Protein AF-0000000074538400 (afdb_homodimer)

Organism: Campylobacter curvus (strain 525.92) (NCBI:txid360105)

InterPro domains:
  IPR018461 Na+/H+ antiporter, NhaC-like, C-terminal [PF03553] (194-534)

Structure (mmCIF, N/CA/C/O backbone):
data_AF-0000000074538400-model_v1
#
loop_
_entity.id
_entity.type
_entity.pdbx_description
1 polymer 'Na+/H+ antiporter'
#
loop_
_atom_site.group_PDB
_atom_site.id
_atom_site.type_symbol
_atom_site.label_atom_id
_atom_site.label_alt_id
_atom_site.label_comp_id
_atom_site.label_asym_id
_atom_site.label_entity_id
_atom_site.label_seq_id
_atom_site.pdbx_PDB_ins_code
_atom_site.Cartn_x
_atom_site.Cartn_y
_atom_site.Cartn_z
_atom_site.occupancy
_atom_site.B_iso_or_equiv
_atom_site.auth_seq_id
_atom_site.auth_comp_id
_atom_site.auth_asym_id
_atom_site.auth_atom_id
_atom_site.pdbx_PDB_model_num
ATOM 1 N N . MET A 1 1 ? -56.281 19.891 4.824 1 23.44 1 MET A N 1
ATOM 2 C CA . MET A 1 1 ? -55.688 18.906 5.73 1 23.44 1 MET A CA 1
ATOM 3 C C . MET A 1 1 ? -54.688 18.031 5 1 23.44 1 MET A C 1
ATOM 5 O O . MET A 1 1 ? -54.188 17.078 5.57 1 23.44 1 MET A O 1
ATOM 9 N N . ARG A 1 2 ? -54.656 17.953 3.664 1 22.23 2 ARG A N 1
ATOM 10 C CA . ARG A 1 2 ? -54.281 17 2.625 1 22.23 2 ARG A CA 1
ATOM 11 C C . ARG A 1 2 ? -52.75 16.953 2.486 1 22.23 2 ARG A C 1
ATOM 13 O O . ARG A 1 2 ? -52.219 15.953 2.016 1 22.23 2 ARG A O 1
ATOM 20 N N . LYS A 1 3 ? -52 18.047 2.369 1 24.48 3 LYS A N 1
ATOM 21 C CA . LYS A 1 3 ? -50.812 18.219 1.543 1 24.48 3 LYS A CA 1
ATOM 22 C C . LYS A 1 3 ? -49.594 17.625 2.229 1 24.48 3 LYS A C 1
ATOM 24 O O . LYS A 1 3 ? -48.469 17.844 1.784 1 24.48 3 LYS A O 1
ATOM 29 N N . SER A 1 4 ? -49.625 17.25 3.48 1 24.92 4 SER A N 1
ATOM 30 C CA . SER A 1 4 ? -48.469 17.266 4.363 1 24.92 4 SER A CA 1
ATOM 31 C C . SER A 1 4 ? -47.5 16.125 4.035 1 24.92 4 SER A C 1
ATOM 33 O O . SER A 1 4 ? -46.438 16 4.648 1 24.92 4 SER A O 1
ATOM 35 N N . LEU A 1 5 ? -47.969 14.969 3.414 1 25.97 5 LEU A N 1
ATOM 36 C CA . LEU A 1 5 ? -47.312 13.688 3.691 1 25.97 5 LEU A CA 1
ATOM 37 C C . LEU A 1 5 ? -46.062 13.516 2.832 1 25.97 5 LEU A C 1
ATOM 39 O O . LEU A 1 5 ? -45.438 12.445 2.828 1 25.97 5 LEU A O 1
ATOM 43 N N . PHE A 1 6 ? -45.719 14.43 1.866 1 27.19 6 PHE A N 1
ATOM 44 C CA . PHE A 1 6 ? -44.875 14.031 0.748 1 27.19 6 PHE A CA 1
ATOM 45 C C . PHE A 1 6 ? -43.406 13.953 1.172 1 27.19 6 PHE A C 1
ATOM 47 O O . PHE A 1 6 ? -42.531 13.75 0.337 1 27.19 6 PHE A O 1
ATOM 54 N N . PHE A 1 7 ? -42.969 14.375 2.383 1 25.47 7 PHE A N 1
ATOM 55 C CA . PHE A 1 7 ? -41.625 14.836 2.609 1 25.47 7 PHE A CA 1
ATOM 56 C C . PHE A 1 7 ? -40.656 13.656 2.656 1 25.47 7 PHE A C 1
ATOM 58 O O . PHE A 1 7 ? -39.438 13.852 2.678 1 25.47 7 PHE A O 1
ATOM 65 N N . ILE A 1 8 ? -41.031 12.477 3.225 1 25.38 8 ILE A N 1
ATOM 66 C CA . ILE A 1 8 ? -40.031 11.734 4.008 1 25.38 8 ILE A CA 1
ATOM 67 C C . ILE A 1 8 ? -39.094 10.969 3.072 1 25.38 8 ILE A C 1
ATOM 69 O O . ILE A 1 8 ? -38.125 10.359 3.521 1 25.38 8 ILE A O 1
ATOM 73 N N . SER A 1 9 ? -39.469 10.633 1.828 1 24.28 9 SER A N 1
ATOM 74 C CA . SER A 1 9 ? -38.906 9.391 1.279 1 24.28 9 SER A CA 1
ATOM 75 C C . SER A 1 9 ? -37.5 9.586 0.782 1 24.28 9 SER A C 1
ATOM 77 O O . SER A 1 9 ? -36.906 8.672 0.204 1 24.28 9 SER A O 1
ATOM 79 N N . MET A 1 10 ? -36.969 10.82 0.609 1 23.84 10 MET A N 1
ATOM 80 C CA . MET A 1 10 ? -35.875 10.961 -0.319 1 23.84 10 MET A CA 1
ATOM 81 C C . MET A 1 10 ? -34.562 10.484 0.318 1 23.84 10 MET A C 1
ATOM 83 O O . MET A 1 10 ? -33.5 10.648 -0.257 1 23.84 10 MET A O 1
ATOM 87 N N . LEU A 1 11 ? -34.562 10.234 1.598 1 25.19 11 LEU A N 1
ATOM 88 C CA . LEU A 1 11 ? -33.281 10.328 2.314 1 25.19 11 LEU A CA 1
ATOM 89 C C . LEU A 1 11 ? -32.312 9.25 1.852 1 25.19 11 LEU A C 1
ATOM 91 O O . LEU A 1 11 ? -31.094 9.469 1.812 1 25.19 11 LEU A O 1
ATOM 95 N N . PHE A 1 12 ? -32.594 7.969 2.051 1 27.25 12 PHE A N 1
ATOM 96 C CA . PHE A 1 12 ? -31.547 6.957 2.211 1 27.25 12 PHE A CA 1
ATOM 97 C C . PHE A 1 12 ? -31.031 6.492 0.854 1 27.25 12 PHE A C 1
ATOM 99 O O . PHE A 1 12 ? -31.656 5.645 0.207 1 27.25 12 PHE A O 1
ATOM 106 N N . LEU A 1 13 ? -30.547 7.371 0.036 1 26.47 13 LEU A N 1
ATOM 107 C CA . LEU A 1 13 ? -30.016 6.633 -1.101 1 26.47 13 LEU A CA 1
ATOM 108 C C . LEU A 1 13 ? -28.906 5.676 -0.654 1 26.47 13 LEU A C 1
ATOM 110 O O . LEU A 1 13 ? -27.859 6.109 -0.167 1 26.47 13 LEU A O 1
ATOM 114 N N . PRO A 1 14 ? -29.172 4.477 -0.223 1 28.48 14 PRO A N 1
ATOM 115 C CA . PRO A 1 14 ? -28.156 3.48 0.097 1 28.48 14 PRO A CA 1
ATOM 116 C C . PRO A 1 14 ? -26.984 3.492 -0.892 1 28.48 14 PRO A C 1
ATOM 118 O O . PRO A 1 14 ? -27.172 3.838 -2.062 1 28.48 14 PRO A O 1
ATOM 121 N N . MET A 1 15 ? -25.844 3.902 -0.483 1 29.72 15 MET A N 1
ATOM 122 C CA . MET A 1 15 ? -24.672 3.516 -1.246 1 29.72 15 MET A CA 1
ATOM 123 C C . MET A 1 15 ? -24.859 2.156 -1.908 1 29.72 15 MET A C 1
ATOM 125 O O . MET A 1 15 ? -24.984 1.138 -1.224 1 29.72 15 MET A O 1
ATOM 129 N N . LEU A 1 16 ? -25.562 2.084 -2.947 1 30.22 16 LEU A N 1
ATOM 130 C CA . LEU A 1 16 ? -25.828 0.903 -3.76 1 30.22 16 LEU A CA 1
ATOM 131 C C . LEU A 1 16 ? -24.578 0.055 -3.92 1 30.22 16 LEU A C 1
ATOM 133 O O . LEU A 1 16 ? -23.594 0.493 -4.535 1 30.22 16 LEU A O 1
ATOM 137 N N . ALA A 1 17 ? -24.203 -0.674 -2.979 1 34.75 17 ALA A N 1
ATOM 138 C CA . ALA A 1 17 ? -23.406 -1.842 -3.328 1 34.75 17 ALA A CA 1
ATOM 139 C C . ALA A 1 17 ? -23.641 -2.266 -4.773 1 34.75 17 ALA A C 1
ATOM 141 O O . ALA A 1 17 ? -24.797 -2.484 -5.176 1 34.75 17 ALA A O 1
ATOM 142 N N . PHE A 1 18 ? -22.812 -1.904 -5.664 1 39.88 18 PHE A N 1
ATOM 143 C CA . PHE A 1 18 ? -22.875 -2.266 -7.074 1 39.88 18 PHE A CA 1
ATOM 144 C C . PHE A 1 18 ? -23.266 -3.729 -7.242 1 39.88 18 PHE A C 1
ATOM 146 O O . PHE A 1 18 ? -22.516 -4.52 -7.812 1 39.88 18 PHE A O 1
ATOM 153 N N . ALA A 1 19 ? -23.969 -4.258 -6.258 1 45.34 19 ALA A N 1
ATOM 154 C CA . ALA A 1 19 ? -24.609 -5.484 -6.719 1 45.34 19 ALA A CA 1
ATOM 155 C C . ALA A 1 19 ? -25.422 -5.234 -7.988 1 45.34 19 ALA A C 1
ATOM 157 O O . ALA A 1 19 ? -26.5 -4.633 -7.941 1 45.34 19 ALA A O 1
ATOM 158 N N . VAL A 1 20 ? -24.719 -5.23 -9 1 57.16 20 VAL A N 1
ATOM 159 C CA . VAL A 1 20 ? -25.422 -5.102 -10.266 1 57.16 20 VAL A CA 1
ATOM 160 C C . VAL A 1 20 ? -26.578 -6.109 -10.32 1 57.16 20 VAL A C 1
ATOM 162 O O . VAL A 1 20 ? -26.359 -7.312 -10.148 1 57.16 20 VAL A O 1
ATOM 165 N N . ASP A 1 21 ? -27.781 -5.559 -10.18 1 67.75 21 ASP A N 1
ATOM 166 C CA . ASP A 1 21 ? -29.031 -6.312 -10.312 1 67.75 21 ASP A CA 1
ATOM 167 C C . ASP A 1 21 ? -29 -7.203 -11.555 1 67.75 21 ASP A C 1
ATOM 169 O O . ASP A 1 21 ? -28.562 -6.777 -12.617 1 67.75 21 ASP A O 1
ATOM 173 N N . ALA A 1 22 ? -29.047 -8.461 -11.375 1 74.38 22 ALA A N 1
ATOM 174 C CA . ALA A 1 22 ? -29.094 -9.445 -12.445 1 74.38 22 ALA A CA 1
ATOM 175 C C . ALA A 1 22 ? -29.969 -8.961 -13.609 1 74.38 22 ALA A C 1
ATOM 177 O O . ALA A 1 22 ? -29.656 -9.234 -14.773 1 74.38 22 ALA A O 1
ATOM 178 N N . GLU A 1 23 ? -30.875 -8.094 -13.219 1 81.19 23 GLU A N 1
ATOM 179 C CA . GLU A 1 23 ? -31.766 -7.57 -14.25 1 81.19 23 GLU A CA 1
ATOM 180 C C . GLU A 1 23 ? -31.062 -6.527 -15.109 1 81.19 23 GLU A C 1
ATOM 182 O O . GLU A 1 23 ? -31.281 -6.465 -16.328 1 81.19 23 GLU A O 1
ATOM 187 N N . VAL A 1 24 ? -30.25 -5.812 -14.508 1 85.94 24 VAL A N 1
ATOM 188 C CA . VAL A 1 24 ? -29.5 -4.801 -15.242 1 85.94 24 VAL A CA 1
ATOM 189 C C . VAL A 1 24 ? -28.516 -5.477 -16.188 1 85.94 24 VAL A C 1
ATOM 191 O O . VAL A 1 24 ? -28.359 -5.055 -17.344 1 85.94 24 VAL A O 1
ATOM 194 N N . ALA A 1 25 ? -27.906 -6.484 -15.719 1 86.81 25 ALA A N 1
ATOM 195 C CA . ALA A 1 25 ? -26.953 -7.227 -16.531 1 86.81 25 ALA A CA 1
ATOM 196 C C . ALA A 1 25 ? -27.625 -7.844 -17.75 1 86.81 25 ALA A C 1
ATOM 198 O O . ALA A 1 25 ? -27.078 -7.832 -18.859 1 86.81 25 ALA A O 1
ATOM 199 N N . LYS A 1 26 ? -28.797 -8.414 -17.531 1 85.56 26 LYS A N 1
ATOM 200 C CA . LYS A 1 26 ? -29.547 -9.023 -18.625 1 85.56 26 LYS A CA 1
ATOM 201 C C . LYS A 1 26 ? -29.938 -7.984 -19.672 1 85.56 26 LYS A C 1
ATOM 203 O O . LYS A 1 26 ? -29.781 -8.211 -20.875 1 85.56 26 LYS A O 1
ATOM 208 N N . LYS A 1 27 ? -30.375 -6.879 -19.172 1 87.88 27 LYS A N 1
ATOM 209 C CA . LYS A 1 27 ? -30.781 -5.805 -20.062 1 87.88 27 LYS A CA 1
ATOM 210 C C . LYS A 1 27 ? -29.594 -5.27 -20.859 1 87.88 27 LYS A C 1
ATOM 212 O O . LYS A 1 27 ? -29.703 -5.02 -22.062 1 87.88 27 LYS A O 1
ATOM 217 N N . ASN A 1 28 ? -28.562 -5.137 -20.234 1 89.75 28 ASN A N 1
ATOM 218 C CA . ASN A 1 28 ? -27.359 -4.617 -20.891 1 89.75 28 ASN A CA 1
ATOM 219 C C . ASN A 1 28 ? -26.812 -5.598 -21.922 1 89.75 28 ASN A C 1
ATOM 221 O O . ASN A 1 28 ? -26.312 -5.184 -22.969 1 89.75 28 ASN A O 1
ATOM 225 N N . ALA A 1 29 ? -26.906 -6.828 -21.609 1 88.88 29 ALA A N 1
ATOM 226 C CA . ALA A 1 29 ? -26.453 -7.836 -22.562 1 88.88 29 ALA A CA 1
ATOM 227 C C . ALA A 1 29 ? -27.25 -7.746 -23.875 1 88.88 29 ALA A C 1
ATOM 229 O O . ALA A 1 29 ? -26.688 -7.953 -24.953 1 88.88 29 ALA A O 1
ATOM 230 N N . GLU A 1 30 ? -28.484 -7.461 -23.719 1 88.19 30 GLU A N 1
ATOM 231 C CA . GLU A 1 30 ? -29.344 -7.336 -24.891 1 88.19 30 GLU A CA 1
ATOM 232 C C . GLU A 1 30 ? -29.078 -6.035 -25.641 1 88.19 30 GLU A C 1
ATOM 234 O O . GLU A 1 30 ? -29.047 -6.016 -26.859 1 88.19 30 GLU A O 1
ATOM 239 N N . ILE A 1 31 ? -28.828 -5.012 -24.953 1 88.81 31 ILE A N 1
ATOM 240 C CA . ILE A 1 31 ? -28.641 -3.689 -25.531 1 88.81 31 ILE A CA 1
ATOM 241 C C . ILE A 1 31 ? -27.281 -3.627 -26.25 1 88.81 31 ILE A C 1
ATOM 243 O O . ILE A 1 31 ? -27.188 -3.158 -27.375 1 88.81 31 ILE A O 1
ATOM 247 N N . PHE A 1 32 ? -26.266 -4.16 -25.609 1 91.19 32 PHE A N 1
ATOM 248 C CA . PHE A 1 32 ? -24.922 -3.961 -26.125 1 91.19 32 PHE A CA 1
ATOM 249 C C . PHE A 1 32 ? -24.484 -5.141 -26.984 1 91.19 32 PHE A C 1
ATOM 251 O O . PHE A 1 32 ? -23.656 -4.984 -27.875 1 91.19 32 PHE A O 1
ATOM 258 N N . GLY A 1 33 ? -25 -6.328 -26.719 1 90.31 33 GLY A N 1
ATOM 259 C CA . GLY A 1 33 ? -24.641 -7.496 -27.516 1 90.31 33 GLY A CA 1
ATOM 260 C C . GLY A 1 33 ? -23.141 -7.738 -27.562 1 90.31 33 GLY A C 1
ATOM 261 O O . GLY A 1 33 ? -22.484 -7.82 -26.516 1 90.31 33 GLY A O 1
ATOM 262 N N . ILE A 1 34 ? -22.547 -7.648 -28.719 1 91 34 ILE A N 1
ATOM 263 C CA . ILE A 1 34 ? -21.141 -7.965 -28.938 1 91 34 ILE A CA 1
ATOM 264 C C . ILE A 1 34 ? -20.266 -6.906 -28.266 1 91 34 ILE A C 1
ATOM 266 O O . ILE A 1 34 ? -19.125 -7.188 -27.891 1 91 34 ILE A O 1
ATOM 270 N N . TRP A 1 35 ? -20.766 -5.77 -28.047 1 92.62 35 TRP A N 1
ATOM 271 C CA . TRP A 1 35 ? -20 -4.668 -27.484 1 92.62 35 TRP A CA 1
ATOM 272 C C . TRP A 1 35 ? -19.688 -4.934 -26.016 1 92.62 35 TRP A C 1
ATOM 274 O O . TRP A 1 35 ? -18.797 -4.305 -25.438 1 92.62 35 TRP A O 1
ATOM 284 N N . THR A 1 36 ? -20.469 -5.855 -25.406 1 92.44 36 THR A N 1
ATOM 285 C CA . THR A 1 36 ? -20.172 -6.203 -24.016 1 92.44 36 THR A CA 1
ATOM 286 C C . THR A 1 36 ? -18.781 -6.816 -23.891 1 92.44 36 THR A C 1
ATOM 288 O O . THR A 1 36 ? -18.203 -6.836 -22.797 1 92.44 36 THR A O 1
ATOM 291 N N . LEU A 1 37 ? -18.234 -7.277 -25 1 92.31 37 LEU A N 1
ATOM 292 C CA . LEU A 1 37 ? -16.938 -7.949 -24.984 1 92.31 37 LEU A CA 1
ATOM 293 C C . LEU A 1 37 ? -15.805 -6.941 -25.109 1 92.31 37 LEU A C 1
ATOM 295 O O . LEU A 1 37 ? -14.641 -7.289 -24.906 1 92.31 37 LEU A O 1
ATOM 299 N N . VAL A 1 38 ? -16.062 -5.738 -25.297 1 93.69 38 VAL A N 1
ATOM 300 C CA . VAL A 1 38 ? -15.055 -4.727 -25.562 1 93.69 38 VAL A CA 1
ATOM 301 C C . VAL A 1 38 ? -14.094 -4.633 -24.375 1 93.69 38 VAL A C 1
ATOM 303 O O . VAL A 1 38 ? -12.875 -4.672 -24.562 1 93.69 38 VAL A O 1
ATOM 306 N N . PRO A 1 39 ? -14.594 -4.594 -23.141 1 93.62 39 PRO A N 1
ATOM 307 C CA . PRO A 1 39 ? -13.664 -4.41 -22.031 1 93.62 39 PRO A CA 1
ATOM 308 C C . PRO A 1 39 ? -12.641 -5.543 -21.922 1 93.62 39 PRO A C 1
ATOM 310 O O . PRO A 1 39 ? -11.438 -5.293 -21.891 1 93.62 39 PRO A O 1
ATOM 313 N N . PRO A 1 40 ? -13.078 -6.781 -21.875 1 91.19 40 PRO A N 1
ATOM 314 C CA . PRO A 1 40 ? -12.07 -7.844 -21.797 1 91.19 40 PRO A CA 1
ATOM 315 C C . PRO A 1 40 ? -11.188 -7.926 -23.031 1 91.19 40 PRO A C 1
ATOM 317 O O . PRO A 1 40 ? -9.992 -8.227 -22.922 1 91.19 40 PRO A O 1
ATOM 320 N N . VAL A 1 41 ? -11.672 -7.68 -24.219 1 91.81 41 VAL A N 1
ATOM 321 C CA . VAL A 1 41 ? -10.891 -7.734 -25.453 1 91.81 41 VAL A CA 1
ATOM 322 C C . VAL A 1 41 ? -9.844 -6.621 -25.453 1 91.81 41 VAL A C 1
ATOM 324 O O . VAL A 1 41 ? -8.695 -6.844 -25.828 1 91.81 41 VAL A O 1
ATOM 327 N N . VAL A 1 42 ? -10.258 -5.469 -25.062 1 94.06 42 VAL A N 1
ATOM 328 C CA . VAL A 1 42 ? -9.328 -4.348 -24.969 1 94.06 42 VAL A CA 1
ATOM 329 C C . VAL A 1 42 ? -8.211 -4.684 -23.984 1 94.06 42 VAL A C 1
ATOM 331 O O . VAL A 1 42 ? -7.035 -4.434 -24.266 1 94.06 42 VAL A O 1
ATOM 334 N N . ALA A 1 43 ? -8.594 -5.234 -22.844 1 91.75 43 ALA A N 1
ATOM 335 C CA . ALA A 1 43 ? -7.594 -5.605 -21.844 1 91.75 43 ALA A CA 1
ATOM 336 C C . ALA A 1 43 ? -6.602 -6.613 -22.406 1 91.75 43 ALA A C 1
ATOM 338 O O . ALA A 1 43 ? -5.391 -6.469 -22.234 1 91.75 43 ALA A O 1
ATOM 339 N N . ILE A 1 44 ? -7.047 -7.59 -23.141 1 88.38 44 ILE A N 1
ATOM 340 C CA . ILE A 1 44 ? -6.211 -8.656 -23.672 1 88.38 44 ILE A CA 1
ATOM 341 C C . ILE A 1 44 ? -5.336 -8.117 -24.797 1 88.38 44 ILE A C 1
ATOM 343 O O . ILE A 1 44 ? -4.117 -8.297 -24.781 1 88.38 44 ILE A O 1
ATOM 347 N N . VAL A 1 45 ? -5.883 -7.375 -25.719 1 91.31 45 VAL A N 1
ATOM 348 C CA . VAL A 1 45 ? -5.168 -6.871 -26.875 1 91.31 45 VAL A CA 1
ATOM 349 C C . VAL A 1 45 ? -4.09 -5.883 -26.438 1 91.31 45 VAL A C 1
ATOM 351 O O . VAL A 1 45 ? -2.953 -5.945 -26.922 1 91.31 45 VAL A O 1
ATOM 354 N N . LEU A 1 46 ? -4.453 -5.008 -25.562 1 90.25 46 LEU A N 1
ATOM 355 C CA . LEU A 1 46 ? -3.486 -4.012 -25.125 1 90.25 46 LEU A CA 1
ATOM 356 C C . LEU A 1 46 ? -2.371 -4.66 -24.312 1 90.25 46 LEU A C 1
ATOM 358 O O . LEU A 1 46 ? -1.242 -4.168 -24.281 1 90.25 46 LEU A O 1
ATOM 362 N N . ALA A 1 47 ? -2.717 -5.719 -23.625 1 85.81 47 ALA A N 1
ATOM 363 C CA . ALA A 1 47 ? -1.673 -6.461 -22.922 1 85.81 47 ALA A CA 1
ATOM 364 C C . ALA A 1 47 ? -0.59 -6.93 -23.891 1 85.81 47 ALA A C 1
ATOM 366 O O . ALA A 1 47 ? 0.599 -6.902 -23.562 1 85.81 47 ALA A O 1
ATOM 367 N N . PHE A 1 48 ? -0.985 -7.285 -25.078 1 84.19 48 PHE A N 1
ATOM 368 C CA . PHE A 1 48 ? -0.052 -7.75 -26.094 1 84.19 48 PHE A CA 1
ATOM 369 C C . PHE A 1 48 ? 0.723 -6.582 -26.703 1 84.19 48 PHE A C 1
ATOM 371 O O . PHE A 1 48 ? 1.928 -6.688 -26.938 1 84.19 48 PHE A O 1
ATOM 378 N N . ILE A 1 49 ? 0.055 -5.504 -26.844 1 87.5 49 ILE A N 1
ATOM 379 C CA . ILE A 1 49 ? 0.631 -4.383 -27.578 1 87.5 49 ILE A CA 1
ATOM 380 C C . ILE A 1 49 ? 1.553 -3.584 -26.656 1 87.5 49 ILE A C 1
ATOM 382 O O . ILE A 1 49 ? 2.691 -3.283 -27.016 1 87.5 49 ILE A O 1
ATOM 386 N N . THR A 1 50 ? 1.099 -3.324 -25.5 1 87.06 50 THR A N 1
ATOM 387 C CA . THR A 1 50 ? 1.835 -2.426 -24.609 1 87.06 50 THR A CA 1
ATOM 388 C C . THR A 1 50 ? 2.764 -3.213 -23.703 1 87.06 50 THR A C 1
ATOM 390 O O . THR A 1 50 ? 3.654 -2.641 -23.062 1 87.06 50 THR A O 1
ATOM 393 N N . LYS A 1 51 ? 2.49 -4.496 -23.484 1 87.38 51 LYS A N 1
ATOM 394 C CA . LYS A 1 51 ? 3.227 -5.379 -22.594 1 87.38 51 LYS A CA 1
ATOM 395 C C . LYS A 1 51 ? 3.131 -4.898 -21.141 1 87.38 51 LYS A C 1
ATOM 397 O O . LYS A 1 51 ? 4.066 -5.078 -20.359 1 87.38 51 LYS A O 1
ATOM 402 N N . ASP A 1 52 ? 2.051 -4.133 -20.922 1 89.56 52 ASP A N 1
ATOM 403 C CA . ASP A 1 52 ? 1.792 -3.65 -19.562 1 89.56 52 ASP A CA 1
ATOM 404 C C . ASP A 1 52 ? 0.371 -3.992 -19.125 1 89.56 52 ASP A C 1
ATOM 406 O O . ASP A 1 52 ? -0.601 -3.518 -19.719 1 89.56 52 ASP A O 1
ATOM 410 N N . VAL A 1 53 ? 0.325 -4.695 -18.031 1 89.12 53 VAL A N 1
ATOM 411 C CA . VAL A 1 53 ? -0.966 -5.227 -17.609 1 89.12 53 VAL A CA 1
ATOM 412 C C . VAL A 1 53 ? -1.771 -4.137 -16.906 1 89.12 53 VAL A C 1
ATOM 414 O O . VAL A 1 53 ? -3 -4.105 -16.984 1 89.12 53 VAL A O 1
ATOM 417 N N . VAL A 1 54 ? -1.094 -3.268 -16.156 1 93.31 54 VAL A N 1
ATOM 418 C CA . VAL A 1 54 ? -1.788 -2.227 -15.398 1 93.31 54 VAL A CA 1
ATOM 419 C C . VAL A 1 54 ? -2.533 -1.305 -16.359 1 93.31 54 VAL A C 1
ATOM 421 O O . VAL A 1 54 ? -3.717 -1.018 -16.156 1 93.31 54 VAL A O 1
ATOM 424 N N . LEU A 1 55 ? -1.882 -0.885 -17.391 1 93.88 55 LEU A N 1
ATOM 425 C CA . LEU A 1 55 ? -2.516 -0.048 -18.406 1 93.88 55 LEU A CA 1
ATOM 426 C C . LEU A 1 55 ? -3.639 -0.803 -19.109 1 93.88 55 LEU A C 1
ATOM 428 O O . LEU A 1 55 ? -4.703 -0.238 -19.375 1 93.88 55 LEU A O 1
ATOM 432 N N . SER A 1 56 ? -3.391 -2.025 -19.438 1 92.94 56 SER A N 1
ATOM 433 C CA . SER A 1 56 ? -4.367 -2.852 -20.141 1 92.94 56 SER A CA 1
ATOM 434 C C . SER A 1 56 ? -5.645 -3.018 -19.312 1 92.94 56 SER A C 1
ATOM 436 O O . SER A 1 56 ? -6.746 -2.875 -19.844 1 92.94 56 SER A O 1
ATOM 438 N N . LEU A 1 57 ? -5.477 -3.334 -18.047 1 92.56 57 LEU A N 1
ATOM 439 C CA . LEU A 1 57 ? -6.629 -3.492 -17.172 1 92.56 57 LEU A CA 1
ATOM 440 C C . LEU A 1 57 ? -7.359 -2.166 -16.984 1 92.56 57 LEU A C 1
ATOM 442 O O . LEU A 1 57 ? -8.594 -2.125 -16.984 1 92.56 57 LEU A O 1
ATOM 446 N N . PHE A 1 58 ? -6.625 -1.066 -16.828 1 95.94 58 PHE A N 1
ATOM 447 C CA . PHE A 1 58 ? -7.219 0.251 -16.641 1 95.94 58 PHE A CA 1
ATOM 448 C C . PHE A 1 58 ? -8.07 0.638 -17.844 1 95.94 58 PHE A C 1
ATOM 450 O O . PHE A 1 58 ? -9.211 1.082 -17.688 1 95.94 58 PHE A O 1
ATOM 457 N N . LEU A 1 59 ? -7.547 0.475 -19.016 1 95.38 59 LEU A N 1
ATOM 458 C CA . LEU A 1 59 ? -8.258 0.837 -20.234 1 95.38 59 LEU A CA 1
ATOM 459 C C . LEU A 1 59 ? -9.398 -0.138 -20.5 1 95.38 59 LEU A C 1
ATOM 461 O O . LEU A 1 59 ? -10.414 0.234 -21.094 1 95.38 59 LEU A O 1
ATOM 465 N N . GLY A 1 60 ? -9.203 -1.399 -20.109 1 95.19 60 GLY A N 1
ATOM 466 C CA . GLY A 1 60 ? -10.336 -2.318 -20.141 1 95.19 60 GLY A CA 1
ATOM 467 C C . GLY A 1 60 ? -11.508 -1.843 -19.297 1 95.19 60 GLY A C 1
ATOM 468 O O . GLY A 1 60 ? -12.641 -1.811 -19.781 1 95.19 60 GLY A O 1
ATOM 469 N N . VAL A 1 61 ? -11.266 -1.434 -18.094 1 96.06 61 VAL A N 1
ATOM 470 C CA . VAL A 1 61 ? -12.305 -0.917 -17.219 1 96.06 61 VAL A CA 1
ATOM 471 C C . VAL A 1 61 ? -12.914 0.351 -17.812 1 96.06 61 VAL A C 1
ATOM 473 O O . VAL A 1 61 ? -14.133 0.509 -17.844 1 96.06 61 VAL A O 1
ATOM 476 N N . PHE A 1 62 ? -12.047 1.206 -18.328 1 96.06 62 PHE A N 1
ATOM 477 C CA . PHE A 1 62 ? -12.516 2.471 -18.875 1 96.06 62 PHE A CA 1
ATOM 478 C C . PHE A 1 62 ? -13.422 2.232 -20.078 1 96.06 62 PHE A C 1
ATOM 480 O O . PHE A 1 62 ? -14.438 2.91 -20.25 1 96.06 62 PHE A O 1
ATOM 487 N N . SER A 1 63 ? -13.023 1.35 -20.938 1 95.81 63 SER A N 1
ATOM 488 C CA . SER A 1 63 ? -13.836 1.06 -22.109 1 95.81 63 SER A CA 1
ATOM 489 C C . SER A 1 63 ? -15.227 0.568 -21.719 1 95.81 63 SER A C 1
ATOM 491 O O . SER A 1 63 ? -16.219 0.897 -22.375 1 95.81 63 SER A O 1
ATOM 493 N N . GLY A 1 64 ? -15.305 -0.236 -20.688 1 94.75 64 GLY A N 1
ATOM 494 C CA . GLY A 1 64 ? -16.594 -0.696 -20.188 1 94.75 64 GLY A CA 1
ATOM 495 C C . GLY A 1 64 ? -17.438 0.413 -19.578 1 94.75 64 GLY A C 1
ATOM 496 O O . GLY A 1 64 ? -18.625 0.525 -19.859 1 94.75 64 GLY A O 1
ATOM 497 N N . THR A 1 65 ? -16.797 1.229 -18.734 1 94.38 65 THR A N 1
ATOM 498 C CA . THR A 1 65 ? -17.531 2.33 -18.109 1 94.38 65 THR A CA 1
ATOM 499 C C . THR A 1 65 ? -17.953 3.354 -19.156 1 94.38 65 THR A C 1
ATOM 501 O O . THR A 1 65 ? -19.016 3.975 -19.031 1 94.38 65 THR A O 1
ATOM 504 N N . PHE A 1 66 ? -17.125 3.496 -20.156 1 94 66 PHE A N 1
ATOM 505 C CA . PHE A 1 66 ? -17.484 4.355 -21.281 1 94 66 PHE A CA 1
ATOM 506 C C . PHE A 1 66 ? -18.75 3.84 -21.969 1 94 66 PHE A C 1
ATOM 508 O O . PHE A 1 66 ? -19.672 4.605 -22.219 1 94 66 PHE A O 1
ATOM 515 N N . LEU A 1 67 ? -18.812 2.584 -22.219 1 92.19 67 LEU A N 1
ATOM 516 C CA . LEU A 1 67 ? -19.953 1.964 -22.906 1 92.19 67 LEU A CA 1
ATOM 517 C C . LEU A 1 67 ? -21.219 2.092 -22.078 1 92.19 67 LEU A C 1
ATOM 519 O O . LEU A 1 67 ? -22.297 2.361 -22.625 1 92.19 67 LEU A O 1
ATOM 523 N N . ILE A 1 68 ? -21.109 1.879 -20.828 1 91.19 68 ILE A N 1
ATOM 524 C CA . ILE A 1 68 ? -22.266 1.937 -19.922 1 91.19 68 ILE A CA 1
ATOM 525 C C . ILE A 1 68 ? -22.859 3.342 -19.922 1 91.19 68 ILE A C 1
ATOM 527 O O . ILE A 1 68 ? -24.078 3.506 -19.859 1 91.19 68 ILE A O 1
ATOM 531 N N . ASN A 1 69 ? -22.016 4.34 -20.094 1 90.25 69 ASN A N 1
ATOM 532 C CA . ASN A 1 69 ? -22.484 5.711 -19.938 1 90.25 69 ASN A CA 1
ATOM 533 C C . ASN A 1 69 ? -22.781 6.352 -21.297 1 90.25 69 ASN A C 1
ATOM 535 O O . ASN A 1 69 ? -23.406 7.41 -21.359 1 90.25 69 ASN A O 1
ATOM 539 N N . VAL A 1 70 ? -22.406 5.723 -22.406 1 87.19 70 VAL A N 1
ATOM 540 C CA . VAL A 1 70 ? -22.562 6.312 -23.734 1 87.19 70 VAL A CA 1
ATOM 541 C C . VAL A 1 70 ? -24.047 6.336 -24.109 1 87.19 70 VAL A C 1
ATOM 543 O O . VAL A 1 70 ? -24.469 7.191 -24.891 1 87.19 70 VAL A O 1
ATOM 546 N N . VAL A 1 71 ? -24.797 5.543 -23.562 1 82.69 71 VAL A N 1
ATOM 547 C CA . VAL A 1 71 ? -26.203 5.43 -23.906 1 82.69 71 VAL A CA 1
ATOM 548 C C . VAL A 1 71 ? -26.969 6.645 -23.375 1 82.69 71 VAL A C 1
ATOM 550 O O . VAL A 1 71 ? -27.875 7.148 -24.031 1 82.69 71 VAL A O 1
ATOM 553 N N . SER A 1 72 ? -26.594 7.176 -22.266 1 80.81 72 SER A N 1
ATOM 554 C CA . SER A 1 72 ? -27.406 8.172 -21.578 1 80.81 72 SER A CA 1
ATOM 555 C C . SER A 1 72 ? -26.766 9.555 -21.641 1 80.81 72 SER A C 1
ATOM 557 O O . SER A 1 72 ? -27.312 10.523 -21.125 1 80.81 72 SER A O 1
ATOM 559 N N . SER A 1 73 ? -25.594 9.648 -22.281 1 84.31 73 SER A N 1
ATOM 560 C CA . SER A 1 73 ? -24.891 10.93 -22.203 1 84.31 73 SER A CA 1
ATOM 561 C C . SER A 1 73 ? -24.234 11.273 -23.531 1 84.31 73 SER A C 1
ATOM 563 O O . SER A 1 73 ? -24.078 10.414 -24.406 1 84.31 73 SER A O 1
ATOM 565 N N . ASN A 1 74 ? -24 12.531 -23.766 1 86.5 74 ASN A N 1
ATOM 566 C CA . ASN A 1 74 ? -23.203 12.938 -24.906 1 86.5 74 ASN A CA 1
ATOM 567 C C . ASN A 1 74 ? -21.766 12.445 -24.781 1 86.5 74 ASN A C 1
ATOM 569 O O . ASN A 1 74 ? -21.344 12 -23.719 1 86.5 74 ASN A O 1
ATOM 573 N N . ILE A 1 75 ? -21.078 12.5 -25.859 1 86.69 75 ILE A N 1
ATOM 574 C CA . ILE A 1 75 ? -19.766 11.883 -25.953 1 86.69 75 ILE A CA 1
ATOM 575 C C . ILE A 1 75 ? -18.812 12.516 -24.938 1 86.69 75 ILE A C 1
ATOM 577 O O . ILE A 1 75 ? -18.016 11.812 -24.297 1 86.69 75 ILE A O 1
ATOM 581 N N . PHE A 1 76 ? -18.891 13.766 -24.797 1 85.56 76 PHE A N 1
ATOM 582 C CA . PHE A 1 76 ? -18 14.453 -23.875 1 85.56 76 PHE A CA 1
ATOM 583 C C . PHE A 1 76 ? -18.312 14.055 -22.438 1 85.56 76 PHE A C 1
ATOM 585 O O . PHE A 1 76 ? -17.406 13.742 -21.656 1 85.56 76 PHE A O 1
ATOM 592 N N . MET A 1 77 ? -19.578 14.039 -22.125 1 86.44 77 MET A N 1
ATOM 593 C CA . MET A 1 77 ? -19.984 13.648 -20.781 1 86.44 77 MET A CA 1
ATOM 594 C C . MET A 1 77 ? -19.719 12.164 -20.531 1 86.44 77 MET A C 1
ATOM 596 O O . MET A 1 77 ? -19.5 11.75 -19.391 1 86.44 77 MET A O 1
ATOM 600 N N . THR A 1 78 ? -19.766 11.422 -21.609 1 87.75 78 THR A N 1
ATOM 601 C CA . THR A 1 78 ? -19.484 9.992 -21.5 1 87.75 78 THR A CA 1
ATOM 602 C C . THR A 1 78 ? -18.047 9.766 -21.047 1 87.75 78 THR A C 1
ATOM 604 O O . THR A 1 78 ? -17.781 8.859 -20.25 1 87.75 78 THR A O 1
ATOM 607 N N . PHE A 1 79 ? -17.203 10.641 -21.547 1 90.88 79 PHE A N 1
ATOM 608 C CA . PHE A 1 79 ? -15.812 10.523 -21.141 1 90.88 79 PHE A CA 1
ATOM 609 C C . PHE A 1 79 ? -15.648 10.867 -19.672 1 90.88 79 PHE A C 1
ATOM 611 O O . PHE A 1 79 ? -14.93 10.18 -18.938 1 90.88 79 PHE A O 1
ATOM 618 N N . ILE A 1 80 ? -16.328 11.867 -19.25 1 89 80 ILE A N 1
ATOM 619 C CA . ILE A 1 80 ? -16.219 12.32 -17.859 1 89 80 ILE A CA 1
ATOM 620 C C . ILE A 1 80 ? -16.844 11.281 -16.938 1 89 80 ILE A C 1
ATOM 622 O O . ILE A 1 80 ? -16.234 10.891 -15.938 1 89 80 ILE A O 1
ATOM 626 N N . LYS A 1 81 ? -18 10.844 -17.312 1 89.31 81 LYS A N 1
ATOM 627 C CA . LYS A 1 81 ? -18.688 9.867 -16.484 1 89.31 81 LYS A CA 1
ATOM 628 C C . LYS A 1 81 ? -17.969 8.516 -16.5 1 89.31 81 LYS A C 1
ATOM 630 O O . LYS A 1 81 ? -17.984 7.793 -15.5 1 89.31 81 LYS A O 1
ATOM 635 N N . GLY A 1 82 ? -17.453 8.227 -17.703 1 92.44 82 GLY A N 1
ATOM 636 C CA . GLY A 1 82 ? -16.641 7.02 -17.766 1 92.44 82 GLY A CA 1
ATOM 637 C C . GLY A 1 82 ? -15.469 7.031 -16.812 1 92.44 82 GLY A C 1
ATOM 638 O O . GLY A 1 82 ? -15.203 6.035 -16.125 1 92.44 82 GLY A O 1
ATOM 639 N N . PHE A 1 83 ? -14.852 8.172 -16.719 1 93.25 83 PHE A N 1
ATOM 640 C CA . PHE A 1 83 ? -13.695 8.32 -15.844 1 93.25 83 PHE A CA 1
ATOM 641 C C . PHE A 1 83 ? -14.117 8.281 -14.383 1 93.25 83 PHE A C 1
ATOM 643 O O . PHE A 1 83 ? -13.492 7.59 -13.57 1 93.25 83 PHE A O 1
ATOM 650 N N . THR A 1 84 ? -15.172 8.969 -14.016 1 91.62 84 THR A N 1
ATOM 651 C CA . THR A 1 84 ? -15.609 9.008 -12.625 1 91.62 84 THR A CA 1
ATOM 652 C C . THR A 1 84 ? -16.141 7.641 -12.188 1 91.62 84 THR A C 1
ATOM 654 O O . THR A 1 84 ? -16 7.27 -11.016 1 91.62 84 THR A O 1
ATOM 657 N N . SER A 1 85 ? -16.594 6.898 -13.172 1 92.94 85 SER A N 1
ATOM 658 C CA . SER A 1 85 ? -17.094 5.566 -12.867 1 92.94 85 SER A CA 1
ATOM 659 C C . SER A 1 85 ? -15.961 4.613 -12.516 1 92.94 85 SER A C 1
ATOM 661 O O . SER A 1 85 ? -16.141 3.705 -11.695 1 92.94 85 SER A O 1
ATOM 663 N N . ILE A 1 86 ? -14.875 4.785 -13.148 1 94.5 86 ILE A N 1
ATOM 664 C CA . ILE A 1 86 ? -13.719 3.967 -12.789 1 94.5 86 ILE A CA 1
ATOM 665 C C . ILE A 1 86 ? -13.352 4.211 -11.328 1 94.5 86 ILE A C 1
ATOM 667 O O . ILE A 1 86 ? -13.078 3.266 -10.586 1 94.5 86 ILE A O 1
ATOM 671 N N . VAL A 1 87 ? -13.352 5.426 -10.938 1 94.31 87 VAL A N 1
ATOM 672 C CA . VAL A 1 87 ? -12.992 5.816 -9.578 1 94.31 87 VAL A CA 1
ATOM 673 C C . VAL A 1 87 ? -13.953 5.176 -8.586 1 94.31 87 VAL A C 1
ATOM 675 O O . VAL A 1 87 ? -13.523 4.617 -7.57 1 94.31 87 VAL A O 1
ATOM 678 N N . GLN A 1 88 ? -15.172 5.254 -8.914 1 93.19 88 GLN A N 1
ATOM 679 C CA . GLN A 1 88 ? -16.188 4.688 -8.031 1 93.19 88 GLN A CA 1
ATOM 680 C C . GLN A 1 88 ? -16.031 3.176 -7.91 1 93.19 88 GLN A C 1
ATOM 682 O O . GLN A 1 88 ? -16.203 2.613 -6.828 1 93.19 88 GLN A O 1
ATOM 687 N N . ARG A 1 89 ? -15.719 2.59 -8.984 1 93.56 89 ARG A N 1
ATOM 688 C CA . ARG A 1 89 ? -15.57 1.138 -8.977 1 93.56 89 ARG A CA 1
ATOM 689 C C . ARG A 1 89 ? -14.344 0.713 -8.188 1 93.56 89 ARG A C 1
ATOM 691 O O . ARG A 1 89 ? -14.367 -0.299 -7.48 1 93.56 89 ARG A O 1
ATOM 698 N N . VAL A 1 90 ? -13.266 1.433 -8.352 1 96 90 VAL A N 1
ATOM 699 C CA . VAL A 1 90 ? -12.039 1.112 -7.625 1 96 90 VAL A CA 1
ATOM 700 C C . VAL A 1 90 ? -12.266 1.31 -6.129 1 96 90 VAL A C 1
ATOM 702 O O . VAL A 1 90 ? -11.883 0.459 -5.32 1 96 90 VAL A O 1
ATOM 705 N N . VAL A 1 91 ? -12.859 2.385 -5.754 1 95.25 91 VAL A N 1
ATOM 706 C CA . VAL A 1 91 ? -13.156 2.648 -4.348 1 95.25 91 VAL A CA 1
ATOM 707 C C . VAL A 1 91 ? -14.109 1.58 -3.814 1 95.25 91 VAL A C 1
ATOM 709 O O . VAL A 1 91 ? -13.914 1.064 -2.711 1 95.25 91 VAL A O 1
ATOM 712 N N . GLY A 1 92 ? -15.125 1.272 -4.59 1 94.25 92 GLY A N 1
ATOM 713 C CA . GLY A 1 92 ? -16.078 0.249 -4.199 1 94.25 92 GLY A CA 1
ATOM 714 C C . GLY A 1 92 ? -15.453 -1.118 -4.016 1 94.25 92 GLY A C 1
ATOM 715 O O . GLY A 1 92 ? -15.836 -1.87 -3.117 1 94.25 92 GLY A O 1
ATOM 716 N N . SER A 1 93 ? -14.539 -1.408 -4.879 1 93 93 SER A N 1
ATOM 717 C CA . SER A 1 93 ? -13.844 -2.686 -4.773 1 93 93 SER A CA 1
ATOM 718 C C . SER A 1 93 ? -13.023 -2.77 -3.488 1 93 93 SER A C 1
ATOM 720 O O . SER A 1 93 ? -13.023 -3.803 -2.816 1 93 93 SER A O 1
ATOM 722 N N . LEU A 1 94 ? -12.391 -1.724 -3.158 1 94.81 94 LEU A N 1
ATOM 723 C CA . LEU A 1 94 ? -11.586 -1.721 -1.944 1 94.81 94 LEU A CA 1
ATOM 724 C C . LEU A 1 94 ? -12.469 -1.704 -0.701 1 94.81 94 LEU A C 1
ATOM 726 O O . LEU A 1 94 ? -12.117 -2.291 0.324 1 94.81 94 LEU A O 1
ATOM 730 N N . ALA A 1 95 ? -13.594 -1.074 -0.811 1 95.12 95 ALA A N 1
ATOM 731 C CA . ALA A 1 95 ? -14.492 -0.891 0.327 1 95.12 95 ALA A CA 1
ATOM 732 C C . ALA A 1 95 ? -15.266 -2.172 0.629 1 95.12 95 ALA A C 1
ATOM 734 O O . ALA A 1 95 ? -15.953 -2.264 1.647 1 95.12 95 ALA A O 1
ATOM 735 N N . ASP A 1 96 ? -15.156 -3.174 -0.311 1 93.56 96 ASP A N 1
ATOM 736 C CA . ASP A 1 96 ? -15.711 -4.492 -0.023 1 93.56 96 ASP A CA 1
ATOM 737 C C . ASP A 1 96 ? -14.938 -5.184 1.099 1 93.56 96 ASP A C 1
ATOM 739 O O . ASP A 1 96 ? -13.711 -5.273 1.047 1 93.56 96 ASP A O 1
ATOM 743 N N . SER A 1 97 ? -15.656 -5.637 2.119 1 93.38 97 SER A N 1
ATOM 744 C CA . SER A 1 97 ? -15.016 -6.184 3.311 1 93.38 97 SER A CA 1
ATOM 745 C C . SER A 1 97 ? -14.133 -7.375 2.965 1 93.38 97 SER A C 1
ATOM 747 O O . SER A 1 97 ? -13.039 -7.527 3.518 1 93.38 97 SER A O 1
ATOM 749 N N . TRP A 1 98 ? -14.625 -8.258 2.137 1 92.12 98 TRP A N 1
ATOM 750 C CA . TRP A 1 98 ? -13.836 -9.422 1.729 1 92.12 98 TRP A CA 1
ATOM 751 C C . TRP A 1 98 ? -12.57 -8.992 0.999 1 92.12 98 TRP A C 1
ATOM 753 O O . TRP A 1 98 ? -11.477 -9.5 1.278 1 92.12 98 TRP A O 1
ATOM 763 N N . ASN A 1 99 ? -12.727 -8.039 0.029 1 93.75 99 ASN A N 1
ATOM 764 C CA . ASN A 1 99 ? -11.578 -7.516 -0.709 1 93.75 99 ASN A CA 1
ATOM 765 C C . ASN A 1 99 ? -10.594 -6.805 0.215 1 93.75 99 ASN A C 1
ATOM 767 O O . ASN A 1 99 ? -9.383 -6.941 0.055 1 93.75 99 ASN A O 1
ATOM 771 N N . ALA A 1 100 ? -11.125 -6.035 1.172 1 95.44 100 ALA A N 1
ATOM 772 C CA . ALA A 1 100 ? -10.273 -5.348 2.139 1 95.44 100 ALA A CA 1
ATOM 773 C C . ALA A 1 100 ? -9.438 -6.348 2.934 1 95.44 100 ALA A C 1
ATOM 775 O O . ALA A 1 100 ? -8.242 -6.117 3.172 1 95.44 100 ALA A O 1
ATOM 776 N N . GLY A 1 101 ? -10.062 -7.445 3.357 1 94.69 101 GLY A N 1
ATOM 777 C CA . GLY A 1 101 ? -9.336 -8.492 4.051 1 94.69 101 GLY A CA 1
ATOM 778 C C . GLY A 1 101 ? -8.219 -9.102 3.217 1 94.69 101 GLY A C 1
ATOM 779 O O . GLY A 1 101 ? -7.133 -9.367 3.727 1 94.69 101 GLY A O 1
ATOM 780 N N . ILE A 1 102 ? -8.484 -9.266 1.955 1 92.38 102 ILE A N 1
ATOM 781 C CA . ILE A 1 102 ? -7.5 -9.836 1.042 1 92.38 102 ILE A CA 1
ATOM 782 C C . ILE A 1 102 ? -6.32 -8.875 0.895 1 92.38 102 ILE A C 1
ATOM 784 O O . ILE A 1 102 ? -5.16 -9.297 0.932 1 92.38 102 ILE A O 1
ATOM 788 N N . VAL A 1 103 ? -6.648 -7.613 0.724 1 94.88 103 VAL A N 1
ATOM 789 C CA . VAL A 1 103 ? -5.605 -6.602 0.575 1 94.88 103 VAL A CA 1
ATOM 790 C C . VAL A 1 103 ? -4.695 -6.613 1.8 1 94.88 103 VAL A C 1
ATOM 792 O O . VAL A 1 103 ? -3.469 -6.625 1.669 1 94.88 103 VAL A O 1
ATOM 795 N N . LEU A 1 104 ? -5.254 -6.637 2.955 1 95.94 104 LEU A N 1
ATOM 796 C CA . LEU A 1 104 ? -4.48 -6.59 4.191 1 95.94 104 LEU A CA 1
ATOM 797 C C . LEU A 1 104 ? -3.662 -7.863 4.367 1 95.94 104 LEU A C 1
ATOM 799 O O . LEU A 1 104 ? -2.527 -7.816 4.852 1 95.94 104 LEU A O 1
ATOM 803 N N . GLN A 1 105 ? -4.246 -8.969 4.043 1 94 105 GLN A N 1
ATOM 804 C CA . GLN A 1 105 ? -3.506 -10.227 4.16 1 94 105 GLN A CA 1
ATOM 805 C C . GLN A 1 105 ? -2.287 -10.234 3.242 1 94 105 GLN A C 1
ATOM 807 O O . GLN A 1 105 ? -1.197 -10.641 3.652 1 94 105 GLN A O 1
ATOM 812 N N . VAL A 1 106 ? -2.457 -9.82 1.975 1 91.12 106 VAL A N 1
ATOM 813 C CA . VAL A 1 106 ? -1.377 -9.797 0.994 1 91.12 106 VAL A CA 1
ATOM 814 C C . VAL A 1 106 ? -0.253 -8.883 1.482 1 91.12 106 VAL A C 1
ATOM 816 O O . VAL A 1 106 ? 0.919 -9.266 1.459 1 91.12 106 VAL A O 1
ATOM 819 N N . LEU A 1 107 ? -0.651 -7.723 1.951 1 93.88 107 LEU A N 1
ATOM 820 C CA . LEU A 1 107 ? 0.331 -6.77 2.457 1 93.88 107 LEU A CA 1
ATOM 821 C C . LEU A 1 107 ? 1.051 -7.328 3.68 1 93.88 107 LEU A C 1
ATOM 823 O O . LEU A 1 107 ? 2.277 -7.246 3.773 1 93.88 107 LEU A O 1
ATOM 827 N N . CYS A 1 108 ? 0.339 -7.906 4.57 1 95.19 108 CYS A N 1
ATOM 828 C CA . CYS A 1 108 ? 0.897 -8.398 5.828 1 95.19 108 CYS A CA 1
ATOM 829 C C . CYS A 1 108 ? 1.85 -9.562 5.582 1 95.19 108 CYS A C 1
ATOM 831 O O . CYS A 1 108 ? 2.877 -9.672 6.254 1 95.19 108 CYS A O 1
ATOM 833 N N . ILE A 1 109 ? 1.499 -10.461 4.676 1 92.25 109 ILE A N 1
ATOM 834 C CA . ILE A 1 109 ? 2.381 -11.578 4.371 1 92.25 109 ILE A CA 1
ATOM 835 C C . ILE A 1 109 ? 3.689 -11.062 3.779 1 92.25 109 ILE A C 1
ATOM 837 O O . ILE A 1 109 ? 4.766 -11.578 4.094 1 92.25 109 ILE A O 1
ATOM 841 N N . GLY A 1 110 ? 3.562 -10.07 2.91 1 91.75 110 GLY A N 1
ATOM 842 C CA . GLY A 1 110 ? 4.781 -9.422 2.457 1 91.75 110 GLY A CA 1
ATOM 843 C C . GLY A 1 110 ? 5.656 -8.93 3.596 1 91.75 110 GLY A C 1
ATOM 844 O O . GLY A 1 110 ? 6.883 -9.039 3.533 1 91.75 110 GLY A O 1
ATOM 845 N N . GLY A 1 111 ? 5.059 -8.375 4.625 1 94.44 111 GLY A N 1
ATOM 846 C CA . GLY A 1 111 ? 5.789 -7.945 5.809 1 94.44 111 GLY A CA 1
ATOM 847 C C . GLY A 1 111 ? 6.473 -9.086 6.535 1 94.44 111 GLY A C 1
ATOM 848 O O . GLY A 1 111 ? 7.621 -8.953 6.969 1 94.44 111 GLY A O 1
ATOM 849 N N . VAL A 1 112 ? 5.805 -10.203 6.695 1 94.25 112 VAL A N 1
ATOM 850 C CA . VAL A 1 112 ? 6.367 -11.375 7.363 1 94.25 112 VAL A CA 1
ATOM 851 C C . VAL A 1 112 ? 7.602 -11.859 6.605 1 94.25 112 VAL A C 1
ATOM 853 O O . VAL A 1 112 ? 8.633 -12.156 7.219 1 94.25 112 VAL A O 1
ATOM 856 N N . VAL A 1 113 ? 7.484 -11.898 5.34 1 90.19 113 VAL A N 1
ATOM 857 C CA . VAL A 1 113 ? 8.578 -12.367 4.492 1 90.19 113 VAL A CA 1
ATOM 858 C C . VAL A 1 113 ? 9.789 -11.445 4.656 1 90.19 113 VAL A C 1
ATOM 860 O O . VAL A 1 113 ? 10.922 -11.914 4.75 1 90.19 113 VAL A O 1
ATOM 863 N N . ALA A 1 114 ? 9.531 -10.141 4.684 1 91.56 114 ALA A N 1
ATOM 864 C CA . ALA A 1 114 ? 10.617 -9.18 4.855 1 91.56 114 ALA A CA 1
ATOM 865 C C . ALA A 1 114 ? 11.32 -9.383 6.191 1 91.56 114 ALA A C 1
ATOM 867 O O . ALA A 1 114 ? 12.547 -9.305 6.27 1 91.56 114 ALA A O 1
ATOM 868 N N . LEU A 1 115 ? 10.586 -9.625 7.246 1 94.44 115 LEU A N 1
ATOM 869 C CA . LEU A 1 115 ? 11.156 -9.836 8.57 1 94.44 115 LEU A CA 1
ATOM 870 C C . LEU A 1 115 ? 12 -11.109 8.609 1 94.44 115 LEU A C 1
ATOM 872 O O . LEU A 1 115 ? 13.117 -11.102 9.117 1 94.44 115 LEU A O 1
ATOM 876 N N . ILE A 1 116 ? 11.445 -12.188 8.086 1 92.19 116 ILE A N 1
ATOM 877 C CA . ILE A 1 116 ? 12.141 -13.469 8.055 1 92.19 116 ILE A CA 1
ATOM 878 C C . ILE A 1 116 ? 13.469 -13.32 7.316 1 92.19 116 ILE A C 1
ATOM 880 O O . ILE A 1 116 ? 14.5 -13.82 7.773 1 92.19 116 ILE A O 1
ATOM 884 N N . THR A 1 117 ? 13.43 -12.617 6.254 1 87.94 117 THR A N 1
ATOM 885 C CA . THR A 1 117 ? 14.617 -12.438 5.422 1 87.94 117 THR A CA 1
ATOM 886 C C . THR A 1 117 ? 15.641 -11.555 6.129 1 87.94 117 THR A C 1
ATOM 888 O O . THR A 1 117 ? 16.828 -11.852 6.121 1 87.94 117 THR A O 1
ATOM 891 N N . LYS A 1 118 ? 15.164 -10.508 6.75 1 91.06 118 LYS A N 1
ATOM 892 C CA . LYS A 1 118 ? 16.062 -9.578 7.426 1 91.06 118 LYS A CA 1
ATOM 893 C C . LYS A 1 118 ? 16.719 -10.219 8.648 1 91.06 118 LYS A C 1
ATOM 895 O O . LYS A 1 118 ? 17.844 -9.906 8.992 1 91.06 118 LYS A O 1
ATOM 900 N N . MET A 1 119 ? 16.016 -11.141 9.258 1 93.5 119 MET A N 1
ATOM 901 C CA . MET A 1 119 ? 16.547 -11.859 10.414 1 93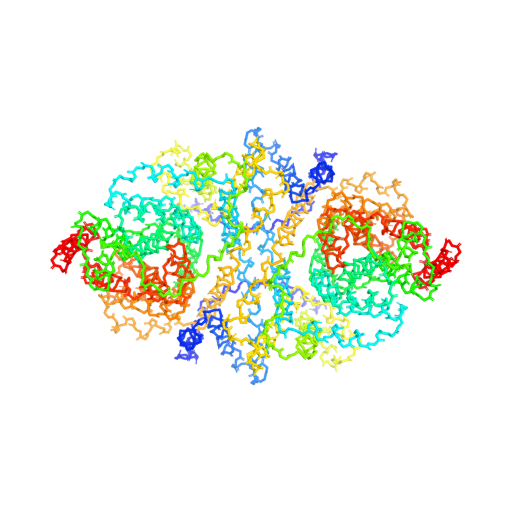.5 119 MET A CA 1
ATOM 902 C C . MET A 1 119 ? 17.516 -12.953 9.992 1 93.5 119 MET A C 1
ATOM 904 O O . MET A 1 119 ? 18.141 -13.594 10.836 1 93.5 119 MET A O 1
ATOM 908 N N . GLY A 1 120 ? 17.656 -13.172 8.688 1 89.31 120 GLY A N 1
ATOM 909 C CA . GLY A 1 120 ? 18.594 -14.148 8.172 1 89.31 120 GLY A CA 1
ATOM 910 C C . GLY A 1 120 ? 18.062 -15.57 8.203 1 89.31 120 GLY A C 1
ATOM 911 O O . GLY A 1 120 ? 18.812 -16.531 8.016 1 89.31 120 GLY A O 1
ATOM 912 N N . GLY A 1 121 ? 16.812 -15.688 8.508 1 88.62 121 GLY A N 1
ATOM 913 C CA . GLY A 1 121 ? 16.219 -17.016 8.617 1 88.62 121 GLY A CA 1
ATOM 914 C C . GLY A 1 121 ? 16.266 -17.797 7.312 1 88.62 121 GLY A C 1
ATOM 915 O O . GLY A 1 121 ? 16.641 -18.969 7.297 1 88.62 121 GLY A O 1
ATOM 916 N N . THR A 1 122 ? 15.867 -17.234 6.25 1 83.75 122 THR A N 1
ATOM 917 C CA . THR A 1 122 ? 15.859 -17.891 4.953 1 83.75 122 THR A CA 1
ATOM 918 C C . THR A 1 122 ? 17.266 -18.281 4.531 1 83.75 122 THR A C 1
ATOM 920 O O . THR A 1 122 ? 17.484 -19.375 3.996 1 83.75 122 THR A O 1
ATOM 923 N N . LYS A 1 123 ? 18.203 -17.391 4.754 1 84.5 123 LYS A N 1
ATOM 924 C CA . LYS A 1 123 ? 19.594 -17.672 4.445 1 84.5 123 LYS A CA 1
ATOM 925 C C . LYS A 1 123 ? 20.125 -18.844 5.273 1 84.5 123 LYS A C 1
ATOM 927 O O . LYS A 1 123 ? 20.875 -19.672 4.77 1 84.5 123 LYS A O 1
ATOM 932 N N . ALA A 1 124 ? 19.766 -18.875 6.5 1 87.81 124 ALA A N 1
ATOM 933 C CA . ALA A 1 124 ? 20.203 -19.953 7.387 1 87.81 124 ALA A CA 1
ATOM 934 C C . ALA A 1 124 ? 19.719 -21.312 6.887 1 87.81 124 ALA A C 1
ATOM 936 O O . ALA A 1 124 ? 20.469 -22.297 6.887 1 87.81 124 ALA A O 1
ATOM 937 N N . VAL A 1 125 ? 18.531 -21.375 6.512 1 83.94 125 VAL A N 1
ATOM 938 C CA . VAL A 1 125 ? 17.953 -22.625 6.004 1 83.94 125 VAL A CA 1
ATOM 939 C C . VAL A 1 125 ? 18.656 -23.016 4.699 1 83.94 125 VAL A C 1
ATOM 941 O O . VAL A 1 125 ? 18.953 -24.188 4.473 1 83.94 125 VAL A O 1
ATOM 944 N N . ALA A 1 126 ? 18.828 -22.047 3.875 1 79.12 126 ALA A N 1
ATOM 945 C CA . ALA A 1 126 ? 19.5 -22.281 2.6 1 79.12 126 ALA A CA 1
ATOM 946 C C . ALA A 1 126 ? 20.906 -22.828 2.812 1 79.12 126 ALA A C 1
ATOM 948 O O . ALA A 1 126 ? 21.328 -23.75 2.111 1 79.12 126 ALA A O 1
ATOM 949 N N . LEU A 1 127 ? 21.625 -22.297 3.746 1 82.81 127 LEU A N 1
ATOM 950 C CA . LEU A 1 127 ? 22.984 -22.75 4.043 1 82.81 127 LEU A CA 1
ATOM 951 C C . LEU A 1 127 ? 22.953 -24.172 4.605 1 82.81 127 LEU A C 1
ATOM 953 O O . LEU A 1 127 ? 23.844 -24.969 4.305 1 82.81 127 LEU A O 1
ATOM 957 N N . TRP A 1 128 ? 22.016 -24.391 5.395 1 85.94 128 TRP A N 1
ATOM 958 C CA . TRP A 1 128 ? 21.875 -25.734 5.941 1 85.94 128 TRP A CA 1
ATOM 959 C C . TRP A 1 128 ? 21.672 -26.75 4.828 1 85.94 128 TRP A C 1
ATOM 961 O O . TRP A 1 128 ? 22.25 -27.828 4.852 1 85.94 128 TRP A O 1
ATOM 971 N N . LEU A 1 129 ? 20.875 -26.484 3.873 1 83.44 129 LEU A N 1
ATOM 972 C CA . LEU A 1 129 ? 20.594 -27.375 2.758 1 83.44 129 LEU A CA 1
ATOM 973 C C . LEU A 1 129 ? 21.797 -27.484 1.828 1 83.44 129 LEU A C 1
ATOM 975 O O . LEU A 1 129 ? 22.031 -28.531 1.226 1 83.44 129 LEU A O 1
ATOM 979 N N . SER A 1 130 ? 22.531 -26.391 1.73 1 84.31 130 SER A N 1
ATOM 980 C CA . SER A 1 130 ? 23.688 -26.359 0.836 1 84.31 130 SER A CA 1
ATOM 981 C C . SER A 1 130 ? 24.781 -27.312 1.317 1 84.31 130 SER A C 1
ATOM 983 O O . SER A 1 130 ? 25.547 -27.844 0.512 1 84.31 130 SER A O 1
ATOM 985 N N . LYS A 1 131 ? 24.828 -27.5 2.576 1 86.88 131 LYS A N 1
ATOM 986 C CA . LYS A 1 131 ? 25.828 -28.391 3.156 1 86.88 131 LYS A CA 1
ATOM 987 C C . LYS A 1 131 ? 25.594 -29.844 2.74 1 86.88 131 LYS A C 1
ATOM 989 O O . LYS A 1 131 ? 26.484 -30.672 2.832 1 86.88 131 LYS A O 1
ATOM 994 N N . ARG A 1 132 ? 24.5 -30.031 2.217 1 86.94 132 ARG A N 1
ATOM 995 C CA . ARG A 1 132 ? 24.172 -31.391 1.817 1 86.94 132 ARG A CA 1
ATOM 996 C C . ARG A 1 132 ? 24.578 -31.656 0.373 1 86.94 132 ARG A C 1
ATOM 998 O O . ARG A 1 132 ? 24.547 -32.812 -0.086 1 86.94 132 ARG A O 1
ATOM 1005 N N . ALA A 1 133 ? 24.922 -30.641 -0.31 1 89.75 133 ALA A N 1
ATOM 1006 C CA . ALA A 1 133 ? 25.344 -30.766 -1.704 1 89.75 133 ALA A CA 1
ATOM 1007 C C . ALA A 1 133 ? 26.766 -31.297 -1.803 1 89.75 133 ALA A C 1
ATOM 1009 O O . ALA A 1 133 ? 27.719 -30.578 -1.507 1 89.75 133 ALA A O 1
ATOM 1010 N N . LYS A 1 134 ? 26.891 -32.562 -2.264 1 91.75 134 LYS A N 1
ATOM 1011 C CA . LYS A 1 134 ? 28.203 -33.188 -2.322 1 91.75 134 LYS A CA 1
ATOM 1012 C C . LYS A 1 134 ? 28.578 -33.531 -3.762 1 91.75 134 LYS A C 1
ATOM 1014 O O . LYS A 1 134 ? 29.734 -33.875 -4.039 1 91.75 134 LYS A O 1
ATOM 1019 N N . THR A 1 135 ? 27.656 -33.594 -4.594 1 93.44 135 THR A N 1
ATOM 1020 C CA . THR A 1 135 ? 27.859 -33.844 -6.012 1 93.44 135 THR A CA 1
ATOM 1021 C C . THR A 1 135 ? 27.094 -32.844 -6.867 1 93.44 135 THR A C 1
ATOM 1023 O O . THR A 1 135 ? 26.359 -32 -6.344 1 93.44 135 THR A O 1
ATOM 1026 N N . GLY A 1 136 ? 27.328 -32.938 -8.156 1 93.31 136 GLY A N 1
ATOM 1027 C CA . GLY A 1 136 ? 26.562 -32.094 -9.062 1 93.31 136 GLY A CA 1
ATOM 1028 C C . GLY A 1 136 ? 25.062 -32.344 -8.977 1 93.31 136 GLY A C 1
ATOM 1029 O O . GLY A 1 136 ? 24.281 -31.391 -9.023 1 93.31 136 GLY A O 1
ATOM 1030 N N . VAL A 1 137 ? 24.766 -33.562 -8.898 1 95.69 137 VAL A N 1
ATOM 1031 C CA . VAL A 1 137 ? 23.359 -33.938 -8.781 1 95.69 137 VAL A CA 1
ATOM 1032 C C . VAL A 1 137 ? 22.781 -33.406 -7.465 1 95.69 137 VAL A C 1
ATOM 1034 O O . VAL A 1 137 ? 21.734 -32.781 -7.445 1 95.69 137 VAL A O 1
ATOM 1037 N N . SER A 1 138 ? 23.484 -33.656 -6.387 1 95.25 138 SER A N 1
ATOM 1038 C CA . SER A 1 138 ? 22.984 -33.219 -5.078 1 95.25 138 SER A CA 1
ATOM 1039 C C . SER A 1 138 ? 22.922 -31.703 -4.988 1 95.25 138 SER A C 1
ATOM 1041 O O . SER A 1 138 ? 22.078 -31.156 -4.281 1 95.25 138 SER A O 1
ATOM 1043 N N . ALA A 1 139 ? 23.828 -31.031 -5.707 1 94.62 139 ALA A N 1
ATOM 1044 C CA . ALA A 1 139 ? 23.766 -29.562 -5.742 1 94.62 139 ALA A CA 1
ATOM 1045 C C . ALA A 1 139 ? 22.484 -29.078 -6.395 1 94.62 139 ALA A C 1
ATOM 1047 O O . ALA A 1 139 ? 21.844 -28.141 -5.91 1 94.62 139 ALA A O 1
ATOM 1048 N N . GLN A 1 140 ? 22.109 -29.719 -7.465 1 96.38 140 GLN A N 1
ATOM 1049 C CA . GLN A 1 140 ? 20.891 -29.359 -8.164 1 96.38 140 GLN A CA 1
ATOM 1050 C C . GLN A 1 140 ? 19.656 -29.672 -7.316 1 96.38 140 GLN A C 1
ATOM 1052 O O . GLN A 1 140 ? 18.734 -28.859 -7.234 1 96.38 140 GLN A O 1
ATOM 1057 N N . ILE A 1 141 ? 19.672 -30.781 -6.684 1 96.25 141 ILE A N 1
ATOM 1058 C CA . ILE A 1 141 ? 18.547 -31.203 -5.859 1 96.25 141 ILE A CA 1
ATOM 1059 C C . ILE A 1 141 ? 18.438 -30.312 -4.621 1 96.25 141 ILE A C 1
ATOM 1061 O O . ILE A 1 141 ? 17.344 -30 -4.168 1 96.25 141 ILE A O 1
ATOM 1065 N N . SER A 1 142 ? 19.578 -29.953 -4.059 1 94.44 142 SER A N 1
ATOM 1066 C CA . SER A 1 142 ? 19.562 -29.047 -2.924 1 94.44 142 SER A CA 1
ATOM 1067 C C . SER A 1 142 ? 18.953 -27.688 -3.309 1 94.44 142 SER A C 1
ATOM 1069 O O . SER A 1 142 ? 18.203 -27.094 -2.531 1 94.44 142 SER A O 1
ATOM 1071 N N . THR A 1 143 ? 19.312 -27.234 -4.492 1 94.62 143 THR A N 1
ATOM 1072 C CA . THR A 1 143 ? 18.719 -26 -4.988 1 94.62 143 THR A CA 1
ATOM 1073 C C . THR A 1 143 ? 17.219 -26.141 -5.145 1 94.62 143 THR A C 1
ATOM 1075 O O . THR A 1 143 ? 16.453 -25.234 -4.77 1 94.62 143 THR A O 1
ATOM 1078 N N . TRP A 1 144 ? 16.812 -27.25 -5.684 1 96.19 144 TRP A N 1
ATOM 1079 C CA . TRP A 1 144 ? 15.406 -27.578 -5.867 1 96.19 144 TRP A CA 1
ATOM 1080 C C . TRP A 1 144 ? 14.68 -27.609 -4.527 1 96.19 144 TRP A C 1
ATOM 1082 O O . TRP A 1 144 ? 13.594 -27.031 -4.387 1 96.19 144 TRP A O 1
ATOM 1092 N N . LEU A 1 145 ? 15.211 -28.219 -3.531 1 94.81 145 LEU A N 1
ATOM 1093 C CA . LEU A 1 145 ? 14.617 -28.328 -2.203 1 94.81 145 LEU A CA 1
ATOM 1094 C C . LEU A 1 145 ? 14.516 -26.953 -1.532 1 94.81 145 LEU A C 1
ATOM 1096 O O . LEU A 1 145 ? 13.547 -26.672 -0.831 1 94.81 145 LEU A O 1
ATOM 1100 N N . MET A 1 146 ? 15.516 -26.219 -1.751 1 91.25 146 MET A N 1
ATOM 1101 C CA . MET A 1 146 ? 15.484 -24.859 -1.214 1 91.25 146 MET A CA 1
ATOM 1102 C C . MET A 1 146 ? 14.344 -24.047 -1.834 1 91.25 146 MET A C 1
ATOM 1104 O O . MET A 1 146 ? 13.656 -23.312 -1.138 1 91.25 146 MET A O 1
ATOM 1108 N N . GLY A 1 147 ? 14.242 -24.188 -3.121 1 91.88 147 GLY A N 1
ATOM 1109 C CA . GLY A 1 147 ? 13.133 -23.547 -3.803 1 91.88 147 GLY A CA 1
ATOM 1110 C C . GLY A 1 147 ? 11.773 -23.969 -3.275 1 91.88 147 GLY A C 1
ATOM 1111 O O . GLY A 1 147 ? 10.867 -23.141 -3.146 1 91.88 147 GLY A O 1
ATOM 1112 N N . LEU A 1 148 ? 11.641 -25.188 -2.951 1 93.44 148 LEU A N 1
ATOM 1113 C CA . LEU A 1 148 ? 10.398 -25.703 -2.383 1 93.44 148 LEU A CA 1
ATOM 1114 C C . LEU A 1 148 ? 10.172 -25.156 -0.981 1 93.44 148 LEU A C 1
ATOM 1116 O O . LEU A 1 148 ? 9.031 -24.891 -0.591 1 93.44 148 LEU A O 1
ATOM 1120 N N . PHE A 1 149 ? 11.25 -24.953 -0.314 1 88.31 149 PHE A N 1
ATOM 1121 C CA . PHE A 1 149 ? 11.148 -24.484 1.06 1 88.31 149 PHE A CA 1
ATOM 1122 C C . PHE A 1 149 ? 10.766 -23 1.093 1 88.31 149 PHE A C 1
ATOM 1124 O O . PHE A 1 149 ? 10.039 -22.562 1.987 1 88.31 149 PHE A O 1
ATOM 1131 N N . VAL A 1 150 ? 11.336 -22.328 0.147 1 87.25 150 VAL A N 1
ATOM 1132 C CA . VAL A 1 150 ? 11 -20.906 0.085 1 87.25 150 VAL A CA 1
ATOM 1133 C C . VAL A 1 150 ? 9.742 -20.703 -0.759 1 87.25 150 VAL A C 1
ATOM 1135 O O . VAL A 1 150 ? 9.742 -19.906 -1.706 1 87.25 150 VAL A O 1
ATOM 1138 N N . PHE A 1 151 ? 8.68 -21.312 -0.343 1 87.62 151 PHE A N 1
ATOM 1139 C CA . PHE A 1 151 ? 7.445 -21.391 -1.111 1 87.62 151 PHE A CA 1
ATOM 1140 C C . PHE A 1 151 ? 6.613 -20.125 -0.917 1 87.62 151 PHE A C 1
ATOM 1142 O O . PHE A 1 151 ? 5.684 -19.875 -1.685 1 87.62 151 PHE A O 1
ATOM 1149 N N . PHE A 1 152 ? 6.918 -19.328 0.051 1 86.06 152 PHE A N 1
ATOM 1150 C CA . PHE A 1 152 ? 5.992 -18.297 0.516 1 86.06 152 PHE A CA 1
ATOM 1151 C C . PHE A 1 152 ? 6.098 -17.047 -0.343 1 86.06 152 PHE A C 1
ATOM 1153 O O . PHE A 1 152 ? 5.215 -16.188 -0.308 1 86.06 152 PHE A O 1
ATOM 1160 N N . ASP A 1 153 ? 7.203 -16.984 -1.084 1 86.5 153 ASP A N 1
ATOM 1161 C CA . ASP A 1 153 ? 7.379 -15.797 -1.925 1 86.5 153 ASP A CA 1
ATOM 1162 C C . ASP A 1 153 ? 8.336 -16.078 -3.08 1 86.5 153 ASP A C 1
ATOM 1164 O O . ASP A 1 153 ? 9.477 -16.5 -2.859 1 86.5 153 ASP A O 1
ATOM 1168 N N . ASP A 1 154 ? 7.941 -15.75 -4.258 1 90.19 154 ASP A N 1
ATOM 1169 C CA . ASP A 1 154 ? 8.75 -16.125 -5.418 1 90.19 154 ASP A CA 1
ATOM 1170 C C . ASP A 1 154 ? 9.922 -15.148 -5.598 1 90.19 154 ASP A C 1
ATOM 1172 O O . ASP A 1 154 ? 10.992 -15.539 -6.066 1 90.19 154 ASP A O 1
ATOM 1176 N N . TYR A 1 155 ? 9.836 -13.914 -5.23 1 81.88 155 TYR A N 1
ATOM 1177 C CA . TYR A 1 155 ? 10.953 -12.977 -5.312 1 81.88 155 TYR A CA 1
ATOM 1178 C C . TYR A 1 155 ? 12.016 -13.305 -4.273 1 81.88 155 TYR A C 1
ATOM 1180 O O . TYR A 1 155 ? 13.211 -13.312 -4.582 1 81.88 155 TYR A O 1
ATOM 1188 N N . ALA A 1 156 ? 11.547 -13.562 -3.109 1 81.69 156 ALA A N 1
ATOM 1189 C CA . ALA A 1 156 ? 12.484 -13.969 -2.064 1 81.69 156 ALA A CA 1
ATOM 1190 C C . ALA A 1 156 ? 13.242 -15.227 -2.467 1 81.69 156 ALA A C 1
ATOM 1192 O O . ALA A 1 156 ? 14.445 -15.344 -2.213 1 81.69 156 ALA A O 1
ATOM 1193 N N . ASN A 1 157 ? 12.523 -16.109 -3.08 1 87.5 157 ASN A N 1
ATOM 1194 C CA . ASN A 1 157 ? 13.141 -17.344 -3.555 1 87.5 157 ASN A CA 1
ATOM 1195 C C . ASN A 1 157 ? 14.305 -17.062 -4.504 1 87.5 157 ASN A C 1
ATOM 1197 O O . ASN A 1 157 ? 15.414 -17.531 -4.293 1 87.5 157 ASN A O 1
ATOM 1201 N N . ALA A 1 158 ? 14.125 -16.25 -5.473 1 84.69 158 ALA A N 1
ATOM 1202 C CA . ALA A 1 158 ? 15.117 -15.953 -6.5 1 84.69 158 ALA A CA 1
ATOM 1203 C C . ALA A 1 158 ? 16.297 -15.188 -5.914 1 84.69 158 ALA A C 1
ATOM 1205 O O . ALA A 1 158 ? 17.453 -15.445 -6.277 1 84.69 158 ALA A O 1
ATOM 1206 N N . LEU A 1 159 ? 16.094 -14.336 -4.988 1 78.25 159 LEU A N 1
ATOM 1207 C CA . LEU A 1 159 ? 17.125 -13.438 -4.465 1 78.25 159 LEU A CA 1
ATOM 1208 C C . LEU A 1 159 ? 17.969 -14.133 -3.398 1 78.25 159 LEU A C 1
ATOM 1210 O O . LEU A 1 159 ? 19.109 -13.734 -3.145 1 78.25 159 LEU A O 1
ATOM 1214 N N . ILE A 1 160 ? 17.453 -15.18 -2.844 1 82.12 160 ILE A N 1
ATOM 1215 C CA . ILE A 1 160 ? 18.156 -15.805 -1.731 1 82.12 160 ILE A CA 1
ATOM 1216 C C . ILE A 1 160 ? 18.812 -17.094 -2.201 1 82.12 160 ILE A C 1
ATOM 1218 O O . ILE A 1 160 ? 19.984 -17.344 -1.925 1 82.12 160 ILE A O 1
ATOM 1222 N N . VAL A 1 161 ? 18.078 -17.891 -2.922 1 87 161 VAL A N 1
ATOM 1223 C CA . VAL A 1 161 ? 18.562 -19.203 -3.316 1 87 161 VAL A CA 1
ATOM 1224 C C . VAL A 1 161 ? 19.734 -19.047 -4.293 1 87 161 VAL A C 1
ATOM 1226 O O . VAL A 1 161 ? 20.734 -19.766 -4.188 1 87 161 VAL A O 1
ATOM 1229 N N . GLY A 1 162 ? 19.656 -18.125 -5.172 1 86.5 162 GLY A N 1
ATOM 1230 C CA . GLY A 1 162 ? 20.656 -17.938 -6.215 1 86.5 162 GLY A CA 1
ATOM 1231 C C . GLY A 1 162 ? 22.047 -17.672 -5.672 1 86.5 162 GLY A C 1
ATOM 1232 O O . GLY A 1 162 ? 22.953 -18.484 -5.848 1 86.5 162 GLY A O 1
ATOM 1233 N N . PRO A 1 163 ? 22.219 -16.609 -4.945 1 82.12 163 PRO A N 1
ATOM 1234 C CA . PRO A 1 163 ? 23.547 -16.266 -4.438 1 82.12 163 PRO A CA 1
ATOM 1235 C C . PRO A 1 163 ? 24.109 -17.312 -3.49 1 82.12 163 PRO A C 1
ATOM 1237 O O . PRO A 1 163 ? 25.328 -17.516 -3.434 1 82.12 163 PRO A O 1
ATOM 1240 N N . ILE A 1 164 ? 23.312 -18.016 -2.832 1 85.06 164 ILE A N 1
ATOM 1241 C CA . ILE A 1 164 ? 23.781 -19.016 -1.876 1 85.06 164 ILE A CA 1
ATOM 1242 C C . ILE A 1 164 ? 24.266 -20.266 -2.623 1 85.06 164 ILE A C 1
ATOM 1244 O O . ILE A 1 164 ? 25.266 -20.859 -2.242 1 85.06 164 ILE A O 1
ATOM 1248 N N . MET A 1 165 ? 23.609 -20.625 -3.639 1 90.25 165 MET A N 1
ATOM 1249 C CA . MET A 1 165 ? 23.906 -21.891 -4.312 1 90.25 165 MET A CA 1
ATOM 1250 C C . MET A 1 165 ? 24.922 -21.688 -5.434 1 90.25 165 MET A C 1
ATOM 1252 O O . MET A 1 165 ? 25.516 -22.641 -5.918 1 90.25 165 MET A O 1
ATOM 1256 N N . ARG A 1 166 ? 25.141 -20.484 -5.812 1 88.88 166 ARG A N 1
ATOM 1257 C CA . ARG A 1 166 ? 26.031 -20.172 -6.93 1 88.88 166 ARG A CA 1
ATOM 1258 C C . ARG A 1 166 ? 27.422 -20.75 -6.707 1 88.88 166 ARG A C 1
ATOM 1260 O O . ARG A 1 166 ? 27.938 -21.5 -7.547 1 88.88 166 ARG A O 1
ATOM 1267 N N . PRO A 1 167 ? 28.047 -20.422 -5.57 1 87 167 PRO A N 1
ATOM 1268 C CA . PRO A 1 167 ? 29.391 -20.984 -5.359 1 87 167 PRO A CA 1
ATOM 1269 C C . PRO A 1 167 ? 29.375 -22.516 -5.293 1 87 167 PRO A C 1
ATOM 1271 O O . PRO A 1 167 ? 30.359 -23.156 -5.691 1 87 167 PRO A O 1
ATOM 1274 N N . ILE A 1 168 ? 28.344 -23.125 -4.871 1 89.19 168 ILE A N 1
ATOM 1275 C CA . ILE A 1 168 ? 28.234 -24.578 -4.734 1 89.19 168 ILE A CA 1
ATOM 1276 C C . ILE A 1 168 ? 28.078 -25.203 -6.113 1 89.19 168 ILE A C 1
ATOM 1278 O O . ILE A 1 168 ? 28.75 -26.188 -6.438 1 89.19 168 ILE A O 1
ATOM 1282 N N . THR A 1 169 ? 27.188 -24.703 -6.84 1 92.69 169 THR A N 1
ATOM 1283 C CA . THR A 1 169 ? 26.969 -25.219 -8.188 1 92.69 169 THR A CA 1
ATOM 1284 C C . THR A 1 169 ? 28.219 -25 -9.047 1 92.69 169 THR A C 1
ATOM 1286 O O . THR A 1 169 ? 28.516 -25.812 -9.922 1 92.69 169 THR A O 1
ATOM 1289 N N . ASP A 1 170 ? 28.875 -23.906 -8.805 1 90.81 170 ASP A N 1
ATOM 1290 C CA . ASP A 1 170 ? 30.141 -23.656 -9.508 1 90.81 170 ASP A CA 1
ATOM 1291 C C . ASP A 1 170 ? 31.156 -24.75 -9.195 1 90.81 170 ASP A C 1
ATOM 1293 O O . ASP A 1 170 ? 31.859 -25.234 -10.094 1 90.81 170 ASP A O 1
ATOM 1297 N N . LYS A 1 171 ? 31.234 -25.031 -7.996 1 91.25 171 LYS A N 1
ATOM 1298 C CA . LYS A 1 171 ? 32.188 -26.047 -7.543 1 91.25 171 LYS A CA 1
ATOM 1299 C C . LYS A 1 171 ? 31.953 -27.375 -8.273 1 91.25 171 LYS A C 1
ATOM 1301 O O . LYS A 1 171 ? 32.906 -28.078 -8.586 1 91.25 171 LYS A O 1
ATOM 1306 N N . PHE A 1 172 ? 30.75 -27.672 -8.539 1 92.94 172 PHE A N 1
ATOM 1307 C CA . PHE A 1 172 ? 30.422 -28.969 -9.133 1 92.94 172 PHE A CA 1
ATOM 1308 C C . PHE A 1 172 ? 30.156 -28.828 -10.625 1 92.94 172 PHE A C 1
ATOM 1310 O O . PHE A 1 172 ? 29.578 -29.719 -11.242 1 92.94 172 PHE A O 1
ATOM 1317 N N . LYS A 1 173 ? 30.391 -27.703 -11.156 1 93.94 173 LYS A N 1
ATOM 1318 C CA . LYS A 1 173 ? 30.391 -27.422 -12.586 1 93.94 173 LYS A CA 1
ATOM 1319 C C . LYS A 1 173 ? 29 -27.531 -13.18 1 93.94 173 LYS A C 1
ATOM 1321 O O . LYS A 1 173 ? 28.812 -28.172 -14.219 1 93.94 173 LYS A O 1
ATOM 1326 N N . VAL A 1 174 ? 28.094 -27.094 -12.523 1 95.44 174 VAL A N 1
ATOM 1327 C CA . VAL A 1 174 ? 26.75 -26.875 -13.047 1 95.44 174 VAL A CA 1
ATOM 1328 C C . VAL A 1 174 ? 26.672 -25.484 -13.688 1 95.44 174 VAL A C 1
ATOM 1330 O O . VAL A 1 174 ? 27.156 -24.5 -13.117 1 95.44 174 VAL A O 1
ATOM 1333 N N . SER A 1 175 ? 26.188 -25.453 -14.82 1 95.88 175 SER A N 1
ATOM 1334 C CA . SER A 1 175 ? 26.156 -24.172 -15.523 1 95.88 175 SER A CA 1
ATOM 1335 C C . SER A 1 175 ? 25.297 -23.156 -14.781 1 95.88 175 SER A C 1
ATOM 1337 O O . SER A 1 175 ? 24.344 -23.531 -14.094 1 95.88 175 SER A O 1
ATOM 1339 N N . ARG A 1 176 ? 25.562 -21.891 -14.945 1 95.12 176 ARG A N 1
ATOM 1340 C CA . ARG A 1 176 ? 24.781 -20.812 -14.359 1 95.12 176 ARG A CA 1
ATOM 1341 C C . ARG A 1 176 ? 23.375 -20.781 -14.945 1 95.12 176 ARG A C 1
ATOM 1343 O O . ARG A 1 176 ? 22.406 -20.438 -14.258 1 95.12 176 ARG A O 1
ATOM 1350 N N . GLU A 1 177 ? 23.281 -21.141 -16.172 1 95.69 177 GLU A N 1
ATOM 1351 C CA . GLU A 1 177 ? 21.969 -21.219 -16.828 1 95.69 177 GLU A CA 1
ATOM 1352 C C . GLU A 1 177 ? 21.094 -22.281 -16.156 1 95.69 177 GLU A C 1
ATOM 1354 O O . GLU A 1 177 ? 19.891 -22.047 -15.961 1 95.69 177 GLU A O 1
ATOM 1359 N N . LYS A 1 178 ? 21.672 -23.375 -15.828 1 97.12 178 LYS A N 1
ATOM 1360 C CA . LYS A 1 178 ? 20.938 -24.438 -15.164 1 97.12 178 LYS A CA 1
ATOM 1361 C C . LYS A 1 178 ? 20.5 -24.031 -13.766 1 97.12 178 LYS A C 1
ATOM 1363 O O . LYS A 1 178 ? 19.375 -24.297 -13.344 1 97.12 178 LYS A O 1
ATOM 1368 N N . LEU A 1 179 ? 21.391 -23.406 -13.102 1 95.56 179 LEU A N 1
ATOM 1369 C CA . LEU A 1 179 ? 21.031 -22.891 -11.789 1 95.56 179 LEU A CA 1
ATOM 1370 C C . LEU A 1 179 ? 19.875 -21.891 -11.891 1 95.56 179 LEU A C 1
ATOM 1372 O O . LEU A 1 179 ? 18.922 -21.969 -11.125 1 95.56 179 LEU A O 1
ATOM 1376 N N . ALA A 1 180 ? 19.953 -21 -12.82 1 95.62 180 ALA A N 1
ATOM 1377 C CA . ALA A 1 180 ? 18.906 -20.016 -13.031 1 95.62 180 ALA A CA 1
ATOM 1378 C C . ALA A 1 180 ? 17.562 -20.688 -13.328 1 95.62 180 ALA A C 1
ATOM 1380 O O . ALA A 1 180 ? 16.516 -20.25 -12.852 1 95.62 180 ALA A O 1
ATOM 1381 N N . PHE A 1 181 ? 17.688 -21.734 -14.094 1 97.12 181 PHE A N 1
ATOM 1382 C CA . PHE A 1 181 ? 16.484 -22.484 -14.453 1 97.12 181 PHE A CA 1
ATOM 1383 C C . PHE A 1 181 ? 15.852 -23.109 -13.211 1 97.12 181 PHE A C 1
ATOM 1385 O O . PHE A 1 181 ? 14.641 -23 -13.016 1 97.12 181 PHE A O 1
ATOM 1392 N N . ILE A 1 182 ? 16.594 -23.719 -12.391 1 97.44 182 ILE A N 1
ATOM 1393 C CA . ILE A 1 182 ? 16.062 -24.391 -11.203 1 97.44 182 ILE A CA 1
ATOM 1394 C C . ILE A 1 182 ? 15.438 -23.359 -10.266 1 97.44 182 ILE A C 1
ATOM 1396 O O . ILE A 1 182 ? 14.352 -23.578 -9.727 1 97.44 182 ILE A O 1
ATOM 1400 N N . ILE A 1 183 ? 16.094 -22.266 -10.125 1 94.75 183 ILE A N 1
ATOM 1401 C CA . ILE A 1 183 ? 15.594 -21.188 -9.281 1 94.75 183 ILE A CA 1
ATOM 1402 C C . ILE A 1 183 ? 14.258 -20.688 -9.828 1 94.75 183 ILE A C 1
ATOM 1404 O O . ILE A 1 183 ? 13.273 -20.594 -9.086 1 94.75 183 ILE A O 1
ATOM 1408 N N . ASP A 1 184 ? 14.211 -20.375 -11.07 1 96.12 184 ASP A N 1
ATOM 1409 C CA . ASP A 1 184 ? 13.031 -19.812 -11.727 1 96.12 184 ASP A CA 1
ATOM 1410 C C . ASP A 1 184 ? 11.859 -20.797 -11.68 1 96.12 184 ASP A C 1
ATOM 1412 O O . ASP A 1 184 ? 10.719 -20.391 -11.43 1 96.12 184 ASP A O 1
ATOM 1416 N N . ALA A 1 185 ? 12.133 -22.031 -11.914 1 97.25 185 ALA A N 1
ATOM 1417 C CA . ALA A 1 185 ? 11.109 -23.078 -11.992 1 97.25 185 ALA A CA 1
ATOM 1418 C C . ALA A 1 185 ? 10.586 -23.438 -10.609 1 97.25 185 ALA A C 1
ATOM 1420 O O . ALA A 1 185 ? 9.539 -24.094 -10.484 1 97.25 185 ALA A O 1
ATOM 1421 N N . THR A 1 186 ? 11.234 -23.031 -9.586 1 96.06 186 THR A N 1
ATOM 1422 C CA . THR A 1 186 ? 10.766 -23.297 -8.234 1 96.06 186 THR A CA 1
ATOM 1423 C C . THR A 1 186 ? 10.281 -22.016 -7.559 1 96.06 186 THR A C 1
ATOM 1425 O O . THR A 1 186 ? 9.984 -22.016 -6.363 1 96.06 186 THR A O 1
ATOM 1428 N N . ALA A 1 187 ? 10.227 -20.938 -8.266 1 93.75 187 ALA A N 1
ATOM 1429 C CA . ALA A 1 187 ? 9.742 -19.688 -7.707 1 93.75 187 ALA A CA 1
ATOM 1430 C C . ALA A 1 187 ? 8.227 -19.562 -7.836 1 93.75 187 ALA A C 1
ATOM 1432 O O . ALA A 1 187 ? 7.488 -20.078 -6.992 1 93.75 187 ALA A O 1
ATOM 1433 N N . ALA A 1 188 ? 7.742 -19.125 -8.961 1 93.44 188 ALA A N 1
ATOM 1434 C CA . ALA A 1 188 ? 6.312 -18.906 -9.172 1 93.44 188 ALA A CA 1
ATOM 1435 C C . ALA A 1 188 ? 5.555 -20.234 -9.18 1 93.44 188 ALA A C 1
ATOM 1437 O O . ALA A 1 188 ? 4.461 -20.328 -8.617 1 93.44 188 ALA A O 1
ATOM 1438 N N . PRO A 1 189 ? 6.078 -21.266 -9.805 1 95.5 189 PRO A N 1
ATOM 1439 C CA . PRO A 1 189 ? 5.348 -22.531 -9.828 1 95.5 189 PRO A CA 1
ATOM 1440 C C . PRO A 1 189 ? 5.094 -23.094 -8.43 1 95.5 189 PRO A C 1
ATOM 1442 O O . PRO A 1 189 ? 4.07 -23.734 -8.195 1 95.5 189 PRO A O 1
ATOM 1445 N N . VAL A 1 190 ? 5.98 -22.812 -7.543 1 95.38 190 VAL A N 1
ATOM 1446 C CA . VAL A 1 190 ? 5.805 -23.297 -6.18 1 95.38 190 VAL A CA 1
ATOM 1447 C C . VAL A 1 190 ? 4.918 -22.344 -5.391 1 95.38 190 VAL A C 1
ATOM 1449 O O . VAL A 1 190 ? 4.004 -22.766 -4.684 1 95.38 190 VAL A O 1
ATOM 1452 N N . ALA A 1 191 ? 5.184 -21.078 -5.516 1 92.94 191 ALA A N 1
ATOM 1453 C CA . ALA A 1 191 ? 4.414 -20.078 -4.789 1 92.94 191 ALA A CA 1
ATOM 1454 C C . ALA A 1 191 ? 2.934 -20.141 -5.16 1 92.94 191 ALA A C 1
ATOM 1456 O O . ALA A 1 191 ? 2.064 -19.922 -4.312 1 92.94 191 ALA A O 1
ATOM 1457 N N . GLY A 1 192 ? 2.635 -20.453 -6.367 1 94 192 GLY A N 1
ATOM 1458 C CA . GLY A 1 192 ? 1.262 -20.562 -6.836 1 94 192 GLY A CA 1
ATOM 1459 C C . GLY A 1 192 ? 0.534 -21.766 -6.293 1 94 192 GLY A C 1
ATOM 1460 O O . GLY A 1 192 ? -0.697 -21.781 -6.219 1 94 192 GLY A O 1
ATOM 1461 N N . LEU A 1 193 ? 1.284 -22.734 -5.883 1 95.06 193 LEU A N 1
ATOM 1462 C CA . LEU A 1 193 ? 0.707 -23.969 -5.352 1 95.06 193 LEU A CA 1
ATOM 1463 C C . LEU A 1 193 ? 0.53 -23.875 -3.84 1 95.06 193 LEU A C 1
ATOM 1465 O O . LEU A 1 193 ? -0.297 -24.578 -3.264 1 95.06 193 LEU A O 1
ATOM 1469 N N . ALA A 1 194 ? 1.332 -23 -3.229 1 92.81 194 ALA A N 1
ATOM 1470 C CA . ALA A 1 194 ? 1.377 -22.953 -1.77 1 92.81 194 ALA A CA 1
ATOM 1471 C C . ALA A 1 194 ? 0.064 -22.438 -1.195 1 92.81 194 ALA A C 1
ATOM 1473 O O . ALA A 1 194 ? -0.489 -21.453 -1.691 1 92.81 194 ALA A O 1
ATOM 1474 N N . VAL A 1 195 ? -0.37 -23.094 -0.144 1 89.81 195 VAL A N 1
ATOM 1475 C CA . VAL A 1 195 ? -1.656 -22.766 0.463 1 89.81 195 VAL A CA 1
ATOM 1476 C C . VAL A 1 195 ? -1.537 -21.453 1.255 1 89.81 195 VAL A C 1
ATOM 1478 O O . VAL A 1 195 ? -2.537 -20.781 1.497 1 89.81 195 VAL A O 1
ATOM 1481 N N . ILE A 1 196 ? -0.352 -21.172 1.656 1 88.5 196 ILE A N 1
ATOM 1482 C CA . ILE A 1 196 ? -0.089 -19.891 2.309 1 88.5 196 ILE A CA 1
ATOM 1483 C C . ILE A 1 196 ? 1.122 -19.219 1.662 1 88.5 196 ILE A C 1
ATOM 1485 O O . ILE A 1 196 ? 2.252 -19.688 1.805 1 88.5 196 ILE A O 1
ATOM 1489 N N . SER A 1 197 ? 0.917 -18.234 0.919 1 91.06 197 SER A N 1
ATOM 1490 C CA . SER A 1 197 ? 1.946 -17.484 0.208 1 91.06 197 SER A CA 1
ATOM 1491 C C . SER A 1 197 ? 1.442 -16.109 -0.193 1 91.06 197 SER A C 1
ATOM 1493 O O . SER A 1 197 ? 0.297 -15.75 0.092 1 91.06 197 SER A O 1
ATOM 1495 N N . THR A 1 198 ? 2.256 -15.359 -0.768 1 88.25 198 THR A N 1
ATOM 1496 C CA . THR A 1 198 ? 1.881 -14.039 -1.264 1 88.25 198 THR A CA 1
ATOM 1497 C C . THR A 1 198 ? 0.934 -14.164 -2.455 1 88.25 198 THR A C 1
ATOM 1499 O O . THR A 1 198 ? 0.349 -13.164 -2.891 1 88.25 198 THR A O 1
ATOM 1502 N N . TRP A 1 199 ? 0.66 -15.391 -2.979 1 92.12 199 TRP A N 1
ATOM 1503 C CA . TRP A 1 199 ? -0.132 -15.617 -4.184 1 92.12 199 TRP A CA 1
ATOM 1504 C C . TRP A 1 199 ? -1.576 -15.961 -3.83 1 92.12 199 TRP A C 1
ATOM 1506 O O . TRP A 1 199 ? -2.49 -15.719 -4.625 1 92.12 199 TRP A O 1
ATOM 1516 N N . VAL A 1 200 ? -1.789 -16.531 -2.701 1 92.31 200 VAL A N 1
ATOM 1517 C CA . VAL A 1 200 ? -3.047 -17.203 -2.389 1 92.31 200 VAL A CA 1
ATOM 1518 C C . VAL A 1 200 ? -4.18 -16.188 -2.336 1 92.31 200 VAL A C 1
ATOM 1520 O O . VAL A 1 200 ? -5.285 -16.438 -2.816 1 92.31 200 VAL A O 1
ATOM 1523 N N . GLY A 1 201 ? -3.955 -15.062 -1.753 1 90.69 201 GLY A N 1
ATOM 1524 C CA . GLY A 1 201 ? -4.996 -14.055 -1.656 1 90.69 201 GLY A CA 1
ATOM 1525 C C . GLY A 1 201 ? -5.547 -13.633 -3.006 1 90.69 201 GLY A C 1
ATOM 1526 O O . GLY A 1 201 ? -6.762 -13.539 -3.184 1 90.69 201 GLY A O 1
ATOM 1527 N N . LEU A 1 202 ? -4.684 -13.359 -3.877 1 92.31 202 LEU A N 1
ATOM 1528 C CA . LEU A 1 202 ? -5.098 -12.961 -5.219 1 92.31 202 LEU A CA 1
ATOM 1529 C C . LEU A 1 202 ? -5.867 -14.086 -5.906 1 92.31 202 LEU A C 1
ATOM 1531 O O . LEU A 1 202 ? -6.918 -13.844 -6.508 1 92.31 202 LEU A O 1
ATOM 1535 N N . GLU A 1 203 ? -5.395 -15.297 -5.82 1 95.81 203 GLU A N 1
ATOM 1536 C CA . GLU A 1 203 ? -6.012 -16.422 -6.523 1 95.81 203 GLU A CA 1
ATOM 1537 C C . GLU A 1 203 ? -7.422 -16.688 -6.004 1 95.81 203 GLU A C 1
ATOM 1539 O O . GLU A 1 203 ? -8.367 -16.797 -6.785 1 95.81 203 GLU A O 1
ATOM 1544 N N . ILE A 1 204 ? -7.574 -16.719 -4.684 1 94.38 204 ILE A N 1
ATOM 1545 C CA . ILE A 1 204 ? -8.883 -17.062 -4.121 1 94.38 204 ILE A CA 1
ATOM 1546 C C . ILE A 1 204 ? -9.859 -15.914 -4.383 1 94.38 204 ILE A C 1
ATOM 1548 O O . ILE A 1 204 ? -11.055 -16.141 -4.594 1 94.38 204 ILE A O 1
ATOM 1552 N N . SER A 1 205 ? -9.336 -14.719 -4.379 1 94.12 205 SER A N 1
ATOM 1553 C CA . SER A 1 205 ? -10.195 -13.562 -4.637 1 94.12 205 SER A CA 1
ATOM 1554 C C . SER A 1 205 ? -10.734 -13.586 -6.059 1 94.12 205 SER A C 1
ATOM 1556 O O . SER A 1 205 ? -11.914 -13.289 -6.285 1 94.12 205 SER A O 1
ATOM 1558 N N . LEU A 1 206 ? -9.977 -13.891 -6.996 1 95.06 206 LEU A N 1
ATOM 1559 C CA . LEU A 1 206 ? -10.391 -13.914 -8.398 1 95.06 206 LEU A CA 1
ATOM 1560 C C . LEU A 1 206 ? -11.344 -15.07 -8.664 1 95.06 206 LEU A C 1
ATOM 1562 O O . LEU A 1 206 ? -12.242 -14.953 -9.492 1 95.06 206 LEU A O 1
ATOM 1566 N N . ILE A 1 207 ? -11.141 -16.156 -7.949 1 96 207 ILE A N 1
ATOM 1567 C CA . ILE A 1 207 ? -12.062 -17.281 -8.039 1 96 207 ILE A CA 1
ATOM 1568 C C . ILE A 1 207 ? -13.438 -16.859 -7.531 1 96 207 ILE A C 1
ATOM 1570 O O . ILE A 1 207 ? -14.453 -17.078 -8.203 1 96 207 ILE A O 1
ATOM 1574 N N . LYS A 1 208 ? -13.438 -16.234 -6.387 1 94.38 208 LYS A N 1
ATOM 1575 C CA . LYS A 1 208 ? -14.703 -15.797 -5.793 1 94.38 208 LYS A CA 1
ATOM 1576 C C . LYS A 1 208 ? -15.422 -14.82 -6.715 1 94.38 208 LYS A C 1
ATOM 1578 O O . LYS A 1 208 ? -16.625 -14.953 -6.941 1 94.38 208 LYS A O 1
ATOM 1583 N N . GLN A 1 209 ? -14.727 -13.969 -7.273 1 92.56 209 GLN A N 1
ATOM 1584 C CA . GLN A 1 209 ? -15.32 -12.977 -8.164 1 92.56 209 GLN A CA 1
ATOM 1585 C C . GLN A 1 209 ? -15.859 -13.633 -9.43 1 92.56 209 GLN A C 1
ATOM 1587 O O . GLN A 1 209 ? -16.906 -13.227 -9.945 1 92.56 209 GLN A O 1
ATOM 1592 N N . GLY A 1 210 ? -15.125 -14.57 -9.953 1 94 210 GLY A N 1
ATOM 1593 C CA . GLY A 1 210 ? -15.602 -15.289 -11.125 1 94 210 GLY A CA 1
ATOM 1594 C C . GLY A 1 210 ? -16.938 -15.977 -10.906 1 94 210 GLY A C 1
ATOM 1595 O O . GLY A 1 210 ? -17.812 -15.93 -11.773 1 94 210 GLY A O 1
ATOM 1596 N N . TYR A 1 211 ? -17.078 -16.562 -9.766 1 94.25 211 TYR A N 1
ATOM 1597 C CA . TYR A 1 211 ? -18.328 -17.25 -9.445 1 94.25 211 TYR A CA 1
ATOM 1598 C C . TYR A 1 211 ? -19.469 -16.266 -9.234 1 94.25 211 TYR A C 1
ATOM 1600 O O . TYR A 1 211 ? -20.625 -16.547 -9.555 1 94.25 211 TYR A O 1
ATOM 1608 N N . GLU A 1 212 ? -19.141 -15.125 -8.711 1 91.31 212 GLU A N 1
ATOM 1609 C CA . GLU A 1 212 ? -20.156 -14.094 -8.539 1 91.31 212 GLU A CA 1
ATOM 1610 C C . GLU A 1 212 ? -20.75 -13.672 -9.875 1 91.31 212 GLU A C 1
ATOM 1612 O O . GLU A 1 212 ? -21.938 -13.32 -9.953 1 91.31 212 GLU A O 1
ATOM 1617 N N . LEU A 1 213 ? -19.984 -13.766 -10.883 1 90.88 213 LEU A N 1
ATOM 1618 C CA . LEU A 1 213 ? -20.422 -13.359 -12.211 1 90.88 213 LEU A CA 1
ATOM 1619 C C . LEU A 1 213 ? -21.469 -14.32 -12.758 1 90.88 213 LEU A C 1
ATOM 1621 O O . LEU A 1 213 ? -22.219 -13.977 -13.68 1 90.88 213 LEU A O 1
ATOM 1625 N N . ILE A 1 214 ? -21.531 -15.523 -12.188 1 90.5 214 ILE A N 1
ATOM 1626 C CA . ILE A 1 214 ? -22.531 -16.484 -12.641 1 90.5 214 ILE A CA 1
ATOM 1627 C C . ILE A 1 214 ? -23.609 -16.656 -11.578 1 90.5 214 ILE A C 1
ATOM 1629 O O . ILE A 1 214 ? -24.359 -17.641 -11.586 1 90.5 214 ILE A O 1
ATOM 1633 N N . GLY A 1 215 ? -23.578 -15.727 -10.555 1 88 215 GLY A N 1
ATOM 1634 C CA . GLY A 1 215 ? -24.656 -15.648 -9.578 1 88 215 GLY A CA 1
ATOM 1635 C C . GLY A 1 215 ? -24.438 -16.547 -8.375 1 88 215 GLY A C 1
ATOM 1636 O O . GLY A 1 215 ? -25.359 -16.766 -7.586 1 88 215 GLY A O 1
ATOM 1637 N N . VAL A 1 216 ? -23.328 -17.141 -8.258 1 90.19 216 VAL A N 1
ATOM 1638 C CA . VAL A 1 216 ? -23 -17.984 -7.109 1 90.19 216 VAL A CA 1
ATOM 1639 C C . VAL A 1 216 ? -22.141 -17.203 -6.117 1 90.19 216 VAL A C 1
ATOM 1641 O O . VAL A 1 216 ? -21 -16.875 -6.414 1 90.19 216 VAL A O 1
ATOM 1644 N N . THR A 1 217 ? -22.672 -16.891 -4.965 1 86.25 217 THR A N 1
ATOM 1645 C CA . THR A 1 217 ? -21.984 -16 -4.047 1 86.25 217 THR A CA 1
ATOM 1646 C C . THR A 1 217 ? -21.5 -16.766 -2.814 1 86.25 217 THR A C 1
ATOM 1648 O O . THR A 1 217 ? -20.609 -16.281 -2.096 1 86.25 217 THR A O 1
ATOM 1651 N N . ASP A 1 218 ? -22.047 -17.859 -2.459 1 84.38 218 ASP A N 1
ATOM 1652 C CA . ASP A 1 218 ? -21.703 -18.578 -1.236 1 84.38 218 ASP A CA 1
ATOM 1653 C C . ASP A 1 218 ? -20.797 -19.766 -1.533 1 84.38 218 ASP A C 1
ATOM 1655 O O . ASP A 1 218 ? -21.172 -20.906 -1.304 1 84.38 218 ASP A O 1
ATOM 1659 N N . ILE A 1 219 ? -19.656 -19.453 -2.068 1 88.75 219 ILE A N 1
ATOM 1660 C CA . ILE A 1 219 ? -18.719 -20.531 -2.367 1 88.75 219 ILE A CA 1
ATOM 1661 C C . ILE A 1 219 ? -17.547 -20.469 -1.395 1 88.75 219 ILE A C 1
ATOM 1663 O O . ILE A 1 219 ? -17.25 -19.422 -0.818 1 88.75 219 ILE A O 1
ATOM 1667 N N . ASN A 1 220 ? -16.922 -21.625 -1.189 1 91.5 220 ASN A N 1
ATOM 1668 C CA . ASN A 1 220 ? -15.641 -21.719 -0.503 1 91.5 220 ASN A CA 1
ATOM 1669 C C . ASN A 1 220 ? -14.477 -21.562 -1.474 1 91.5 220 ASN A C 1
ATOM 1671 O O . ASN A 1 220 ? -13.898 -22.562 -1.922 1 91.5 220 ASN A O 1
ATOM 1675 N N . ALA A 1 221 ? -14.094 -20.344 -1.685 1 93.31 221 ALA A N 1
ATOM 1676 C CA . ALA A 1 221 ? -13.07 -20.047 -2.678 1 93.31 221 ALA A CA 1
ATOM 1677 C C . ALA A 1 221 ? -11.75 -20.719 -2.322 1 93.31 221 ALA A C 1
ATOM 1679 O O . ALA A 1 221 ? -11.008 -21.156 -3.209 1 93.31 221 ALA A O 1
ATOM 1680 N N . PHE A 1 222 ? -11.398 -20.75 -1.049 1 91.75 222 PHE A N 1
ATOM 1681 C CA . PHE A 1 222 ? -10.172 -21.406 -0.606 1 91.75 222 PHE A CA 1
ATOM 1682 C C . PHE A 1 222 ? -10.227 -22.906 -0.899 1 91.75 222 PHE A C 1
ATOM 1684 O O . PHE A 1 222 ? -9.242 -23.5 -1.337 1 91.75 222 PHE A O 1
ATOM 1691 N N . GLY A 1 223 ? -11.375 -23.5 -0.576 1 92.12 223 GLY A N 1
ATOM 1692 C CA . GLY A 1 223 ? -11.555 -24.906 -0.896 1 92.12 223 GLY A CA 1
ATOM 1693 C C . GLY A 1 223 ? -11.383 -25.219 -2.375 1 92.12 223 GLY A C 1
ATOM 1694 O O . GLY A 1 223 ? -10.75 -26.203 -2.744 1 92.12 223 GLY A O 1
ATOM 1695 N N . ILE A 1 224 ? -11.977 -24.359 -3.186 1 94.75 224 ILE A N 1
ATOM 1696 C CA . ILE A 1 224 ? -11.859 -24.516 -4.633 1 94.75 224 ILE A CA 1
ATOM 1697 C C . ILE A 1 224 ? -10.398 -24.391 -5.051 1 94.75 224 ILE A C 1
ATOM 1699 O O . ILE A 1 224 ? -9.914 -25.156 -5.879 1 94.75 224 ILE A O 1
ATOM 1703 N N . PHE A 1 225 ? -9.711 -23.453 -4.473 1 95.88 225 PHE A N 1
ATOM 1704 C CA . PHE A 1 225 ? -8.289 -23.281 -4.73 1 95.88 225 PHE A CA 1
ATOM 1705 C C . PHE A 1 225 ? -7.523 -24.578 -4.445 1 95.88 225 PHE A C 1
ATOM 1707 O O . PHE A 1 225 ? -6.715 -25.016 -5.266 1 95.88 225 PHE A O 1
ATOM 1714 N N . VAL A 1 226 ? -7.77 -25.141 -3.311 1 93.94 226 VAL A N 1
ATOM 1715 C CA . VAL A 1 226 ? -7.062 -26.359 -2.906 1 93.94 226 VAL A CA 1
ATOM 1716 C C . VAL A 1 226 ? -7.375 -27.484 -3.883 1 93.94 226 VAL A C 1
ATOM 1718 O O . VAL A 1 226 ? -6.492 -28.266 -4.234 1 93.94 226 VAL A O 1
ATOM 1721 N N . GLU A 1 227 ? -8.57 -27.516 -4.34 1 95.12 227 GLU A N 1
ATOM 1722 C CA . GLU A 1 227 ? -9 -28.562 -5.262 1 95.12 227 GLU A CA 1
ATOM 1723 C C . GLU A 1 227 ? -8.32 -28.406 -6.621 1 95.12 227 GLU A C 1
ATOM 1725 O O . GLU A 1 227 ? -8.25 -29.375 -7.395 1 95.12 227 GLU A O 1
ATOM 1730 N N . THR A 1 228 ? -7.852 -27.234 -6.926 1 97.06 228 THR A N 1
ATOM 1731 C CA . THR A 1 228 ? -7.215 -27.016 -8.219 1 97.06 228 THR A CA 1
ATOM 1732 C C . THR A 1 228 ? -5.793 -27.562 -8.219 1 97.06 228 THR A C 1
ATOM 1734 O O . THR A 1 228 ? -5.199 -27.766 -9.281 1 97.06 228 THR A O 1
ATOM 1737 N N . ILE A 1 229 ? -5.199 -27.797 -7.109 1 96.81 229 ILE A N 1
ATOM 1738 C CA . ILE A 1 229 ? -3.773 -28.047 -6.949 1 96.81 229 ILE A CA 1
ATOM 1739 C C . ILE A 1 229 ? -3.379 -29.297 -7.746 1 96.81 229 ILE A C 1
ATOM 1741 O O . ILE A 1 229 ? -2.412 -29.266 -8.508 1 96.81 229 ILE A O 1
ATOM 1745 N N . PRO A 1 230 ? -4.184 -30.422 -7.691 1 96.56 230 PRO A N 1
ATOM 1746 C CA . PRO A 1 230 ? -3.785 -31.594 -8.469 1 96.56 230 PRO A CA 1
ATOM 1747 C C . PRO A 1 230 ? -3.859 -31.359 -9.977 1 96.56 230 PRO A C 1
ATOM 1749 O O . PRO A 1 230 ? -3.203 -32.062 -10.75 1 96.56 230 PRO A O 1
ATOM 1752 N N . TYR A 1 231 ? -4.613 -30.359 -10.375 1 97.19 231 TYR A N 1
ATOM 1753 C CA . TYR A 1 231 ? -4.812 -30.094 -11.797 1 97.19 231 TYR A CA 1
ATOM 1754 C C . TYR A 1 231 ? -3.834 -29.031 -12.305 1 97.19 231 TYR A C 1
ATOM 1756 O O . TYR A 1 231 ? -3.885 -28.641 -13.469 1 97.19 231 TYR A O 1
ATOM 1764 N N . ARG A 1 232 ? -2.941 -28.578 -11.352 1 98.12 232 ARG A N 1
ATOM 1765 C CA . ARG A 1 232 ? -1.904 -27.641 -11.766 1 98.12 232 ARG A CA 1
ATOM 1766 C C . ARG A 1 232 ? -0.772 -28.359 -12.492 1 98.12 232 ARG A C 1
ATOM 1768 O O . ARG A 1 232 ? 0.371 -28.344 -12.031 1 98.12 232 ARG A O 1
ATOM 1775 N N . PHE A 1 233 ? -1.016 -28.844 -13.625 1 97.94 233 PHE A N 1
ATOM 1776 C CA . PHE A 1 233 ? -0.176 -29.812 -14.328 1 97.94 233 PHE A CA 1
ATOM 1777 C C . PHE A 1 233 ? 1.198 -29.219 -14.617 1 97.94 233 PHE A C 1
ATOM 1779 O O . PHE A 1 233 ? 2.223 -29.844 -14.344 1 97.94 233 PHE A O 1
ATOM 1786 N N . TYR A 1 234 ? 1.239 -28.062 -15.211 1 98.25 234 TYR A N 1
ATOM 1787 C CA . TYR A 1 234 ? 2.541 -27.5 -15.555 1 98.25 234 TYR A CA 1
ATOM 1788 C C . TYR A 1 234 ? 3.412 -27.344 -14.312 1 98.25 234 TYR A C 1
ATOM 1790 O O . TYR A 1 234 ? 4.602 -27.656 -14.336 1 98.25 234 TYR A O 1
ATOM 1798 N N . ASN A 1 235 ? 2.826 -26.781 -13.25 1 98.06 235 ASN A N 1
ATOM 1799 C CA . ASN A 1 235 ? 3.584 -26.594 -12.023 1 98.06 235 ASN A CA 1
ATOM 1800 C C . ASN A 1 235 ? 4.156 -27.906 -11.5 1 98.06 235 ASN A C 1
ATOM 1802 O O . ASN A 1 235 ? 5.352 -28 -11.211 1 98.06 235 ASN A O 1
ATOM 1806 N N . LEU A 1 236 ? 3.326 -28.859 -11.422 1 98.12 236 LEU A N 1
ATOM 1807 C CA . LEU A 1 236 ? 3.709 -30.141 -10.836 1 98.12 236 LEU A CA 1
ATOM 1808 C C . LEU A 1 236 ? 4.684 -30.891 -11.742 1 98.12 236 LEU A C 1
ATOM 1810 O O . LEU A 1 236 ? 5.688 -31.422 -11.273 1 98.12 236 LEU A O 1
ATOM 1814 N N . PHE A 1 237 ? 4.41 -30.922 -13.016 1 98.5 237 PHE A N 1
ATOM 1815 C CA . PHE A 1 237 ? 5.277 -31.625 -13.953 1 98.5 237 PHE A CA 1
ATOM 1816 C C . PHE A 1 237 ? 6.633 -30.938 -14.055 1 98.5 237 PHE A C 1
ATOM 1818 O O . PHE A 1 237 ? 7.664 -31.594 -14.211 1 98.5 237 PHE A O 1
ATOM 1825 N N . MET A 1 238 ? 6.668 -29.625 -13.984 1 98.12 238 MET A N 1
ATOM 1826 C CA . MET A 1 238 ? 7.93 -28.891 -14.055 1 98.12 238 MET A CA 1
ATOM 1827 C C . MET A 1 238 ? 8.797 -29.188 -12.828 1 98.12 238 MET A C 1
ATOM 1829 O O . MET A 1 238 ? 10.008 -29.344 -12.953 1 98.12 238 MET A O 1
ATOM 1833 N N . LEU A 1 239 ? 8.164 -29.188 -11.664 1 98.06 239 LEU A N 1
ATOM 1834 C CA . LEU A 1 239 ? 8.906 -29.5 -10.445 1 98.06 239 LEU A CA 1
ATOM 1835 C C . LEU A 1 239 ? 9.484 -30.906 -10.516 1 98.06 239 LEU A C 1
ATOM 1837 O O . LEU A 1 239 ? 10.633 -31.125 -10.102 1 98.06 239 LEU A O 1
ATOM 1841 N N . PHE A 1 240 ? 8.734 -31.828 -11.055 1 98.38 240 PHE A N 1
ATOM 1842 C CA . PHE A 1 240 ? 9.211 -33.219 -11.211 1 98.38 240 PHE A CA 1
ATOM 1843 C C . PHE A 1 240 ? 10.273 -33.281 -12.305 1 98.38 240 PHE A C 1
ATOM 1845 O O . PHE A 1 240 ? 11.227 -34.062 -12.195 1 98.38 240 PHE A O 1
ATOM 1852 N N . PHE A 1 241 ? 10.102 -32.531 -13.344 1 98.44 241 PHE A N 1
ATOM 1853 C CA . PHE A 1 241 ? 11.039 -32.438 -14.453 1 98.44 241 PHE A CA 1
ATOM 1854 C C . PHE A 1 241 ? 12.438 -32.094 -13.953 1 98.44 241 PHE A C 1
ATOM 1856 O O . PHE A 1 241 ? 13.422 -32.688 -14.398 1 98.44 241 PHE A O 1
ATOM 1863 N N . ILE A 1 242 ? 12.562 -31.156 -13.039 1 98.06 242 ILE A N 1
ATOM 1864 C CA . ILE A 1 242 ? 13.844 -30.734 -12.477 1 98.06 242 ILE A CA 1
ATOM 1865 C C . ILE A 1 242 ? 14.531 -31.922 -11.812 1 98.06 242 ILE A C 1
ATOM 1867 O O . ILE A 1 242 ? 15.734 -32.125 -11.984 1 98.06 242 ILE A O 1
ATOM 1871 N N . VAL A 1 243 ? 13.758 -32.656 -11.062 1 97.75 243 VAL A N 1
ATOM 1872 C CA . VAL A 1 243 ? 14.297 -33.844 -10.375 1 97.75 243 VAL A CA 1
ATOM 1873 C C . VAL A 1 243 ? 14.805 -34.844 -11.398 1 97.75 243 VAL A C 1
ATOM 1875 O O . VAL A 1 243 ? 15.891 -35.406 -11.242 1 97.75 243 VAL A O 1
ATOM 1878 N N . CYS A 1 244 ? 14.094 -35.062 -12.477 1 97.5 244 CYS A N 1
ATOM 1879 C CA . CYS A 1 244 ? 14.469 -36 -13.516 1 97.5 244 CYS A CA 1
ATOM 1880 C C . CYS A 1 244 ? 15.766 -35.594 -14.203 1 97.5 244 CYS A C 1
ATOM 1882 O O . CYS A 1 244 ? 16.672 -36.406 -14.391 1 97.5 244 CYS A O 1
ATOM 1884 N N . ILE A 1 245 ? 15.852 -34.344 -14.578 1 96.5 245 ILE A N 1
ATOM 1885 C CA . ILE A 1 245 ? 17.031 -33.875 -15.297 1 96.5 245 ILE A CA 1
ATOM 1886 C C . ILE A 1 245 ? 18.25 -33.938 -14.383 1 96.5 245 ILE A C 1
ATOM 1888 O O . ILE A 1 245 ? 19.359 -34.25 -14.844 1 96.5 245 ILE A O 1
ATOM 1892 N N . ALA A 1 246 ? 18.078 -33.656 -13.148 1 95.5 246 ALA A N 1
ATOM 1893 C CA . ALA A 1 246 ? 19.172 -33.688 -12.195 1 95.5 246 ALA A CA 1
ATOM 1894 C C . ALA A 1 246 ? 19.656 -35.125 -11.992 1 95.5 246 ALA A C 1
ATOM 1896 O O . ALA A 1 246 ? 20.859 -35.406 -12.086 1 95.5 246 ALA A O 1
ATOM 1897 N N . PHE A 1 247 ? 18.781 -36.094 -11.789 1 95.81 247 PHE A N 1
ATOM 1898 C CA . PHE A 1 247 ? 19.141 -37.469 -11.469 1 95.81 247 PHE A CA 1
ATOM 1899 C C . PHE A 1 247 ? 19.641 -38.188 -12.711 1 95.81 247 PHE A C 1
ATOM 1901 O O . PHE A 1 247 ? 20.562 -39 -12.633 1 95.81 247 PHE A O 1
ATOM 1908 N N . MET A 1 248 ? 19.047 -37.906 -13.844 1 95.38 248 MET A N 1
ATOM 1909 C CA . MET A 1 248 ? 19.406 -38.625 -15.062 1 95.38 248 MET A CA 1
ATOM 1910 C C . MET A 1 248 ? 20.609 -38 -15.742 1 95.38 248 MET A C 1
ATOM 1912 O O . MET A 1 248 ? 21.266 -38.656 -16.578 1 95.38 248 MET A O 1
ATOM 1916 N N . GLY A 1 249 ? 20.906 -36.812 -15.398 1 94.56 249 GLY A N 1
ATOM 1917 C CA . GLY A 1 249 ? 22.031 -36.125 -16 1 94.56 249 GLY A CA 1
ATOM 1918 C C . GLY A 1 249 ? 21.891 -35.938 -17.5 1 94.56 249 GLY A C 1
ATOM 1919 O O . GLY A 1 249 ? 22.844 -36.094 -18.25 1 94.56 249 GLY A O 1
ATOM 1920 N N . ARG A 1 250 ? 20.641 -35.781 -17.906 1 96 250 ARG A N 1
ATOM 1921 C CA . ARG A 1 250 ? 20.328 -35.594 -19.312 1 96 250 ARG A CA 1
ATOM 1922 C C . ARG A 1 250 ? 19.703 -34.219 -19.562 1 96 250 ARG A C 1
ATOM 1924 O O . ARG A 1 250 ? 18.844 -33.781 -18.797 1 96 250 ARG A O 1
ATOM 1931 N N . ASP A 1 251 ? 20.219 -33.562 -20.516 1 96.88 251 ASP A N 1
ATOM 1932 C CA . ASP A 1 251 ? 19.703 -32.25 -20.922 1 96.88 251 ASP A CA 1
ATOM 1933 C C . ASP A 1 251 ? 19.484 -32.188 -22.422 1 96.88 251 ASP A C 1
ATOM 1935 O O . ASP A 1 251 ? 19.781 -33.156 -23.141 1 96.88 251 ASP A O 1
ATOM 1939 N N . PHE A 1 252 ? 18.812 -31.203 -22.922 1 96.56 252 PHE A N 1
ATOM 1940 C CA . PHE A 1 252 ? 18.594 -31.016 -24.359 1 96.56 252 PHE A CA 1
ATOM 1941 C C . PHE A 1 252 ? 18.469 -29.531 -24.703 1 96.56 252 PHE A C 1
ATOM 1943 O O . PHE A 1 252 ? 18.406 -28.688 -23.812 1 96.56 252 PHE A O 1
ATOM 1950 N N . GLY A 1 253 ? 18.625 -29.25 -26.016 1 94.19 253 GLY A N 1
ATOM 1951 C CA . GLY A 1 253 ? 18.531 -27.875 -26.469 1 94.19 253 GLY A CA 1
ATOM 1952 C C . GLY A 1 253 ? 19.703 -27 -26.016 1 94.19 253 GLY A C 1
ATOM 1953 O O . GLY A 1 253 ? 20.828 -27.484 -25.938 1 94.19 253 GLY A O 1
ATOM 1954 N N . GLY A 1 254 ? 19.438 -25.797 -25.75 1 94.12 254 GLY A N 1
ATOM 1955 C CA . GLY A 1 254 ? 20.453 -24.859 -25.328 1 94.12 254 GLY A CA 1
ATOM 1956 C C . GLY A 1 254 ? 21.062 -25.203 -23.984 1 94.12 254 GLY A C 1
ATOM 1957 O O . GLY A 1 254 ? 22.234 -24.922 -23.734 1 94.12 254 GLY A O 1
ATOM 1958 N N . MET A 1 255 ? 20.281 -25.828 -23.125 1 97.06 255 MET A N 1
ATOM 1959 C CA . MET A 1 255 ? 20.766 -26.172 -21.781 1 97.06 255 MET A CA 1
ATOM 1960 C C . MET A 1 255 ? 21.828 -27.266 -21.875 1 97.06 255 MET A C 1
ATOM 1962 O O . MET A 1 255 ? 22.781 -27.281 -21.078 1 97.06 255 MET A O 1
ATOM 1966 N N . LEU A 1 256 ? 21.656 -28.172 -22.844 1 96.44 256 LEU A N 1
ATOM 1967 C CA . LEU A 1 256 ? 22.672 -29.203 -23.047 1 96.44 256 LEU A CA 1
ATOM 1968 C C . LEU A 1 256 ? 24.016 -28.562 -23.391 1 96.44 256 LEU A C 1
ATOM 1970 O O . LEU A 1 256 ? 25.047 -28.969 -22.859 1 96.44 256 LEU A O 1
ATOM 1974 N N . LYS A 1 257 ? 23.953 -27.625 -24.25 1 95.38 257 LYS A N 1
ATOM 1975 C CA . LYS A 1 257 ? 25.172 -26.906 -24.641 1 95.38 257 LYS A CA 1
ATOM 1976 C C . LYS A 1 257 ? 25.781 -26.188 -23.453 1 95.38 257 LYS A C 1
ATOM 1978 O O . LYS A 1 257 ? 27 -26.172 -23.281 1 95.38 257 LYS A O 1
ATOM 1983 N N . ALA A 1 258 ? 24.984 -25.594 -22.672 1 95.88 258 ALA A N 1
ATOM 1984 C CA . ALA A 1 258 ? 25.453 -24.859 -21.5 1 95.88 258 ALA A CA 1
ATOM 1985 C C . ALA A 1 258 ? 26.078 -25.797 -20.469 1 95.88 258 ALA A C 1
ATOM 1987 O O . ALA A 1 258 ? 27.109 -25.484 -19.891 1 95.88 258 ALA A O 1
ATOM 1988 N N . GLU A 1 259 ? 25.438 -26.922 -20.234 1 96.06 259 GLU A N 1
ATOM 1989 C CA . GLU A 1 259 ? 25.938 -27.906 -19.266 1 96.06 259 GLU A CA 1
ATOM 1990 C C . GLU A 1 259 ? 27.25 -28.516 -19.734 1 96.06 259 GLU A C 1
ATOM 1992 O O . GLU A 1 259 ? 28.141 -28.766 -18.922 1 96.06 259 GLU A O 1
ATOM 1997 N N . ARG A 1 260 ? 27.406 -28.766 -20.969 1 95.38 260 ARG A N 1
ATOM 1998 C CA . ARG A 1 260 ? 28.656 -29.281 -21.516 1 95.38 260 ARG A CA 1
ATOM 1999 C C . ARG A 1 260 ? 29.766 -28.25 -21.422 1 95.38 260 ARG A C 1
ATOM 2001 O O . ARG A 1 260 ? 30.922 -28.609 -21.125 1 95.38 260 ARG A O 1
ATOM 2008 N N . ARG A 1 261 ? 29.391 -27.078 -21.656 1 94.81 261 ARG A N 1
ATOM 2009 C CA . ARG A 1 261 ? 30.344 -25.984 -21.484 1 94.81 261 ARG A CA 1
ATOM 2010 C C . ARG A 1 261 ? 30.797 -25.875 -20.047 1 94.81 261 ARG A C 1
ATOM 2012 O O . ARG A 1 261 ? 31.984 -25.688 -19.766 1 94.81 261 ARG A O 1
ATOM 2019 N N . ALA A 1 262 ? 29.953 -26.062 -19.141 1 94.44 262 ALA A N 1
ATOM 2020 C CA . ALA A 1 262 ? 30.266 -25.969 -17.719 1 94.44 262 ALA A CA 1
ATOM 2021 C C . ALA A 1 262 ? 31.172 -27.109 -17.281 1 94.44 262 ALA A C 1
ATOM 2023 O O . ALA A 1 262 ? 32.031 -26.922 -16.406 1 94.44 262 ALA A O 1
ATOM 2024 N N . LYS A 1 263 ? 31.047 -28.234 -17.875 1 92.62 263 LYS A N 1
ATOM 2025 C CA . LYS A 1 263 ? 31.844 -29.391 -17.516 1 92.62 263 LYS A CA 1
ATOM 2026 C C . LYS A 1 263 ? 33.312 -29.203 -17.875 1 92.62 263 LYS A C 1
ATOM 2028 O O . LYS A 1 263 ? 34.188 -29.766 -17.234 1 92.62 263 LYS A O 1
ATOM 2033 N N . VAL A 1 264 ? 33.5 -28.391 -18.859 1 91.62 264 VAL A N 1
ATOM 2034 C CA . VAL A 1 264 ? 34.875 -28.156 -19.266 1 91.62 264 VAL A CA 1
ATOM 2035 C C . VAL A 1 264 ? 35.438 -26.938 -18.531 1 91.62 264 VAL A C 1
ATOM 2037 O O . VAL A 1 264 ? 36.562 -26.516 -18.766 1 91.62 264 VAL A O 1
ATOM 2040 N N . GLY A 1 265 ? 34.594 -26.266 -17.719 1 88.75 265 GLY A N 1
ATOM 2041 C CA . GLY A 1 265 ? 35.094 -25.234 -16.828 1 88.75 265 GLY A CA 1
ATOM 2042 C C . GLY A 1 265 ? 34.562 -23.859 -17.125 1 88.75 265 GLY A C 1
ATOM 2043 O O . GLY A 1 265 ? 34.812 -22.906 -16.406 1 88.75 265 GLY A O 1
ATOM 2044 N N . GLU A 1 266 ? 33.75 -23.766 -18.141 1 91.31 266 GLU A N 1
ATOM 2045 C CA . GLU A 1 266 ? 33.156 -22.5 -18.5 1 91.31 266 GLU A CA 1
ATOM 2046 C C . GLU A 1 266 ? 31.719 -22.391 -17.953 1 91.31 266 GLU A C 1
ATOM 2048 O O . GLU A 1 266 ? 30.766 -22.719 -18.641 1 91.31 266 GLU A O 1
ATOM 2053 N N . LEU A 1 267 ? 31.594 -21.797 -16.922 1 89.31 267 LEU A N 1
ATOM 2054 C CA . LEU A 1 267 ? 30.359 -21.844 -16.156 1 89.31 267 LEU A CA 1
ATOM 2055 C C . LEU A 1 267 ? 29.312 -20.875 -16.734 1 89.31 267 LEU A C 1
ATOM 2057 O O . LEU A 1 267 ? 28.125 -21 -16.422 1 89.31 267 LEU A O 1
ATOM 2061 N N . HIS A 1 268 ? 29.703 -19.844 -17.484 1 86.69 268 HIS A N 1
ATOM 2062 C CA . HIS A 1 268 ? 28.781 -18.906 -18.125 1 86.69 268 HIS A CA 1
ATOM 2063 C C . HIS A 1 268 ? 29.266 -18.547 -19.531 1 86.69 268 HIS A C 1
ATOM 2065 O O . HIS A 1 268 ? 30.391 -18.859 -19.906 1 86.69 268 HIS A O 1
ATOM 2071 N N . SER A 1 269 ? 28.484 -17.953 -20.359 1 81.88 269 SER A N 1
ATOM 2072 C CA . SER A 1 269 ? 28.766 -17.703 -21.766 1 81.88 269 SER A CA 1
ATOM 2073 C C . SER A 1 269 ? 29.719 -16.531 -21.938 1 81.88 269 SER A C 1
ATOM 2075 O O . SER A 1 269 ? 30.219 -16.281 -23.031 1 81.88 269 SER A O 1
ATOM 2077 N N . GLY A 1 270 ? 30.062 -15.852 -20.953 1 74.56 270 GLY A N 1
ATOM 2078 C CA . GLY A 1 270 ? 30.953 -14.703 -21.047 1 74.56 270 GLY A CA 1
ATOM 2079 C C . GLY A 1 270 ? 30.234 -13.414 -21.375 1 74.56 270 GLY A C 1
ATOM 2080 O O . GLY A 1 270 ? 30.828 -12.328 -21.359 1 74.56 270 GLY A O 1
ATOM 2081 N N . ARG A 1 271 ? 29.094 -13.445 -21.719 1 70.88 271 ARG A N 1
ATOM 2082 C CA . ARG A 1 271 ? 28.312 -12.234 -21.969 1 70.88 271 ARG A CA 1
ATOM 2083 C C . ARG A 1 271 ? 28.078 -11.469 -20.656 1 70.88 271 ARG A C 1
ATOM 2085 O O . ARG A 1 271 ? 28.172 -12.047 -19.578 1 70.88 271 ARG A O 1
ATOM 2092 N N . SER A 1 272 ? 27.891 -10.164 -20.859 1 58.56 272 SER A N 1
ATOM 2093 C CA . SER A 1 272 ? 27.703 -9.289 -19.703 1 58.56 272 SER A CA 1
ATOM 2094 C C . SER A 1 272 ? 26.641 -9.82 -18.766 1 58.56 272 SER A C 1
ATOM 2096 O O . SER A 1 272 ? 25.531 -10.172 -19.203 1 58.56 272 SER A O 1
ATOM 2098 N N . MET A 1 273 ? 27.047 -10.016 -17.578 1 64.81 273 MET A N 1
ATOM 2099 C CA . MET A 1 273 ? 26.125 -10.445 -16.531 1 64.81 273 MET A CA 1
ATOM 2100 C C . MET A 1 273 ? 25.406 -9.25 -15.922 1 64.81 273 MET A C 1
ATOM 2102 O O . MET A 1 273 ? 25.938 -8.133 -15.914 1 64.81 273 MET A O 1
ATOM 2106 N N . MET A 1 274 ? 24.188 -9.414 -15.703 1 58.44 274 MET A N 1
ATOM 2107 C CA . MET A 1 274 ? 23.5 -8.344 -14.977 1 58.44 274 MET A CA 1
ATOM 2108 C C . MET A 1 274 ? 24.172 -8.078 -13.641 1 58.44 274 MET A C 1
ATOM 2110 O O . MET A 1 274 ? 24.641 -9 -12.977 1 58.44 274 MET A O 1
ATOM 2114 N N . SER A 1 275 ? 24.547 -6.723 -13.492 1 52.53 275 SER A N 1
ATOM 2115 C CA . SER A 1 275 ? 25.156 -6.336 -12.227 1 52.53 275 SER A CA 1
ATOM 2116 C C . SER A 1 275 ? 24.328 -6.809 -11.039 1 52.53 275 SER A C 1
ATOM 2118 O O . SER A 1 275 ? 23.094 -6.832 -11.109 1 52.53 275 SER A O 1
ATOM 2120 N N . ASP A 1 276 ? 24.875 -7.473 -10.172 1 49.44 276 ASP A N 1
ATOM 2121 C CA . ASP A 1 276 ? 24.25 -7.867 -8.914 1 49.44 276 ASP A CA 1
ATOM 2122 C C . ASP A 1 276 ? 23.484 -6.703 -8.297 1 49.44 276 ASP A C 1
ATOM 2124 O O . ASP A 1 276 ? 24.047 -5.621 -8.094 1 49.44 276 ASP A O 1
ATOM 2128 N N . VAL A 1 277 ? 22.422 -6.363 -8.734 1 44.75 277 VAL A N 1
ATOM 2129 C CA . VAL A 1 277 ? 21.672 -5.352 -7.984 1 44.75 277 VAL A CA 1
ATOM 2130 C C . VAL A 1 277 ? 21.562 -5.773 -6.52 1 44.75 277 VAL A C 1
ATOM 2132 O O . VAL A 1 277 ? 20.906 -6.773 -6.207 1 44.75 277 VAL A O 1
ATOM 2135 N N . GLU A 1 278 ? 22.469 -5.691 -5.789 1 43.16 278 GLU A N 1
ATOM 2136 C CA . GLU A 1 278 ? 22.328 -5.863 -4.348 1 43.16 278 GLU A CA 1
ATOM 2137 C C . GLU A 1 278 ? 21.078 -5.145 -3.826 1 43.16 278 GLU A C 1
ATOM 2139 O O . GLU A 1 278 ? 21.125 -3.941 -3.555 1 43.16 278 GLU A O 1
ATOM 2144 N N . ASP A 1 279 ? 20.016 -5.324 -4.379 1 47.53 279 ASP A N 1
ATOM 2145 C CA . ASP A 1 279 ? 18.922 -4.773 -3.582 1 47.53 279 ASP A CA 1
ATOM 2146 C C . ASP A 1 279 ? 19.062 -5.168 -2.113 1 47.53 279 ASP A C 1
ATOM 2148 O O . ASP A 1 279 ? 18.75 -6.301 -1.736 1 47.53 279 ASP A O 1
ATOM 2152 N N . LYS A 1 280 ? 19.891 -4.523 -1.461 1 50.38 280 LYS A N 1
ATOM 2153 C CA . LYS A 1 280 ? 20.25 -4.672 -0.057 1 50.38 280 LYS A CA 1
ATOM 2154 C C . LYS A 1 280 ? 19.031 -4.617 0.846 1 50.38 280 LYS A C 1
ATOM 2156 O O . LYS A 1 280 ? 19.125 -4.844 2.055 1 50.38 280 LYS A O 1
ATOM 2161 N N . THR A 1 281 ? 17.953 -4.379 0.261 1 52.72 281 THR A N 1
ATOM 2162 C CA . THR A 1 281 ? 16.812 -4.211 1.158 1 52.72 281 THR A CA 1
ATOM 2163 C C . THR A 1 281 ? 16.391 -5.555 1.753 1 52.72 281 THR A C 1
ATOM 2165 O O . THR A 1 281 ? 15.898 -5.609 2.881 1 52.72 281 THR A O 1
ATOM 2168 N N . LEU A 1 282 ? 16.688 -6.664 0.955 1 60.19 282 LEU A N 1
ATOM 2169 C CA . LEU A 1 282 ? 16.25 -7.949 1.489 1 60.19 282 LEU A CA 1
ATOM 2170 C C . LEU A 1 282 ? 17.438 -8.789 1.922 1 60.19 282 LEU A C 1
ATOM 2172 O O . LEU A 1 282 ? 17.344 -10.016 2.01 1 60.19 282 LEU A O 1
ATOM 2176 N N . GLU A 1 283 ? 18.5 -8.133 2.182 1 70.62 283 GLU A N 1
ATOM 2177 C CA . GLU A 1 283 ? 19.641 -8.867 2.732 1 70.62 283 GLU A CA 1
ATOM 2178 C C . GLU A 1 283 ? 19.609 -8.867 4.258 1 70.62 283 GLU A C 1
ATOM 2180 O O . GLU A 1 283 ? 19.156 -7.898 4.875 1 70.62 283 GLU A O 1
ATOM 2185 N N . PRO A 1 284 ? 19.953 -10.023 4.777 1 78.38 284 PRO A N 1
ATOM 2186 C CA . PRO A 1 284 ? 20.016 -10.062 6.242 1 78.38 284 PRO A CA 1
ATOM 2187 C C . PRO A 1 284 ? 20.891 -8.953 6.824 1 78.38 284 PRO A C 1
ATOM 2189 O O . PRO A 1 284 ? 21.812 -8.484 6.168 1 78.38 284 PRO A O 1
ATOM 2192 N N . LYS A 1 285 ? 20.469 -8.523 7.969 1 83.06 285 LYS A N 1
ATOM 2193 C CA . LYS A 1 285 ? 21.281 -7.551 8.688 1 83.06 285 LYS A CA 1
ATOM 2194 C C . LYS A 1 285 ? 22.703 -8.086 8.906 1 83.06 285 LYS A C 1
ATOM 2196 O O . LYS A 1 285 ? 22.891 -9.273 9.141 1 83.06 285 LYS A O 1
ATOM 2201 N N . GLU A 1 286 ? 23.625 -7.238 8.781 1 80.81 286 GLU A N 1
ATOM 2202 C CA . GLU A 1 286 ? 25.016 -7.645 8.914 1 80.81 286 GLU A CA 1
ATOM 2203 C C . GLU A 1 286 ? 25.359 -8.016 10.352 1 80.81 286 GLU A C 1
ATOM 2205 O O . GLU A 1 286 ? 24.859 -7.383 11.289 1 80.81 286 GLU A O 1
ATOM 2210 N N . GLY A 1 287 ? 26.141 -9 10.539 1 81.25 287 GLY A N 1
ATOM 2211 C CA . GLY A 1 287 ? 26.734 -9.32 11.828 1 81.25 287 GLY A CA 1
ATOM 2212 C C . GLY A 1 287 ? 25.812 -10.141 12.711 1 81.25 287 GLY A C 1
ATOM 2213 O O . GLY A 1 287 ? 26 -10.203 13.93 1 81.25 287 GLY A O 1
ATOM 2214 N N . ILE A 1 288 ? 24.828 -10.75 12.133 1 86.38 288 ILE A N 1
ATOM 2215 C CA . ILE A 1 288 ? 23.906 -11.492 12.977 1 86.38 288 ILE A CA 1
ATOM 2216 C C . ILE A 1 288 ? 24.188 -12.992 12.867 1 86.38 288 ILE A C 1
ATOM 2218 O O . ILE A 1 288 ? 24.781 -13.445 11.891 1 86.38 288 ILE A O 1
ATOM 2222 N N . LYS A 1 289 ? 23.844 -13.727 13.914 1 88.75 289 LYS A N 1
ATOM 2223 C CA . LYS A 1 289 ? 23.922 -15.18 13.898 1 88.75 289 LYS A CA 1
ATOM 2224 C C . LYS A 1 289 ? 22.766 -15.773 13.094 1 88.75 289 LYS A C 1
ATOM 2226 O O . LYS A 1 289 ? 21.594 -15.516 13.383 1 88.75 289 LYS A O 1
ATOM 2231 N N . LEU A 1 290 ? 23.125 -16.531 12.133 1 89.94 290 LEU A N 1
ATOM 2232 C CA . LEU A 1 290 ? 22.125 -17.141 11.266 1 89.94 290 LEU A CA 1
ATOM 2233 C C . LEU A 1 290 ? 21.5 -18.359 11.93 1 89.94 290 LEU A C 1
ATOM 2235 O O . LEU A 1 290 ? 22.219 -19.266 12.367 1 89.94 290 LEU A O 1
ATOM 2239 N N . GLN A 1 291 ? 20.188 -18.281 12.086 1 92.31 291 GLN A N 1
ATOM 2240 C CA . GLN A 1 291 ? 19.438 -19.391 12.672 1 92.31 291 GLN A CA 1
ATOM 2241 C C . GLN A 1 291 ? 18.203 -19.719 11.836 1 92.31 291 GLN A C 1
ATOM 2243 O O . GLN A 1 291 ? 17.406 -18.844 11.516 1 92.31 291 GLN A O 1
ATOM 2248 N N . ALA A 1 292 ? 18.031 -21.016 11.562 1 90.62 292 ALA A N 1
ATOM 2249 C CA . ALA A 1 292 ? 16.891 -21.469 10.75 1 90.62 292 ALA A CA 1
ATOM 2250 C C . ALA A 1 292 ? 15.57 -21.188 11.461 1 90.62 292 ALA A C 1
ATOM 2252 O O . ALA A 1 292 ? 14.547 -20.969 10.805 1 90.62 292 ALA A O 1
ATOM 2253 N N . SER A 1 293 ? 15.617 -21.188 12.719 1 94.5 293 SER A N 1
ATOM 2254 C CA . SER A 1 293 ? 14.398 -20.953 13.5 1 94.5 293 SER A CA 1
ATOM 2255 C C . SER A 1 293 ? 13.82 -19.562 13.219 1 94.5 293 SER A C 1
ATOM 2257 O O . SER A 1 293 ? 12.633 -19.328 13.438 1 94.5 293 SER A O 1
ATOM 2259 N N . ASN A 1 294 ? 14.672 -18.656 12.75 1 94.62 294 ASN A N 1
ATOM 2260 C CA . ASN A 1 294 ? 14.211 -17.297 12.43 1 94.62 294 ASN A CA 1
ATOM 2261 C C . ASN A 1 294 ? 13.289 -17.297 11.219 1 94.62 294 ASN A C 1
ATOM 2263 O O . ASN A 1 294 ? 12.586 -16.312 10.969 1 94.62 294 ASN A O 1
ATOM 2267 N N . ALA A 1 295 ? 13.289 -18.391 10.492 1 91.31 295 ALA A N 1
ATOM 2268 C CA . ALA A 1 295 ? 12.344 -18.547 9.391 1 91.31 295 ALA A CA 1
ATOM 2269 C C . ALA A 1 295 ? 11.234 -19.531 9.75 1 91.31 295 ALA A C 1
ATOM 2271 O O . ALA A 1 295 ? 10.055 -19.266 9.5 1 91.31 295 ALA A O 1
ATOM 2272 N N . LEU A 1 296 ? 11.555 -20.578 10.352 1 93 296 LEU A N 1
ATOM 2273 C CA . LEU A 1 296 ? 10.648 -21.703 10.57 1 93 296 LEU A CA 1
ATOM 2274 C C . LEU A 1 296 ? 9.539 -21.328 11.547 1 93 296 LEU A C 1
ATOM 2276 O O . LEU A 1 296 ? 8.383 -21.688 11.352 1 93 296 LEU A O 1
ATOM 2280 N N . ILE A 1 297 ? 9.891 -20.641 12.609 1 95.62 297 ILE A N 1
ATOM 2281 C CA . ILE A 1 297 ? 8.922 -20.359 13.656 1 95.62 297 ILE A CA 1
ATOM 2282 C C . ILE A 1 297 ? 7.84 -19.422 13.117 1 95.62 297 ILE A C 1
ATOM 2284 O O . ILE A 1 297 ? 6.648 -19.719 13.195 1 95.62 297 ILE A O 1
ATOM 2288 N N . PRO A 1 298 ? 8.219 -18.281 12.555 1 95.19 298 PRO A N 1
ATOM 2289 C CA . PRO A 1 298 ? 7.164 -17.422 12.008 1 95.19 298 PRO A CA 1
ATOM 2290 C C . PRO A 1 298 ? 6.332 -18.125 10.93 1 95.19 298 PRO A C 1
ATOM 2292 O O . PRO A 1 298 ? 5.121 -17.906 10.852 1 95.19 298 PRO A O 1
ATOM 2295 N N . LEU A 1 299 ? 6.945 -18.906 10.125 1 91.56 299 LEU A N 1
ATOM 2296 C CA . LEU A 1 299 ? 6.23 -19.609 9.07 1 91.56 299 LEU A CA 1
ATOM 2297 C C . LEU A 1 299 ? 5.258 -20.625 9.656 1 91.56 299 LEU A C 1
ATOM 2299 O O . LEU A 1 299 ? 4.137 -20.781 9.164 1 91.56 299 LEU A O 1
ATOM 2303 N N . LEU A 1 300 ? 5.699 -21.359 10.641 1 93.44 300 LEU A N 1
ATOM 2304 C CA . LEU A 1 300 ? 4.82 -22.312 11.305 1 93.44 300 LEU A CA 1
ATOM 2305 C C . LEU A 1 300 ? 3.641 -21.609 11.961 1 93.44 300 LEU A C 1
ATOM 2307 O O . LEU A 1 300 ? 2.52 -22.125 11.953 1 93.44 300 LEU A O 1
ATOM 2311 N N . VAL A 1 301 ? 3.939 -20.453 12.555 1 94.88 301 VAL A N 1
ATOM 2312 C CA . VAL A 1 301 ? 2.867 -19.672 13.148 1 94.88 301 VAL A CA 1
ATOM 2313 C C . VAL A 1 301 ? 1.881 -19.234 12.07 1 94.88 301 VAL A C 1
ATOM 2315 O O . VAL A 1 301 ? 0.668 -19.234 12.289 1 94.88 301 VAL A O 1
ATOM 2318 N N . LEU A 1 302 ? 2.361 -18.859 10.945 1 92.44 302 LEU A N 1
ATOM 2319 C CA . LEU A 1 302 ? 1.523 -18.469 9.812 1 92.44 302 LEU A CA 1
ATOM 2320 C C . LEU A 1 302 ? 0.634 -19.609 9.367 1 92.44 302 LEU A C 1
ATOM 2322 O O . LEU A 1 302 ? -0.573 -19.438 9.188 1 92.44 302 LEU A O 1
ATOM 2326 N N . ILE A 1 303 ? 1.175 -20.797 9.242 1 90.31 303 ILE A N 1
ATOM 2327 C CA . ILE A 1 303 ? 0.461 -21.969 8.742 1 90.31 303 ILE A CA 1
ATOM 2328 C C . ILE A 1 303 ? -0.534 -22.453 9.797 1 90.31 303 ILE A C 1
ATOM 2330 O O . ILE A 1 303 ? -1.729 -22.578 9.516 1 90.31 303 ILE A O 1
ATOM 2334 N N . ILE A 1 304 ? -0.066 -22.672 11 1 92.81 304 ILE A N 1
ATOM 2335 C CA . ILE A 1 304 ? -0.923 -23.156 12.078 1 92.81 304 ILE A CA 1
ATOM 2336 C C . ILE A 1 304 ? -1.981 -22.109 12.406 1 92.81 304 ILE A C 1
ATOM 2338 O O . ILE A 1 304 ? -3.143 -22.438 12.648 1 92.81 304 ILE A O 1
ATOM 2342 N N . GLY A 1 305 ? -1.535 -20.844 12.43 1 92.5 305 GLY A N 1
ATOM 2343 C CA . GLY A 1 305 ? -2.482 -19.766 12.664 1 92.5 305 GLY A CA 1
ATOM 2344 C C . GLY A 1 305 ? -3.6 -19.719 11.641 1 92.5 305 GLY A C 1
ATOM 2345 O O . GLY A 1 305 ? -4.75 -19.438 11.977 1 92.5 305 GLY A O 1
ATOM 2346 N N . ALA A 1 306 ? -3.277 -19.953 10.398 1 90.19 306 ALA A N 1
ATOM 2347 C CA . ALA A 1 306 ? -4.285 -19.969 9.344 1 90.19 306 ALA A CA 1
ATOM 2348 C C . ALA A 1 306 ? -5.316 -21.078 9.578 1 90.19 306 ALA A C 1
ATOM 2350 O O . ALA A 1 306 ? -6.52 -20.828 9.477 1 90.19 306 ALA A O 1
ATOM 2351 N N . PHE A 1 307 ? -4.859 -22.234 9.945 1 88.62 307 PHE A N 1
ATOM 2352 C CA . PHE A 1 307 ? -5.762 -23.359 10.188 1 88.62 307 PHE A CA 1
ATOM 2353 C C . PHE A 1 307 ? -6.648 -23.078 11.398 1 88.62 307 PHE A C 1
ATOM 2355 O O . PHE A 1 307 ? -7.852 -23.344 11.359 1 88.62 307 PHE A O 1
ATOM 2362 N N . VAL A 1 308 ? -6.059 -22.547 12.398 1 90.94 308 VAL A N 1
ATOM 2363 C CA . VAL A 1 308 ? -6.809 -22.234 13.609 1 90.94 308 VAL A CA 1
ATOM 2364 C C . VAL A 1 308 ? -7.84 -21.141 13.312 1 90.94 308 VAL A C 1
ATOM 2366 O O . VAL A 1 308 ? -8.984 -21.234 13.75 1 90.94 308 VAL A O 1
ATOM 2369 N N . SER A 1 309 ? -7.43 -20.172 12.57 1 91.5 309 SER A N 1
ATOM 2370 C CA . SER A 1 309 ? -8.328 -19.078 12.234 1 91.5 309 SER A CA 1
ATOM 2371 C C . SER A 1 309 ? -9.469 -19.547 11.344 1 91.5 309 SER A C 1
ATOM 2373 O O . SER A 1 309 ? -10.617 -19.109 11.492 1 91.5 309 SER A O 1
ATOM 2375 N N . PHE A 1 310 ? -9.188 -20.438 10.414 1 88.56 310 PHE A N 1
ATOM 2376 C CA . PHE A 1 310 ? -10.227 -21.016 9.57 1 88.56 310 PHE A CA 1
ATOM 2377 C C . PHE A 1 310 ? -11.25 -21.766 10.414 1 88.56 310 PHE A C 1
ATOM 2379 O O . PHE A 1 310 ? -12.453 -21.625 10.211 1 88.56 310 PHE A O 1
ATOM 2386 N N . TYR A 1 311 ? -10.758 -22.5 11.328 1 88.25 311 TYR A N 1
ATOM 2387 C CA . TYR A 1 311 ? -11.609 -23.312 12.188 1 88.25 311 TYR A CA 1
ATOM 2388 C C . TYR A 1 311 ? -12.547 -22.438 13.016 1 88.25 311 TYR A C 1
ATOM 2390 O O . TYR A 1 311 ? -13.766 -22.641 13 1 88.25 311 TYR A O 1
ATOM 2398 N N . PHE A 1 312 ? -12.047 -21.422 13.609 1 87.06 312 PHE A N 1
ATOM 2399 C CA . PHE A 1 312 ? -12.852 -20.625 14.516 1 87.06 312 PHE A CA 1
ATOM 2400 C C . PHE A 1 312 ? -13.727 -19.641 13.742 1 87.06 312 PHE A C 1
ATOM 2402 O O . PHE A 1 312 ? -14.844 -19.328 14.164 1 87.06 312 PHE A O 1
ATOM 2409 N N . SER A 1 313 ? -13.234 -19.141 12.688 1 87.75 313 SER A N 1
ATOM 2410 C CA . SER A 1 313 ? -14.07 -18.312 11.812 1 87.75 313 SER A CA 1
ATOM 2411 C C . SER A 1 313 ? -15.273 -19.109 11.297 1 87.75 313 SER A C 1
ATOM 2413 O O . SER A 1 313 ? -16.391 -18.594 11.289 1 87.75 313 SER A O 1
ATOM 2415 N N . GLY A 1 314 ? -15.031 -20.312 10.914 1 87.19 314 GLY A N 1
ATOM 2416 C CA . GLY A 1 314 ? -16.109 -21.172 10.445 1 87.19 314 GLY A CA 1
ATOM 2417 C C . GLY A 1 314 ? -17.094 -21.531 11.539 1 87.19 314 GLY A C 1
ATOM 2418 O O . GLY A 1 314 ? -18.297 -21.578 11.305 1 87.19 314 GLY A O 1
ATOM 2419 N N . LEU A 1 315 ? -16.547 -21.812 12.711 1 86.88 315 LEU A N 1
ATOM 2420 C CA . LEU A 1 315 ? -17.391 -22.172 13.844 1 86.88 315 LEU A CA 1
ATOM 2421 C C . LEU A 1 315 ? -18.359 -21.047 14.172 1 86.88 315 LEU A C 1
ATOM 2423 O O . LEU A 1 315 ? -19.516 -21.297 14.516 1 86.88 315 LEU A O 1
ATOM 2427 N N . SER A 1 316 ? -17.922 -19.844 14.031 1 85.06 316 SER A N 1
ATOM 2428 C CA . SER A 1 316 ? -18.75 -18.688 14.352 1 85.06 316 SER A CA 1
ATOM 2429 C C . SER A 1 316 ? -19.828 -18.469 13.289 1 85.06 316 SER A C 1
ATOM 2431 O O . SER A 1 316 ? -20.844 -17.828 13.555 1 85.06 316 SER A O 1
ATOM 2433 N N . SER A 1 317 ? -19.625 -18.969 12.156 1 85.94 317 SER A N 1
ATOM 2434 C CA . SER A 1 317 ? -20.547 -18.75 11.047 1 85.94 317 SER A CA 1
ATOM 2435 C C . SER A 1 317 ? -21.547 -19.906 10.93 1 85.94 317 SER A C 1
ATOM 2437 O O . SER A 1 317 ? -22.578 -19.766 10.281 1 85.94 317 SER A O 1
ATOM 2439 N N . LEU A 1 318 ? -21.203 -21.031 11.57 1 86.56 318 LEU A N 1
ATOM 2440 C CA . LEU A 1 318 ? -22.094 -22.172 11.531 1 86.56 318 LEU A CA 1
ATOM 2441 C C . LEU A 1 318 ? -23.328 -21.922 12.391 1 86.56 318 LEU A C 1
ATOM 2443 O O . LEU A 1 318 ? -23.266 -21.219 13.406 1 86.56 318 LEU A O 1
ATOM 2447 N N . GLU A 1 319 ? -24.406 -22.328 11.883 1 85.06 319 GLU A N 1
ATOM 2448 C CA . GLU A 1 319 ? -25.656 -22.188 12.633 1 85.06 319 GLU A CA 1
ATOM 2449 C C . GLU A 1 319 ? -26.422 -23.5 12.688 1 85.06 319 GLU A C 1
ATOM 2451 O O . GLU A 1 319 ? -26.125 -24.438 11.938 1 85.06 319 GLU A O 1
ATOM 2456 N N . GLY A 1 320 ? -27.328 -23.562 13.641 1 85.88 320 GLY A N 1
ATOM 2457 C CA . GLY A 1 320 ? -28.266 -24.672 13.719 1 85.88 320 GLY A CA 1
ATOM 2458 C C . GLY A 1 320 ? -27.594 -26 14.055 1 85.88 320 GLY A C 1
ATOM 2459 O O . GLY A 1 320 ? -26.812 -26.078 15.008 1 85.88 320 GLY A O 1
ATOM 2460 N N . GLU A 1 321 ? -27.969 -27 13.281 1 81.25 321 GLU A N 1
ATOM 2461 C CA . GLU A 1 321 ? -27.516 -28.359 13.516 1 81.25 321 GLU A CA 1
ATOM 2462 C C . GLU A 1 321 ? -26.016 -28.5 13.242 1 81.25 321 GLU A C 1
ATOM 2464 O O . GLU A 1 321 ? -25.312 -29.234 13.938 1 81.25 321 GLU A O 1
ATOM 2469 N N . ALA A 1 322 ? -25.578 -27.734 12.273 1 83.5 322 ALA A N 1
ATOM 2470 C CA . ALA A 1 322 ? -24.172 -27.797 11.93 1 83.5 322 ALA A CA 1
ATOM 2471 C C . ALA A 1 322 ? -23.297 -27.281 13.07 1 83.5 322 ALA A C 1
ATOM 2473 O O . ALA A 1 322 ? -22.219 -27.828 13.328 1 83.5 322 ALA A O 1
ATOM 2474 N N . LEU A 1 323 ? -23.703 -26.203 13.688 1 87.25 323 LEU A N 1
ATOM 2475 C CA . LEU A 1 323 ? -22.969 -25.656 14.812 1 87.25 323 LEU A CA 1
ATOM 2476 C C . LEU A 1 323 ? -22.984 -26.625 15.992 1 87.25 323 LEU A C 1
ATOM 2478 O O . LEU A 1 323 ? -21.953 -26.828 16.641 1 87.25 323 LEU A O 1
ATOM 2482 N N . ALA A 1 324 ? -24.125 -27.203 16.297 1 87.62 324 ALA A N 1
ATOM 2483 C CA . ALA A 1 324 ? -24.266 -28.156 17.406 1 87.62 324 ALA A CA 1
ATOM 2484 C C . ALA A 1 324 ? -23.359 -29.359 17.188 1 87.62 324 ALA A C 1
ATOM 2486 O O . ALA A 1 324 ? -22.734 -29.844 18.141 1 87.62 324 ALA A O 1
ATOM 2487 N N . ASP A 1 325 ? -23.344 -29.828 15.984 1 87.31 325 ASP A N 1
ATOM 2488 C CA . ASP A 1 325 ? -22.5 -30.984 15.656 1 87.31 325 ASP A CA 1
ATOM 2489 C C . ASP A 1 325 ? -21.016 -30.625 15.812 1 87.31 325 ASP A C 1
ATOM 2491 O O . ASP A 1 325 ? -20.234 -31.453 16.297 1 87.31 325 ASP A O 1
ATOM 2495 N N . ALA A 1 326 ? -20.641 -29.469 15.367 1 86.38 326 ALA A N 1
ATOM 2496 C CA . ALA A 1 326 ? -19.25 -29.031 15.445 1 86.38 326 ALA A CA 1
ATOM 2497 C C . ALA A 1 326 ? -18.812 -28.859 16.906 1 86.38 326 ALA A C 1
ATOM 2499 O O . ALA A 1 326 ? -17.672 -29.141 17.25 1 86.38 326 ALA A O 1
ATOM 2500 N N . GLN A 1 327 ? -19.734 -28.375 17.719 1 86.25 327 GLN A N 1
ATOM 2501 C CA . GLN A 1 327 ? -19.406 -28.188 19.125 1 86.25 327 GLN A CA 1
ATOM 2502 C C . GLN A 1 327 ? -19.312 -29.516 19.859 1 86.25 327 GLN A C 1
ATOM 2504 O O . GLN A 1 327 ? -18.5 -29.672 20.766 1 86.25 327 GLN A O 1
ATOM 2509 N N . ALA A 1 328 ? -20.141 -30.516 19.438 1 86 328 ALA A N 1
ATOM 2510 C CA . ALA A 1 328 ? -20.141 -31.844 20.047 1 86 328 ALA A CA 1
ATOM 2511 C C . ALA A 1 328 ? -18.906 -32.625 19.641 1 86 328 ALA A C 1
ATOM 2513 O O . ALA A 1 328 ? -18.359 -33.406 20.422 1 86 328 ALA A O 1
ATOM 2514 N N . ASN A 1 329 ? -18.5 -32.469 18.391 1 87.62 329 ASN A N 1
ATOM 2515 C CA . ASN A 1 329 ? -17.344 -33.188 17.844 1 87.62 329 ASN A CA 1
ATOM 2516 C C . ASN A 1 329 ? -16.359 -32.219 17.203 1 87.62 329 ASN A C 1
ATOM 2518 O O . ASN A 1 329 ? -16.219 -32.188 15.977 1 87.62 329 ASN A O 1
ATOM 2522 N N . PRO A 1 330 ? -15.547 -31.531 18 1 84.94 330 PRO A N 1
ATOM 2523 C CA . PRO A 1 330 ? -14.766 -30.406 17.5 1 84.94 330 PRO A CA 1
ATOM 2524 C C . PRO A 1 330 ? -13.555 -30.844 16.672 1 84.94 330 PRO A C 1
ATOM 2526 O O . PRO A 1 330 ? -13.055 -30.078 15.844 1 84.94 330 PRO A O 1
ATOM 2529 N N . LEU A 1 331 ? -13.109 -32.062 16.719 1 85.44 331 LEU A N 1
ATOM 2530 C CA . LEU A 1 331 ? -11.859 -32.438 16.062 1 85.44 331 LEU A CA 1
ATOM 2531 C C . LEU A 1 331 ? -12.102 -33.531 15.008 1 85.44 331 LEU A C 1
ATOM 2533 O O . LEU A 1 331 ? -11.18 -34.25 1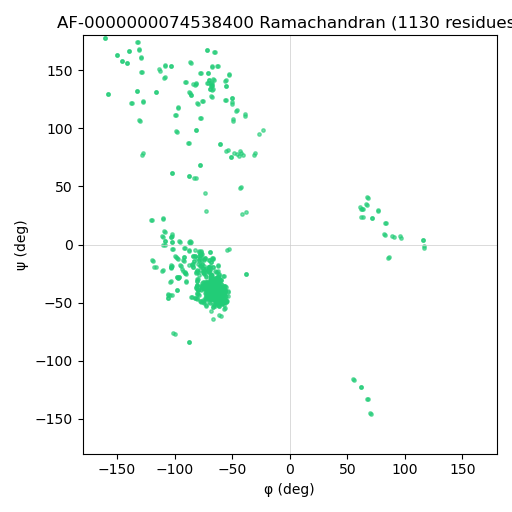4.641 1 85.44 331 LEU A O 1
ATOM 2537 N N . THR A 1 332 ? -13.32 -33.656 14.539 1 82.94 332 THR A N 1
ATOM 2538 C CA . THR A 1 332 ? -13.617 -34.625 13.5 1 82.94 332 THR A CA 1
ATOM 2539 C C . THR A 1 332 ? -13.375 -34.031 12.117 1 82.94 332 THR A C 1
ATOM 2541 O O . THR A 1 332 ? -13.336 -32.812 11.953 1 82.94 332 THR A O 1
ATOM 2544 N N . PHE A 1 333 ? -13.156 -34.844 11.18 1 82.81 333 PHE A N 1
ATOM 2545 C CA . PHE A 1 333 ? -12.938 -34.469 9.789 1 82.81 333 PHE A CA 1
ATOM 2546 C C . PHE A 1 333 ? -14.141 -33.688 9.258 1 82.81 333 PHE A C 1
ATOM 2548 O O . PHE A 1 333 ? -13.984 -32.719 8.508 1 82.81 333 PHE A O 1
ATOM 2555 N N . HIS A 1 334 ? -15.281 -34.125 9.625 1 80.81 334 HIS A N 1
ATOM 2556 C CA . HIS A 1 334 ? -16.5 -33.469 9.188 1 80.81 334 HIS A CA 1
ATOM 2557 C C . HIS A 1 334 ? -16.578 -32.062 9.727 1 80.81 334 HIS A C 1
ATOM 2559 O O . HIS A 1 334 ? -17.031 -31.141 9.023 1 80.81 334 HIS A O 1
ATOM 2565 N N . THR A 1 335 ? -16.188 -31.938 10.953 1 85.81 335 THR A N 1
ATOM 2566 C CA . THR A 1 335 ? -16.203 -30.609 11.562 1 85.81 335 THR A CA 1
ATOM 2567 C C . THR A 1 335 ? -15.203 -29.688 10.867 1 85.81 335 THR A C 1
ATOM 2569 O O . THR A 1 335 ? -15.492 -28.516 10.641 1 85.81 335 THR A O 1
ATOM 2572 N N . PHE A 1 336 ? -14.062 -30.219 10.547 1 85.44 336 PHE A N 1
ATOM 2573 C CA . PHE A 1 336 ? -13.055 -29.422 9.859 1 85.44 336 PHE A CA 1
ATOM 2574 C C . PHE A 1 336 ? -13.547 -29 8.484 1 85.44 336 PHE A C 1
ATOM 2576 O O . PHE A 1 336 ? -13.367 -27.844 8.086 1 85.44 336 PHE A O 1
ATOM 2583 N N . GLN A 1 337 ? -14.172 -29.938 7.906 1 81.19 337 GLN A N 1
ATOM 2584 C CA . GLN A 1 337 ? -14.711 -29.625 6.59 1 81.19 337 GLN A CA 1
ATOM 2585 C C . GLN A 1 337 ? -15.789 -28.547 6.68 1 81.19 337 GLN A C 1
ATOM 2587 O O . GLN A 1 337 ? -15.828 -27.625 5.859 1 81.19 337 GLN A O 1
ATOM 2592 N N . ALA A 1 338 ? -16.656 -28.672 7.637 1 83.56 338 ALA A N 1
ATOM 2593 C CA . ALA A 1 338 ? -17.766 -27.719 7.793 1 83.56 338 ALA A CA 1
ATOM 2594 C C . ALA A 1 338 ? -17.25 -26.344 8.172 1 83.56 338 ALA A C 1
ATOM 2596 O O . ALA A 1 338 ? -17.703 -25.328 7.633 1 83.56 338 ALA A O 1
ATOM 2597 N N . THR A 1 339 ? -16.328 -26.344 9.086 1 87.44 339 THR A N 1
ATOM 2598 C CA . THR A 1 339 ? -15.812 -25.062 9.562 1 87.44 339 THR A CA 1
ATOM 2599 C C . THR A 1 339 ? -14.984 -24.391 8.477 1 87.44 339 THR A C 1
ATOM 2601 O O . THR A 1 339 ? -15.109 -23.172 8.258 1 87.44 339 THR A O 1
ATOM 2604 N N . PHE A 1 340 ? -14.203 -25.141 7.809 1 84.25 340 PHE A N 1
ATOM 2605 C CA . PHE A 1 340 ? -13.375 -24.562 6.754 1 84.25 340 PHE A CA 1
ATOM 2606 C C . PHE A 1 340 ? -14.234 -24.062 5.602 1 84.25 340 PHE A C 1
ATOM 2608 O O . PHE A 1 340 ? -13.914 -23.047 4.973 1 84.25 340 PHE A O 1
ATOM 2615 N N . GLY A 1 341 ? -15.281 -24.797 5.395 1 80.19 341 GLY A N 1
ATOM 2616 C CA . GLY A 1 341 ? -16.188 -24.406 4.332 1 80.19 341 GLY A CA 1
ATOM 2617 C C . GLY A 1 341 ? -16.938 -23.109 4.641 1 80.19 341 GLY A C 1
ATOM 2618 O O . GLY A 1 341 ? -17.25 -22.344 3.732 1 80.19 341 GLY A O 1
ATOM 2619 N N . ALA A 1 342 ? -17.125 -22.812 5.879 1 84.75 342 ALA A N 1
ATOM 2620 C CA . ALA A 1 342 ? -17.922 -21.672 6.281 1 84.75 342 ALA A CA 1
ATOM 2621 C C . ALA A 1 342 ? -17.031 -20.5 6.703 1 84.75 342 ALA A C 1
ATOM 2623 O O . ALA A 1 342 ? -17.531 -19.422 7.02 1 84.75 342 ALA A O 1
ATOM 2624 N N . ALA A 1 343 ? -15.805 -20.734 6.586 1 88.75 343 ALA A N 1
ATOM 2625 C CA . ALA A 1 343 ? -14.875 -19.734 7.098 1 88.75 343 ALA A CA 1
ATOM 2626 C C . ALA A 1 343 ? -14.75 -18.562 6.137 1 88.75 343 ALA A C 1
ATOM 2628 O O . ALA A 1 343 ? -14.922 -18.719 4.926 1 88.75 343 ALA A O 1
ATOM 2629 N N . ASP A 1 344 ? -14.531 -17.391 6.656 1 91.06 344 ASP A N 1
ATOM 2630 C CA . ASP A 1 344 ? -14.078 -16.234 5.875 1 91.06 344 ASP A CA 1
ATOM 2631 C C . ASP A 1 344 ? -12.57 -16.281 5.648 1 91.06 344 ASP A C 1
ATOM 2633 O O . ASP A 1 344 ? -11.797 -15.828 6.5 1 91.06 344 ASP A O 1
ATOM 2637 N N . ALA A 1 345 ? -12.266 -16.734 4.52 1 88.56 345 ALA A N 1
ATOM 2638 C CA . ALA A 1 345 ? -10.859 -16.969 4.211 1 88.56 345 ALA A CA 1
ATOM 2639 C C . ALA A 1 345 ? -10.062 -15.672 4.258 1 88.56 345 ALA A C 1
ATOM 2641 O O . ALA A 1 345 ? -8.898 -15.656 4.668 1 88.56 345 ALA A O 1
ATOM 2642 N N . SER A 1 346 ? -10.641 -14.562 3.807 1 90.31 346 SER A N 1
ATOM 2643 C CA . SER A 1 346 ? -9.945 -13.281 3.748 1 90.31 346 SER A CA 1
ATOM 2644 C C . SER A 1 346 ? -9.516 -12.828 5.137 1 90.31 346 SER A C 1
ATOM 2646 O O . SER A 1 346 ? -8.344 -12.508 5.359 1 90.31 346 SER A O 1
ATOM 2648 N N . VAL A 1 347 ? -10.383 -12.867 6.07 1 91.44 347 VAL A N 1
ATOM 2649 C CA . VAL A 1 347 ? -10.102 -12.422 7.43 1 91.44 347 VAL A CA 1
ATOM 2650 C C . VAL A 1 347 ? -9.188 -13.422 8.125 1 91.44 347 VAL A C 1
ATOM 2652 O O . VAL A 1 347 ? -8.281 -13.039 8.867 1 91.44 347 VAL A O 1
ATOM 2655 N N . ALA A 1 348 ? -9.461 -14.727 7.906 1 91.69 348 ALA A N 1
ATOM 2656 C CA . ALA A 1 348 ? -8.68 -15.781 8.547 1 91.69 348 ALA A CA 1
ATOM 2657 C C . ALA A 1 348 ? -7.211 -15.688 8.156 1 91.69 348 ALA A C 1
ATOM 2659 O O . ALA A 1 348 ? -6.328 -15.82 9.016 1 91.69 348 ALA A O 1
ATOM 2660 N N . LEU A 1 349 ? -6.98 -15.523 6.914 1 90.5 349 LEU A N 1
ATOM 2661 C CA . LEU A 1 349 ? -5.602 -15.445 6.434 1 90.5 349 LEU A CA 1
ATOM 2662 C C . LEU A 1 349 ? -4.918 -14.18 6.938 1 90.5 349 LEU A C 1
ATOM 2664 O O . LEU A 1 349 ? -3.727 -14.203 7.258 1 90.5 349 LEU A O 1
ATOM 2668 N N . PHE A 1 350 ? -5.656 -13.086 7 1 95.12 350 PHE A N 1
ATOM 2669 C CA . PHE A 1 350 ? -5.086 -11.859 7.547 1 95.12 350 PHE A CA 1
ATOM 2670 C C . PHE A 1 350 ? -4.734 -12.031 9.016 1 95.12 350 PHE A C 1
ATOM 2672 O O . PHE A 1 350 ? -3.674 -11.586 9.461 1 95.12 350 PHE A O 1
ATOM 2679 N N . GLN A 1 351 ? -5.57 -12.648 9.805 1 94.88 351 GLN A N 1
ATOM 2680 C CA . GLN A 1 351 ? -5.324 -12.938 11.211 1 94.88 351 GLN A CA 1
ATOM 2681 C C . GLN A 1 351 ? -4.027 -13.711 11.398 1 94.88 351 GLN A C 1
ATOM 2683 O O . GLN A 1 351 ? -3.217 -13.383 12.273 1 94.88 351 GLN A O 1
ATOM 2688 N N . SER A 1 352 ? -3.916 -14.734 10.617 1 94.38 352 SER A N 1
ATOM 2689 C CA . SER A 1 352 ? -2.727 -15.578 10.719 1 94.38 352 SER A CA 1
ATOM 2690 C C . SER A 1 352 ? -1.469 -14.797 10.344 1 94.38 352 SER A C 1
ATOM 2692 O O . SER A 1 352 ? -0.426 -14.953 10.984 1 94.38 352 SER A O 1
ATOM 2694 N N . ALA A 1 353 ? -1.566 -14.008 9.289 1 94.94 353 ALA A N 1
ATOM 2695 C CA . ALA A 1 353 ? -0.419 -13.219 8.859 1 94.94 353 ALA A CA 1
ATOM 2696 C C . ALA A 1 353 ? -0.02 -12.203 9.93 1 94.94 353 ALA A C 1
ATOM 2698 O O . ALA A 1 353 ? 1.169 -11.984 10.172 1 94.94 353 ALA A O 1
ATOM 2699 N N . LEU A 1 354 ? -1.002 -11.547 10.531 1 96.56 354 LEU A N 1
ATOM 2700 C CA . LEU A 1 354 ? -0.721 -10.57 11.578 1 96.56 354 LEU A CA 1
ATOM 2701 C C . LEU A 1 354 ? -0.081 -11.234 12.789 1 96.56 354 LEU A C 1
ATOM 2703 O O . LEU A 1 354 ? 0.842 -10.688 13.391 1 96.56 354 LEU A O 1
ATOM 2707 N N . LEU A 1 355 ? -0.559 -12.398 13.18 1 96.31 355 LEU A N 1
ATOM 2708 C CA . LEU A 1 355 ? 0.034 -13.141 14.289 1 96.31 355 LEU A CA 1
ATOM 2709 C C . LEU A 1 355 ? 1.486 -13.492 13.984 1 96.31 355 LEU A C 1
ATOM 2711 O O . LEU A 1 355 ? 2.354 -13.359 14.852 1 96.31 355 LEU A O 1
ATOM 2715 N N . ALA A 1 356 ? 1.681 -14 12.781 1 96.12 356 ALA A N 1
ATOM 2716 C CA . ALA A 1 356 ? 3.045 -14.32 12.375 1 96.12 356 ALA A CA 1
ATOM 2717 C C . ALA A 1 356 ? 3.939 -13.078 12.43 1 96.12 356 ALA A C 1
ATOM 2719 O O . ALA A 1 356 ? 5.121 -13.18 12.773 1 96.12 356 ALA A O 1
ATOM 2720 N N . THR A 1 357 ? 3.398 -11.945 12.07 1 96.94 357 THR A N 1
ATOM 2721 C CA . THR A 1 357 ? 4.117 -10.68 12.148 1 96.94 357 THR A CA 1
ATOM 2722 C C . THR A 1 357 ? 4.543 -10.383 13.578 1 96.94 357 THR A C 1
ATOM 2724 O O . THR A 1 357 ? 5.699 -10.039 13.836 1 96.94 357 THR A O 1
ATOM 2727 N N . ILE A 1 358 ? 3.648 -10.492 14.477 1 97 358 ILE A N 1
ATOM 2728 C CA . ILE A 1 358 ? 3.906 -10.195 15.883 1 97 358 ILE A CA 1
ATOM 2729 C C . ILE A 1 358 ? 5.004 -11.117 16.406 1 97 358 ILE A C 1
ATOM 2731 O O . ILE A 1 358 ? 5.945 -10.664 17.062 1 97 358 ILE A O 1
ATOM 2735 N N . VAL A 1 359 ? 4.914 -12.383 16.094 1 97.12 359 VAL A N 1
ATOM 2736 C CA . VAL A 1 359 ? 5.898 -13.359 16.547 1 97.12 359 VAL A CA 1
ATOM 2737 C C . VAL A 1 359 ? 7.262 -13.047 15.93 1 97.12 359 VAL A C 1
ATOM 2739 O O . VAL A 1 359 ? 8.289 -13.109 16.609 1 97.12 359 VAL A O 1
ATOM 2742 N N . ALA A 1 360 ? 7.246 -12.75 14.656 1 96.75 360 ALA A N 1
ATOM 2743 C CA . ALA A 1 360 ? 8.5 -12.438 13.977 1 96.75 360 ALA A CA 1
ATOM 2744 C C . ALA A 1 360 ? 9.156 -11.195 14.578 1 96.75 360 ALA A C 1
ATOM 2746 O O . ALA A 1 360 ? 10.375 -11.164 14.781 1 96.75 360 ALA A O 1
ATOM 2747 N N . ILE A 1 361 ? 8.383 -10.188 14.844 1 96.75 361 ILE A N 1
ATOM 2748 C CA . ILE A 1 361 ? 8.914 -8.969 15.445 1 96.75 361 ILE A CA 1
ATOM 2749 C C . ILE A 1 361 ? 9.461 -9.273 16.844 1 96.75 361 ILE A C 1
ATOM 2751 O O . ILE A 1 361 ? 10.555 -8.828 17.203 1 96.75 361 ILE A O 1
ATOM 2755 N N . PHE A 1 362 ? 8.711 -10.023 17.609 1 97.12 362 PHE A N 1
ATOM 2756 C CA . PHE A 1 362 ? 9.156 -10.406 18.938 1 97.12 362 PHE A CA 1
ATOM 2757 C C . PHE A 1 362 ? 10.477 -11.156 18.875 1 97.12 362 PHE A C 1
ATOM 2759 O O . PHE A 1 362 ? 11.391 -10.883 19.672 1 97.12 362 PHE A O 1
ATOM 2766 N N . MET A 1 363 ? 10.586 -12.07 17.984 1 96.62 363 MET A N 1
ATOM 2767 C CA . MET A 1 363 ? 11.812 -12.852 17.844 1 96.62 363 MET A CA 1
ATOM 2768 C C . MET A 1 363 ? 12.984 -11.945 17.453 1 96.62 363 MET A C 1
ATOM 2770 O O . MET A 1 363 ? 14.078 -12.078 18 1 96.62 363 MET A O 1
ATOM 2774 N N . ALA A 1 364 ? 12.734 -11.055 16.5 1 96.12 364 ALA A N 1
ATOM 2775 C CA . ALA A 1 364 ? 13.781 -10.148 16.031 1 96.12 364 ALA A CA 1
ATOM 2776 C C . ALA A 1 364 ? 14.312 -9.289 17.188 1 96.12 364 ALA A C 1
ATOM 2778 O O . ALA A 1 364 ? 15.523 -9.07 17.281 1 96.12 364 ALA A O 1
ATOM 2779 N N . VAL A 1 365 ? 13.438 -8.867 18.047 1 94.94 365 VAL A N 1
ATOM 2780 C CA . VAL A 1 365 ? 13.812 -7.988 19.156 1 94.94 365 VAL A CA 1
ATOM 2781 C C . VAL A 1 365 ? 14.414 -8.812 20.297 1 94.94 365 VAL A C 1
ATOM 2783 O O . VAL A 1 365 ? 15.422 -8.422 20.875 1 94.94 365 VAL A O 1
ATOM 2786 N N . TYR A 1 366 ? 13.82 -9.922 20.578 1 95.75 366 TYR A N 1
ATOM 2787 C CA . TYR A 1 366 ? 14.273 -10.789 21.656 1 95.75 366 TYR A CA 1
ATOM 2788 C C . TYR A 1 366 ? 15.688 -11.297 21.406 1 95.75 366 TYR A C 1
ATOM 2790 O O . TYR A 1 366 ? 16.516 -11.359 22.312 1 95.75 366 TYR A O 1
ATOM 2798 N N . ARG A 1 367 ? 15.953 -11.586 20.172 1 95.44 367 ARG A N 1
ATOM 2799 C CA . ARG A 1 367 ? 17.266 -12.109 19.812 1 95.44 367 ARG A CA 1
ATOM 2800 C C . ARG A 1 367 ? 18.25 -10.984 19.516 1 95.44 367 ARG A C 1
ATOM 2802 O O . ARG A 1 367 ? 19.375 -11.227 19.078 1 95.44 367 ARG A O 1
ATOM 2809 N N . LYS A 1 368 ? 17.797 -9.75 19.672 1 94.5 368 LYS A N 1
ATOM 2810 C CA . LYS A 1 368 ? 18.625 -8.547 19.531 1 94.5 368 LYS A CA 1
ATOM 2811 C C . LYS A 1 368 ? 19.172 -8.422 18.125 1 94.5 368 LYS A C 1
ATOM 2813 O O . LYS A 1 368 ? 20.312 -8 17.938 1 94.5 368 LYS A O 1
ATOM 2818 N N . ILE A 1 369 ? 18.391 -8.93 17.25 1 94.62 369 ILE A N 1
ATOM 2819 C CA . ILE A 1 369 ? 18.766 -8.781 15.852 1 94.62 369 ILE A CA 1
ATOM 2820 C C . ILE A 1 369 ? 18.375 -7.391 15.359 1 94.62 369 ILE A C 1
ATOM 2822 O O . ILE A 1 369 ? 19.156 -6.734 14.656 1 94.62 369 ILE A O 1
ATOM 2826 N N . LEU A 1 370 ? 17.172 -7.016 15.672 1 94.19 370 LEU A N 1
ATOM 2827 C CA . LEU A 1 370 ? 16.641 -5.707 15.328 1 94.19 370 LEU A CA 1
ATOM 2828 C C . LEU A 1 370 ? 16.062 -5.012 16.547 1 94.19 370 LEU A C 1
ATOM 2830 O O . LEU A 1 370 ? 15.586 -5.676 17.484 1 94.19 370 LEU A O 1
ATOM 2834 N N . THR A 1 371 ? 16.141 -3.646 16.578 1 92.5 371 THR A N 1
ATOM 2835 C CA . THR A 1 371 ? 15.344 -2.891 17.547 1 92.5 371 THR A CA 1
ATOM 2836 C C . THR A 1 371 ? 13.867 -2.922 17.156 1 92.5 371 THR A C 1
ATOM 2838 O O . THR A 1 371 ? 13.508 -3.344 16.062 1 92.5 371 THR A O 1
ATOM 2841 N N . VAL A 1 372 ? 13.023 -2.525 18.031 1 92.12 372 VAL A N 1
ATOM 2842 C CA . VAL A 1 372 ? 11.586 -2.488 17.766 1 92.12 372 VAL A CA 1
ATOM 2843 C C . VAL A 1 372 ? 11.312 -1.608 16.547 1 92.12 372 VAL A C 1
ATOM 2845 O O . VAL A 1 372 ? 10.57 -2.002 15.641 1 92.12 372 VAL A O 1
ATOM 2848 N N . ARG A 1 373 ? 11.883 -0.517 16.484 1 89.75 373 ARG A N 1
ATOM 2849 C CA . ARG A 1 373 ? 11.695 0.424 15.391 1 89.75 373 ARG A CA 1
ATOM 2850 C C . ARG A 1 373 ? 12.164 -0.182 14.07 1 89.75 373 ARG A C 1
ATOM 2852 O O . ARG A 1 373 ? 11.453 -0.107 13.062 1 89.75 373 ARG A O 1
ATOM 2859 N N . GLU A 1 374 ? 13.305 -0.783 14.109 1 91.75 374 GLU A N 1
ATOM 2860 C CA . GLU A 1 374 ? 13.852 -1.4 12.906 1 91.75 374 GLU A CA 1
ATOM 2861 C C . GLU A 1 374 ? 12.961 -2.529 12.406 1 91.75 374 GLU A C 1
ATOM 2863 O O . GLU A 1 374 ? 12.781 -2.705 11.203 1 91.75 374 GLU A O 1
ATOM 2868 N N . ALA A 1 375 ? 12.508 -3.305 13.359 1 94.94 375 ALA A N 1
ATOM 2869 C CA . ALA A 1 375 ? 11.656 -4.438 13 1 94.94 375 ALA A CA 1
ATOM 2870 C C . ALA A 1 375 ? 10.375 -3.965 12.328 1 94.94 375 ALA A C 1
ATOM 2872 O O . ALA A 1 375 ? 9.953 -4.523 11.312 1 94.94 375 ALA A O 1
ATOM 2873 N N . ILE A 1 376 ? 9.805 -2.963 12.852 1 94.06 376 ILE A N 1
ATOM 2874 C CA . ILE A 1 376 ? 8.547 -2.443 12.312 1 94.06 376 ILE A CA 1
ATOM 2875 C C . ILE A 1 376 ? 8.812 -1.78 10.961 1 94.06 376 ILE A C 1
ATOM 2877 O O . ILE A 1 376 ? 8.008 -1.913 10.031 1 94.06 376 ILE A O 1
ATOM 2881 N N . GLU A 1 377 ? 9.852 -1.112 10.859 1 91.38 377 GLU A N 1
ATOM 2882 C CA . GLU A 1 377 ? 10.234 -0.522 9.578 1 91.38 377 GLU A CA 1
ATOM 2883 C C . GLU A 1 377 ? 10.445 -1.597 8.516 1 91.38 377 GLU A C 1
ATOM 2885 O O . GLU A 1 377 ? 10.039 -1.429 7.367 1 91.38 377 GLU A O 1
ATOM 2890 N N . THR A 1 378 ? 11.141 -2.668 8.922 1 93.12 378 THR A N 1
ATOM 2891 C CA . THR A 1 378 ? 11.359 -3.785 8.008 1 93.12 378 THR A CA 1
ATOM 2892 C C . THR A 1 378 ? 10.031 -4.395 7.566 1 93.12 378 THR A C 1
ATOM 2894 O O . THR A 1 378 ? 9.852 -4.707 6.387 1 93.12 378 THR A O 1
ATOM 2897 N N . TRP A 1 379 ? 9.18 -4.539 8.523 1 95.19 379 TRP A N 1
ATOM 2898 C CA . TRP A 1 379 ? 7.836 -5.039 8.234 1 95.19 379 TRP A CA 1
ATOM 2899 C C . TRP A 1 379 ? 7.129 -4.145 7.219 1 95.19 379 TRP A C 1
ATOM 2901 O O . TRP A 1 379 ? 6.527 -4.637 6.266 1 95.19 379 TRP A O 1
ATOM 2911 N N . GLY A 1 380 ? 7.188 -2.898 7.336 1 93.25 380 GLY A N 1
ATOM 2912 C CA . GLY A 1 380 ? 6.609 -1.949 6.398 1 93.25 380 GLY A CA 1
ATOM 2913 C C . GLY A 1 380 ? 7.219 -2.027 5.016 1 93.25 380 GLY A C 1
ATOM 2914 O O . GLY A 1 380 ? 6.52 -1.872 4.012 1 93.25 380 GLY A O 1
ATOM 2915 N N . LYS A 1 381 ? 8.492 -2.227 4.965 1 92.25 381 LYS A N 1
ATOM 2916 C CA . LYS A 1 381 ? 9.164 -2.406 3.684 1 92.25 381 LYS A CA 1
ATOM 2917 C C . LYS A 1 381 ? 8.609 -3.617 2.938 1 92.25 381 LYS A C 1
ATOM 2919 O O . LYS A 1 381 ? 8.523 -3.609 1.708 1 92.25 381 LYS A O 1
ATOM 2924 N N . GLY A 1 382 ? 8.312 -4.621 3.717 1 92.38 382 GLY A N 1
ATOM 2925 C CA . GLY A 1 382 ? 7.676 -5.777 3.109 1 92.38 382 GLY A CA 1
ATOM 2926 C C . GLY A 1 382 ? 6.328 -5.461 2.488 1 92.38 382 GLY A C 1
ATOM 2927 O O . GLY A 1 382 ? 5.992 -5.977 1.419 1 92.38 382 GLY A O 1
ATOM 2928 N N . TRP A 1 383 ? 5.527 -4.613 3.199 1 94 383 TRP A N 1
ATOM 2929 C CA . TRP A 1 383 ? 4.258 -4.16 2.639 1 94 383 TRP A CA 1
ATOM 2930 C C . TRP A 1 383 ? 4.469 -3.486 1.287 1 94 383 TRP A C 1
ATOM 2932 O O . TRP A 1 383 ? 3.68 -3.68 0.36 1 94 383 TRP A O 1
ATOM 2942 N N . LYS A 1 384 ? 5.543 -2.719 1.198 1 93.25 384 LYS A N 1
ATOM 2943 C CA . LYS A 1 384 ? 5.852 -1.945 -0.001 1 93.25 384 LYS A CA 1
ATOM 2944 C C . LYS A 1 384 ? 6.047 -2.857 -1.209 1 93.25 384 LYS A C 1
ATOM 2946 O O . LYS A 1 384 ? 5.652 -2.512 -2.324 1 93.25 384 LYS A O 1
ATOM 2951 N N . THR A 1 385 ? 6.516 -4.039 -1.008 1 88.12 385 THR A N 1
ATOM 2952 C CA . THR A 1 385 ? 6.82 -4.953 -2.104 1 88.12 385 THR A CA 1
ATOM 2953 C C . THR A 1 385 ? 5.539 -5.516 -2.711 1 88.12 385 THR A C 1
ATOM 2955 O O . THR A 1 385 ? 5.559 -6.07 -3.811 1 88.12 385 THR A O 1
ATOM 2958 N N . MET A 1 386 ? 4.422 -5.312 -2.057 1 91.06 386 MET A N 1
ATOM 2959 C CA . MET A 1 386 ? 3.176 -5.934 -2.504 1 91.06 386 MET A CA 1
ATOM 2960 C C . MET A 1 386 ? 2.289 -4.918 -3.217 1 91.06 386 MET A C 1
ATOM 2962 O O . MET A 1 386 ? 1.187 -5.254 -3.656 1 91.06 386 MET A O 1
ATOM 2966 N N . ILE A 1 387 ? 2.738 -3.754 -3.447 1 92 387 ILE A N 1
ATOM 2967 C CA . ILE A 1 387 ? 1.905 -2.664 -3.943 1 92 387 ILE A CA 1
ATOM 2968 C C . ILE A 1 387 ? 1.459 -2.963 -5.371 1 92 387 ILE A C 1
ATOM 2970 O O . ILE A 1 387 ? 0.304 -2.725 -5.73 1 92 387 ILE A O 1
ATOM 2974 N N . THR A 1 388 ? 2.305 -3.459 -6.242 1 90.31 388 THR A N 1
ATOM 2975 C CA . THR A 1 388 ? 1.931 -3.768 -7.617 1 90.31 388 THR A CA 1
ATOM 2976 C C . THR A 1 388 ? 0.799 -4.793 -7.652 1 90.31 388 THR A C 1
ATOM 2978 O O . THR A 1 388 ? -0.124 -4.676 -8.461 1 90.31 388 THR A O 1
ATOM 2981 N N . THR A 1 389 ? 0.928 -5.762 -6.766 1 88.69 389 THR A N 1
ATOM 2982 C CA . THR A 1 389 ? -0.129 -6.758 -6.652 1 88.69 389 THR A CA 1
ATOM 2983 C C . THR A 1 389 ? -1.454 -6.102 -6.277 1 88.69 389 THR A C 1
ATOM 2985 O O . THR A 1 389 ? -2.5 -6.441 -6.836 1 88.69 389 THR A O 1
ATOM 2988 N N . ILE A 1 390 ? -1.415 -5.148 -5.332 1 93.25 390 ILE A N 1
ATOM 2989 C CA . ILE A 1 390 ? -2.617 -4.449 -4.883 1 93.25 390 ILE A CA 1
ATOM 2990 C C . ILE A 1 390 ? -3.217 -3.662 -6.047 1 93.25 390 ILE A C 1
ATOM 2992 O O . ILE A 1 390 ? -4.434 -3.668 -6.246 1 93.25 390 ILE A O 1
ATOM 2996 N N . ILE A 1 391 ? -2.4 -3.016 -6.855 1 94 391 ILE A N 1
ATOM 2997 C CA . ILE A 1 391 ? -2.867 -2.242 -8 1 94 391 ILE A CA 1
ATOM 2998 C C . ILE A 1 391 ? -3.572 -3.166 -8.992 1 94 391 ILE A C 1
ATOM 3000 O O . ILE A 1 391 ? -4.664 -2.855 -9.477 1 94 391 ILE A O 1
ATOM 3004 N N . ILE A 1 392 ? -3.01 -4.301 -9.258 1 90.44 392 ILE A N 1
ATOM 3005 C CA . ILE A 1 392 ? -3.561 -5.262 -10.211 1 90.44 392 ILE A CA 1
ATOM 3006 C C . ILE A 1 392 ? -4.895 -5.793 -9.688 1 90.44 392 ILE A C 1
ATOM 3008 O O . ILE A 1 392 ? -5.871 -5.883 -10.438 1 90.44 392 ILE A O 1
ATOM 3012 N N . LEU A 1 393 ? -4.969 -6.105 -8.383 1 90.38 393 LEU A N 1
ATOM 3013 C CA . LEU A 1 393 ? -6.188 -6.625 -7.777 1 90.38 393 LEU A CA 1
ATOM 3014 C C . LEU A 1 393 ? -7.32 -5.613 -7.883 1 90.38 393 LEU A C 1
ATOM 3016 O O . LEU A 1 393 ? -8.445 -5.969 -8.242 1 90.38 393 LEU A O 1
ATOM 3020 N N . LEU A 1 394 ? -7.004 -4.391 -7.574 1 94.88 394 LEU A N 1
ATOM 3021 C CA . LEU A 1 394 ? -8.016 -3.34 -7.625 1 94.88 394 LEU A CA 1
ATOM 3022 C C . LEU A 1 394 ? -8.578 -3.195 -9.039 1 94.88 394 LEU A C 1
ATOM 3024 O O . LEU A 1 394 ? -9.789 -3.062 -9.211 1 94.88 394 LEU A O 1
ATOM 3028 N N . LEU A 1 395 ? -7.738 -3.225 -10.016 1 94.06 395 LEU A N 1
ATOM 3029 C CA . LEU A 1 395 ? -8.18 -3.07 -11.398 1 94.06 395 LEU A CA 1
ATOM 3030 C C . LEU A 1 395 ? -8.898 -4.324 -11.883 1 94.06 395 LEU A C 1
ATOM 3032 O O . LEU A 1 395 ? -9.867 -4.238 -12.633 1 94.06 395 LEU A O 1
ATOM 3036 N N . ALA A 1 396 ? -8.43 -5.516 -11.461 1 90.38 396 ALA A N 1
ATOM 3037 C CA . ALA A 1 396 ? -9.086 -6.766 -11.82 1 90.38 396 ALA A CA 1
ATOM 3038 C C . ALA A 1 396 ? -10.5 -6.824 -11.258 1 90.38 396 ALA A C 1
ATOM 3040 O O . ALA A 1 396 ? -11.438 -7.23 -11.953 1 90.38 396 ALA A O 1
ATOM 3041 N N . TRP A 1 397 ? -10.664 -6.445 -9.977 1 92.69 397 TRP A N 1
ATOM 3042 C CA . TRP A 1 397 ? -11.984 -6.395 -9.352 1 92.69 397 TRP A CA 1
ATOM 3043 C C . TRP A 1 397 ? -12.891 -5.402 -10.07 1 92.69 397 TRP A C 1
ATOM 3045 O O . TRP A 1 397 ? -14.078 -5.66 -10.25 1 92.69 397 TRP A O 1
ATOM 3055 N N . SER A 1 398 ? -12.32 -4.301 -10.469 1 94.38 398 SER A N 1
ATOM 3056 C CA . SER A 1 398 ? -13.078 -3.287 -11.195 1 94.38 398 SER A CA 1
ATOM 3057 C C . SER A 1 398 ? -13.516 -3.797 -12.562 1 94.38 398 SER A C 1
ATOM 3059 O O . SER A 1 398 ? -14.625 -3.521 -13.016 1 94.38 398 SER A O 1
ATOM 3061 N N . LEU A 1 399 ? -12.617 -4.469 -13.234 1 92.5 399 LEU A N 1
ATOM 3062 C CA . LEU A 1 399 ? -12.961 -5.055 -14.531 1 92.5 399 LEU A CA 1
ATOM 3063 C C . LEU A 1 399 ? -14.102 -6.059 -14.383 1 92.5 399 LEU A C 1
ATOM 3065 O O . LEU A 1 399 ? -15.031 -6.066 -15.195 1 92.5 399 LEU A O 1
ATOM 3069 N N . SER A 1 400 ? -14.008 -6.859 -13.391 1 89.44 400 SER A N 1
ATOM 3070 C CA . SER A 1 400 ? -15.055 -7.84 -13.117 1 89.44 400 SER A CA 1
ATOM 3071 C C . SER A 1 400 ? -16.391 -7.16 -12.867 1 89.44 400 SER A C 1
ATOM 3073 O O . SER A 1 400 ? -17.438 -7.668 -13.266 1 89.44 400 SER A O 1
ATOM 3075 N N . SER A 1 401 ? -16.344 -6.094 -12.133 1 91.31 401 SER A N 1
ATOM 3076 C CA . SER A 1 401 ? -17.562 -5.34 -11.844 1 91.31 401 SER A CA 1
ATOM 3077 C C . SER A 1 401 ? -18.188 -4.789 -13.117 1 91.31 401 SER A C 1
ATOM 3079 O O . SER A 1 401 ? -19.406 -4.801 -13.273 1 91.31 401 SER A O 1
ATOM 3081 N N . VAL A 1 402 ? -17.391 -4.324 -14.031 1 92.81 402 VAL A N 1
ATOM 3082 C CA . VAL A 1 402 ? -17.859 -3.783 -15.305 1 92.81 402 VAL A CA 1
ATOM 3083 C C . VAL A 1 402 ? -18.422 -4.91 -16.172 1 92.81 402 VAL A C 1
ATOM 3085 O O . VAL A 1 402 ? -19.484 -4.75 -16.781 1 92.81 402 VAL A O 1
ATOM 3088 N N . ILE A 1 403 ? -17.766 -5.961 -16.219 1 90.44 403 ILE A N 1
ATOM 3089 C CA . ILE A 1 403 ? -18.203 -7.137 -16.953 1 90.44 403 ILE A CA 1
ATOM 3090 C C . ILE A 1 403 ? -19.562 -7.59 -16.453 1 90.44 403 ILE A C 1
ATOM 3092 O O . ILE A 1 403 ? -20.453 -7.926 -17.234 1 90.44 403 ILE A O 1
ATOM 3096 N N . LYS A 1 404 ? -19.719 -7.562 -15.164 1 89.56 404 LYS A N 1
ATOM 3097 C CA . LYS A 1 404 ? -20.969 -7.949 -14.539 1 89.56 404 LYS A CA 1
ATOM 3098 C C . LYS A 1 404 ? -22.109 -7.008 -14.938 1 89.56 404 LYS A C 1
ATOM 3100 O O . LYS A 1 404 ? -23.188 -7.453 -15.336 1 89.56 404 LYS A O 1
ATOM 3105 N N . GLU A 1 405 ? -21.828 -5.777 -14.867 1 90.62 405 GLU A N 1
ATOM 3106 C CA . GLU A 1 405 ? -22.859 -4.781 -15.164 1 90.62 405 GLU A CA 1
ATOM 3107 C C . GLU A 1 405 ? -23.219 -4.793 -16.641 1 90.62 405 GLU A C 1
ATOM 3109 O O . GLU A 1 405 ? -24.391 -4.598 -17 1 90.62 405 GLU A O 1
ATOM 3114 N N . LEU A 1 406 ? -22.281 -5.031 -17.484 1 92.31 406 LEU A N 1
ATOM 3115 C CA . LEU A 1 406 ? -22.5 -5.035 -18.938 1 92.31 406 LEU A CA 1
ATOM 3116 C C . LEU A 1 406 ? -23.234 -6.301 -19.375 1 92.31 406 LEU A C 1
ATOM 3118 O O . LEU A 1 406 ? -23.812 -6.348 -20.453 1 92.31 406 LEU A O 1
ATOM 3122 N N . GLY A 1 407 ? -23.156 -7.316 -18.484 1 90.38 407 GLY A N 1
ATOM 3123 C CA . GLY A 1 407 ? -23.734 -8.602 -18.875 1 90.38 407 GLY A CA 1
ATOM 3124 C C . GLY A 1 407 ? -22.859 -9.367 -19.844 1 90.38 407 GLY A C 1
ATOM 3125 O O . GLY A 1 407 ? -23.375 -10.133 -20.672 1 90.38 407 GLY A O 1
ATOM 3126 N N . THR A 1 408 ? -21.625 -9.172 -19.781 1 89.06 408 THR A N 1
ATOM 3127 C CA . THR A 1 408 ? -20.672 -9.812 -20.688 1 89.06 408 THR A CA 1
ATOM 3128 C C . THR A 1 408 ? -20.719 -11.328 -20.531 1 89.06 408 THR A C 1
ATOM 3130 O O . THR A 1 408 ? -20.672 -12.055 -21.531 1 89.06 408 THR A O 1
ATOM 3133 N N . SER A 1 409 ? -20.781 -11.75 -19.312 1 85 409 SER A N 1
ATOM 3134 C CA . SER A 1 409 ? -20.828 -13.188 -19.047 1 85 409 SER A CA 1
ATOM 3135 C C . SER A 1 409 ? -22.031 -13.844 -19.719 1 85 409 SER A C 1
ATOM 3137 O O . SER A 1 409 ? -21.906 -14.922 -20.297 1 85 409 SER A O 1
ATOM 3139 N N . ARG A 1 410 ? -23.109 -13.188 -19.641 1 84.38 410 ARG A N 1
ATOM 3140 C CA . ARG A 1 410 ? -24.328 -13.703 -20.25 1 84.38 410 ARG A CA 1
ATOM 3141 C C . ARG A 1 410 ? -24.203 -13.766 -21.766 1 84.38 410 ARG A C 1
ATOM 3143 O O . ARG A 1 410 ? -24.578 -14.758 -22.391 1 84.38 410 ARG A O 1
ATOM 3150 N N . TYR A 1 411 ? -23.672 -12.773 -22.328 1 86.69 411 TYR A N 1
ATOM 3151 C CA . TYR A 1 411 ? -23.5 -12.727 -23.766 1 86.69 411 TYR A CA 1
ATOM 3152 C C . TYR A 1 411 ? -22.516 -13.789 -24.234 1 86.69 411 TYR A C 1
ATOM 3154 O O . TYR A 1 411 ? -22.75 -14.469 -25.234 1 86.69 411 TYR A O 1
ATOM 3162 N N . LEU A 1 412 ? -21.484 -13.891 -23.562 1 83.19 412 LEU A N 1
ATOM 3163 C CA . LEU A 1 412 ? -20.438 -14.859 -23.891 1 83.19 412 LEU A CA 1
ATOM 3164 C C . LEU A 1 412 ? -20.984 -16.281 -23.859 1 83.19 412 LEU A C 1
ATOM 3166 O O . LEU A 1 412 ? -20.656 -17.094 -24.734 1 83.19 412 LEU A O 1
ATOM 3170 N N . VAL A 1 413 ? -21.75 -16.547 -22.891 1 81.81 413 VAL A N 1
ATOM 3171 C CA . VAL A 1 413 ? -22.375 -17.844 -22.75 1 81.81 413 VAL A CA 1
ATOM 3172 C C . VAL A 1 413 ? -23.312 -18.125 -23.922 1 81.81 413 VAL A C 1
ATOM 3174 O O . VAL A 1 413 ? -23.281 -19.203 -24.5 1 81.81 413 VAL A O 1
ATOM 3177 N N . ASP A 1 414 ? -24.016 -17.156 -24.234 1 80.81 414 ASP A N 1
ATOM 3178 C CA . ASP A 1 414 ? -24.953 -17.297 -25.359 1 80.81 414 ASP A CA 1
ATOM 3179 C C . ASP A 1 414 ? -24.188 -17.531 -26.656 1 80.81 414 ASP A C 1
ATOM 3181 O O . ASP A 1 414 ? -24.656 -18.281 -27.531 1 80.81 414 ASP A O 1
ATOM 3185 N N . LEU A 1 415 ? -23.094 -16.969 -26.75 1 81.06 415 LEU A N 1
ATOM 3186 C CA . LEU A 1 415 ? -22.344 -16.984 -27.984 1 81.06 415 LEU A CA 1
ATOM 3187 C C . LEU A 1 415 ? -21.562 -18.297 -28.125 1 81.06 415 LEU A C 1
ATOM 3189 O O . LEU A 1 415 ? -21.469 -18.844 -29.234 1 81.06 415 LEU A O 1
ATOM 3193 N N . LEU A 1 416 ? -21.016 -18.812 -26.984 1 81.94 416 LEU A N 1
ATOM 3194 C CA . LEU A 1 416 ? -19.969 -19.828 -27.141 1 81.94 416 LEU A CA 1
ATOM 3195 C C . LEU A 1 416 ? -20.359 -21.141 -26.5 1 81.94 416 LEU A C 1
ATOM 3197 O O . LEU A 1 416 ? -19.766 -22.188 -26.766 1 81.94 416 LEU A O 1
ATOM 3201 N N . SER A 1 417 ? -21.344 -21.109 -25.734 1 81.81 417 SER A N 1
ATOM 3202 C CA . SER A 1 417 ? -21.609 -22.281 -24.906 1 81.81 417 SER A CA 1
ATOM 3203 C C . SER A 1 417 ? -21.969 -23.5 -25.75 1 81.81 417 SER A C 1
ATOM 3205 O O . SER A 1 417 ? -21.594 -24.625 -25.422 1 81.81 417 SER A O 1
ATOM 3207 N N . GLN A 1 418 ? -22.562 -23.234 -26.859 1 82.81 418 GLN A N 1
ATOM 3208 C CA . GLN A 1 418 ? -23.016 -24.359 -27.672 1 82.81 418 GLN A CA 1
ATOM 3209 C C . GLN A 1 418 ? -21.938 -24.781 -28.672 1 82.81 418 GLN A C 1
ATOM 3211 O O . GLN A 1 418 ? -21.875 -25.938 -29.078 1 82.81 418 GLN A O 1
ATOM 3216 N N . SER A 1 419 ? -21.109 -23.906 -28.984 1 84.62 419 SER A N 1
ATOM 3217 C CA . SER A 1 419 ? -20.156 -24.172 -30.062 1 84.62 419 SER A CA 1
ATOM 3218 C C . SER A 1 419 ? -18.812 -24.641 -29.516 1 84.62 419 SER A C 1
ATOM 3220 O O . SER A 1 419 ? -18.016 -25.234 -30.234 1 84.62 419 SER A O 1
ATOM 3222 N N . THR A 1 420 ? -18.625 -24.516 -28.312 1 87.12 420 THR A N 1
ATOM 3223 C CA . THR A 1 420 ? -17.328 -24.875 -27.75 1 87.12 420 THR A CA 1
ATOM 3224 C C . THR A 1 420 ? -17.344 -26.281 -27.172 1 87.12 420 THR A C 1
ATOM 3226 O O . THR A 1 420 ? -18.062 -26.562 -26.219 1 87.12 420 THR A O 1
ATOM 3229 N N . PRO A 1 421 ? -16.5 -27.109 -27.781 1 89.12 421 PRO A N 1
ATOM 3230 C CA . PRO A 1 421 ? -16.422 -28.453 -27.203 1 89.12 421 PRO A CA 1
ATOM 3231 C C . PRO A 1 421 ? -15.812 -28.453 -25.797 1 89.12 421 PRO A C 1
ATOM 3233 O O . PRO A 1 421 ? -14.789 -27.797 -25.562 1 89.12 421 PRO A O 1
ATOM 3236 N N . LYS A 1 422 ? -16.438 -29.141 -24.922 1 90.62 422 LYS A N 1
ATOM 3237 C CA . LYS A 1 422 ? -16.016 -29.188 -23.516 1 90.62 422 LYS A CA 1
ATOM 3238 C C . LYS A 1 422 ? -14.578 -29.703 -23.406 1 90.62 422 LYS A C 1
ATOM 3240 O O . LYS A 1 422 ? -13.844 -29.312 -22.5 1 90.62 422 LYS A O 1
ATOM 3245 N N . ILE A 1 423 ? -14.141 -30.484 -24.328 1 91.81 423 ILE A N 1
ATOM 3246 C CA . ILE A 1 423 ? -12.852 -31.172 -24.25 1 91.81 423 ILE A CA 1
ATOM 3247 C C . ILE A 1 423 ? -11.727 -30.172 -24.516 1 91.81 423 ILE A C 1
ATOM 3249 O O . ILE A 1 423 ? -10.625 -30.328 -23.984 1 91.81 423 ILE A O 1
ATOM 3253 N N . ILE A 1 424 ? -11.969 -29.094 -25.188 1 93.94 424 ILE A N 1
ATOM 3254 C CA . ILE A 1 424 ? -10.891 -28.234 -25.656 1 93.94 424 ILE A CA 1
ATOM 3255 C C . ILE A 1 424 ? -10.789 -27 -24.766 1 93.94 424 ILE A C 1
ATOM 3257 O O . ILE A 1 424 ? -9.766 -26.312 -24.766 1 93.94 424 ILE A O 1
ATOM 3261 N N . LEU A 1 425 ? -11.82 -26.719 -24.016 1 95 425 LEU A N 1
ATOM 3262 C CA . LEU A 1 425 ? -11.914 -25.453 -23.312 1 95 425 LEU A CA 1
ATOM 3263 C C . LEU A 1 425 ? -10.766 -25.281 -22.328 1 95 425 LEU A C 1
ATOM 3265 O O . LEU A 1 425 ? -10.078 -24.25 -22.328 1 95 425 LEU A O 1
ATOM 3269 N N . PRO A 1 426 ? -10.5 -26.281 -21.469 1 96.69 426 PRO A N 1
ATOM 3270 C CA . PRO A 1 426 ? -9.398 -26.094 -20.531 1 96.69 426 PRO A CA 1
ATOM 3271 C C . PRO A 1 426 ? -8.055 -25.859 -21.219 1 96.69 426 PRO A C 1
ATOM 3273 O O . PRO A 1 426 ? -7.289 -24.984 -20.797 1 96.69 426 PRO A O 1
ATOM 3276 N N . ALA A 1 427 ? -7.789 -26.609 -22.234 1 96.44 427 ALA A N 1
ATOM 3277 C CA . ALA A 1 427 ? -6.543 -26.438 -22.969 1 96.44 427 ALA A CA 1
ATOM 3278 C C . ALA A 1 427 ? -6.48 -25.047 -23.625 1 96.44 427 ALA A C 1
ATOM 3280 O O . ALA A 1 427 ? -5.418 -24.422 -23.656 1 96.44 427 ALA A O 1
ATOM 3281 N N . SER A 1 428 ? -7.566 -24.625 -24.156 1 95.31 428 SER A N 1
ATOM 3282 C CA . SER A 1 428 ? -7.621 -23.312 -24.797 1 95.31 428 SER A CA 1
ATOM 3283 C C . SER A 1 428 ? -7.383 -22.203 -23.766 1 95.31 428 SER A C 1
ATOM 3285 O O . SER A 1 428 ? -6.676 -21.234 -24.062 1 95.31 428 SER A O 1
ATOM 3287 N N . ILE A 1 429 ? -8.023 -22.344 -22.641 1 96.19 429 ILE A N 1
ATOM 3288 C CA . ILE A 1 429 ? -7.84 -21.375 -21.562 1 96.19 429 ILE A CA 1
ATOM 3289 C C . ILE A 1 429 ? -6.375 -21.344 -21.141 1 96.19 429 ILE A C 1
ATOM 3291 O O . ILE A 1 429 ? -5.789 -20.281 -20.969 1 96.19 429 ILE A O 1
ATOM 3295 N N . PHE A 1 430 ? -5.793 -22.5 -20.969 1 97.75 430 PHE A N 1
ATOM 3296 C CA . PHE A 1 430 ? -4.387 -22.625 -20.594 1 97.75 430 PHE A CA 1
ATOM 3297 C C . PHE A 1 430 ? -3.49 -21.938 -21.609 1 97.75 430 PHE A C 1
ATOM 3299 O O . PHE A 1 430 ? -2.602 -21.156 -21.234 1 97.75 430 PHE A O 1
ATOM 3306 N N . ILE A 1 431 ? -3.705 -22.141 -22.844 1 96 431 ILE A N 1
ATOM 3307 C CA . ILE A 1 431 ? -2.881 -21.594 -23.906 1 96 431 ILE A CA 1
ATOM 3308 C C . ILE A 1 431 ? -3.053 -20.078 -23.984 1 96 431 ILE A C 1
ATOM 3310 O O . ILE A 1 431 ? -2.07 -19.344 -24.094 1 96 431 ILE A O 1
ATOM 3314 N N . LEU A 1 432 ? -4.258 -19.672 -23.891 1 93.12 432 LEU A N 1
ATOM 3315 C CA . LEU A 1 432 ? -4.504 -18.234 -23.938 1 93.12 432 LEU A CA 1
ATOM 3316 C C . LEU A 1 432 ? -3.848 -17.531 -22.75 1 93.12 432 LEU A C 1
ATOM 3318 O O . LEU A 1 432 ? -3.23 -16.484 -22.891 1 93.12 432 LEU A O 1
ATOM 3322 N N . GLY A 1 433 ? -4.023 -18.094 -21.594 1 95.69 433 GLY A N 1
ATOM 3323 C CA . GLY A 1 433 ? -3.357 -17.562 -20.406 1 95.69 433 GLY A CA 1
ATOM 3324 C C . GLY A 1 433 ? -1.847 -17.531 -20.547 1 95.69 433 GLY A C 1
ATOM 3325 O O . GLY A 1 433 ? -1.205 -16.562 -20.141 1 95.69 433 GLY A O 1
ATOM 3326 N N . SER A 1 434 ? -1.341 -18.547 -21.141 1 96.44 434 SER A N 1
ATOM 3327 C CA . SER A 1 434 ? 0.099 -18.641 -21.359 1 96.44 434 SER A CA 1
ATOM 3328 C C . SER A 1 434 ? 0.595 -17.516 -22.25 1 96.44 434 SER A C 1
ATOM 3330 O O . SER A 1 434 ? 1.613 -16.891 -21.969 1 96.44 434 SER A O 1
ATOM 3332 N N . PHE A 1 435 ? -0.097 -17.25 -23.25 1 93.38 435 PHE A N 1
ATOM 3333 C CA . PHE A 1 435 ? 0.307 -16.234 -24.219 1 93.38 435 PHE A CA 1
ATOM 3334 C C . PHE A 1 435 ? 0.206 -14.836 -23.609 1 93.38 435 PHE A C 1
ATOM 3336 O O . PHE A 1 435 ? 1.091 -14 -23.812 1 93.38 435 PHE A O 1
ATOM 3343 N N . ILE A 1 436 ? -0.872 -14.602 -22.922 1 91.75 436 ILE A N 1
ATOM 3344 C CA . ILE A 1 436 ? -1.043 -13.297 -22.297 1 91.75 436 ILE A CA 1
ATOM 3345 C C . ILE A 1 436 ? 0.074 -13.07 -21.281 1 91.75 436 ILE A C 1
ATOM 3347 O O . ILE A 1 436 ? 0.714 -12.016 -21.266 1 91.75 436 ILE A O 1
ATOM 3351 N N . SER A 1 437 ? 0.291 -14.031 -20.484 1 95.38 437 SER A N 1
ATOM 3352 C CA . SER A 1 437 ? 1.291 -13.93 -19.422 1 95.38 437 SER A CA 1
ATOM 3353 C C . SER A 1 437 ? 2.697 -13.812 -20 1 95.38 437 SER A C 1
ATOM 3355 O O . SER A 1 437 ? 3.539 -13.094 -19.453 1 95.38 437 SER A O 1
ATOM 3357 N N . PHE A 1 438 ? 2.996 -14.547 -21.031 1 93.25 438 PHE A N 1
ATOM 3358 C CA . PHE A 1 438 ? 4.285 -14.461 -21.703 1 93.25 438 PHE A CA 1
ATOM 3359 C C . PHE A 1 438 ? 4.527 -13.047 -22.234 1 93.25 438 PHE A C 1
ATOM 3361 O O . PHE A 1 438 ? 5.629 -12.516 -22.109 1 93.25 438 PHE A O 1
ATOM 3368 N N . SER A 1 439 ? 3.533 -12.484 -22.734 1 90.06 439 SER A N 1
ATOM 3369 C CA . SER A 1 439 ? 3.633 -11.172 -23.375 1 90.06 439 SER A CA 1
ATOM 3370 C C . SER A 1 439 ? 3.756 -10.062 -22.328 1 90.06 439 SER A C 1
ATOM 3372 O O . SER A 1 439 ? 4.418 -9.047 -22.562 1 90.06 439 SER A O 1
ATOM 3374 N N . THR A 1 440 ? 3.154 -10.234 -21.172 1 88.81 440 THR A N 1
ATOM 3375 C CA . THR A 1 440 ? 3.1 -9.164 -20.188 1 88.81 440 THR A CA 1
ATOM 3376 C C . THR A 1 440 ? 4.105 -9.406 -19.062 1 88.81 440 THR A C 1
ATOM 3378 O O . THR A 1 440 ? 4.414 -8.492 -18.297 1 88.81 440 THR A O 1
ATOM 3381 N N . GLY A 1 441 ? 4.516 -10.648 -18.953 1 90.06 441 GLY A N 1
ATOM 3382 C CA . GLY A 1 441 ? 5.469 -10.992 -17.922 1 90.06 441 GLY A CA 1
ATOM 3383 C C . GLY A 1 441 ? 4.867 -10.969 -16.531 1 90.06 441 GLY A C 1
ATOM 3384 O O . GLY A 1 441 ? 5.562 -10.688 -15.547 1 90.06 441 GLY A O 1
ATOM 3385 N N . THR A 1 442 ? 3.508 -11.125 -16.453 1 90.81 442 THR A N 1
ATOM 3386 C CA . THR A 1 442 ? 2.855 -11.094 -15.148 1 90.81 442 THR A CA 1
ATOM 3387 C C . THR A 1 442 ? 1.783 -12.172 -15.055 1 90.81 442 THR A C 1
ATOM 3389 O O . THR A 1 442 ? 0.826 -12.172 -15.828 1 90.81 442 THR A O 1
ATOM 3392 N N . SER A 1 443 ? 1.958 -13.039 -14.055 1 94.88 443 SER A N 1
ATOM 3393 C CA . SER A 1 443 ? 0.943 -14.047 -13.766 1 94.88 443 SER A CA 1
ATOM 3394 C C . SER A 1 443 ? -0.305 -13.414 -13.156 1 94.88 443 SER A C 1
ATOM 3396 O O . SER A 1 443 ? -1.426 -13.734 -13.562 1 94.88 443 SER A O 1
ATOM 3398 N N . TYR A 1 444 ? -0.107 -12.492 -12.234 1 92 444 TYR A N 1
ATOM 3399 C CA . TYR A 1 444 ? -1.192 -11.844 -11.508 1 92 444 TYR A CA 1
ATOM 3400 C C . TYR A 1 444 ? -2.119 -11.102 -12.461 1 92 444 TYR A C 1
ATOM 3402 O O . TYR A 1 444 ? -3.342 -11.25 -12.391 1 92 444 TYR A O 1
ATOM 3410 N N . GLY A 1 445 ? -1.511 -10.367 -13.328 1 92.38 445 GLY A N 1
ATOM 3411 C CA . GLY A 1 445 ? -2.285 -9.617 -14.305 1 92.38 445 GLY A CA 1
ATOM 3412 C C . GLY A 1 445 ? -3.082 -10.5 -15.242 1 92.38 445 GLY A C 1
ATOM 3413 O O . GLY A 1 445 ? -4.246 -10.219 -15.539 1 92.38 445 GLY A O 1
ATOM 3414 N N . THR A 1 446 ? -2.459 -11.57 -15.641 1 94.5 446 THR A N 1
ATOM 3415 C CA . THR A 1 446 ? -3.104 -12.508 -16.547 1 94.5 446 THR A CA 1
ATOM 3416 C C . THR A 1 446 ? -4.309 -13.172 -15.883 1 94.5 446 THR A C 1
ATOM 3418 O O . THR A 1 446 ? -5.379 -13.266 -16.484 1 94.5 446 THR A O 1
ATOM 3421 N N . MET A 1 447 ? -4.148 -13.578 -14.68 1 96.94 447 MET A N 1
ATOM 3422 C CA . MET A 1 447 ? -5.254 -14.18 -13.93 1 96.94 447 MET A CA 1
ATOM 3423 C C . MET A 1 447 ? -6.406 -13.188 -13.781 1 96.94 447 MET A C 1
ATOM 3425 O O . MET A 1 447 ? -7.574 -13.57 -13.883 1 96.94 447 MET A O 1
ATOM 3429 N N . GLY A 1 448 ? -6.066 -11.938 -13.539 1 93.44 448 GLY A N 1
ATOM 3430 C CA . GLY A 1 448 ? -7.07 -10.898 -13.375 1 93.44 448 GLY A CA 1
ATOM 3431 C C . GLY A 1 448 ? -7.879 -10.648 -14.641 1 93.44 448 GLY A C 1
ATOM 3432 O O . GLY A 1 448 ? -9.078 -10.367 -14.562 1 93.44 448 GLY A O 1
ATOM 3433 N N . ILE A 1 449 ? -7.27 -10.805 -15.766 1 91.25 449 ILE A N 1
ATOM 3434 C CA . ILE A 1 449 ? -7.914 -10.555 -17.047 1 91.25 449 ILE A CA 1
ATOM 3435 C C . ILE A 1 449 ? -8.773 -11.75 -17.438 1 91.25 449 ILE A C 1
ATOM 3437 O O . ILE A 1 449 ? -9.891 -11.594 -17.938 1 91.25 449 ILE A O 1
ATOM 3441 N N . LEU A 1 450 ? -8.32 -12.914 -17.172 1 94 450 LEU A N 1
ATOM 3442 C CA . LEU A 1 450 ? -8.883 -14.094 -17.812 1 94 450 LEU A CA 1
ATOM 3443 C C . LEU A 1 450 ? -9.922 -14.758 -16.922 1 94 450 LEU A C 1
ATOM 3445 O O . LEU A 1 450 ? -10.852 -15.398 -17.406 1 94 450 LEU A O 1
ATOM 3449 N N . MET A 1 451 ? -9.805 -14.641 -15.586 1 95.69 451 MET A N 1
ATOM 3450 C CA . MET A 1 451 ? -10.648 -15.391 -14.664 1 95.69 451 MET A CA 1
ATOM 3451 C C . MET A 1 451 ? -12.117 -15 -14.836 1 95.69 451 MET A C 1
ATOM 3453 O O . MET A 1 451 ? -12.984 -15.867 -14.875 1 95.69 451 MET A O 1
ATOM 3457 N N . PRO A 1 452 ? -12.406 -13.734 -14.961 1 93.69 452 PRO A N 1
ATOM 3458 C CA . PRO A 1 452 ? -13.812 -13.344 -15.086 1 93.69 452 PRO A CA 1
ATOM 3459 C C . PRO A 1 452 ? -14.445 -13.812 -16.406 1 93.69 452 PRO A C 1
ATOM 3461 O O . PRO A 1 452 ? -15.672 -13.805 -16.531 1 93.69 452 PRO A O 1
ATOM 3464 N N . LEU A 1 453 ? -13.664 -14.266 -17.328 1 92.38 453 LEU A N 1
ATOM 3465 C CA . LEU A 1 453 ? -14.156 -14.805 -18.594 1 92.38 453 LEU A CA 1
ATOM 3466 C C . LEU A 1 453 ? -14.219 -16.328 -18.547 1 92.38 453 LEU A C 1
ATOM 3468 O O . LEU A 1 453 ? -15.188 -16.922 -19.031 1 92.38 453 LEU A O 1
ATOM 3472 N N . ALA A 1 454 ? -13.258 -16.906 -17.953 1 95 454 ALA A N 1
ATOM 3473 C CA . ALA A 1 454 ? -13.086 -18.344 -17.969 1 95 454 ALA A CA 1
ATOM 3474 C C . ALA A 1 454 ? -14.164 -19.047 -17.156 1 95 454 ALA A C 1
ATOM 3476 O O . ALA A 1 454 ? -14.727 -20.047 -17.578 1 95 454 ALA A O 1
ATOM 3477 N N . ILE A 1 455 ? -14.492 -18.516 -16 1 95.5 455 ILE A N 1
ATOM 3478 C CA . ILE A 1 455 ? -15.398 -19.188 -15.078 1 95.5 455 ILE A CA 1
ATOM 3479 C C . ILE A 1 455 ? -16.812 -19.203 -15.648 1 95.5 455 ILE A C 1
ATOM 3481 O O . ILE A 1 455 ? -17.453 -20.25 -15.75 1 95.5 455 ILE A O 1
ATOM 3485 N N . PRO A 1 456 ? -17.344 -18.031 -16.094 1 93.56 456 PRO A N 1
ATOM 3486 C CA . PRO A 1 456 ? -18.672 -18.062 -16.719 1 93.56 456 PRO A CA 1
ATOM 3487 C C . PRO A 1 456 ? -18.734 -18.969 -17.953 1 93.56 456 PRO A C 1
ATOM 3489 O O . PRO A 1 456 ? -19.703 -19.703 -18.141 1 93.56 456 PRO A O 1
ATOM 3492 N N . LEU A 1 457 ? -17.734 -18.969 -18.75 1 92.62 457 LEU A N 1
ATOM 3493 C CA . LEU A 1 457 ? -17.703 -19.797 -19.953 1 92.62 457 LEU A CA 1
ATOM 3494 C C . LEU A 1 457 ? -17.656 -21.266 -19.594 1 92.62 457 LEU A C 1
ATOM 3496 O O . LEU A 1 457 ? -18.359 -22.094 -20.203 1 92.62 457 LEU A O 1
ATOM 3500 N N . ALA A 1 458 ? -16.812 -21.625 -18.672 1 95.56 458 ALA A N 1
ATOM 3501 C CA . ALA A 1 458 ? -16.703 -23.016 -18.234 1 95.56 458 ALA A CA 1
ATOM 3502 C C . ALA A 1 458 ? -18.031 -23.5 -17.656 1 95.56 458 ALA A C 1
ATOM 3504 O O . ALA A 1 458 ? -18.438 -24.641 -17.922 1 95.56 458 ALA A O 1
ATOM 3505 N N . SER A 1 459 ? -18.641 -22.672 -16.844 1 94.25 459 SER A N 1
ATOM 3506 C CA . SER A 1 459 ? -19.938 -23.031 -16.266 1 94.25 459 SER A CA 1
ATOM 3507 C C . SER A 1 459 ? -20.969 -23.312 -17.359 1 94.25 459 SER A C 1
ATOM 3509 O O . SER A 1 459 ? -21.688 -24.297 -17.297 1 94.25 459 SER A O 1
ATOM 3511 N N . ALA A 1 460 ? -20.984 -22.531 -18.328 1 92.19 460 ALA A N 1
ATOM 3512 C CA . ALA A 1 460 ? -21.984 -22.625 -19.391 1 92.19 460 ALA A CA 1
ATOM 3513 C C . ALA A 1 460 ? -21.688 -23.812 -20.312 1 92.19 460 ALA A C 1
ATOM 3515 O O . ALA A 1 460 ? -22.594 -24.547 -20.688 1 92.19 460 ALA A O 1
ATOM 3516 N N . VAL A 1 461 ? -20.484 -23.922 -20.734 1 93 461 VAL A N 1
ATOM 3517 C CA . VAL A 1 461 ? -20.094 -25.016 -21.625 1 93 461 VAL A CA 1
ATOM 3518 C C . VAL A 1 461 ? -20.312 -26.344 -20.922 1 93 461 VAL A C 1
ATOM 3520 O O . VAL A 1 461 ? -20.812 -27.297 -21.531 1 93 461 VAL A O 1
ATOM 3523 N N . GLY A 1 462 ? -19.922 -26.391 -19.672 1 92.5 462 GLY A N 1
ATOM 3524 C CA . GLY A 1 462 ? -20.172 -27.609 -18.906 1 92.5 462 GLY A CA 1
ATOM 3525 C C . GLY A 1 462 ? -21.641 -27.953 -18.797 1 92.5 462 GLY A C 1
ATOM 3526 O O . GLY A 1 462 ? -22.031 -29.094 -19.047 1 92.5 462 GLY A O 1
ATOM 3527 N N . ALA A 1 463 ? -22.422 -27 -18.453 1 90.94 463 ALA A N 1
ATOM 3528 C CA . ALA A 1 463 ? -23.859 -27.203 -18.312 1 90.94 463 ALA A CA 1
ATOM 3529 C C . ALA A 1 463 ? -24.484 -27.625 -19.641 1 90.94 463 ALA A C 1
ATOM 3531 O O . ALA A 1 463 ? -25.312 -28.547 -19.688 1 90.94 463 ALA A O 1
ATOM 3532 N N . ASN A 1 464 ? -24.078 -27.016 -20.656 1 90.5 464 ASN A N 1
ATOM 3533 C CA . ASN A 1 464 ? -24.609 -27.297 -21.984 1 90.5 464 ASN A CA 1
ATOM 3534 C C . ASN A 1 464 ? -24.188 -28.688 -22.453 1 90.5 464 ASN A C 1
ATOM 3536 O O . ASN A 1 464 ? -24.859 -29.297 -23.297 1 90.5 464 ASN A O 1
ATOM 3540 N N . SER A 1 465 ? -23.125 -29.109 -21.953 1 90.94 465 SER A N 1
ATOM 3541 C CA . SER A 1 465 ? -22.625 -30.422 -22.328 1 90.94 465 SER A CA 1
ATOM 3542 C C . SER A 1 465 ? -23.234 -31.516 -21.469 1 90.94 465 SER A C 1
ATOM 3544 O O . SER A 1 465 ? -22.797 -32.656 -21.484 1 90.94 465 SER A O 1
ATOM 3546 N N . GLY A 1 466 ? -24.141 -31.125 -20.578 1 90.56 466 GLY A N 1
ATOM 3547 C CA . GLY A 1 466 ? -24.891 -32.094 -19.797 1 90.56 466 GLY A CA 1
ATOM 3548 C C . GLY A 1 466 ? -24.297 -32.344 -18.422 1 90.56 466 GLY A C 1
ATOM 3549 O O . GLY A 1 466 ? -24.75 -33.25 -17.703 1 90.56 466 GLY A O 1
ATOM 3550 N N . LEU A 1 467 ? -23.281 -31.562 -18.109 1 92.12 467 LEU A N 1
ATOM 3551 C CA . LEU A 1 467 ? -22.656 -31.75 -16.812 1 92.12 467 LEU A CA 1
ATOM 3552 C C . LEU A 1 467 ? -23.453 -31.047 -15.719 1 92.12 467 LEU A C 1
ATOM 3554 O O . LEU A 1 467 ? -24 -29.969 -15.945 1 92.12 467 LEU A O 1
ATOM 3558 N N . ALA A 1 468 ? -23.609 -31.734 -14.523 1 92.06 468 ALA A N 1
ATOM 3559 C CA . ALA A 1 468 ? -24.312 -31.156 -13.391 1 92.06 468 ALA A CA 1
ATOM 3560 C C . ALA A 1 468 ? -23.703 -31.594 -12.062 1 92.06 468 ALA A C 1
ATOM 3562 O O . ALA A 1 468 ? -22.922 -32.562 -12.031 1 92.06 468 ALA A O 1
ATOM 3563 N N . GLY A 1 469 ? -23.938 -30.844 -11.086 1 92 469 GLY A N 1
ATOM 3564 C CA . GLY A 1 469 ? -23.484 -31.234 -9.758 1 92 469 GLY A CA 1
ATOM 3565 C C . GLY A 1 469 ? -21.984 -31.359 -9.648 1 92 469 GLY A C 1
ATOM 3566 O O . GLY A 1 469 ? -21.25 -30.438 -10.016 1 92 469 GLY A O 1
ATOM 3567 N N . ASP A 1 470 ? -21.594 -32.562 -9.25 1 91.25 470 ASP A N 1
ATOM 3568 C CA . ASP A 1 470 ? -20.172 -32.812 -8.984 1 91.25 470 ASP A CA 1
ATOM 3569 C C . ASP A 1 470 ? -19.359 -32.781 -10.281 1 91.25 470 ASP A C 1
ATOM 3571 O O . ASP A 1 470 ? -18.203 -32.344 -10.289 1 91.25 470 ASP A O 1
ATOM 3575 N N . ALA A 1 471 ? -19.969 -33.312 -11.32 1 91.56 471 ALA A N 1
ATOM 3576 C CA . ALA A 1 471 ? -19.281 -33.344 -12.602 1 91.56 471 ALA A CA 1
ATOM 3577 C C . ALA A 1 471 ? -19.016 -31.938 -13.125 1 91.56 471 ALA A C 1
ATOM 3579 O O . ALA A 1 471 ? -17.953 -31.656 -13.68 1 91.56 471 ALA A O 1
ATOM 3580 N N . LEU A 1 472 ? -20 -31.078 -13.016 1 94 472 LEU A N 1
ATOM 3581 C CA . LEU A 1 472 ? -19.828 -29.688 -13.414 1 94 472 LEU A CA 1
ATOM 3582 C C . LEU A 1 472 ? -18.781 -29 -12.531 1 94 472 LEU A C 1
ATOM 3584 O O . LEU A 1 472 ? -17.938 -28.25 -13.031 1 94 472 LEU A O 1
ATOM 3588 N N . HIS A 1 473 ? -18.844 -29.312 -11.273 1 94.81 473 HIS A N 1
ATOM 3589 C CA . HIS A 1 473 ? -17.875 -28.766 -10.344 1 94.81 473 HIS A CA 1
ATOM 3590 C C . HIS A 1 473 ? -16.453 -29.172 -10.719 1 94.81 473 HIS A C 1
ATOM 3592 O O . HIS A 1 473 ? -15.547 -28.328 -10.742 1 94.81 473 HIS A O 1
ATOM 3598 N N . ALA A 1 474 ? -16.297 -30.375 -10.992 1 93.88 474 ALA A N 1
ATOM 3599 C CA . ALA A 1 474 ? -14.984 -30.875 -11.391 1 93.88 474 ALA A CA 1
ATOM 3600 C C . ALA A 1 474 ? -14.5 -30.172 -12.664 1 93.88 474 ALA A C 1
ATOM 3602 O O . ALA A 1 474 ? -13.312 -29.859 -12.789 1 93.88 474 ALA A O 1
ATOM 3603 N N . TYR A 1 475 ? -15.406 -30.016 -13.578 1 95.12 475 TYR A N 1
ATOM 3604 C CA . TYR A 1 475 ? -15.078 -29.344 -14.828 1 95.12 475 TYR A CA 1
ATOM 3605 C C . TYR A 1 475 ? -14.664 -27.891 -14.57 1 95.12 475 TYR A C 1
ATOM 3607 O O . TYR A 1 475 ? -13.734 -27.391 -15.203 1 95.12 475 TYR A O 1
ATOM 3615 N N . MET A 1 476 ? -15.359 -27.25 -13.656 1 96.56 476 MET A N 1
ATOM 3616 C CA . MET A 1 476 ? -15.008 -25.891 -13.266 1 96.56 476 MET A CA 1
ATOM 3617 C C . MET A 1 476 ? -13.602 -25.844 -12.68 1 96.56 476 MET A C 1
ATOM 3619 O O . MET A 1 476 ? -12.812 -24.953 -13.016 1 96.56 476 MET A O 1
ATOM 3623 N N . ILE A 1 477 ? -13.289 -26.781 -11.867 1 97.19 477 ILE A N 1
ATOM 3624 C CA . ILE A 1 477 ? -11.992 -26.844 -11.195 1 97.19 477 ILE A CA 1
ATOM 3625 C C . ILE A 1 477 ? -10.875 -26.953 -12.234 1 97.19 477 ILE A C 1
ATOM 3627 O O . ILE A 1 477 ? -9.852 -26.281 -12.133 1 97.19 477 ILE A O 1
ATOM 3631 N N . VAL A 1 478 ? -11.078 -27.75 -13.203 1 97 478 VAL A N 1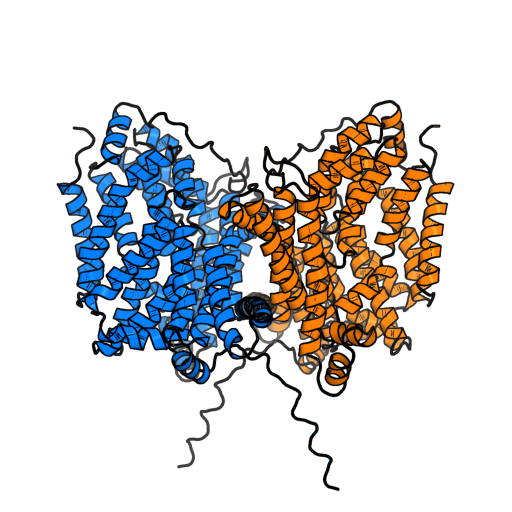
ATOM 3632 C CA . VAL A 1 478 ? -10.086 -27.953 -14.258 1 97 478 VAL A CA 1
ATOM 3633 C C . VAL A 1 478 ? -9.852 -26.656 -15.016 1 97 478 VAL A C 1
ATOM 3635 O O . VAL A 1 478 ? -8.711 -26.297 -15.305 1 97 478 VAL A O 1
ATOM 3638 N N . ASN A 1 479 ? -10.891 -25.969 -15.352 1 97.62 479 ASN A N 1
ATOM 3639 C CA . ASN A 1 479 ? -10.773 -24.719 -16.109 1 97.62 479 ASN A CA 1
ATOM 3640 C C . ASN A 1 479 ? -10.141 -23.609 -15.281 1 97.62 479 ASN A C 1
ATOM 3642 O O . ASN A 1 479 ? -9.336 -22.828 -15.797 1 97.62 479 ASN A O 1
ATOM 3646 N N . ILE A 1 480 ? -10.516 -23.531 -14.008 1 98.06 480 ILE A N 1
ATOM 3647 C CA . ILE A 1 480 ? -9.891 -22.562 -13.109 1 98.06 480 ILE A CA 1
ATOM 3648 C C . ILE A 1 480 ? -8.398 -22.859 -12.992 1 98.06 480 ILE A C 1
ATOM 3650 O O . ILE A 1 480 ? -7.57 -21.953 -13.047 1 98.06 480 ILE A O 1
ATOM 3654 N N . SER A 1 481 ? -8.07 -24.125 -12.836 1 98.19 481 SER A N 1
ATOM 3655 C CA . SER A 1 481 ? -6.676 -24.531 -12.773 1 98.19 481 SER A CA 1
ATOM 3656 C C . SER A 1 481 ? -5.926 -24.141 -14.047 1 98.19 481 SER A C 1
ATOM 3658 O O . SER A 1 481 ? -4.758 -23.75 -13.984 1 98.19 481 SER A O 1
ATOM 3660 N N . ALA A 1 482 ? -6.574 -24.25 -15.172 1 98 482 ALA A N 1
ATOM 3661 C CA . ALA A 1 482 ? -5.973 -23.906 -16.453 1 98 482 ALA A CA 1
ATOM 3662 C C . ALA A 1 482 ? -5.586 -22.422 -16.5 1 98 482 ALA A C 1
ATOM 3664 O O . ALA A 1 482 ? -4.539 -22.062 -17.031 1 98 482 ALA A O 1
ATOM 3665 N N . VAL A 1 483 ? -6.422 -21.562 -15.945 1 97.94 483 VAL A N 1
ATOM 3666 C CA . VAL A 1 483 ? -6.113 -20.141 -15.883 1 97.94 483 VAL A CA 1
ATOM 3667 C C . VAL A 1 483 ? -4.879 -19.922 -15.008 1 97.94 483 VAL A C 1
ATOM 3669 O O . VAL A 1 483 ? -3.93 -19.25 -15.422 1 97.94 483 VAL A O 1
ATOM 3672 N N . LEU A 1 484 ? -4.898 -20.516 -13.812 1 98.12 484 LEU A N 1
ATOM 3673 C CA . LEU A 1 484 ? -3.846 -20.312 -12.82 1 98.12 484 LEU A CA 1
ATOM 3674 C C . LEU A 1 484 ? -2.512 -20.844 -13.328 1 98.12 484 LEU A C 1
ATOM 3676 O O . LEU A 1 484 ? -1.478 -20.188 -13.18 1 98.12 484 LEU A O 1
ATOM 3680 N N . THR A 1 485 ? -2.559 -21.969 -13.969 1 97.81 485 THR A N 1
ATOM 3681 C CA . THR A 1 485 ? -1.355 -22.641 -14.43 1 97.81 485 THR A CA 1
ATOM 3682 C C . THR A 1 485 ? -0.838 -22.016 -15.719 1 97.81 485 THR A C 1
ATOM 3684 O O . THR A 1 485 ? 0.372 -21.859 -15.898 1 97.81 485 THR A O 1
ATOM 3687 N N . GLY A 1 486 ? -1.698 -21.703 -16.656 1 97.56 486 GLY A N 1
ATOM 3688 C CA . GLY A 1 486 ? -1.296 -21.016 -17.875 1 97.56 486 GLY A CA 1
ATOM 3689 C C . GLY A 1 486 ? -0.604 -19.688 -17.609 1 97.56 486 GLY A C 1
ATOM 3690 O O . GLY A 1 486 ? 0.39 -19.359 -18.266 1 97.56 486 GLY A O 1
ATOM 3691 N N . ALA A 1 487 ? -1.136 -18.969 -16.672 1 97.44 487 ALA A N 1
ATOM 3692 C CA . ALA A 1 487 ? -0.537 -17.703 -16.266 1 97.44 487 ALA A CA 1
ATOM 3693 C C . ALA A 1 487 ? 0.889 -17.906 -15.766 1 97.44 487 ALA A C 1
ATOM 3695 O O . ALA A 1 487 ? 1.784 -17.109 -16.078 1 97.44 487 ALA A O 1
ATOM 3696 N N . ILE A 1 488 ? 1.093 -18.922 -15.023 1 97.31 488 ILE A N 1
ATOM 3697 C CA . ILE A 1 488 ? 2.396 -19.188 -14.414 1 97.31 488 ILE A CA 1
ATOM 3698 C C . ILE A 1 488 ? 3.375 -19.656 -15.484 1 97.31 488 ILE A C 1
ATOM 3700 O O . ILE A 1 488 ? 4.535 -19.25 -15.5 1 97.31 488 ILE A O 1
ATOM 3704 N N . PHE A 1 489 ? 2.939 -20.531 -16.375 1 97.56 489 PHE A N 1
ATOM 3705 C CA . PHE A 1 489 ? 3.793 -20.984 -17.469 1 97.56 489 PHE A CA 1
ATOM 3706 C C . PHE A 1 489 ? 4.27 -19.797 -18.297 1 97.56 489 PHE A C 1
ATOM 3708 O O . PHE A 1 489 ? 5.465 -19.672 -18.578 1 97.56 489 PHE A O 1
ATOM 3715 N N . GLY A 1 490 ? 3.385 -18.984 -18.734 1 95.69 490 GLY A N 1
ATOM 3716 C CA . GLY A 1 490 ? 3.746 -17.828 -19.531 1 95.69 490 GLY A CA 1
ATOM 3717 C C . GLY A 1 490 ? 4.762 -16.922 -18.844 1 95.69 490 GLY A C 1
ATOM 3718 O O . GLY A 1 490 ? 5.73 -16.5 -19.469 1 95.69 490 GLY A O 1
ATOM 3719 N N . ASP A 1 491 ? 4.48 -16.719 -17.625 1 94.06 491 ASP A N 1
ATOM 3720 C CA . ASP A 1 491 ? 5.367 -15.891 -16.812 1 94.06 491 ASP A CA 1
ATOM 3721 C C . ASP A 1 491 ? 6.758 -16.516 -16.703 1 94.06 491 ASP A C 1
ATOM 3723 O O . ASP A 1 491 ? 7.77 -15.82 -16.797 1 94.06 491 ASP A O 1
ATOM 3727 N N . HIS A 1 492 ? 6.773 -17.781 -16.516 1 94.44 492 HIS A N 1
ATOM 3728 C CA . HIS A 1 492 ? 8.016 -18.547 -16.375 1 94.44 492 HIS A CA 1
ATOM 3729 C C . HIS A 1 492 ? 8.867 -18.453 -17.641 1 94.44 492 HIS A C 1
ATOM 3731 O O . HIS A 1 492 ? 10.094 -18.438 -17.562 1 94.44 492 HIS A O 1
ATOM 3737 N N . CYS A 1 493 ? 8.305 -18.219 -18.781 1 92.69 493 CYS A N 1
ATOM 3738 C CA . CYS A 1 493 ? 8.984 -18.203 -20.062 1 92.69 493 CYS A CA 1
ATOM 3739 C C . CYS A 1 493 ? 9.227 -16.781 -20.531 1 92.69 493 CYS A C 1
ATOM 3741 O O . CYS A 1 493 ? 9.906 -16.547 -21.547 1 92.69 493 CYS A O 1
ATOM 3743 N N . SER A 1 494 ? 8.773 -15.828 -19.844 1 93.44 494 SER A N 1
ATOM 3744 C CA . SER A 1 494 ? 8.781 -14.453 -20.344 1 93.44 494 SER A CA 1
ATOM 3745 C C . SER A 1 494 ? 10.109 -13.766 -20.047 1 93.44 494 SER A C 1
ATOM 3747 O O . SER A 1 494 ? 10.547 -13.727 -18.891 1 93.44 494 SER A O 1
ATOM 3749 N N . PRO A 1 495 ? 10.789 -13.141 -21.031 1 91.56 495 PRO A N 1
ATOM 3750 C CA . PRO A 1 495 ? 12.031 -12.406 -20.797 1 91.56 495 PRO A CA 1
ATOM 3751 C C . PRO A 1 495 ? 11.812 -11.117 -20.016 1 91.56 495 PRO A C 1
ATOM 3753 O O . PRO A 1 495 ? 12.773 -10.523 -19.516 1 91.56 495 PRO A O 1
ATOM 3756 N N . ILE A 1 496 ? 10.617 -10.711 -19.906 1 87.69 496 ILE A N 1
ATOM 3757 C CA . ILE A 1 496 ? 10.383 -9.43 -19.234 1 87.69 496 ILE A CA 1
ATOM 3758 C C . ILE A 1 496 ? 9.758 -9.664 -17.875 1 87.69 496 ILE A C 1
ATOM 3760 O O . ILE A 1 496 ? 9.375 -8.711 -17.188 1 87.69 496 ILE A O 1
ATOM 3764 N N . SER A 1 497 ? 9.578 -10.922 -17.469 1 90.38 497 SER A N 1
ATOM 3765 C CA . SER A 1 497 ? 9.07 -11.258 -16.141 1 90.38 497 SER A CA 1
ATOM 3766 C C . SER A 1 497 ? 10.094 -10.922 -15.062 1 90.38 497 SER A C 1
ATOM 3768 O O . SER A 1 497 ? 11.281 -11.227 -15.203 1 90.38 497 SER A O 1
ATOM 3770 N N . ASP A 1 498 ? 9.594 -10.297 -14.039 1 85.69 498 ASP A N 1
ATOM 3771 C CA . ASP A 1 498 ? 10.477 -9.961 -12.922 1 85.69 498 ASP A CA 1
ATOM 3772 C C . ASP A 1 498 ? 11.109 -11.211 -12.32 1 85.69 498 ASP A C 1
ATOM 3774 O O . ASP A 1 498 ? 12.289 -11.203 -11.961 1 85.69 498 ASP A O 1
ATOM 3778 N N . THR A 1 499 ? 10.328 -12.25 -12.188 1 90.19 499 THR A N 1
ATOM 3779 C CA . THR A 1 499 ? 10.852 -13.477 -11.602 1 90.19 499 THR A CA 1
ATOM 3780 C C . THR A 1 499 ? 11.945 -14.078 -12.484 1 90.19 499 THR A C 1
ATOM 3782 O O . THR A 1 499 ? 12.945 -14.586 -11.977 1 90.19 499 THR A O 1
ATOM 3785 N N . THR A 1 500 ? 11.805 -14 -13.758 1 91.69 500 THR A N 1
ATOM 3786 C CA . THR A 1 500 ? 12.805 -14.492 -14.695 1 91.69 500 THR A CA 1
ATOM 3787 C C . THR A 1 500 ? 14.078 -13.648 -14.617 1 91.69 500 THR A C 1
ATOM 3789 O O . THR A 1 500 ? 15.188 -14.188 -14.602 1 91.69 500 THR A O 1
ATOM 3792 N N . ILE A 1 501 ? 13.922 -12.414 -14.523 1 89.31 501 ILE A N 1
ATOM 3793 C CA . ILE A 1 501 ? 15.047 -11.492 -14.414 1 89.31 501 ILE A CA 1
ATOM 3794 C C . ILE A 1 501 ? 15.781 -11.727 -13.094 1 89.31 501 ILE A C 1
ATOM 3796 O O . ILE A 1 501 ? 17.016 -11.859 -13.07 1 89.31 501 ILE A O 1
ATOM 3800 N N . LEU A 1 502 ? 15.055 -11.828 -12.055 1 87.62 502 LEU A N 1
ATOM 3801 C CA . LEU A 1 502 ? 15.641 -11.992 -10.727 1 87.62 502 LEU A CA 1
ATOM 3802 C C . LEU A 1 502 ? 16.344 -13.344 -10.617 1 87.62 502 LEU A C 1
ATOM 3804 O O . LEU A 1 502 ? 17.375 -13.453 -9.945 1 87.62 502 LEU A O 1
ATOM 3808 N N . SER A 1 503 ? 15.781 -14.375 -11.219 1 91.62 503 SER A N 1
ATOM 3809 C CA . SER A 1 503 ? 16.391 -15.695 -11.195 1 91.62 503 SER A CA 1
ATOM 3810 C C . SER A 1 503 ? 17.734 -15.688 -11.922 1 91.62 503 SER A C 1
ATOM 3812 O O . SER A 1 503 ? 18.719 -16.281 -11.445 1 91.62 503 SER A O 1
ATOM 3814 N N . SER A 1 504 ? 17.844 -15.016 -13.078 1 91.56 504 SER A N 1
ATOM 3815 C CA . SER A 1 504 ? 19.109 -14.922 -13.797 1 91.56 504 SER A CA 1
ATOM 3816 C C . SER A 1 504 ? 20.125 -14.102 -13.016 1 91.56 504 SER A C 1
ATOM 3818 O O . SER A 1 504 ? 21.312 -14.469 -12.945 1 91.56 504 SER A O 1
ATOM 3820 N N . MET A 1 505 ? 19.672 -13.047 -12.414 1 85.94 505 MET A N 1
ATOM 3821 C CA . MET A 1 505 ? 20.547 -12.211 -11.594 1 85.94 505 MET A CA 1
ATOM 3822 C C . MET A 1 505 ? 21.078 -13 -10.398 1 85.94 505 MET A C 1
ATOM 3824 O O . MET A 1 505 ? 22.266 -12.953 -10.109 1 85.94 505 MET A O 1
ATOM 3828 N N . GLY A 1 506 ? 20.188 -13.664 -9.773 1 85.62 506 GLY A N 1
ATOM 3829 C CA . GLY A 1 506 ? 20.578 -14.453 -8.617 1 85.62 506 GLY A CA 1
ATOM 3830 C C . GLY A 1 506 ? 21.594 -15.531 -8.953 1 85.62 506 GLY A C 1
ATOM 3831 O O . GLY A 1 506 ? 22.484 -15.828 -8.156 1 85.62 506 GLY A O 1
ATOM 3832 N N . ALA A 1 507 ? 21.453 -16.078 -10.102 1 90.94 507 ALA A N 1
ATOM 3833 C CA . ALA A 1 507 ? 22.328 -17.156 -10.539 1 90.94 507 ALA A CA 1
ATOM 3834 C C . ALA A 1 507 ? 23.609 -16.625 -11.141 1 90.94 507 ALA A C 1
ATOM 3836 O O . ALA A 1 507 ? 24.578 -17.359 -11.352 1 90.94 507 ALA A O 1
ATOM 3837 N N . GLY A 1 508 ? 23.625 -15.258 -11.367 1 87 508 GLY A N 1
ATOM 3838 C CA . GLY A 1 508 ? 24.781 -14.688 -12.047 1 87 508 GLY A CA 1
ATOM 3839 C C . GLY A 1 508 ? 24.906 -15.141 -13.492 1 87 508 GLY A C 1
ATOM 3840 O O . GLY A 1 508 ? 26 -15.484 -13.945 1 87 508 GLY A O 1
ATOM 3841 N N . CYS A 1 509 ? 23.797 -15.312 -14.102 1 89.56 509 CYS A N 1
ATOM 3842 C CA . CYS A 1 509 ? 23.688 -15.75 -15.484 1 89.56 509 CYS A CA 1
ATOM 3843 C C . CYS A 1 509 ? 23.203 -14.617 -16.375 1 89.56 509 CYS A C 1
ATOM 3845 O O . CYS A 1 509 ? 22.469 -13.742 -15.93 1 89.56 509 CYS A O 1
ATOM 3847 N N . ASN A 1 510 ? 23.75 -14.57 -17.641 1 89.94 510 ASN A N 1
ATOM 3848 C CA . ASN A 1 510 ? 23.156 -13.641 -18.609 1 89.94 510 ASN A CA 1
ATOM 3849 C C . ASN A 1 510 ? 21.656 -13.883 -18.766 1 89.94 510 ASN A C 1
ATOM 3851 O O . ASN A 1 510 ? 21.234 -15.023 -18.922 1 89.94 510 ASN A O 1
ATOM 3855 N N . HIS A 1 511 ? 20.953 -12.828 -18.797 1 90.44 511 HIS A N 1
ATOM 3856 C CA . HIS A 1 511 ? 19.5 -12.914 -18.766 1 90.44 511 HIS A CA 1
ATOM 3857 C C . HIS A 1 511 ? 18.969 -13.617 -20.016 1 90.44 511 HIS A C 1
ATOM 3859 O O . HIS A 1 511 ? 18.109 -14.508 -19.906 1 90.44 511 HIS A O 1
ATOM 3865 N N . ILE A 1 512 ? 19.469 -13.281 -21.156 1 89.81 512 ILE A N 1
ATOM 3866 C CA . ILE A 1 512 ? 18.984 -13.844 -22.422 1 89.81 512 ILE A CA 1
ATOM 3867 C C . ILE A 1 512 ? 19.391 -15.312 -22.516 1 89.81 512 ILE A C 1
ATOM 3869 O O . ILE A 1 512 ? 18.625 -16.141 -23.031 1 89.81 512 ILE A O 1
ATOM 3873 N N . ASP A 1 513 ? 20.562 -15.617 -22.031 1 92.62 513 ASP A N 1
ATOM 3874 C CA . ASP A 1 513 ? 20.984 -17.016 -22 1 92.62 513 ASP A CA 1
ATOM 3875 C C . ASP A 1 513 ? 20.047 -17.859 -21.141 1 92.62 513 ASP A C 1
ATOM 3877 O O . ASP A 1 513 ? 19.688 -18.984 -21.516 1 92.62 513 ASP A O 1
ATOM 3881 N N . HIS A 1 514 ? 19.625 -17.312 -20.047 1 94.56 514 HIS A N 1
ATOM 3882 C CA . HIS A 1 514 ? 18.672 -17.984 -19.188 1 94.56 514 HIS A CA 1
ATOM 3883 C C . HIS A 1 514 ? 17.359 -18.266 -19.906 1 94.56 514 HIS A C 1
ATOM 3885 O O . HIS A 1 514 ? 16.875 -19.391 -19.938 1 94.56 514 HIS A O 1
ATOM 3891 N N . VAL A 1 515 ? 16.828 -17.266 -20.562 1 93.88 515 VAL A N 1
ATOM 3892 C CA . VAL A 1 515 ? 15.547 -17.359 -21.234 1 93.88 515 VAL A CA 1
ATOM 3893 C C . VAL A 1 515 ? 15.641 -18.391 -22.375 1 93.88 515 VAL A C 1
ATOM 3895 O O . VAL A 1 515 ? 14.758 -19.234 -22.531 1 93.88 515 VAL A O 1
ATOM 3898 N N . GLN A 1 516 ? 16.719 -18.344 -23.062 1 93.19 516 GLN A N 1
ATOM 3899 C CA . GLN A 1 516 ? 16.875 -19.188 -24.25 1 93.19 516 GLN A CA 1
ATOM 3900 C C . GLN A 1 516 ? 17.078 -20.656 -23.859 1 93.19 516 GLN A C 1
ATOM 3902 O O . GLN A 1 516 ? 16.625 -21.562 -24.547 1 93.19 516 GLN A O 1
ATOM 3907 N N . THR A 1 517 ? 17.75 -20.875 -22.828 1 95.62 517 THR A N 1
ATOM 3908 C CA . THR A 1 517 ? 18.062 -22.25 -22.438 1 95.62 517 THR A CA 1
ATOM 3909 C C . THR A 1 517 ? 16.859 -22.875 -21.719 1 95.62 517 THR A C 1
ATOM 3911 O O . THR A 1 517 ? 16.656 -24.094 -21.797 1 95.62 517 THR A O 1
ATOM 3914 N N . GLN A 1 518 ? 16.062 -22.141 -21.016 1 96.19 518 GLN A N 1
ATOM 3915 C CA . GLN A 1 518 ? 14.93 -22.672 -20.25 1 96.19 518 GLN A CA 1
ATOM 3916 C C . GLN A 1 518 ? 13.719 -22.906 -21.156 1 96.19 518 GLN A C 1
ATOM 3918 O O . GLN A 1 518 ? 12.867 -23.734 -20.859 1 96.19 518 GLN A O 1
ATOM 3923 N N . MET A 1 519 ? 13.688 -22.188 -22.25 1 95.88 519 MET A N 1
ATOM 3924 C CA . MET A 1 519 ? 12.5 -22.172 -23.109 1 95.88 519 MET A CA 1
ATOM 3925 C C . MET A 1 519 ? 12.172 -23.578 -23.609 1 95.88 519 MET A C 1
ATOM 3927 O O . MET A 1 519 ? 11.031 -24.016 -23.5 1 95.88 519 MET A O 1
ATOM 3931 N N . PRO A 1 520 ? 13.109 -24.266 -24.109 1 96.5 520 PRO A N 1
ATOM 3932 C CA . PRO A 1 520 ? 12.789 -25.609 -24.562 1 96.5 520 PRO A CA 1
ATOM 3933 C C . PRO A 1 520 ? 12.289 -26.516 -23.438 1 96.5 520 PRO A C 1
ATOM 3935 O O . PRO A 1 520 ? 11.414 -27.359 -23.656 1 96.5 520 PRO A O 1
ATOM 3938 N N . TYR A 1 521 ? 12.852 -26.422 -22.25 1 97.62 521 TYR A N 1
ATOM 3939 C CA . TYR A 1 521 ? 12.375 -27.172 -21.094 1 97.62 521 TYR A CA 1
ATOM 3940 C C . TYR A 1 521 ? 10.914 -26.844 -20.797 1 97.62 521 TYR A C 1
ATOM 3942 O O . TYR A 1 521 ? 10.086 -27.766 -20.672 1 97.62 521 TYR A O 1
ATOM 3950 N N . ALA A 1 522 ? 10.602 -25.562 -20.719 1 97.56 522 ALA A N 1
ATOM 3951 C CA . ALA A 1 522 ? 9.266 -25.094 -20.359 1 97.56 522 ALA A CA 1
ATOM 3952 C C . ALA A 1 522 ? 8.242 -25.516 -21.422 1 97.56 522 ALA A C 1
ATOM 3954 O O . ALA A 1 522 ? 7.145 -25.969 -21.078 1 97.56 522 ALA A O 1
ATOM 3955 N N . LEU A 1 523 ? 8.602 -25.375 -22.656 1 97.31 523 LEU A N 1
ATOM 3956 C CA . LEU A 1 523 ? 7.695 -25.719 -23.75 1 97.31 523 LEU A CA 1
ATOM 3957 C C . LEU A 1 523 ? 7.418 -27.219 -23.766 1 97.31 523 LEU A C 1
ATOM 3959 O O . LEU A 1 523 ? 6.312 -27.656 -24.094 1 97.31 523 LEU A O 1
ATOM 3963 N N . SER A 1 524 ? 8.383 -27.984 -23.484 1 97.75 524 SER A N 1
ATOM 3964 C CA . SER A 1 524 ? 8.195 -29.438 -23.438 1 97.75 524 SER A CA 1
ATOM 3965 C C . SER A 1 524 ? 7.203 -29.828 -22.344 1 97.75 524 SER A C 1
ATOM 3967 O O . SER A 1 524 ? 6.297 -30.625 -22.578 1 97.75 524 SER A O 1
ATOM 3969 N N . VAL A 1 525 ? 7.395 -29.266 -21.172 1 98.12 525 VAL A N 1
ATOM 3970 C CA . VAL A 1 525 ? 6.5 -29.578 -20.062 1 98.12 525 VAL A CA 1
ATOM 3971 C C . VAL A 1 525 ? 5.109 -29.016 -20.344 1 98.12 525 VAL A C 1
ATOM 3973 O O . VAL A 1 525 ? 4.102 -29.625 -19.969 1 98.12 525 VAL A O 1
ATOM 3976 N N . CYS A 1 526 ? 5.039 -27.859 -20.969 1 97.75 526 CYS A N 1
ATOM 3977 C CA . CYS A 1 526 ? 3.77 -27.297 -21.422 1 97.75 526 CYS A CA 1
ATOM 3978 C C . CYS A 1 526 ? 3.025 -28.281 -22.312 1 97.75 526 CYS A C 1
ATOM 3980 O O . CYS A 1 526 ? 1.834 -28.531 -22.125 1 97.75 526 CYS A O 1
ATOM 3982 N N . ALA A 1 527 ? 3.744 -28.828 -23.281 1 97.69 527 ALA A N 1
ATOM 3983 C CA . ALA A 1 527 ? 3.141 -29.797 -24.188 1 97.69 527 ALA A CA 1
ATOM 3984 C C . ALA A 1 527 ? 2.617 -31.016 -23.438 1 97.69 527 ALA A C 1
ATOM 3986 O O . ALA A 1 527 ? 1.522 -31.5 -23.734 1 97.69 527 ALA A O 1
ATOM 3987 N N . ILE A 1 528 ? 3.369 -31.484 -22.531 1 97.88 528 ILE A N 1
ATOM 3988 C CA . ILE A 1 528 ? 2.949 -32.625 -21.734 1 97.88 528 ILE A CA 1
ATOM 3989 C C . ILE A 1 528 ? 1.705 -32.281 -20.938 1 97.88 528 ILE A C 1
ATOM 3991 O O . ILE A 1 528 ? 0.781 -33.094 -20.812 1 97.88 528 ILE A O 1
ATOM 3995 N N . SER A 1 529 ? 1.685 -31.062 -20.359 1 98 529 SER A N 1
ATOM 3996 C CA . SER A 1 529 ? 0.55 -30.594 -19.578 1 98 529 SER A CA 1
ATOM 3997 C C . SER A 1 529 ? -0.73 -30.578 -20.406 1 98 529 SER A C 1
ATOM 3999 O O . SER A 1 529 ? -1.807 -30.906 -19.891 1 98 529 SER A O 1
ATOM 4001 N N . ILE A 1 530 ? -0.59 -30.219 -21.641 1 97.25 530 ILE A N 1
ATOM 4002 C CA . ILE A 1 530 ? -1.756 -30.109 -22.516 1 97.25 530 ILE A CA 1
ATOM 4003 C C . ILE A 1 530 ? -2.188 -31.5 -22.969 1 97.25 530 ILE A C 1
ATOM 4005 O O . ILE A 1 530 ? -3.346 -31.891 -22.797 1 97.25 530 ILE A O 1
ATOM 4009 N N . VAL A 1 531 ? -1.277 -32.312 -23.438 1 96.81 531 VAL A N 1
ATOM 4010 C CA . VAL A 1 531 ? -1.578 -33.562 -24.125 1 96.81 531 VAL A CA 1
ATOM 4011 C C . VAL A 1 531 ? -1.924 -34.656 -23.109 1 96.81 531 VAL A C 1
ATOM 4013 O O . VAL A 1 531 ? -2.82 -35.469 -23.344 1 96.81 531 VAL A O 1
ATOM 4016 N N . VAL A 1 532 ? -1.223 -34.656 -22.031 1 96.81 532 VAL A N 1
ATOM 4017 C CA . VAL A 1 532 ? -1.416 -35.75 -21.062 1 96.81 532 VAL A CA 1
ATOM 4018 C C . VAL A 1 532 ? -2.256 -35.25 -19.891 1 96.81 532 VAL A C 1
ATOM 4020 O O . VAL A 1 532 ? -2.861 -36.031 -19.172 1 96.81 532 VAL A O 1
ATOM 4023 N N . GLY A 1 533 ? -2.318 -33.969 -19.719 1 96.75 533 GLY A N 1
ATOM 4024 C CA . GLY A 1 533 ? -3.037 -33.406 -18.578 1 96.75 533 GLY A CA 1
ATOM 4025 C C . GLY A 1 533 ? -4.426 -32.906 -18.938 1 96.75 533 GLY A C 1
ATOM 4026 O O . GLY A 1 533 ? -5.406 -33.625 -18.797 1 96.75 533 GLY A O 1
ATOM 4027 N N . TYR A 1 534 ? -4.551 -31.75 -19.562 1 96.62 534 TYR A N 1
ATOM 4028 C CA . TYR A 1 534 ? -5.809 -31.031 -19.719 1 96.62 534 TYR A CA 1
ATOM 4029 C C . TYR A 1 534 ? -6.727 -31.734 -20.703 1 96.62 534 TYR A C 1
ATOM 4031 O O . TYR A 1 534 ? -7.934 -31.844 -20.484 1 96.62 534 TYR A O 1
ATOM 4039 N N . LEU A 1 535 ? -6.227 -32.219 -21.812 1 94.94 535 LEU A N 1
ATOM 4040 C CA . LEU A 1 535 ? -7.082 -32.875 -22.812 1 94.94 535 LEU A CA 1
ATOM 4041 C C . LEU A 1 535 ? -7.691 -34.156 -22.266 1 94.94 535 LEU A C 1
ATOM 4043 O O . LEU A 1 535 ? -8.914 -34.312 -22.297 1 94.94 535 LEU A O 1
ATOM 4047 N N . PRO A 1 536 ? -6.934 -35.062 -21.703 1 94.81 536 PRO A N 1
ATOM 4048 C CA . PRO A 1 536 ? -7.523 -36.312 -21.156 1 94.81 536 PRO A CA 1
ATOM 4049 C C . PRO A 1 536 ? -8.477 -36.031 -20 1 94.81 536 PRO A C 1
ATOM 4051 O O . PRO A 1 536 ? -9.5 -36.719 -19.875 1 94.81 536 PRO A O 1
ATOM 4054 N N . VAL A 1 537 ? -8.141 -35.125 -19.141 1 94.88 537 VAL A N 1
ATOM 4055 C CA . VAL A 1 537 ? -8.984 -34.812 -17.984 1 94.88 537 VAL A CA 1
ATOM 4056 C C . VAL A 1 537 ? -10.297 -34.219 -18.453 1 94.88 537 VAL A C 1
ATOM 4058 O O . VAL A 1 537 ? -11.359 -34.469 -17.891 1 94.88 537 VAL A O 1
ATOM 4061 N N . ALA A 1 538 ? -10.227 -33.344 -19.453 1 91.44 538 ALA A N 1
ATOM 4062 C CA . ALA A 1 538 ? -11.438 -32.75 -20 1 91.44 538 ALA A CA 1
ATOM 4063 C C . ALA A 1 538 ? -12.336 -33.812 -20.641 1 91.44 538 ALA A C 1
ATOM 4065 O O . ALA A 1 538 ? -13.547 -33.625 -20.734 1 91.44 538 ALA A O 1
ATOM 4066 N N . LEU A 1 539 ? -11.758 -34.938 -21.062 1 88.69 539 LEU A N 1
ATOM 4067 C CA . LEU A 1 539 ? -12.508 -36.031 -21.625 1 88.69 539 LEU A CA 1
ATOM 4068 C C . LEU A 1 539 ? -13.117 -36.906 -20.531 1 88.69 539 LEU A C 1
ATOM 4070 O O . LEU A 1 539 ? -13.891 -37.812 -20.828 1 88.69 539 LEU A O 1
ATOM 4074 N N . GLY A 1 540 ? -12.703 -36.656 -19.328 1 87.81 540 GLY A N 1
ATOM 4075 C CA . GLY A 1 540 ? -13.32 -37.375 -18.219 1 87.81 540 GLY A CA 1
ATOM 4076 C C . GLY A 1 540 ? -12.352 -38.281 -17.484 1 87.81 540 GLY A C 1
ATOM 4077 O O . GLY A 1 540 ? -12.742 -38.969 -16.562 1 87.81 540 GLY A O 1
ATOM 4078 N N . LEU A 1 541 ? -11.102 -38.219 -17.906 1 91.81 541 LEU A N 1
ATOM 4079 C CA . LEU A 1 541 ? -10.109 -39.062 -17.219 1 91.81 541 LEU A CA 1
ATOM 4080 C C . LEU A 1 541 ? -9.898 -38.562 -15.789 1 91.81 541 LEU A C 1
ATOM 4082 O O . LEU A 1 541 ? -9.82 -37.344 -15.547 1 91.81 541 LEU A O 1
ATOM 4086 N N . SER A 1 542 ? -9.797 -39.5 -14.93 1 93.94 542 SER A N 1
ATOM 4087 C CA . SER A 1 542 ? -9.578 -39.188 -13.523 1 93.94 542 SER A CA 1
ATOM 4088 C C . SER A 1 542 ? -8.219 -38.531 -13.32 1 93.94 542 SER A C 1
ATOM 4090 O O . SER A 1 542 ? -7.23 -38.906 -13.945 1 93.94 542 SER A O 1
ATOM 4092 N N . ILE A 1 543 ? -8.195 -37.562 -12.438 1 94.62 543 ILE A N 1
ATOM 4093 C CA . ILE A 1 543 ? -6.973 -36.844 -12.117 1 94.62 543 ILE A CA 1
ATOM 4094 C C . ILE A 1 543 ? -5.938 -37.812 -11.539 1 94.62 543 ILE A C 1
ATOM 4096 O O . ILE A 1 543 ? -4.734 -37.656 -11.758 1 94.62 543 ILE A O 1
ATOM 4100 N N . TRP A 1 544 ? -6.316 -38.812 -10.859 1 94.38 544 TRP A N 1
ATOM 4101 C CA . TRP A 1 544 ? -5.434 -39.75 -10.172 1 94.38 544 TRP A CA 1
ATOM 4102 C C . TRP A 1 544 ? -4.793 -40.719 -11.164 1 94.38 544 TRP A C 1
ATOM 4104 O O . TRP A 1 544 ? -3.846 -41.438 -10.82 1 94.38 544 TRP A O 1
ATOM 4114 N N . ILE A 1 545 ? -5.246 -40.656 -12.367 1 95.62 545 ILE A N 1
ATOM 4115 C CA . ILE A 1 545 ? -4.602 -41.406 -13.453 1 95.62 545 ILE A CA 1
ATOM 4116 C C . ILE A 1 545 ? -3.771 -40.438 -14.305 1 95.62 545 ILE A C 1
ATOM 4118 O O . ILE A 1 545 ? -2.637 -40.75 -14.672 1 95.62 545 ILE A O 1
ATOM 4122 N N . ALA A 1 546 ? -4.398 -39.312 -14.562 1 96 546 ALA A N 1
ATOM 4123 C CA . ALA A 1 546 ? -3.752 -38.312 -15.422 1 96 546 ALA A CA 1
ATOM 4124 C C . ALA A 1 546 ? -2.445 -37.812 -14.812 1 96 546 ALA A C 1
ATOM 4126 O O . ALA A 1 546 ? -1.454 -37.625 -15.516 1 96 546 ALA A O 1
ATOM 4127 N N . LEU A 1 547 ? -2.436 -37.594 -13.516 1 96.75 547 LEU A N 1
ATOM 4128 C CA . LEU A 1 547 ? -1.269 -37.031 -12.844 1 96.75 547 LEU A CA 1
ATOM 4129 C C . LEU A 1 547 ? -0.091 -38 -12.906 1 96.75 547 LEU A C 1
ATOM 4131 O O . LEU A 1 547 ? 0.993 -37.656 -13.367 1 96.75 547 LEU A O 1
ATOM 4135 N N . PRO A 1 548 ? -0.246 -39.312 -12.492 1 96.94 548 PRO A N 1
ATOM 4136 C CA . PRO A 1 548 ? 0.869 -40.25 -12.625 1 96.94 548 PRO A CA 1
ATOM 4137 C C . PRO A 1 548 ? 1.301 -40.438 -14.078 1 96.94 548 PRO A C 1
ATOM 4139 O O . PRO A 1 548 ? 2.49 -40.625 -14.352 1 96.94 548 PRO A O 1
ATOM 4142 N N . LEU A 1 549 ? 0.386 -40.438 -14.961 1 97.12 549 LEU A N 1
ATOM 4143 C CA . LEU A 1 549 ? 0.716 -40.562 -16.375 1 97.12 549 LEU A CA 1
ATOM 4144 C C . LEU A 1 549 ? 1.567 -39.406 -16.844 1 97.12 549 LEU A C 1
ATOM 4146 O O . LEU A 1 549 ? 2.469 -39.562 -17.672 1 97.12 549 LEU A O 1
ATOM 4150 N N . GLY A 1 550 ? 1.17 -38.219 -16.422 1 97.56 550 GLY A N 1
ATOM 4151 C CA . GLY A 1 550 ? 1.953 -37.031 -16.766 1 97.56 550 GLY A CA 1
ATOM 4152 C C . GLY A 1 550 ? 3.355 -37.062 -16.188 1 97.56 550 GLY A C 1
ATOM 4153 O O . GLY A 1 550 ? 4.312 -36.656 -16.844 1 97.56 550 GLY A O 1
ATOM 4154 N N . LEU A 1 551 ? 3.49 -37.531 -14.945 1 97.81 551 LEU A N 1
ATOM 4155 C CA . LEU A 1 551 ? 4.805 -37.688 -14.336 1 97.81 551 LEU A CA 1
ATOM 4156 C C . LEU A 1 551 ? 5.648 -38.688 -15.109 1 97.81 551 LEU A C 1
ATOM 4158 O O . LEU A 1 551 ? 6.836 -38.469 -15.344 1 97.81 551 LEU A O 1
ATOM 4162 N N . LEU A 1 552 ? 5.012 -39.781 -15.477 1 97.94 552 LEU A N 1
ATOM 4163 C CA . LEU A 1 552 ? 5.699 -40.781 -16.266 1 97.94 552 LEU A CA 1
ATOM 4164 C C . LEU A 1 552 ? 6.121 -40.25 -17.625 1 97.94 552 LEU A C 1
ATOM 4166 O O . LEU A 1 552 ? 7.238 -40.5 -18.078 1 97.94 552 LEU A O 1
ATOM 4170 N N . ALA A 1 553 ? 5.18 -39.531 -18.25 1 98.19 553 ALA A N 1
ATOM 4171 C CA . ALA A 1 553 ? 5.488 -38.938 -19.547 1 98.19 553 ALA A CA 1
ATOM 4172 C C . ALA A 1 553 ? 6.668 -37.969 -19.438 1 98.19 553 ALA A C 1
ATOM 4174 O O . ALA A 1 553 ? 7.496 -37.906 -20.344 1 98.19 553 ALA A O 1
ATOM 4175 N N . THR A 1 554 ? 6.703 -37.219 -18.359 1 98.19 554 THR A N 1
ATOM 4176 C CA . THR A 1 554 ? 7.797 -36.281 -18.125 1 98.19 554 THR A CA 1
ATOM 4177 C C . THR A 1 554 ? 9.125 -37.031 -17.969 1 98.19 554 THR A C 1
ATOM 4179 O O . THR A 1 554 ? 10.133 -36.625 -18.562 1 98.19 554 THR A O 1
ATOM 4182 N N . ALA A 1 555 ? 9.148 -38.094 -17.203 1 97.88 555 ALA A N 1
ATOM 4183 C CA . ALA A 1 555 ? 10.344 -38.875 -17 1 97.88 555 ALA A CA 1
ATOM 4184 C C . ALA A 1 555 ? 10.812 -39.5 -18.312 1 97.88 555 ALA A C 1
ATOM 4186 O O . ALA A 1 555 ? 12.008 -39.531 -18.609 1 97.88 555 ALA A O 1
ATOM 4187 N N . LEU A 1 556 ? 9.875 -40.062 -19.047 1 97.88 556 LEU A N 1
ATOM 4188 C CA . LEU A 1 556 ? 10.203 -40.719 -20.328 1 97.88 556 LEU A CA 1
ATOM 4189 C C . LEU A 1 556 ? 10.734 -39.688 -21.328 1 97.88 556 LEU A C 1
ATOM 4191 O O . LEU A 1 556 ? 11.617 -40 -22.125 1 97.88 556 LEU A O 1
ATOM 4195 N N . PHE A 1 557 ? 10.133 -38.5 -21.297 1 97.69 557 PHE A N 1
ATOM 4196 C CA . PHE A 1 557 ? 10.602 -37.469 -22.188 1 97.69 557 PHE A CA 1
ATOM 4197 C C . PHE A 1 557 ? 12.062 -37.125 -21.906 1 97.69 557 PHE A C 1
ATOM 4199 O O . PHE A 1 557 ? 12.867 -37 -22.844 1 97.69 557 PHE A O 1
ATOM 4206 N N . VAL A 1 558 ? 12.406 -36.969 -20.656 1 97.12 558 VAL A N 1
ATOM 4207 C CA . VAL A 1 558 ? 13.781 -36.625 -20.281 1 97.12 558 VAL A CA 1
ATOM 4208 C C . VAL A 1 558 ? 14.703 -37.781 -20.672 1 97.12 558 VAL A C 1
ATOM 4210 O O . VAL A 1 558 ? 15.812 -37.562 -21.172 1 97.12 558 VAL A O 1
ATOM 4213 N N . ARG A 1 559 ? 14.258 -39.031 -20.5 1 96.31 559 ARG A N 1
ATOM 4214 C CA . ARG A 1 559 ? 15.062 -40.219 -20.766 1 96.31 559 ARG A CA 1
ATOM 4215 C C . ARG A 1 559 ? 15.344 -40.375 -22.266 1 96.31 559 ARG A C 1
ATOM 4217 O O . ARG A 1 559 ? 16.469 -40.719 -22.656 1 96.31 559 ARG A O 1
ATOM 4224 N N . PHE A 1 560 ? 14.375 -40.031 -23.062 1 96.12 560 PHE A N 1
ATOM 4225 C CA . PHE A 1 560 ? 14.508 -40.406 -24.469 1 96.12 560 PHE A CA 1
ATOM 4226 C C . PHE A 1 560 ? 14.898 -39.156 -25.297 1 96.12 560 PHE A C 1
ATOM 4228 O O . PHE A 1 560 ? 15.547 -39.312 -26.328 1 96.12 560 PHE A O 1
ATOM 4235 N N . VAL A 1 561 ? 14.484 -38.031 -24.938 1 95.5 561 VAL A N 1
ATOM 4236 C CA . VAL A 1 561 ? 14.812 -36.844 -25.688 1 95.5 561 VAL A CA 1
ATOM 4237 C C . VAL A 1 561 ? 16.109 -36.219 -25.156 1 95.5 561 VAL A C 1
ATOM 4239 O O . VAL A 1 561 ? 16.875 -35.625 -25.906 1 95.5 561 VAL A O 1
ATOM 4242 N N . GLY A 1 562 ? 16.328 -36.375 -23.891 1 95 562 GLY A N 1
ATOM 4243 C CA . GLY A 1 562 ? 17.531 -35.844 -23.266 1 95 562 GLY A CA 1
ATOM 4244 C C . GLY A 1 562 ? 18.781 -36.625 -23.672 1 95 562 GLY A C 1
ATOM 4245 O O . GLY A 1 562 ? 18.703 -37.812 -23.984 1 95 562 GLY A O 1
ATOM 4246 N N . GLN A 1 563 ? 19.828 -35.906 -23.734 1 95.56 563 GLN A N 1
ATOM 4247 C CA . GLN A 1 563 ? 21.141 -36.469 -23.984 1 95.56 563 GLN A CA 1
ATOM 4248 C C . GLN A 1 563 ? 22.047 -36.344 -22.766 1 95.56 563 GLN A C 1
ATOM 4250 O O . GLN A 1 563 ? 21.922 -35.406 -22 1 95.56 563 GLN A O 1
ATOM 4255 N N . LYS A 1 564 ? 22.922 -37.281 -22.625 1 93.75 564 LYS A N 1
ATOM 4256 C CA . LYS A 1 564 ? 23.859 -37.25 -21.5 1 93.75 564 LYS A CA 1
ATOM 4257 C C . LYS A 1 564 ? 24.844 -36.094 -21.641 1 93.75 564 LYS A C 1
ATOM 4259 O O . LYS A 1 564 ? 25.328 -35.812 -22.75 1 93.75 564 LYS A O 1
ATOM 4264 N N . VAL A 1 565 ? 25.062 -35.438 -20.578 1 90.19 565 VAL A N 1
ATOM 4265 C CA . VAL A 1 565 ? 25.922 -34.25 -20.578 1 90.19 565 VAL A CA 1
ATOM 4266 C C . VAL A 1 565 ? 27.375 -34.688 -20.703 1 90.19 565 VAL A C 1
ATOM 4268 O O . VAL A 1 565 ? 28.172 -34.062 -21.422 1 90.19 565 VAL A O 1
ATOM 4271 N N . GLU A 1 566 ? 27.812 -35.75 -19.875 1 79.06 566 GLU A N 1
ATOM 4272 C CA . GLU A 1 566 ? 29.188 -36.219 -19.875 1 79.06 566 GLU A CA 1
ATOM 4273 C C . GLU A 1 566 ? 29.516 -37 -21.156 1 79.06 566 GLU A C 1
ATOM 4275 O O . GLU A 1 566 ? 30.672 -37.281 -21.438 1 79.06 566 GLU A O 1
ATOM 4280 N N . ALA A 1 567 ? 28.938 -36.875 -22.531 1 51.5 567 ALA A N 1
ATOM 4281 C CA . ALA A 1 567 ? 29.359 -37.812 -23.562 1 51.5 567 ALA A CA 1
ATOM 4282 C C . ALA A 1 567 ? 30.656 -37.375 -24.219 1 51.5 567 ALA A C 1
ATOM 4284 O O . ALA A 1 567 ? 30.938 -36.188 -24.297 1 51.5 567 ALA A O 1
ATOM 4285 N N . MET B 1 1 ? -50.469 -27.75 12.086 1 22.59 1 MET B N 1
ATOM 4286 C CA . MET B 1 1 ? -50.156 -26.75 11.078 1 22.59 1 MET B CA 1
ATOM 4287 C C . MET B 1 1 ? -49.156 -25.734 11.609 1 22.59 1 MET B C 1
ATOM 4289 O O . MET B 1 1 ? -48.781 -24.812 10.891 1 22.59 1 MET B O 1
ATOM 4293 N N . ARG B 1 2 ? -49.094 -25.469 12.914 1 23.62 2 ARG B N 1
ATOM 4294 C CA . ARG B 1 2 ? -48.812 -24.25 13.672 1 23.62 2 ARG B CA 1
ATOM 4295 C C . ARG B 1 2 ? -47.312 -23.922 13.664 1 23.62 2 ARG B C 1
ATOM 4297 O O . ARG B 1 2 ? -46.906 -22.891 14.18 1 23.62 2 ARG B O 1
ATOM 4304 N N . LYS B 1 3 ? -46.406 -24.984 13.648 1 26.02 3 LYS B N 1
ATOM 4305 C CA . LYS B 1 3 ? -45.031 -25.094 14.164 1 26.02 3 LYS B CA 1
ATOM 4306 C C . LYS B 1 3 ? -44.031 -24.391 13.234 1 26.02 3 LYS B C 1
ATOM 4308 O O . LYS B 1 3 ? -42.844 -24.516 13.414 1 26.02 3 LYS B O 1
ATOM 4313 N N . SER B 1 4 ? -44.438 -24.031 12.023 1 24.8 4 SER B N 1
ATOM 4314 C CA . SER B 1 4 ? -43.531 -23.812 10.898 1 24.8 4 SER B CA 1
ATOM 4315 C C . SER B 1 4 ? -42.781 -22.5 11.047 1 24.8 4 SER B C 1
ATOM 4317 O O . SER B 1 4 ? -42.031 -22.094 10.164 1 24.8 4 SER B O 1
ATOM 4319 N N . LEU B 1 5 ? -43.281 -21.516 11.93 1 25.91 5 LEU B N 1
ATOM 4320 C CA . LEU B 1 5 ? -43 -20.109 11.672 1 25.91 5 LEU B CA 1
ATOM 4321 C C . LEU B 1 5 ? -41.562 -19.766 12.078 1 25.91 5 LEU B C 1
ATOM 4323 O O . LEU B 1 5 ? -41.125 -18.625 11.906 1 25.91 5 LEU B O 1
ATOM 4327 N N . PHE B 1 6 ? -40.875 -20.594 12.922 1 26.78 6 PHE B N 1
ATOM 4328 C CA . PHE B 1 6 ? -39.844 -20 13.758 1 26.78 6 PHE B CA 1
ATOM 4329 C C . PHE B 1 6 ? -38.562 -19.766 12.953 1 26.78 6 PHE B C 1
ATOM 4331 O O . PHE B 1 6 ? -37.562 -19.297 13.492 1 26.78 6 PHE B O 1
ATOM 4338 N N . PHE B 1 7 ? -38.375 -20.344 11.734 1 25.53 7 PHE B N 1
ATOM 4339 C CA . PHE B 1 7 ? -37.031 -20.625 11.266 1 25.53 7 PHE B CA 1
ATOM 4340 C C . PHE B 1 7 ? -36.375 -19.359 10.734 1 25.53 7 PHE B C 1
ATOM 4342 O O . PHE B 1 7 ? -35.219 -19.375 10.305 1 25.53 7 PHE B O 1
ATOM 4349 N N . ILE B 1 8 ? -37.156 -18.359 10.258 1 26.09 8 ILE B N 1
ATOM 4350 C CA . ILE B 1 8 ? -36.594 -17.562 9.18 1 26.09 8 ILE B CA 1
ATOM 4351 C C . ILE B 1 8 ? -35.594 -16.578 9.742 1 26.09 8 ILE B C 1
ATOM 4353 O O . ILE B 1 8 ? -34.938 -15.852 8.992 1 26.09 8 ILE B O 1
ATOM 4357 N N . SER B 1 9 ? -35.625 -16.203 11.047 1 24.59 9 SER B N 1
ATOM 4358 C CA . SER B 1 9 ? -35.156 -14.867 11.375 1 24.59 9 SER B CA 1
ATOM 4359 C C . SER B 1 9 ? -33.625 -14.828 11.414 1 24.59 9 SER B C 1
ATOM 4361 O O . SER B 1 9 ? -33.031 -13.789 11.719 1 24.59 9 SER B O 1
ATOM 4363 N N . MET B 1 10 ? -32.906 -15.984 11.5 1 23.5 10 MET B N 1
ATOM 4364 C CA . MET B 1 10 ? -31.562 -15.875 12.023 1 23.5 10 MET B CA 1
ATOM 4365 C C . MET B 1 10 ? -30.609 -15.328 10.969 1 23.5 10 MET B C 1
ATOM 4367 O O . MET B 1 10 ? -29.406 -15.266 11.188 1 23.5 10 MET B O 1
ATOM 4371 N N . LEU B 1 11 ? -31.047 -15.273 9.742 1 25.16 11 LEU B N 1
ATOM 4372 C CA . LEU B 1 11 ? -30.047 -15.32 8.68 1 25.16 11 LEU B CA 1
ATOM 4373 C C . LEU B 1 11 ? -29.203 -14.047 8.672 1 25.16 11 LEU B C 1
ATOM 4375 O O . LEU B 1 11 ? -28.031 -14.078 8.289 1 25.16 11 LEU B O 1
ATOM 4379 N N . PHE B 1 12 ? -29.797 -12.883 8.547 1 27.3 12 PHE B N 1
ATOM 4380 C CA . PHE B 1 12 ? -29.047 -11.75 8.008 1 27.3 12 PHE B CA 1
ATOM 4381 C C . PHE B 1 12 ? -28.188 -11.102 9.094 1 27.3 12 PHE B C 1
ATOM 4383 O O . PHE B 1 12 ? -28.688 -10.289 9.875 1 27.3 12 PHE B O 1
ATOM 4390 N N . LEU B 1 13 ? -27.312 -11.852 9.719 1 26.92 13 LEU B N 1
ATOM 4391 C CA . LEU B 1 13 ? -26.547 -10.945 10.562 1 26.92 13 LEU B CA 1
ATOM 4392 C C . LEU B 1 13 ? -25.828 -9.891 9.727 1 26.92 13 LEU B C 1
ATOM 4394 O O . LEU B 1 13 ? -24.969 -10.219 8.906 1 26.92 13 LEU B O 1
ATOM 4398 N N . PRO B 1 14 ? -26.422 -8.781 9.383 1 28.28 14 PRO B N 1
ATOM 4399 C CA . PRO B 1 14 ? -25.719 -7.691 8.688 1 28.28 14 PRO B CA 1
ATOM 4400 C C . PRO B 1 14 ? -24.297 -7.473 9.203 1 28.28 14 PRO B C 1
ATOM 4402 O O . PRO B 1 14 ? -24.016 -7.75 10.375 1 28.28 14 PRO B O 1
ATOM 4405 N N . MET B 1 15 ? -23.344 -7.738 8.445 1 29.8 15 MET B N 1
ATOM 4406 C CA . MET B 1 15 ? -22.031 -7.148 8.75 1 29.8 15 MET B CA 1
ATOM 4407 C C . MET B 1 15 ? -22.203 -5.797 9.438 1 29.8 15 MET B C 1
ATOM 4409 O O . MET B 1 15 ? -22.688 -4.844 8.828 1 29.8 15 MET B O 1
ATOM 4413 N N . LEU B 1 16 ? -22.5 -5.758 10.68 1 30.44 16 LEU B N 1
ATOM 4414 C CA . LEU B 1 16 ? -22.688 -4.609 11.562 1 30.44 16 LEU B CA 1
ATOM 4415 C C . LEU B 1 16 ? -21.594 -3.562 11.328 1 30.44 16 LEU B C 1
ATOM 4417 O O . LEU B 1 16 ? -20.422 -3.822 11.57 1 30.44 16 LEU B O 1
ATOM 4421 N N . ALA B 1 17 ? -21.734 -2.801 10.344 1 35.5 17 ALA B N 1
ATOM 4422 C CA . ALA B 1 17 ? -21.047 -1.509 10.453 1 35.5 17 ALA B CA 1
ATOM 4423 C C . ALA B 1 17 ? -20.875 -1.101 11.914 1 35.5 17 ALA B C 1
ATOM 4425 O O . ALA B 1 17 ? -21.844 -1.056 12.672 1 35.5 17 ALA B O 1
ATOM 4426 N N . PHE B 1 18 ? -19.75 -1.386 12.508 1 39.34 18 PHE B N 1
ATOM 4427 C CA . PHE B 1 18 ? -19.422 -0.999 13.875 1 39.34 18 PHE B CA 1
ATOM 4428 C C . PHE B 1 18 ? -19.953 0.397 14.188 1 39.34 18 PHE B C 1
ATOM 4430 O O . PHE B 1 18 ? -19.172 1.315 14.453 1 39.34 18 PHE B O 1
ATOM 4437 N N . ALA B 1 19 ? -21.016 0.767 13.508 1 44.75 19 ALA B N 1
ATOM 4438 C CA . ALA B 1 19 ? -21.656 1.897 14.18 1 44.75 19 ALA B CA 1
ATOM 4439 C C . ALA B 1 19 ? -21.984 1.565 15.633 1 44.75 19 ALA B C 1
ATOM 4441 O O . ALA B 1 19 ? -22.906 0.806 15.914 1 44.75 19 ALA B O 1
ATOM 4442 N N . VAL B 1 20 ? -20.984 1.671 16.375 1 57.28 20 VAL B N 1
ATOM 4443 C CA . VAL B 1 20 ? -21.219 1.466 17.797 1 57.28 20 VAL B CA 1
ATOM 4444 C C . VAL B 1 20 ? -22.422 2.303 18.25 1 57.28 20 VAL B C 1
ATOM 4446 O O . VAL B 1 20 ? -22.453 3.518 18.031 1 57.28 20 VAL B O 1
ATOM 4449 N N . ASP B 1 21 ? -23.516 1.589 18.516 1 67.88 21 ASP B N 1
ATOM 4450 C CA . ASP B 1 21 ? -24.734 2.166 19.062 1 67.88 21 ASP B CA 1
ATOM 4451 C C . ASP B 1 21 ? -24.438 3.094 20.234 1 67.88 21 ASP B C 1
ATOM 4453 O O . ASP B 1 21 ? -23.609 2.768 21.094 1 67.88 21 ASP B O 1
ATOM 4457 N N . ALA B 1 22 ? -24.703 4.316 20.094 1 74.44 22 ALA B N 1
ATOM 4458 C CA . ALA B 1 22 ? -24.531 5.316 21.141 1 74.44 22 ALA B CA 1
ATOM 4459 C C . ALA B 1 22 ? -24.906 4.742 22.5 1 74.44 22 ALA B C 1
ATOM 4461 O O . ALA B 1 22 ? -24.281 5.086 23.516 1 74.44 22 ALA B O 1
ATOM 4462 N N . GLU B 1 23 ? -25.75 3.75 22.422 1 81.44 23 GLU B N 1
ATOM 4463 C CA . GLU B 1 23 ? -26.172 3.141 23.672 1 81.44 23 GLU B CA 1
ATOM 4464 C C . GLU B 1 23 ? -25.094 2.223 24.234 1 81.44 23 GLU B C 1
ATOM 4466 O O . GLU B 1 23 ? -24.891 2.158 25.453 1 81.44 23 GLU B O 1
ATOM 4471 N N . VAL B 1 24 ? -24.453 1.616 23.391 1 86.25 24 VAL B N 1
ATOM 4472 C CA . VAL B 1 24 ? -23.375 0.731 23.828 1 86.25 24 VAL B CA 1
ATOM 4473 C C . VAL B 1 24 ? -22.234 1.557 24.422 1 86.25 24 VAL B C 1
ATOM 4475 O O . VAL B 1 24 ? -21.656 1.188 25.453 1 86.25 24 VAL B O 1
ATOM 4478 N N . ALA B 1 25 ? -21.938 2.629 23.812 1 87 25 ALA B N 1
ATOM 4479 C CA . ALA B 1 25 ? -20.875 3.512 24.281 1 87 25 ALA B CA 1
ATOM 4480 C C . ALA B 1 25 ? -21.203 4.066 25.672 1 87 25 ALA B C 1
ATOM 4482 O O . ALA B 1 25 ? -20.328 4.16 26.531 1 87 25 ALA B O 1
ATOM 4483 N N . LYS B 1 26 ? -22.453 4.453 25.828 1 85.56 26 LYS B N 1
ATOM 4484 C CA . LYS B 1 26 ? -22.875 4.98 27.125 1 85.56 26 LYS B CA 1
ATOM 4485 C C . LYS B 1 26 ? -22.766 3.926 28.219 1 85.56 26 LYS B C 1
ATOM 4487 O O . LYS B 1 26 ? -22.266 4.203 29.312 1 85.56 26 LYS B O 1
ATOM 4492 N N . LYS B 1 27 ? -23.188 2.762 27.875 1 88.12 27 LYS B N 1
ATOM 4493 C CA . LYS B 1 27 ? -23.141 1.663 28.828 1 88.12 27 LYS B CA 1
ATOM 4494 C C . LYS B 1 27 ? -21.688 1.312 29.172 1 88.12 27 LYS B C 1
ATOM 4496 O O . LYS B 1 27 ? -21.359 1.085 30.344 1 88.12 27 LYS B O 1
ATOM 4501 N N . ASN B 1 28 ? -20.891 1.31 28.266 1 90 28 ASN B N 1
ATOM 4502 C CA . ASN B 1 28 ? -19.5 0.971 28.484 1 90 28 ASN B CA 1
ATOM 4503 C C . ASN B 1 28 ? -18.781 2.039 29.297 1 90 28 ASN B C 1
ATOM 4505 O O . ASN B 1 28 ? -17.906 1.726 30.109 1 90 28 ASN B O 1
ATOM 4509 N N . ALA B 1 29 ? -19.141 3.24 29.062 1 89 29 ALA B N 1
ATOM 4510 C CA . ALA B 1 29 ? -18.547 4.324 29.844 1 89 29 ALA B CA 1
ATOM 4511 C C . ALA B 1 29 ? -18.859 4.156 31.328 1 89 29 ALA B C 1
ATOM 4513 O O . ALA B 1 29 ? -18.016 4.461 32.188 1 89 29 ALA B O 1
ATOM 4514 N N . GLU B 1 30 ? -20.031 3.711 31.578 1 88.25 30 GLU B N 1
ATOM 4515 C CA . GLU B 1 30 ? -20.438 3.498 32.969 1 88.25 30 GLU B CA 1
ATOM 4516 C C . GLU B 1 30 ? -19.766 2.266 33.562 1 88.25 30 GLU B C 1
ATOM 4518 O O . GLU B 1 30 ? -19.328 2.281 34.688 1 88.25 30 GLU B O 1
ATOM 4523 N N . ILE B 1 31 ? -19.609 1.272 32.812 1 88.94 31 ILE B N 1
ATOM 4524 C CA . ILE B 1 31 ? -19.062 0.001 33.25 1 88.94 31 ILE B CA 1
ATOM 4525 C C . ILE B 1 31 ? -17.562 0.139 33.5 1 88.94 31 ILE B C 1
ATOM 4527 O O . ILE B 1 31 ? -17.047 -0.285 34.531 1 88.94 31 ILE B O 1
ATOM 4531 N N . PHE B 1 32 ? -16.891 0.782 32.594 1 91.25 32 PHE B N 1
ATOM 4532 C CA . PHE B 1 32 ? -15.438 0.779 32.625 1 91.25 32 PHE B CA 1
ATOM 4533 C C . PHE B 1 32 ? -14.906 2.025 33.312 1 91.25 32 PHE B C 1
ATOM 4535 O O . PHE B 1 32 ? -13.812 2.01 33.875 1 91.25 32 PHE B O 1
ATOM 4542 N N . GLY B 1 33 ? -15.625 3.121 33.281 1 90.38 33 GLY B N 1
ATOM 4543 C CA . GLY B 1 33 ? -15.188 4.344 33.938 1 90.38 33 GLY B CA 1
ATOM 4544 C C . GLY B 1 33 ? -13.805 4.789 33.5 1 90.38 33 GLY B C 1
ATOM 4545 O O . GLY B 1 33 ? -13.539 4.93 32.312 1 90.38 33 GLY B O 1
ATOM 4546 N N . ILE B 1 34 ? -12.852 4.805 34.375 1 91.19 34 ILE B N 1
ATOM 4547 C CA . ILE B 1 34 ? -11.508 5.312 34.125 1 91.19 34 ILE B CA 1
ATOM 4548 C C . ILE B 1 34 ? -10.758 4.367 33.188 1 91.19 34 ILE B C 1
ATOM 4550 O O . ILE B 1 34 ? -9.852 4.789 32.469 1 91.19 34 ILE B O 1
ATOM 4554 N N . TRP B 1 35 ? -11.172 3.166 33.156 1 92.69 35 TRP B N 1
ATOM 4555 C CA . TRP B 1 35 ? -10.484 2.168 32.312 1 92.69 35 TRP B CA 1
ATOM 4556 C C . TRP B 1 35 ? -10.703 2.436 30.844 1 92.69 35 TRP B C 1
ATOM 4558 O O . TRP B 1 35 ? -9.969 1.924 30 1 92.69 35 TRP B O 1
ATOM 4568 N N . THR B 1 36 ? -11.75 3.229 30.547 1 92.5 36 THR B N 1
ATOM 4569 C CA . THR B 1 36 ? -11.977 3.58 29.141 1 92.5 36 THR B CA 1
ATOM 4570 C C . THR B 1 36 ? -10.805 4.375 28.578 1 92.5 36 THR B C 1
ATOM 4572 O O . THR B 1 36 ? -10.617 4.441 27.375 1 92.5 36 THR B O 1
ATOM 4575 N N . LEU B 1 37 ? -9.984 4.93 29.469 1 92.25 37 LEU B N 1
ATOM 4576 C CA . LEU B 1 37 ? -8.867 5.77 29.047 1 92.25 37 LEU B CA 1
ATOM 4577 C C . LEU B 1 37 ? -7.629 4.93 28.766 1 92.25 37 LEU B C 1
ATOM 4579 O O . LEU B 1 37 ? -6.648 5.426 28.219 1 92.25 37 LEU B O 1
ATOM 4583 N N . VAL B 1 38 ? -7.66 3.709 29.016 1 93.62 38 VAL B N 1
ATOM 4584 C CA . VAL B 1 38 ? -6.488 2.848 28.922 1 93.62 38 VAL B CA 1
ATOM 4585 C C . VAL B 1 38 ? -5.957 2.854 27.484 1 93.62 38 VAL B C 1
ATOM 4587 O O . VAL B 1 38 ? -4.762 3.062 27.266 1 93.62 38 VAL B O 1
ATOM 4590 N N . PRO B 1 39 ? -6.816 2.723 26.484 1 93.62 39 PRO B N 1
ATOM 4591 C CA . PRO B 1 39 ? -6.277 2.641 25.125 1 93.62 39 PRO B CA 1
ATOM 4592 C C . PRO B 1 39 ? -5.512 3.898 24.719 1 93.62 39 PRO B C 1
ATOM 4594 O O . PRO B 1 39 ? -4.355 3.811 24.297 1 93.62 39 PRO B O 1
ATOM 4597 N N . PRO B 1 40 ? -6.094 5.062 24.844 1 91.12 40 PRO B N 1
ATOM 4598 C CA . PRO B 1 40 ? -5.328 6.246 24.453 1 91.12 40 PRO B CA 1
ATOM 4599 C C . PRO B 1 40 ? -4.109 6.48 25.344 1 91.12 40 PRO B C 1
ATOM 4601 O O . PRO B 1 40 ? -3.068 6.934 24.875 1 91.12 40 PRO B O 1
ATOM 4604 N N . VAL B 1 41 ? -4.148 6.199 26.609 1 91.69 41 VAL B N 1
ATOM 4605 C CA . VAL B 1 41 ? -3.027 6.387 27.531 1 91.69 41 VAL B CA 1
ATOM 4606 C C . VAL B 1 41 ? -1.897 5.426 27.172 1 91.69 41 VAL B C 1
ATOM 4608 O O . VAL B 1 41 ? -0.726 5.812 27.156 1 91.69 41 VAL B O 1
ATOM 4611 N N . VAL B 1 42 ? -2.248 4.219 26.922 1 94 42 VAL B N 1
ATOM 4612 C CA . VAL B 1 42 ? -1.258 3.229 26.5 1 94 42 VAL B CA 1
ATOM 4613 C C . VAL B 1 42 ? -0.571 3.689 25.219 1 94 42 VAL B C 1
ATOM 4615 O O . VAL B 1 42 ? 0.653 3.604 25.094 1 94 42 VAL B O 1
ATOM 4618 N N . ALA B 1 43 ? -1.381 4.16 24.266 1 91.62 43 ALA B N 1
ATOM 4619 C CA . ALA B 1 43 ? -0.816 4.641 23 1 91.62 43 ALA B CA 1
ATOM 4620 C C . ALA B 1 43 ? 0.162 5.785 23.25 1 91.62 43 ALA B C 1
ATOM 4622 O O . ALA B 1 43 ? 1.261 5.801 22.688 1 91.62 43 ALA B O 1
ATOM 4623 N N . ILE B 1 44 ? -0.159 6.715 24.094 1 88.25 44 ILE B N 1
ATOM 4624 C CA . ILE B 1 44 ? 0.653 7.898 24.359 1 88.25 44 ILE B CA 1
ATOM 4625 C C . ILE B 1 44 ? 1.912 7.5 25.125 1 88.25 44 ILE B C 1
ATOM 4627 O O . ILE B 1 44 ? 3.025 7.852 24.719 1 88.25 44 ILE B O 1
ATOM 4631 N N . VAL B 1 45 ? 1.804 6.711 26.141 1 91.19 45 VAL B N 1
ATOM 4632 C CA . VAL B 1 45 ? 2.916 6.336 27.016 1 91.19 45 VAL B CA 1
ATOM 4633 C C . VAL B 1 45 ? 3.918 5.492 26.234 1 91.19 45 VAL B C 1
ATOM 4635 O O . VAL B 1 45 ? 5.129 5.711 26.312 1 91.19 45 VAL B O 1
ATOM 4638 N N . LEU B 1 46 ? 3.398 4.562 25.484 1 90.19 46 LEU B N 1
ATOM 4639 C CA . LEU B 1 46 ? 4.293 3.693 24.734 1 90.19 46 LEU B CA 1
ATOM 4640 C C . LEU B 1 46 ? 4.992 4.465 23.625 1 90.19 46 LEU B C 1
ATOM 4642 O O . LEU B 1 46 ? 6.109 4.129 23.234 1 90.19 46 LEU B O 1
ATOM 4646 N N . ALA B 1 47 ? 4.309 5.441 23.109 1 85.75 47 ALA B N 1
ATOM 4647 C CA . ALA B 1 47 ? 4.961 6.297 22.125 1 85.75 47 ALA B CA 1
ATOM 4648 C C . ALA B 1 47 ? 6.227 6.93 22.688 1 85.75 47 ALA B C 1
ATOM 4650 O O . ALA B 1 47 ? 7.238 7.059 22 1 85.75 47 ALA B O 1
ATOM 4651 N N . PHE B 1 48 ? 6.188 7.262 23.953 1 84 48 PHE B N 1
ATOM 4652 C CA . PHE B 1 48 ? 7.328 7.875 24.625 1 84 48 PHE B CA 1
ATOM 4653 C C . PHE B 1 48 ? 8.406 6.836 24.922 1 84 48 PHE B C 1
ATOM 4655 O O . PHE B 1 48 ? 9.594 7.109 24.75 1 84 48 PHE B O 1
ATOM 4662 N N . ILE B 1 49 ? 7.969 5.676 25.25 1 87.5 49 ILE B N 1
ATOM 4663 C CA . ILE B 1 49 ? 8.898 4.656 25.734 1 87.5 49 ILE B CA 1
ATOM 4664 C C . ILE B 1 49 ? 9.57 3.973 24.547 1 87.5 49 ILE B C 1
ATOM 4666 O O . ILE B 1 49 ? 10.797 3.834 24.516 1 87.5 49 ILE B O 1
ATOM 4670 N N . THR B 1 50 ? 8.805 3.629 23.594 1 87.06 50 THR B N 1
ATOM 4671 C CA . THR B 1 50 ? 9.336 2.818 22.5 1 87.06 50 THR B CA 1
ATOM 4672 C C . THR B 1 50 ? 9.797 3.703 21.344 1 87.06 50 THR B C 1
ATOM 4674 O O . THR B 1 50 ? 10.508 3.24 20.438 1 87.06 50 THR B O 1
ATOM 4677 N N . LYS B 1 51 ? 9.305 4.934 21.266 1 87.44 51 LYS B N 1
ATOM 4678 C CA . LYS B 1 51 ? 9.586 5.891 20.188 1 87.44 51 LYS B CA 1
ATOM 4679 C C . LYS B 1 51 ? 9.094 5.367 18.844 1 87.44 51 LYS B C 1
ATOM 4681 O O . LYS B 1 51 ? 9.688 5.652 17.797 1 87.44 51 LYS B O 1
ATOM 4686 N N . ASP B 1 52 ? 8.109 4.457 18.969 1 89.5 52 ASP B N 1
ATOM 4687 C CA . ASP B 1 52 ? 7.496 3.912 17.75 1 89.5 52 ASP B CA 1
ATOM 4688 C C . ASP B 1 52 ? 5.977 4.051 17.812 1 89.5 52 ASP B C 1
ATOM 4690 O O . ASP B 1 52 ? 5.32 3.461 18.672 1 89.5 52 ASP B O 1
ATOM 4694 N N . VAL B 1 53 ? 5.484 4.719 16.797 1 89.12 53 VAL B N 1
ATOM 4695 C CA . VAL B 1 53 ? 4.066 5.062 16.828 1 89.12 53 VAL B CA 1
ATOM 4696 C C . VAL B 1 53 ? 3.234 3.857 16.391 1 89.12 53 VAL B C 1
ATOM 4698 O O . VAL B 1 53 ? 2.119 3.662 16.891 1 89.12 53 VAL B O 1
ATOM 4701 N N . VAL B 1 54 ? 3.738 3.061 15.461 1 93.31 54 VAL B N 1
ATOM 4702 C CA . VAL B 1 54 ? 2.986 1.918 14.953 1 93.31 54 VAL B CA 1
ATOM 4703 C C . VAL B 1 54 ? 2.725 0.926 16.078 1 93.31 54 VAL B C 1
ATOM 4705 O O . VAL B 1 54 ? 1.592 0.476 16.266 1 93.31 54 VAL B O 1
ATOM 4708 N N . LEU B 1 55 ? 3.727 0.624 16.844 1 93.88 55 LEU B N 1
ATOM 4709 C CA . LEU B 1 55 ? 3.574 -0.266 17.984 1 93.88 55 LEU B CA 1
ATOM 4710 C C . LEU B 1 55 ? 2.648 0.347 19.031 1 93.88 55 LEU B C 1
ATOM 4712 O O . LEU B 1 55 ? 1.812 -0.35 19.609 1 93.88 55 LEU B O 1
ATOM 4716 N N . SER B 1 56 ? 2.82 1.602 19.281 1 92.88 56 SER B N 1
ATOM 4717 C CA . SER B 1 56 ? 2.023 2.305 20.281 1 92.88 56 SER B CA 1
ATOM 4718 C C . SER B 1 56 ? 0.541 2.275 19.922 1 92.88 56 SER B C 1
ATOM 4720 O O . SER B 1 56 ? -0.302 1.996 20.781 1 92.88 56 SER B O 1
ATOM 4722 N N . LEU B 1 57 ? 0.239 2.584 18.672 1 92.44 57 LEU B N 1
ATOM 4723 C CA . LEU B 1 57 ? -1.147 2.564 18.219 1 92.44 57 LEU B CA 1
ATOM 4724 C C . LEU B 1 57 ? -1.711 1.148 18.25 1 92.44 57 LEU B C 1
ATOM 4726 O O . LEU B 1 57 ? -2.857 0.941 18.656 1 92.44 57 LEU B O 1
ATOM 4730 N N . PHE B 1 58 ? -0.924 0.159 17.828 1 95.94 58 PHE B N 1
ATOM 4731 C CA . PHE B 1 58 ? -1.364 -1.231 17.812 1 95.94 58 PHE B CA 1
ATOM 4732 C C . PHE B 1 58 ? -1.716 -1.7 19.219 1 95.94 58 PHE B C 1
ATOM 4734 O O . PHE B 1 58 ? -2.773 -2.297 19.438 1 95.94 58 PHE B O 1
ATOM 4741 N N . LEU B 1 59 ? -0.866 -1.444 20.172 1 95.44 59 LEU B N 1
ATOM 4742 C CA . LEU B 1 59 ? -1.094 -1.871 21.547 1 95.44 59 LEU B CA 1
ATOM 4743 C C . LEU B 1 59 ? -2.207 -1.051 22.188 1 95.44 59 LEU B C 1
ATOM 4745 O O . LEU B 1 59 ? -2.912 -1.542 23.078 1 95.44 59 LEU B O 1
ATOM 4749 N N . GLY B 1 60 ? -2.318 0.22 21.797 1 95.12 60 GLY B N 1
ATOM 4750 C CA . GLY B 1 60 ? -3.49 0.979 22.203 1 95.12 60 GLY B CA 1
ATOM 4751 C C . GLY B 1 60 ? -4.797 0.332 21.781 1 95.12 60 GLY B C 1
ATOM 4752 O O . GLY B 1 60 ? -5.699 0.159 22.609 1 95.12 60 GLY B O 1
ATOM 4753 N N . VAL B 1 61 ? -4.902 -0.076 20.547 1 96.06 61 VAL B N 1
ATOM 4754 C CA . VAL B 1 61 ? -6.094 -0.749 20.047 1 96.06 61 VAL B CA 1
ATOM 4755 C C . VAL B 1 61 ? -6.293 -2.072 20.781 1 96.06 61 VAL B C 1
ATOM 4757 O O . VAL B 1 61 ? -7.41 -2.396 21.188 1 96.06 61 VAL B O 1
ATOM 4760 N N . PHE B 1 62 ? -5.207 -2.795 20.969 1 96.06 62 PHE B N 1
ATOM 4761 C CA . PHE B 1 62 ? -5.297 -4.098 21.609 1 96.06 62 PHE B CA 1
ATOM 4762 C C . PHE B 1 62 ? -5.785 -3.953 23.047 1 96.06 62 PHE B C 1
ATOM 4764 O O . PHE B 1 62 ? -6.594 -4.758 23.516 1 96.06 62 PHE B O 1
ATOM 4771 N N . SER B 1 63 ? -5.258 -2.994 23.75 1 95.88 63 SER B N 1
ATOM 4772 C CA . SER B 1 63 ? -5.68 -2.789 25.125 1 95.88 63 SER B CA 1
ATOM 4773 C C . SER B 1 63 ? -7.176 -2.5 25.219 1 95.88 63 SER B C 1
ATOM 4775 O O . SER B 1 63 ? -7.844 -2.945 26.156 1 95.88 63 SER B O 1
ATOM 4777 N N . GLY B 1 64 ? -7.695 -1.744 24.281 1 94.75 64 GLY B N 1
ATOM 4778 C CA . GLY B 1 64 ? -9.125 -1.476 24.234 1 94.75 64 GLY B CA 1
ATOM 4779 C C . GLY B 1 64 ? -9.953 -2.701 23.906 1 94.75 64 GLY B C 1
ATOM 4780 O O . GLY B 1 64 ? -10.969 -2.969 24.547 1 94.75 64 GLY B O 1
ATOM 4781 N N . THR B 1 65 ? -9.523 -3.447 22.875 1 94.5 65 THR B N 1
ATOM 4782 C CA . THR B 1 65 ? -10.25 -4.652 22.5 1 94.5 65 THR B CA 1
ATOM 4783 C C . THR B 1 65 ? -10.18 -5.699 23.609 1 94.5 65 THR B C 1
ATOM 4785 O O . THR B 1 65 ? -11.125 -6.461 23.812 1 94.5 65 THR B O 1
ATOM 4788 N N . PHE B 1 66 ? -9.055 -5.703 24.281 1 94.06 66 PHE B N 1
ATOM 4789 C CA . PHE B 1 66 ? -8.922 -6.578 25.438 1 94.06 66 PHE B CA 1
ATOM 4790 C C . PHE B 1 66 ? -9.945 -6.219 26.516 1 94.06 66 PHE B C 1
ATOM 4792 O O . PHE B 1 66 ? -10.633 -7.098 27.047 1 94.06 66 PHE B O 1
ATOM 4799 N N . LEU B 1 67 ? -10.102 -4.977 26.812 1 92.25 67 LEU B N 1
ATOM 4800 C CA . LEU B 1 67 ? -11.023 -4.496 27.844 1 92.25 67 LEU B CA 1
ATOM 4801 C C . LEU B 1 67 ? -12.469 -4.812 27.469 1 92.25 67 LEU B C 1
ATOM 4803 O O . LEU B 1 67 ? -13.258 -5.211 28.328 1 92.25 67 LEU B O 1
ATOM 4807 N N . ILE B 1 68 ? -12.805 -4.617 26.25 1 91.25 68 ILE B N 1
ATOM 4808 C CA . ILE B 1 68 ? -14.164 -4.848 25.75 1 91.25 68 ILE B CA 1
ATOM 4809 C C . ILE B 1 68 ? -14.523 -6.32 25.938 1 91.25 68 ILE B C 1
ATOM 4811 O O . ILE B 1 68 ? -15.672 -6.648 26.266 1 91.25 68 ILE B O 1
ATOM 4815 N N . ASN B 1 69 ? -13.555 -7.199 25.797 1 90.31 69 ASN B N 1
ATOM 4816 C CA . ASN B 1 69 ? -13.859 -8.625 25.781 1 90.31 69 ASN B CA 1
ATOM 4817 C C . ASN B 1 69 ? -13.617 -9.266 27.141 1 90.31 69 ASN B C 1
ATOM 4819 O O . ASN B 1 69 ? -14.031 -10.398 27.391 1 90.31 69 ASN B O 1
ATOM 4823 N N . VAL B 1 70 ? -12.984 -8.562 28.078 1 87.19 70 VAL B N 1
ATOM 4824 C CA . VAL B 1 70 ? -12.625 -9.133 29.375 1 87.19 70 VAL B CA 1
ATOM 4825 C C . VAL B 1 70 ? -13.883 -9.352 30.203 1 87.19 70 VAL B C 1
ATOM 4827 O O . VAL B 1 70 ? -13.914 -10.242 31.062 1 87.19 70 VAL B O 1
ATOM 4830 N N . VAL B 1 71 ? -14.859 -8.68 29.938 1 82.69 71 VAL B N 1
ATOM 4831 C CA . VAL B 1 71 ? -16.094 -8.758 30.719 1 82.69 71 VAL B CA 1
ATOM 4832 C C . VAL B 1 71 ? -16.797 -10.086 30.438 1 82.69 71 VAL B C 1
ATOM 4834 O O . VAL B 1 71 ? -17.359 -10.695 31.359 1 82.69 71 VAL B O 1
ATOM 4837 N N . SER B 1 72 ? -16.75 -10.578 29.266 1 80.88 72 SER B N 1
ATOM 4838 C CA . SER B 1 72 ? -17.594 -11.695 28.859 1 80.88 72 SER B CA 1
ATOM 4839 C C . SER B 1 72 ? -16.781 -12.969 28.688 1 80.88 72 SER B C 1
ATOM 4841 O O . SER B 1 72 ? -17.328 -14.023 28.344 1 80.88 72 SER B O 1
ATOM 4843 N N . SER B 1 73 ? -15.477 -12.898 28.906 1 84.38 73 SER B N 1
ATOM 4844 C CA . SER B 1 73 ? -14.664 -14.07 28.578 1 84.38 73 SER B CA 1
ATOM 4845 C C . SER B 1 73 ? -13.57 -14.289 29.625 1 84.38 73 SER B C 1
ATOM 4847 O O . SER B 1 73 ? -13.266 -13.391 30.406 1 84.38 73 SER B O 1
ATOM 4849 N N . ASN B 1 74 ? -13.109 -15.484 29.734 1 86.56 74 ASN B N 1
ATOM 4850 C CA . ASN B 1 74 ? -11.93 -15.75 30.562 1 86.56 74 ASN B CA 1
ATOM 4851 C C . ASN B 1 74 ? -10.688 -15.078 29.984 1 86.56 74 ASN B C 1
ATOM 4853 O O . ASN B 1 74 ? -10.703 -14.586 28.859 1 86.56 74 ASN B O 1
ATOM 4857 N N . ILE B 1 75 ? -9.695 -15.016 30.766 1 86.75 75 ILE B N 1
ATOM 4858 C CA . ILE B 1 75 ? -8.508 -14.227 30.453 1 86.75 75 ILE B CA 1
ATOM 4859 C C . ILE B 1 75 ? -7.875 -14.742 29.156 1 86.75 75 ILE B C 1
ATOM 4861 O O . ILE B 1 75 ? -7.434 -13.961 28.312 1 86.75 75 ILE B O 1
ATOM 4865 N N . PHE B 1 76 ? -7.812 -16 29.031 1 85.56 76 PHE B N 1
ATOM 4866 C CA . PHE B 1 76 ? -7.195 -16.594 27.844 1 85.56 76 PHE B CA 1
ATOM 4867 C C . PHE B 1 76 ? -8.008 -16.266 26.594 1 85.56 76 PHE B C 1
ATOM 4869 O O . PHE B 1 76 ? -7.445 -15.852 25.578 1 85.56 76 PHE B O 1
ATOM 4876 N N . MET B 1 77 ? -9.289 -16.438 26.719 1 86.5 77 MET B N 1
ATOM 4877 C CA . MET B 1 77 ? -10.172 -16.141 25.578 1 86.5 77 MET B CA 1
ATOM 4878 C C . MET B 1 77 ? -10.203 -14.633 25.297 1 86.5 77 MET B C 1
ATOM 4880 O O . MET B 1 77 ? -10.422 -14.219 24.172 1 86.5 77 MET B O 1
ATOM 4884 N N . THR B 1 78 ? -9.992 -13.875 26.359 1 88 78 THR B N 1
ATOM 4885 C CA . THR B 1 78 ? -9.953 -12.422 26.188 1 88 78 THR B CA 1
ATOM 4886 C C . THR B 1 78 ? -8.789 -12.008 25.297 1 88 78 THR B C 1
ATOM 4888 O O . THR B 1 78 ? -8.914 -11.102 24.484 1 88 78 THR B O 1
ATOM 4891 N N . PHE B 1 79 ? -7.723 -12.75 25.484 1 90.94 79 PHE B N 1
ATOM 4892 C CA . PHE B 1 79 ? -6.562 -12.453 24.641 1 90.94 79 PHE B CA 1
ATOM 4893 C C . PHE B 1 79 ? -6.832 -12.812 23.188 1 90.94 79 PHE B C 1
ATOM 4895 O O . PHE B 1 79 ? -6.492 -12.047 22.281 1 90.94 79 PHE B O 1
ATOM 4902 N N . ILE B 1 80 ? -7.465 -13.898 22.984 1 89.12 80 ILE B N 1
ATOM 4903 C CA . ILE B 1 80 ? -7.746 -14.367 21.641 1 89.12 80 ILE B CA 1
ATOM 4904 C C . ILE B 1 80 ? -8.773 -13.445 20.984 1 89.12 80 ILE B C 1
ATOM 4906 O O . ILE B 1 80 ? -8.586 -13 19.844 1 89.12 80 ILE B O 1
ATOM 4910 N N . LYS B 1 81 ? -9.805 -13.164 21.719 1 89.38 81 LYS B N 1
ATOM 4911 C CA . LYS B 1 81 ? -10.859 -12.305 21.172 1 89.38 81 LYS B CA 1
ATOM 4912 C C . LYS B 1 81 ? -10.367 -10.875 21 1 89.38 81 LYS B C 1
ATOM 4914 O O . LYS B 1 81 ? -10.789 -10.18 20.062 1 89.38 81 LYS B O 1
ATOM 4919 N N . GLY B 1 82 ? -9.523 -10.477 21.969 1 92.5 82 GLY B N 1
ATOM 4920 C CA . GLY B 1 82 ? -8.906 -9.172 21.812 1 92.5 82 GLY B CA 1
ATOM 4921 C C . GLY B 1 82 ? -8.117 -9.047 20.516 1 92.5 82 GLY B C 1
ATOM 4922 O O . GLY B 1 82 ? -8.219 -8.039 19.812 1 92.5 82 GLY B O 1
ATOM 4923 N N . PHE B 1 83 ? -7.414 -10.102 20.203 1 93.31 83 PHE B N 1
ATOM 4924 C CA . PHE B 1 83 ? -6.594 -10.109 19 1 93.31 83 PHE B CA 1
ATOM 4925 C C . PHE B 1 83 ? -7.469 -10.156 17.75 1 93.31 83 PHE B C 1
ATOM 4927 O O . PHE B 1 83 ? -7.238 -9.414 16.797 1 93.31 83 PHE B O 1
ATOM 4934 N N . THR B 1 84 ? -8.477 -10.992 17.734 1 91.75 84 THR B N 1
ATOM 4935 C CA . THR B 1 84 ? -9.336 -11.125 16.562 1 91.75 84 THR B CA 1
ATOM 4936 C C . THR B 1 84 ? -10.148 -9.859 16.344 1 91.75 84 THR B C 1
ATOM 4938 O O . THR B 1 84 ? -10.461 -9.5 15.203 1 91.75 84 THR B O 1
ATOM 4941 N N . SER B 1 85 ? -10.375 -9.156 17.438 1 93 85 SER B N 1
ATOM 4942 C CA . SER B 1 85 ? -11.125 -7.91 17.344 1 93 85 SER B CA 1
ATOM 4943 C C . SER B 1 85 ? -10.297 -6.824 16.656 1 93 85 SER B C 1
ATOM 4945 O O . SER B 1 85 ? -10.852 -5.965 15.961 1 93 85 SER B O 1
ATOM 4947 N N . ILE B 1 86 ? -9.047 -6.836 16.906 1 94.5 86 ILE B N 1
ATOM 4948 C CA . ILE B 1 86 ? -8.188 -5.883 16.203 1 94.5 86 ILE B CA 1
ATOM 4949 C C . ILE B 1 86 ? -8.289 -6.113 14.695 1 94.5 86 ILE B C 1
ATOM 4951 O O . ILE B 1 86 ? -8.391 -5.156 13.922 1 94.5 86 ILE B O 1
ATOM 4955 N N . VAL B 1 87 ? -8.25 -7.324 14.312 1 94.44 87 VAL B N 1
ATOM 4956 C CA . VAL B 1 87 ? -8.297 -7.695 12.898 1 94.44 87 VAL B CA 1
ATOM 4957 C C . VAL B 1 87 ? -9.602 -7.215 12.281 1 94.44 87 VAL B C 1
ATOM 4959 O O . VAL B 1 87 ? -9.602 -6.633 11.195 1 94.44 87 VAL B O 1
ATOM 4962 N N . GLN B 1 88 ? -10.625 -7.445 12.977 1 93.31 88 GLN B N 1
ATOM 4963 C CA . GLN B 1 88 ? -11.938 -7.043 12.477 1 93.31 88 GLN B CA 1
ATOM 4964 C C . GLN B 1 88 ? -12.031 -5.523 12.344 1 93.31 88 GLN B C 1
ATOM 4966 O O . GLN B 1 88 ? -12.617 -5.016 11.383 1 93.31 88 GLN B O 1
ATOM 4971 N N . ARG B 1 89 ? -11.477 -4.879 13.273 1 93.62 89 ARG B N 1
ATOM 4972 C CA . ARG B 1 89 ? -11.539 -3.42 13.258 1 93.62 89 ARG B CA 1
ATOM 4973 C C . ARG B 1 89 ? -10.695 -2.852 12.117 1 93.62 89 ARG B C 1
ATOM 4975 O O . ARG B 1 89 ? -11.086 -1.868 11.484 1 93.62 89 ARG B O 1
ATOM 4982 N N . VAL B 1 90 ? -9.547 -3.418 11.914 1 96.06 90 VAL B N 1
ATOM 4983 C CA . VAL B 1 90 ? -8.672 -2.953 10.836 1 96.06 90 VAL B CA 1
ATOM 4984 C C . VAL B 1 90 ? -9.344 -3.213 9.484 1 96.06 90 VAL B C 1
ATOM 4986 O O . VAL B 1 90 ? -9.359 -2.338 8.617 1 96.06 90 VAL B O 1
ATOM 4989 N N . VAL B 1 91 ? -9.867 -4.363 9.297 1 95.31 91 VAL B N 1
ATOM 4990 C CA . VAL B 1 91 ? -10.57 -4.699 8.062 1 95.31 91 VAL B CA 1
ATOM 4991 C C . VAL B 1 91 ? -11.781 -3.781 7.887 1 95.31 91 VAL B C 1
ATOM 4993 O O . VAL B 1 91 ? -12.023 -3.27 6.793 1 95.31 91 VAL B O 1
ATOM 4996 N N . GLY B 1 92 ? -12.523 -3.598 8.953 1 94.25 92 GLY B N 1
ATOM 4997 C CA . GLY B 1 92 ? -13.68 -2.723 8.914 1 94.25 92 GLY B CA 1
ATOM 4998 C C . GLY B 1 92 ? -13.336 -1.287 8.57 1 94.25 92 GLY B C 1
ATOM 4999 O O . GLY B 1 92 ? -14.086 -0.612 7.867 1 94.25 92 GLY B O 1
ATOM 5000 N N . SER B 1 93 ? -12.234 -0.856 9.102 1 93 93 SER B N 1
ATOM 5001 C CA . SER B 1 93 ? -11.789 0.501 8.805 1 93 93 SER B CA 1
ATOM 5002 C C . SER B 1 93 ? -11.453 0.666 7.328 1 93 93 SER B C 1
ATOM 5004 O O . SER B 1 93 ? -11.805 1.675 6.715 1 93 93 SER B O 1
ATOM 5006 N N . LEU B 1 94 ? -10.828 -0.295 6.789 1 94.81 94 LEU B N 1
ATOM 5007 C CA . LEU B 1 94 ? -10.461 -0.216 5.379 1 94.81 94 LEU B CA 1
ATOM 5008 C C . LEU B 1 94 ? -11.688 -0.378 4.488 1 94.81 94 LEU B C 1
ATOM 5010 O O . LEU B 1 94 ? -11.766 0.229 3.416 1 94.81 94 LEU B O 1
ATOM 5014 N N . ALA B 1 95 ? -12.625 -1.146 4.941 1 95.19 95 ALA B N 1
ATOM 5015 C CA . ALA B 1 95 ? -13.805 -1.476 4.148 1 95.19 95 ALA B CA 1
ATOM 5016 C C . ALA B 1 95 ? -14.805 -0.317 4.145 1 95.19 95 ALA B C 1
ATOM 5018 O O . ALA B 1 95 ? -15.789 -0.342 3.402 1 95.19 95 ALA B O 1
ATOM 5019 N N . ASP B 1 96 ? -14.531 0.708 5.02 1 93.62 96 ASP B N 1
ATOM 5020 C CA . ASP B 1 96 ? -15.328 1.93 4.957 1 93.62 96 ASP B CA 1
ATOM 5021 C C . ASP B 1 96 ? -15.055 2.695 3.664 1 93.62 96 ASP B C 1
ATOM 5023 O O . ASP B 1 96 ? -13.906 2.953 3.314 1 93.62 96 ASP B O 1
ATOM 5027 N N . SER B 1 97 ? -16.125 3.027 2.945 1 93.38 97 SER B N 1
ATOM 5028 C CA . SER B 1 97 ? -15.984 3.629 1.622 1 93.38 97 SER B CA 1
ATOM 5029 C C . SER B 1 97 ? -15.211 4.938 1.691 1 93.38 97 SER B C 1
ATOM 5031 O O . SER B 1 97 ? -14.383 5.227 0.818 1 93.38 97 SER B O 1
ATOM 5033 N N . TRP B 1 98 ? -15.516 5.77 2.652 1 92.06 98 TRP B N 1
ATOM 5034 C CA . TRP B 1 98 ? -14.805 7.035 2.811 1 92.06 98 TRP B CA 1
ATOM 5035 C C . TRP B 1 98 ? -13.32 6.797 3.078 1 92.06 98 TRP B C 1
ATOM 5037 O O . TRP B 1 98 ? -12.461 7.441 2.473 1 92.06 98 TRP B O 1
ATOM 5047 N N . ASN B 1 99 ? -13.031 5.848 4.027 1 93.69 99 ASN B N 1
ATOM 5048 C CA . ASN B 1 99 ? -11.648 5.504 4.344 1 93.69 99 ASN B CA 1
ATOM 5049 C C . ASN B 1 99 ? -10.93 4.918 3.133 1 93.69 99 ASN B C 1
ATOM 5051 O O . ASN B 1 99 ? -9.758 5.223 2.893 1 93.69 99 ASN B O 1
ATOM 5055 N N . ALA B 1 100 ? -11.633 4.059 2.387 1 95.44 100 ALA B N 1
ATOM 5056 C CA . ALA B 1 100 ? -11.055 3.475 1.18 1 95.44 100 ALA B CA 1
ATOM 5057 C C . ALA B 1 100 ? -10.656 4.559 0.178 1 95.44 100 ALA B C 1
ATOM 5059 O O . ALA B 1 100 ? -9.594 4.484 -0.436 1 95.44 100 ALA B O 1
ATOM 5060 N N . GLY B 1 101 ? -11.531 5.547 0.001 1 94.69 101 GLY B N 1
ATOM 5061 C CA . GLY B 1 101 ? -11.219 6.668 -0.869 1 94.69 101 GLY B CA 1
ATOM 5062 C C . GLY B 1 101 ? -9.984 7.441 -0.425 1 94.69 101 GLY B C 1
ATOM 5063 O O . GLY B 1 101 ? -9.172 7.844 -1.254 1 94.69 101 GLY B O 1
ATOM 5064 N N . ILE B 1 102 ? -9.852 7.602 0.858 1 92.38 102 ILE B N 1
ATOM 5065 C CA . ILE B 1 102 ? -8.711 8.32 1.415 1 92.38 102 ILE B CA 1
ATOM 5066 C C . ILE B 1 102 ? -7.426 7.535 1.15 1 92.38 102 ILE B C 1
ATOM 5068 O O . ILE B 1 102 ? -6.41 8.109 0.75 1 92.38 102 ILE B O 1
ATOM 5072 N N . VAL B 1 103 ? -7.508 6.234 1.392 1 94.94 103 VAL B N 1
ATOM 5073 C CA . VAL B 1 103 ? -6.344 5.383 1.174 1 94.94 103 VAL B CA 1
ATOM 5074 C C . VAL B 1 103 ? -5.891 5.488 -0.28 1 94.94 103 VAL B C 1
ATOM 5076 O O . VAL B 1 103 ? -4.699 5.672 -0.552 1 94.94 103 VAL B O 1
ATOM 5079 N N . LEU B 1 104 ? -6.793 5.402 -1.191 1 96 104 LEU B N 1
ATOM 5080 C CA . LEU B 1 104 ? -6.465 5.434 -2.613 1 96 104 LEU B CA 1
ATOM 5081 C C . LEU B 1 104 ? -5.926 6.801 -3.018 1 96 104 LEU B C 1
ATOM 5083 O O . LEU B 1 104 ? -5.012 6.895 -3.842 1 96 104 LEU B O 1
ATOM 5087 N N . GLN B 1 105 ? -6.512 7.836 -2.494 1 93.94 105 GLN B N 1
ATOM 5088 C CA . GLN B 1 105 ? -6.031 9.18 -2.814 1 93.94 105 GLN B CA 1
ATOM 5089 C C . GLN B 1 105 ? -4.594 9.367 -2.34 1 93.94 105 GLN B C 1
ATOM 5091 O O . GLN B 1 105 ? -3.758 9.906 -3.072 1 93.94 105 GLN B O 1
ATOM 5096 N N . VAL B 1 106 ? -4.285 8.961 -1.092 1 91.06 106 VAL B N 1
ATOM 5097 C CA . VAL B 1 106 ? -2.955 9.109 -0.513 1 91.06 106 VAL B CA 1
ATOM 5098 C C . VAL B 1 106 ? -1.938 8.352 -1.357 1 91.06 106 VAL B C 1
ATOM 5100 O O . VAL B 1 106 ? -0.883 8.891 -1.705 1 91.06 106 VAL B O 1
ATOM 5103 N N . LEU B 1 107 ? -2.301 7.129 -1.704 1 93.94 107 LEU B N 1
ATOM 5104 C CA . LEU B 1 107 ? -1.413 6.309 -2.52 1 93.94 107 LEU B CA 1
ATOM 5105 C C . LEU B 1 107 ? -1.208 6.93 -3.896 1 93.94 107 LEU B C 1
ATOM 5107 O O . LEU B 1 107 ? -0.078 7.012 -4.383 1 93.94 107 LEU B O 1
ATOM 5111 N N . CYS B 1 108 ? -2.234 7.383 -4.496 1 95.19 108 CYS B N 1
ATOM 5112 C CA . CYS B 1 108 ? -2.184 7.914 -5.852 1 95.19 108 CYS B CA 1
ATOM 5113 C C . CYS B 1 108 ? -1.371 9.203 -5.906 1 95.19 108 CYS B C 1
ATOM 5115 O O . CYS B 1 108 ? -0.643 9.438 -6.871 1 95.19 108 CYS B O 1
ATOM 5117 N N . ILE B 1 109 ? -1.53 10.07 -4.91 1 92.19 109 ILE B N 1
ATOM 5118 C CA . ILE B 1 109 ? -0.759 11.305 -4.883 1 92.19 109 ILE B CA 1
ATOM 5119 C C . ILE B 1 109 ? 0.729 10.984 -4.758 1 92.19 109 ILE B C 1
ATOM 5121 O O . ILE B 1 109 ? 1.565 11.633 -5.391 1 92.19 109 ILE B O 1
ATOM 5125 N N . GLY B 1 110 ? 1.026 10.008 -3.918 1 91.69 110 GLY B N 1
ATOM 5126 C CA . GLY B 1 110 ? 2.402 9.539 -3.898 1 91.69 110 GLY B CA 1
ATOM 5127 C C . GLY B 1 110 ? 2.92 9.141 -5.27 1 91.69 110 GLY B C 1
ATOM 5128 O O . GLY B 1 110 ? 4.074 9.422 -5.605 1 91.69 110 GLY B O 1
ATOM 5129 N N . GLY B 1 111 ? 2.102 8.5 -6.059 1 94.38 111 GLY B N 1
ATOM 5130 C CA . GLY B 1 111 ? 2.461 8.141 -7.422 1 94.38 111 GLY B CA 1
ATOM 5131 C C . GLY B 1 111 ? 2.713 9.344 -8.305 1 94.38 111 GLY B C 1
ATOM 5132 O O . GLY B 1 111 ? 3.664 9.359 -9.094 1 94.38 111 GLY B O 1
ATOM 5133 N N . VAL B 1 112 ? 1.885 10.359 -8.219 1 94.19 112 VAL B N 1
ATOM 5134 C CA . VAL B 1 112 ? 2.039 11.578 -9 1 94.19 112 VAL B CA 1
ATOM 5135 C C . VAL B 1 112 ? 3.377 12.242 -8.68 1 94.19 112 VAL B C 1
ATOM 5137 O O . VAL B 1 112 ? 4.102 12.664 -9.578 1 94.19 112 VAL B O 1
ATOM 5140 N N . VAL B 1 113 ? 3.67 12.297 -7.438 1 90.12 113 VAL B N 1
ATOM 5141 C CA . VAL B 1 113 ? 4.902 12.922 -6.98 1 90.12 113 VAL B CA 1
ATOM 5142 C C . VAL B 1 113 ? 6.105 12.172 -7.547 1 90.12 113 VAL B C 1
ATOM 5144 O O . VAL B 1 113 ? 7.078 12.789 -7.996 1 90.12 113 VAL B O 1
ATOM 5147 N N . ALA B 1 114 ? 6.027 10.852 -7.523 1 91.56 114 ALA B N 1
ATOM 5148 C CA . ALA B 1 114 ? 7.121 10.039 -8.055 1 91.56 114 ALA B CA 1
ATOM 5149 C C . ALA B 1 114 ? 7.324 10.297 -9.547 1 91.56 114 ALA B C 1
ATOM 5151 O O . ALA B 1 114 ? 8.461 10.391 -10.016 1 91.56 114 ALA B O 1
ATOM 5152 N N . LEU B 1 115 ? 6.266 10.422 -10.297 1 94.44 115 LEU B N 1
ATOM 5153 C CA . LEU B 1 115 ? 6.34 10.672 -11.727 1 94.44 115 LEU B CA 1
ATOM 5154 C C . LEU B 1 115 ? 6.945 12.047 -12.008 1 94.44 115 LEU B C 1
ATOM 5156 O O . LEU B 1 115 ? 7.836 12.18 -12.852 1 94.44 115 LEU B O 1
ATOM 5160 N N . ILE B 1 116 ? 6.453 13.055 -11.312 1 92.12 116 ILE B N 1
ATOM 5161 C CA . ILE B 1 116 ? 6.938 14.422 -11.477 1 92.12 116 ILE B CA 1
ATOM 5162 C C . ILE B 1 116 ? 8.438 14.469 -11.211 1 92.12 116 ILE B C 1
ATOM 5164 O O . ILE B 1 116 ? 9.188 15.102 -11.961 1 92.12 116 ILE B O 1
ATOM 5168 N N . THR B 1 117 ? 8.844 13.789 -10.203 1 87.94 117 THR B N 1
ATOM 5169 C CA . THR B 1 117 ? 10.25 13.797 -9.805 1 87.94 117 THR B CA 1
ATOM 5170 C C . THR B 1 117 ? 11.102 13.039 -10.82 1 87.94 117 THR B C 1
ATOM 5172 O O . THR B 1 117 ? 12.18 13.5 -11.195 1 87.94 117 THR B O 1
ATOM 5175 N N . LYS B 1 118 ? 10.602 11.93 -11.289 1 91.12 118 LYS B N 1
ATOM 5176 C CA . LYS B 1 118 ? 11.352 11.109 -12.234 1 91.12 118 LYS B CA 1
ATOM 5177 C C . LYS B 1 118 ? 11.477 11.805 -13.586 1 91.12 118 LYS B C 1
ATOM 5179 O O . LYS B 1 118 ? 12.477 11.641 -14.289 1 91.12 118 LYS B O 1
ATOM 5184 N N . MET B 1 119 ? 10.508 12.609 -13.914 1 93.5 119 MET B N 1
ATOM 5185 C CA . MET B 1 119 ? 10.523 13.367 -15.164 1 93.5 119 MET B CA 1
ATOM 5186 C C . MET B 1 119 ? 11.43 14.586 -15.055 1 93.5 119 MET B C 1
ATOM 5188 O O . MET B 1 119 ? 11.656 15.289 -16.031 1 93.5 119 MET B O 1
ATOM 5192 N N . GLY B 1 120 ? 11.953 14.859 -13.852 1 89.19 120 GLY B N 1
ATOM 5193 C CA . GLY B 1 120 ? 12.867 15.969 -13.648 1 89.19 120 GLY B CA 1
ATOM 5194 C C . GLY B 1 120 ? 12.156 17.297 -13.469 1 89.19 120 GLY B C 1
ATOM 5195 O O . GLY B 1 120 ? 12.789 18.359 -13.516 1 89.19 120 GLY B O 1
ATOM 5196 N N . GLY B 1 121 ? 10.875 17.234 -13.352 1 88.56 121 GLY B N 1
ATOM 5197 C CA . GLY B 1 121 ? 10.109 18.469 -13.234 1 88.56 121 GLY B CA 1
ATOM 5198 C C . GLY B 1 121 ? 10.461 19.281 -12 1 88.56 121 GLY B C 1
ATOM 5199 O O . GLY B 1 121 ? 10.672 20.484 -12.078 1 88.56 121 GLY B O 1
ATOM 5200 N N . THR B 1 122 ? 10.516 18.688 -10.883 1 83.75 122 THR B N 1
ATOM 5201 C CA . THR B 1 122 ? 10.836 19.375 -9.633 1 83.75 122 THR B CA 1
ATOM 5202 C C . THR B 1 122 ? 12.242 19.969 -9.68 1 83.75 122 THR B C 1
ATOM 5204 O O . THR B 1 122 ? 12.469 21.078 -9.219 1 83.75 122 THR B O 1
ATOM 5207 N N . LYS B 1 123 ? 13.156 19.188 -10.211 1 84.44 123 LYS B N 1
ATOM 5208 C CA . LYS B 1 123 ? 14.531 19.672 -10.367 1 84.44 123 LYS B CA 1
ATOM 5209 C C . LYS B 1 123 ? 14.586 20.891 -11.289 1 84.44 123 LYS B C 1
ATOM 5211 O O . LYS B 1 123 ? 15.344 21.828 -11.039 1 84.44 123 LYS B O 1
ATOM 5216 N N . ALA B 1 124 ? 13.859 20.844 -12.344 1 87.75 124 ALA B N 1
ATOM 5217 C CA . ALA B 1 124 ? 13.836 21.953 -13.297 1 87.75 124 ALA B CA 1
ATOM 5218 C C . ALA B 1 124 ? 13.352 23.234 -12.633 1 87.75 124 ALA B C 1
ATOM 5220 O O . ALA B 1 124 ? 13.922 24.312 -12.859 1 87.75 124 ALA B O 1
ATOM 5221 N N . VAL B 1 125 ? 12.352 23.156 -11.898 1 83.88 125 VAL B N 1
ATOM 5222 C CA . VAL B 1 125 ? 11.805 24.312 -11.203 1 83.88 125 VAL B CA 1
ATOM 5223 C C . VAL B 1 125 ? 12.82 24.828 -10.188 1 83.88 125 VAL B C 1
ATOM 5225 O O . VAL B 1 125 ? 13.008 26.047 -10.047 1 83.88 125 VAL B O 1
ATOM 5228 N N . ALA B 1 126 ? 13.391 23.906 -9.484 1 79 126 ALA B N 1
ATOM 5229 C CA . ALA B 1 126 ? 14.398 24.281 -8.492 1 79 126 ALA B CA 1
ATOM 5230 C C . ALA B 1 126 ? 15.57 25.016 -9.141 1 79 126 ALA B C 1
ATOM 5232 O O . ALA B 1 126 ? 16.062 26 -8.594 1 79 126 ALA B O 1
ATOM 5233 N N . LEU B 1 127 ? 16.016 24.547 -10.258 1 82.56 127 LEU B N 1
ATOM 5234 C CA . LEU B 1 127 ? 17.125 25.172 -10.969 1 82.56 127 LEU B CA 1
ATOM 5235 C C . LEU B 1 127 ? 16.734 26.562 -11.469 1 82.56 127 LEU B C 1
ATOM 5237 O O . LEU B 1 127 ? 17.547 27.484 -11.453 1 82.56 127 LEU B O 1
ATOM 5241 N N . TRP B 1 128 ? 15.562 26.641 -11.906 1 85.69 128 TRP B N 1
ATOM 5242 C CA . TRP B 1 128 ? 15.062 27.938 -12.352 1 85.69 128 TRP B CA 1
ATOM 5243 C C . TRP B 1 128 ? 15.086 28.953 -11.211 1 85.69 128 TRP B C 1
ATOM 5245 O O . TRP B 1 128 ? 15.477 30.109 -11.398 1 85.69 128 TRP B O 1
ATOM 5255 N N . LEU B 1 129 ? 14.703 28.594 -10.055 1 83.19 129 LEU B N 1
ATOM 5256 C CA . LEU B 1 129 ? 14.68 29.469 -8.891 1 83.19 129 LEU B CA 1
ATOM 5257 C C . LEU B 1 129 ? 16.094 29.766 -8.398 1 83.19 129 LEU B C 1
ATOM 5259 O O . LEU B 1 129 ? 16.359 30.859 -7.879 1 83.19 129 LEU B O 1
ATOM 5263 N N . SER B 1 130 ? 16.953 28.781 -8.562 1 84.06 130 SER B N 1
ATOM 5264 C CA . SER B 1 130 ? 18.328 28.938 -8.086 1 84.06 130 SER B CA 1
ATOM 5265 C C . SER B 1 130 ? 19.078 30.016 -8.875 1 84.06 130 SER B C 1
ATOM 5267 O O . SER B 1 130 ? 19.984 30.656 -8.352 1 84.06 130 SER B O 1
ATOM 5269 N N . LYS B 1 131 ? 18.688 30.156 -10.078 1 86.75 131 LYS B N 1
ATOM 5270 C CA . LYS B 1 131 ? 19.328 31.156 -10.93 1 86.75 131 LYS B CA 1
ATOM 5271 C C . LYS B 1 131 ? 19.031 32.562 -10.43 1 86.75 131 LYS B C 1
ATOM 5273 O O . LYS B 1 131 ? 19.734 33.531 -10.789 1 86.75 131 LYS B O 1
ATOM 5278 N N . ARG B 1 132 ? 18.156 32.625 -9.57 1 86.75 132 ARG B N 1
ATOM 5279 C CA . ARG B 1 132 ? 17.797 33.938 -9.055 1 86.75 132 ARG B CA 1
ATOM 5280 C C . ARG B 1 132 ? 18.609 34.312 -7.812 1 86.75 132 ARG B C 1
ATOM 5282 O O . ARG B 1 132 ? 18.562 35.438 -7.34 1 86.75 132 ARG B O 1
ATOM 5289 N N . ALA B 1 133 ? 19.297 33.344 -7.309 1 89.44 133 ALA B N 1
ATOM 5290 C CA . ALA B 1 133 ? 20.109 33.562 -6.121 1 89.44 133 ALA B CA 1
ATOM 5291 C C . ALA B 1 133 ? 21.422 34.281 -6.477 1 89.44 133 ALA B C 1
ATOM 5293 O O . ALA B 1 133 ? 22.312 33.688 -7.07 1 89.44 133 ALA B O 1
ATOM 5294 N N . LYS B 1 134 ? 21.5 35.562 -6.059 1 91.62 134 LYS B N 1
ATOM 5295 C CA . LYS B 1 134 ? 22.672 36.375 -6.414 1 91.62 134 LYS B CA 1
ATOM 5296 C C . LYS B 1 134 ? 23.453 36.781 -5.172 1 91.62 134 LYS B C 1
ATOM 5298 O O . LYS B 1 134 ? 24.578 37.281 -5.277 1 91.62 134 LYS B O 1
ATOM 5303 N N . THR B 1 135 ? 22.844 36.719 -4.074 1 93.25 135 THR B N 1
ATOM 5304 C CA . THR B 1 135 ? 23.453 37.062 -2.797 1 93.25 135 THR B CA 1
ATOM 5305 C C . THR B 1 135 ? 23.156 35.969 -1.756 1 93.25 135 THR B C 1
ATOM 5307 O O . THR B 1 135 ? 22.422 35.031 -2.035 1 93.25 135 THR B O 1
ATOM 5310 N N . GLY B 1 136 ? 23.766 36.156 -0.618 1 93.19 136 GLY B N 1
ATOM 5311 C CA . GLY B 1 136 ? 23.453 35.219 0.469 1 93.19 136 GLY B CA 1
ATOM 5312 C C . GLY B 1 136 ? 22 35.25 0.876 1 93.19 136 GLY B C 1
ATOM 5313 O O . GLY B 1 136 ? 21.406 34.219 1.152 1 93.19 136 GLY B O 1
ATOM 5314 N N . VAL B 1 137 ? 21.531 36.438 0.933 1 95.56 137 VAL B N 1
ATOM 5315 C CA . VAL B 1 137 ? 20.125 36.594 1.287 1 95.56 137 VAL B CA 1
ATOM 5316 C C . VAL B 1 137 ? 19.234 35.969 0.214 1 95.56 137 VAL B C 1
ATOM 5318 O O . VAL B 1 137 ? 18.328 35.219 0.527 1 95.56 137 VAL B O 1
ATOM 5321 N N . SER B 1 138 ? 19.5 36.281 -1.024 1 95.19 138 SER B N 1
ATOM 5322 C CA . SER B 1 138 ? 18.672 35.75 -2.109 1 95.19 138 SER B CA 1
ATOM 5323 C C . SER B 1 138 ? 18.797 34.219 -2.207 1 95.19 138 SER B C 1
ATOM 5325 O O . SER B 1 138 ? 17.844 33.562 -2.609 1 95.19 138 SER B O 1
ATOM 5327 N N . ALA B 1 139 ? 19.953 33.719 -1.829 1 94.56 139 ALA B N 1
ATOM 5328 C CA . ALA B 1 139 ? 20.109 32.25 -1.813 1 94.56 139 ALA B CA 1
ATOM 5329 C C . ALA B 1 139 ? 19.188 31.609 -0.789 1 94.56 139 ALA B C 1
ATOM 5331 O O . ALA B 1 139 ? 18.562 30.578 -1.063 1 94.56 139 ALA B O 1
ATOM 5332 N N . GLN B 1 140 ? 19.094 32.219 0.35 1 96.31 140 GLN B N 1
ATOM 5333 C CA . GLN B 1 140 ? 18.219 31.719 1.398 1 96.31 140 GLN B CA 1
ATOM 5334 C C . GLN B 1 140 ? 16.75 31.844 1.002 1 96.31 140 GLN B C 1
ATOM 5336 O O . GLN B 1 140 ? 15.969 30.906 1.201 1 96.31 140 GLN B O 1
ATOM 5341 N N . ILE B 1 141 ? 16.422 32.938 0.423 1 96.19 141 ILE B N 1
ATOM 5342 C CA . ILE B 1 141 ? 15.039 33.188 0.016 1 96.19 141 ILE B CA 1
ATOM 5343 C C . ILE B 1 141 ? 14.664 32.25 -1.14 1 96.19 141 ILE B C 1
ATOM 5345 O O . ILE B 1 141 ? 13.531 31.781 -1.223 1 96.19 141 ILE B O 1
ATOM 5349 N N . SER B 1 142 ? 15.594 32.031 -2.043 1 94.38 142 SER B N 1
ATOM 5350 C CA . SER B 1 142 ? 15.336 31.109 -3.133 1 94.38 142 SER B CA 1
ATOM 5351 C C . SER B 1 142 ? 15.078 29.688 -2.604 1 94.38 142 SER B C 1
ATOM 5353 O O . SER B 1 142 ? 14.211 28.984 -3.111 1 94.38 142 SER B O 1
ATOM 5355 N N . THR B 1 143 ? 15.852 29.328 -1.611 1 94.56 143 THR B N 1
ATOM 5356 C CA . THR B 1 143 ? 15.633 28.031 -0.979 1 94.56 143 THR B CA 1
ATOM 5357 C C . THR B 1 143 ? 14.25 27.969 -0.339 1 94.56 143 THR B C 1
ATOM 5359 O O . THR B 1 143 ? 13.547 26.953 -0.466 1 94.56 143 THR B O 1
ATOM 5362 N N . TRP B 1 144 ? 13.906 29.016 0.324 1 96.06 144 TRP B N 1
ATOM 5363 C CA . TRP B 1 144 ? 12.602 29.156 0.962 1 96.06 144 TRP B CA 1
ATOM 5364 C C . TRP B 1 144 ? 11.477 29.062 -0.066 1 96.06 144 TRP B C 1
ATOM 5366 O O . TRP B 1 144 ? 10.5 28.344 0.141 1 96.06 144 TRP B O 1
ATOM 5376 N N . LEU B 1 145 ? 11.578 29.703 -1.178 1 94.69 145 LEU B N 1
ATOM 5377 C CA . LEU B 1 145 ? 10.578 29.703 -2.24 1 94.69 145 LEU B CA 1
ATOM 5378 C C . LEU B 1 145 ? 10.453 28.328 -2.871 1 94.69 145 LEU B C 1
ATOM 5380 O O . LEU B 1 145 ? 9.352 27.891 -3.227 1 94.69 145 LEU B O 1
ATOM 5384 N N . MET B 1 146 ? 11.555 27.719 -3 1 91.12 146 MET B N 1
ATOM 5385 C CA . MET B 1 146 ? 11.531 26.359 -3.529 1 91.12 146 MET B CA 1
ATOM 5386 C C . MET B 1 146 ? 10.781 25.422 -2.592 1 91.12 146 MET B C 1
ATOM 5388 O O . MET B 1 146 ? 10.008 24.578 -3.045 1 91.12 146 MET B O 1
ATOM 5392 N N . GLY B 1 147 ? 11.07 25.578 -1.34 1 91.75 147 GLY B N 1
ATOM 5393 C CA . GLY B 1 147 ? 10.344 24.797 -0.353 1 91.75 147 GLY B CA 1
ATOM 5394 C C . GLY B 1 147 ? 8.844 25.031 -0.402 1 91.75 147 GLY B C 1
ATOM 5395 O O . GLY B 1 147 ? 8.062 24.094 -0.246 1 91.75 147 GLY B O 1
ATOM 5396 N N . LEU B 1 148 ? 8.445 26.219 -0.641 1 93.25 148 LEU B N 1
ATOM 5397 C CA . LEU B 1 148 ? 7.031 26.547 -0.766 1 93.25 148 LEU B CA 1
ATOM 5398 C C . LEU B 1 148 ? 6.441 25.938 -2.029 1 93.25 148 LEU B C 1
ATOM 5400 O O . LEU B 1 148 ? 5.281 25.516 -2.035 1 93.25 148 LEU B O 1
ATOM 5404 N N . PHE B 1 149 ? 7.258 25.875 -3.01 1 88.12 149 PHE B N 1
ATOM 5405 C CA . PHE B 1 149 ? 6.781 25.359 -4.289 1 88.12 149 PHE B CA 1
ATOM 5406 C C . PHE B 1 149 ? 6.613 23.844 -4.234 1 88.12 149 PHE B C 1
ATOM 5408 O O . PHE B 1 149 ? 5.707 23.297 -4.859 1 88.12 149 PHE B O 1
ATOM 5415 N N . VAL B 1 150 ? 7.543 23.266 -3.543 1 87 150 VAL B N 1
ATOM 5416 C CA . VAL B 1 150 ? 7.445 21.812 -3.41 1 87 150 VAL B CA 1
ATOM 5417 C C . VAL B 1 150 ? 6.566 21.469 -2.213 1 87 150 VAL B C 1
ATOM 5419 O O . VAL B 1 150 ? 6.98 20.703 -1.335 1 87 150 VAL B O 1
ATOM 5422 N N . PHE B 1 151 ? 5.348 21.922 -2.246 1 87.38 151 PHE B N 1
ATOM 5423 C CA . PHE B 1 151 ? 4.43 21.844 -1.117 1 87.38 151 PHE B CA 1
ATOM 5424 C C . PHE B 1 151 ? 3.758 20.469 -1.065 1 87.38 151 PHE B C 1
ATOM 5426 O O . PHE B 1 151 ? 3.17 20.094 -0.047 1 87.38 151 PHE B O 1
ATOM 5433 N N . PHE B 1 152 ? 3.842 19.688 -2.102 1 85.88 152 PHE B N 1
ATOM 5434 C CA . PHE B 1 152 ? 2.967 18.547 -2.27 1 85.88 152 PHE B CA 1
ATOM 5435 C C . PHE B 1 152 ? 3.518 17.328 -1.526 1 85.88 152 PHE B C 1
ATOM 5437 O O . PHE B 1 152 ? 2.799 16.359 -1.298 1 85.88 152 PHE B O 1
ATOM 5444 N N . ASP B 1 153 ? 4.797 17.438 -1.186 1 86.19 153 ASP B N 1
ATOM 5445 C CA . ASP B 1 153 ? 5.395 16.312 -0.475 1 86.19 153 ASP B CA 1
ATOM 5446 C C . ASP B 1 153 ? 6.625 16.75 0.315 1 86.19 153 ASP B C 1
ATOM 5448 O O . ASP B 1 153 ? 7.562 17.312 -0.251 1 86.19 153 ASP B O 1
ATOM 5452 N N . ASP B 1 154 ? 6.68 16.406 1.549 1 89.88 154 ASP B N 1
ATOM 5453 C CA . ASP B 1 154 ? 7.762 16.906 2.393 1 89.88 154 ASP B CA 1
ATOM 5454 C C . ASP B 1 154 ? 9.047 16.109 2.168 1 89.88 154 ASP B C 1
ATOM 5456 O O . ASP B 1 154 ? 10.148 16.641 2.283 1 89.88 154 ASP B O 1
ATOM 5460 N N . TYR B 1 155 ? 9.016 14.867 1.815 1 81.75 155 TYR B N 1
ATOM 5461 C CA . TYR B 1 155 ? 10.219 14.094 1.515 1 81.75 155 TYR B CA 1
ATOM 5462 C C . TYR B 1 155 ? 10.836 14.539 0.198 1 81.75 155 TYR B C 1
ATOM 5464 O O . TYR B 1 155 ? 12.055 14.719 0.108 1 81.75 155 TYR B O 1
ATOM 5472 N N . ALA B 1 156 ? 9.992 14.703 -0.744 1 81.38 156 ALA B N 1
ATOM 5473 C CA . ALA B 1 156 ? 10.477 15.211 -2.025 1 81.38 156 ALA B CA 1
ATOM 5474 C C . ALA B 1 156 ? 11.148 16.562 -1.859 1 81.38 156 ALA B C 1
ATOM 5476 O O . ALA B 1 156 ? 12.18 16.844 -2.486 1 81.38 156 ALA B O 1
ATOM 5477 N N . ASN B 1 157 ? 10.547 17.359 -1.027 1 87.31 157 ASN B N 1
ATOM 5478 C CA . ASN B 1 157 ? 11.125 18.672 -0.747 1 87.31 157 ASN B CA 1
ATOM 5479 C C . ASN B 1 157 ? 12.547 18.562 -0.223 1 87.31 157 ASN B C 1
ATOM 5481 O O . ASN B 1 157 ? 13.469 19.188 -0.769 1 87.31 157 ASN B O 1
ATOM 5485 N N . ALA B 1 158 ? 12.797 17.75 0.728 1 84.31 158 ALA B N 1
ATOM 5486 C CA . ALA B 1 158 ? 14.102 17.609 1.378 1 84.31 158 ALA B CA 1
ATOM 5487 C C . ALA B 1 158 ? 15.125 17 0.428 1 84.31 158 ALA B C 1
ATOM 5489 O O . ALA B 1 158 ? 16.281 17.406 0.409 1 84.31 158 ALA B O 1
ATOM 5490 N N . LEU B 1 159 ? 14.75 16.109 -0.407 1 77.75 159 LEU B N 1
ATOM 5491 C CA . LEU B 1 159 ? 15.664 15.352 -1.252 1 77.75 159 LEU B CA 1
ATOM 5492 C C . LEU B 1 159 ? 16.016 16.125 -2.514 1 77.75 159 LEU B C 1
ATOM 5494 O O . LEU B 1 159 ? 17.062 15.891 -3.125 1 77.75 159 LEU B O 1
ATOM 5498 N N . ILE B 1 160 ? 15.219 17.078 -2.852 1 81.88 160 ILE B N 1
ATOM 5499 C CA . ILE B 1 160 ? 15.43 17.766 -4.117 1 81.88 160 ILE B CA 1
ATOM 5500 C C . ILE B 1 160 ? 16.031 19.156 -3.855 1 81.88 160 ILE B C 1
ATOM 5502 O O . ILE B 1 160 ? 17 19.547 -4.492 1 81.88 160 ILE B O 1
ATOM 5506 N N . VAL B 1 161 ? 15.469 19.844 -2.916 1 86.75 161 VAL B N 1
ATOM 5507 C CA . VAL B 1 161 ? 15.875 21.234 -2.67 1 86.75 161 VAL B CA 1
ATOM 5508 C C . VAL B 1 161 ? 17.297 21.266 -2.121 1 86.75 161 VAL B C 1
ATOM 5510 O O . VAL B 1 161 ? 18.109 22.094 -2.525 1 86.75 161 VAL B O 1
ATOM 5513 N N . GLY B 1 162 ? 17.641 20.344 -1.29 1 86.12 162 GLY B N 1
ATOM 5514 C CA . GLY B 1 162 ? 18.938 20.328 -0.627 1 86.12 162 GLY B CA 1
ATOM 5515 C C . GLY B 1 162 ? 20.094 20.234 -1.595 1 86.12 162 GLY B C 1
ATOM 5516 O O . GLY B 1 162 ? 20.891 21.172 -1.704 1 86.12 162 GLY B O 1
ATOM 5517 N N . PRO B 1 163 ? 20.156 19.188 -2.363 1 81.69 163 PRO B N 1
ATOM 5518 C CA . PRO B 1 163 ? 21.281 19.016 -3.281 1 81.69 163 PRO B CA 1
ATOM 5519 C C . PRO B 1 163 ? 21.375 20.109 -4.34 1 81.69 163 PRO B C 1
ATOM 5521 O O . PRO B 1 163 ? 22.469 20.469 -4.781 1 81.69 163 PRO B O 1
ATOM 5524 N N . ILE B 1 164 ? 20.312 20.688 -4.684 1 85 164 ILE B N 1
ATOM 5525 C CA . ILE B 1 164 ? 20.297 21.719 -5.715 1 85 164 ILE B CA 1
ATOM 5526 C C . ILE B 1 164 ? 20.828 23.031 -5.141 1 85 164 ILE B C 1
ATOM 5528 O O . ILE B 1 164 ? 21.562 23.766 -5.816 1 85 164 ILE B O 1
ATOM 5532 N N . MET B 1 165 ? 20.5 23.328 -3.961 1 90.19 165 MET B N 1
ATOM 5533 C CA . MET B 1 165 ? 20.828 24.641 -3.391 1 90.19 165 MET B CA 1
ATOM 5534 C C . MET B 1 165 ? 22.156 24.594 -2.66 1 90.19 165 MET B C 1
ATOM 5536 O O . MET B 1 165 ? 22.75 25.641 -2.375 1 90.19 165 MET B O 1
ATOM 5540 N N . ARG B 1 166 ? 22.656 23.453 -2.406 1 88.69 166 ARG B N 1
ATOM 5541 C CA . ARG B 1 166 ? 23.891 23.281 -1.64 1 88.69 166 ARG B CA 1
ATOM 5542 C C . ARG B 1 166 ? 25.047 24.047 -2.287 1 88.69 166 ARG B C 1
ATOM 5544 O O . ARG B 1 166 ? 25.688 24.875 -1.642 1 88.69 166 ARG B O 1
ATOM 5551 N N . PRO B 1 167 ? 25.312 23.781 -3.572 1 86.81 167 PRO B N 1
ATOM 5552 C CA . PRO B 1 167 ? 26.422 24.516 -4.195 1 86.81 167 PRO B CA 1
ATOM 5553 C C . PRO B 1 167 ? 26.188 26.031 -4.223 1 86.81 167 PRO B C 1
ATOM 5555 O O . PRO B 1 167 ? 27.141 26.812 -4.145 1 86.81 167 PRO B O 1
ATOM 5558 N N . ILE B 1 168 ? 24.984 26.484 -4.262 1 89 168 ILE B N 1
ATOM 5559 C CA . ILE B 1 168 ? 24.656 27.891 -4.324 1 89 168 ILE B CA 1
ATOM 5560 C C . ILE B 1 168 ? 24.859 28.531 -2.951 1 89 168 ILE B C 1
ATOM 5562 O O . ILE B 1 168 ? 25.453 29.609 -2.842 1 89 168 ILE B O 1
ATOM 5566 N N . THR B 1 169 ? 24.328 27.922 -1.988 1 92.56 169 THR B N 1
ATOM 5567 C CA . THR B 1 169 ? 24.484 28.438 -0.635 1 92.56 169 THR B CA 1
ATOM 5568 C C . THR B 1 169 ? 25.953 28.406 -0.223 1 92.56 169 THR B C 1
ATOM 5570 O O . THR B 1 169 ? 26.422 29.281 0.522 1 92.56 169 THR B O 1
ATOM 5573 N N . ASP B 1 170 ? 26.656 27.406 -0.694 1 90.75 170 ASP B N 1
ATOM 5574 C CA . ASP B 1 170 ? 28.094 27.359 -0.444 1 90.75 170 ASP B CA 1
ATOM 5575 C C . ASP B 1 170 ? 28.812 28.578 -1.04 1 90.75 170 ASP B C 1
ATOM 5577 O O . ASP B 1 170 ? 29.688 29.156 -0.408 1 90.75 170 ASP B O 1
ATOM 5581 N N . LYS B 1 171 ? 28.453 28.828 -2.193 1 91.12 171 LYS B N 1
ATOM 5582 C CA . LYS B 1 171 ? 29.047 29.953 -2.902 1 91.12 171 LYS B CA 1
ATOM 5583 C C . LYS B 1 171 ? 28.891 31.25 -2.107 1 91.12 171 LYS B C 1
ATOM 5585 O O . LYS B 1 171 ? 29.781 32.094 -2.098 1 91.12 171 LYS B O 1
ATOM 5590 N N . PHE B 1 172 ? 27.812 31.391 -1.464 1 92.81 172 PHE B N 1
ATOM 5591 C CA . PHE B 1 172 ? 27.531 32.656 -0.769 1 92.81 172 PHE B CA 1
ATOM 5592 C C . PHE B 1 172 ? 27.781 32.5 0.728 1 92.81 172 PHE B C 1
ATOM 5594 O O . PHE B 1 172 ? 27.312 33.312 1.521 1 92.81 172 PHE B O 1
ATOM 5601 N N . LYS B 1 173 ? 28.328 31.438 1.129 1 93.88 173 LYS B N 1
ATOM 5602 C CA . LYS B 1 173 ? 28.828 31.188 2.475 1 93.88 173 LYS B CA 1
ATOM 5603 C C . LYS B 1 173 ? 27.688 31.125 3.488 1 9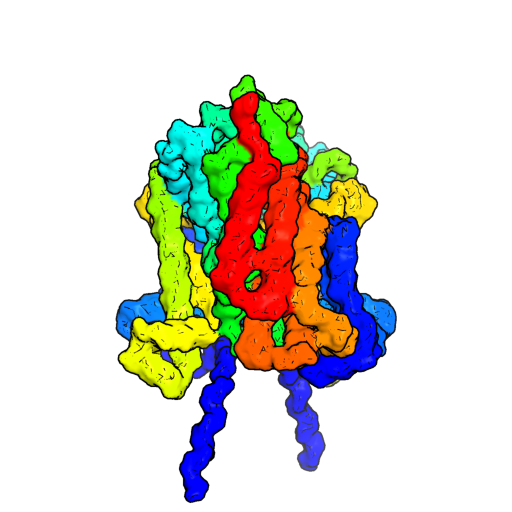3.88 173 LYS B C 1
ATOM 5605 O O . LYS B 1 173 ? 27.766 31.75 4.551 1 93.88 173 LYS B O 1
ATOM 5610 N N . VAL B 1 174 ? 26.703 30.547 3.146 1 95.38 174 VAL B N 1
ATOM 5611 C CA . VAL B 1 174 ? 25.641 30.156 4.07 1 95.38 174 VAL B CA 1
ATOM 5612 C C . VAL B 1 174 ? 25.969 28.781 4.664 1 95.38 174 VAL B C 1
ATOM 5614 O O . VAL B 1 174 ? 26.359 27.859 3.947 1 95.38 174 VAL B O 1
ATOM 5617 N N . SER B 1 175 ? 25.875 28.703 5.891 1 95.75 175 SER B N 1
ATOM 5618 C CA . SER B 1 175 ? 26.25 27.453 6.539 1 95.75 175 SER B CA 1
ATOM 5619 C C . SER B 1 175 ? 25.344 26.312 6.094 1 95.75 175 SER B C 1
ATOM 5621 O O . SER B 1 175 ? 24.172 26.531 5.758 1 95.75 175 SER B O 1
ATOM 5623 N N . ARG B 1 176 ? 25.812 25.094 6.141 1 95 176 ARG B N 1
ATOM 5624 C CA . ARG B 1 176 ? 25.031 23.906 5.816 1 95 176 ARG B CA 1
ATOM 5625 C C . ARG B 1 176 ? 23.906 23.703 6.824 1 95 176 ARG B C 1
ATOM 5627 O O . ARG B 1 176 ? 22.844 23.203 6.473 1 95 176 ARG B O 1
ATOM 5634 N N . GLU B 1 177 ? 24.172 24.078 8.023 1 95.62 177 GLU B N 1
ATOM 5635 C CA . GLU B 1 177 ? 23.141 23.984 9.055 1 95.62 177 GLU B CA 1
ATOM 5636 C C . GLU B 1 177 ? 21.953 24.891 8.734 1 95.62 177 GLU B C 1
ATOM 5638 O O . GLU B 1 177 ? 20.797 24.516 8.93 1 95.62 177 GLU B O 1
ATOM 5643 N N . LYS B 1 178 ? 22.25 26.062 8.258 1 97.06 178 LYS B N 1
ATOM 5644 C CA . LYS B 1 178 ? 21.203 27 7.895 1 97.06 178 LYS B CA 1
ATOM 5645 C C . LYS B 1 178 ? 20.391 26.5 6.699 1 97.06 178 LYS B C 1
ATOM 5647 O O . LYS B 1 178 ? 19.172 26.609 6.676 1 97.06 178 LYS B O 1
ATOM 5652 N N . LEU B 1 179 ? 21.094 25.984 5.777 1 95.5 179 LEU B N 1
ATOM 5653 C CA . LEU B 1 179 ? 20.406 25.391 4.637 1 95.5 179 LEU B CA 1
ATOM 5654 C C . LEU B 1 179 ? 19.5 24.266 5.086 1 95.5 179 LEU B C 1
ATOM 5656 O O . LEU B 1 179 ? 18.344 24.188 4.668 1 95.5 179 LEU B O 1
ATOM 5660 N N . ALA B 1 180 ? 19.984 23.406 5.91 1 95.5 180 ALA B N 1
ATOM 5661 C CA . ALA B 1 180 ? 19.203 22.281 6.426 1 95.5 180 ALA B CA 1
ATOM 5662 C C . ALA B 1 180 ? 17.953 22.781 7.156 1 95.5 180 ALA B C 1
ATOM 5664 O O . ALA B 1 180 ? 16.875 22.188 7.035 1 95.5 180 ALA B O 1
ATOM 5665 N N . PHE B 1 181 ? 18.172 23.844 7.875 1 97 181 PHE B N 1
ATOM 5666 C CA . PHE B 1 181 ? 17.062 24.438 8.617 1 97 181 PHE B CA 1
ATOM 5667 C C . PHE B 1 181 ? 15.984 24.938 7.66 1 97 181 PHE B C 1
ATOM 5669 O O . PHE B 1 181 ? 14.797 24.672 7.859 1 97 181 PHE B O 1
ATOM 5676 N N . ILE B 1 182 ? 16.328 25.641 6.652 1 97.38 182 ILE B N 1
ATOM 5677 C CA . ILE B 1 182 ? 15.367 26.203 5.715 1 97.38 182 ILE B CA 1
ATOM 5678 C C . ILE B 1 182 ? 14.617 25.062 5.004 1 97.38 182 ILE B C 1
ATOM 5680 O O . ILE B 1 182 ? 13.398 25.125 4.844 1 97.38 182 ILE B O 1
ATOM 5684 N N . ILE B 1 183 ? 15.344 24.078 4.641 1 94.69 183 ILE B N 1
ATOM 5685 C CA . ILE B 1 183 ? 14.742 22.922 3.979 1 94.69 183 ILE B CA 1
ATOM 5686 C C . ILE B 1 183 ? 13.734 22.25 4.914 1 94.69 183 ILE B C 1
ATOM 5688 O O . ILE B 1 183 ? 12.586 22.016 4.535 1 94.69 183 ILE B O 1
ATOM 5692 N N . ASP B 1 184 ? 14.133 21.969 6.105 1 96 184 ASP B N 1
ATOM 5693 C CA . ASP B 1 184 ? 13.312 21.266 7.09 1 96 184 ASP B CA 1
ATOM 5694 C C . ASP B 1 184 ? 12.07 22.078 7.449 1 96 184 ASP B C 1
ATOM 5696 O O . ASP B 1 184 ? 10.977 21.531 7.566 1 96 184 ASP B O 1
ATOM 5700 N N . ALA B 1 185 ? 12.227 23.359 7.621 1 97.19 185 ALA B N 1
ATOM 5701 C CA . ALA B 1 185 ? 11.156 24.25 8.055 1 97.19 185 ALA B CA 1
ATOM 5702 C C . ALA B 1 185 ? 10.164 24.516 6.918 1 97.19 185 ALA B C 1
ATOM 5704 O O . ALA B 1 185 ? 9.062 25 7.152 1 97.19 185 ALA B O 1
ATOM 5705 N N . THR B 1 186 ? 10.508 24.156 5.727 1 95.94 186 THR B N 1
ATOM 5706 C CA . THR B 1 186 ? 9.594 24.328 4.602 1 95.94 186 THR B CA 1
ATOM 5707 C C . THR B 1 186 ? 9.102 22.984 4.09 1 95.94 186 THR B C 1
ATOM 5709 O O . THR B 1 186 ? 8.438 22.922 3.055 1 95.94 186 THR B O 1
ATOM 5712 N N . ALA B 1 187 ? 9.414 21.938 4.754 1 93.69 187 ALA B N 1
ATOM 5713 C CA . ALA B 1 187 ? 8.961 20.609 4.352 1 93.69 187 ALA B CA 1
ATOM 5714 C C . ALA B 1 187 ? 7.594 20.281 4.957 1 93.69 187 ALA B C 1
ATOM 5716 O O . ALA B 1 187 ? 6.559 20.672 4.406 1 93.69 187 ALA B O 1
ATOM 5717 N N . ALA B 1 188 ? 7.562 19.812 6.176 1 93.44 188 ALA B N 1
ATOM 5718 C CA . ALA B 1 188 ? 6.32 19.406 6.824 1 93.44 188 ALA B CA 1
ATOM 5719 C C . ALA B 1 188 ? 5.43 20.609 7.109 1 93.44 188 ALA B C 1
ATOM 5721 O O . ALA B 1 188 ? 4.215 20.547 6.93 1 93.44 188 ALA B O 1
ATOM 5722 N N . PRO B 1 189 ? 5.98 21.734 7.555 1 95.44 189 PRO B N 1
ATOM 5723 C CA . PRO B 1 189 ? 5.129 22.891 7.836 1 95.44 189 PRO B CA 1
ATOM 5724 C C . PRO B 1 189 ? 4.363 23.375 6.609 1 95.44 189 PRO B C 1
ATOM 5726 O O . PRO B 1 189 ? 3.242 23.875 6.73 1 95.44 189 PRO B O 1
ATOM 5729 N N . VAL B 1 190 ? 4.953 23.188 5.477 1 95.31 190 VAL B N 1
ATOM 5730 C CA . VAL B 1 190 ? 4.285 23.625 4.254 1 95.31 190 VAL B CA 1
ATOM 5731 C C . VAL B 1 190 ? 3.332 22.531 3.773 1 95.31 190 VAL B C 1
ATOM 5733 O O . VAL B 1 190 ? 2.189 22.812 3.408 1 95.31 190 VAL B O 1
ATOM 5736 N N . ALA B 1 191 ? 3.787 21.328 3.777 1 92.81 191 ALA B N 1
ATOM 5737 C CA . ALA B 1 191 ? 2.967 20.203 3.316 1 92.81 191 ALA B CA 1
ATOM 5738 C C . ALA B 1 191 ? 1.691 20.078 4.145 1 92.81 191 ALA B C 1
ATOM 5740 O O . ALA B 1 191 ? 0.636 19.719 3.621 1 92.81 191 ALA B O 1
ATOM 5741 N N . GLY B 1 192 ? 1.761 20.391 5.391 1 93.94 192 GLY B N 1
ATOM 5742 C CA . GLY B 1 192 ? 0.612 20.312 6.277 1 93.94 192 GLY B CA 1
ATOM 5743 C C . GLY B 1 192 ? -0.411 21.406 6.027 1 93.94 192 GLY B C 1
ATOM 5744 O O . GLY B 1 192 ? -1.59 21.234 6.352 1 93.94 192 GLY B O 1
ATOM 5745 N N . LEU B 1 193 ? 0.03 22.453 5.422 1 94.94 193 LEU B N 1
ATOM 5746 C CA . LEU B 1 193 ? -0.849 23.578 5.133 1 94.94 193 LEU B CA 1
ATOM 5747 C C . LEU B 1 193 ? -1.49 23.422 3.758 1 94.94 193 LEU B C 1
ATOM 5749 O O . LEU B 1 193 ? -2.551 24 3.498 1 94.94 193 LEU B O 1
ATOM 5753 N N . ALA B 1 194 ? -0.817 22.656 2.898 1 92.75 194 ALA B N 1
ATOM 5754 C CA . ALA B 1 194 ? -1.242 22.578 1.502 1 92.75 194 ALA B CA 1
ATOM 5755 C C . ALA B 1 194 ? -2.586 21.875 1.372 1 92.75 194 ALA B C 1
ATOM 5757 O O . ALA B 1 194 ? -2.811 20.828 1.998 1 92.75 194 ALA B O 1
ATOM 5758 N N . VAL B 1 195 ? -3.428 22.438 0.533 1 89.75 195 VAL B N 1
ATOM 5759 C CA . VAL B 1 195 ? -4.785 21.922 0.369 1 89.75 195 VAL B CA 1
ATOM 5760 C C . VAL B 1 195 ? -4.754 20.641 -0.449 1 89.75 195 VAL B C 1
ATOM 5762 O O . VAL B 1 195 ? -5.68 19.828 -0.372 1 89.75 195 VAL B O 1
ATOM 5765 N N . ILE B 1 196 ? -3.736 20.5 -1.218 1 88.44 196 ILE B N 1
ATOM 5766 C CA . ILE B 1 196 ? -3.527 19.25 -1.947 1 88.44 196 ILE B CA 1
ATOM 5767 C C . ILE B 1 196 ? -2.094 18.766 -1.743 1 88.44 196 ILE B C 1
ATOM 5769 O O . ILE B 1 196 ? -1.146 19.391 -2.225 1 88.44 196 ILE B O 1
ATOM 5773 N N . SER B 1 197 ? -1.909 17.781 -1.009 1 91 197 SER B N 1
ATOM 5774 C CA . SER B 1 197 ? -0.614 17.203 -0.687 1 91 197 SER B CA 1
ATOM 5775 C C . SER B 1 197 ? -0.767 15.773 -0.174 1 91 197 SER B C 1
ATOM 5777 O O . SER B 1 197 ? -1.884 15.258 -0.079 1 91 197 SER B O 1
ATOM 5779 N N . THR B 1 198 ? 0.282 15.156 0.092 1 88.06 198 THR B N 1
ATOM 5780 C CA . THR B 1 198 ? 0.272 13.812 0.656 1 88.06 198 THR B CA 1
ATOM 5781 C C . THR B 1 198 ? -0.249 13.828 2.09 1 88.06 198 THR B C 1
ATOM 5783 O O . THR B 1 198 ? -0.525 12.781 2.67 1 88.06 198 THR B O 1
ATOM 5786 N N . TRP B 1 199 ? -0.502 15.023 2.707 1 92.06 199 TRP B N 1
ATOM 5787 C CA . TRP B 1 199 ? -0.888 15.172 4.105 1 92.06 199 TRP B CA 1
ATOM 5788 C C . TRP B 1 199 ? -2.4 15.297 4.246 1 92.06 199 TRP B C 1
ATOM 5790 O O . TRP B 1 199 ? -2.967 14.961 5.285 1 92.06 199 TRP B O 1
ATOM 5800 N N . VAL B 1 200 ? -3.049 15.812 3.262 1 92.19 200 VAL B N 1
ATOM 5801 C CA . VAL B 1 200 ? -4.422 16.297 3.385 1 92.19 200 VAL B CA 1
ATOM 5802 C C . VAL B 1 200 ? -5.355 15.133 3.678 1 92.19 200 VAL B C 1
ATOM 5804 O O . VAL B 1 200 ? -6.273 15.25 4.496 1 92.19 200 VAL B O 1
ATOM 5807 N N . GLY B 1 201 ? -5.18 14.039 3.033 1 90.56 201 GLY B N 1
ATOM 5808 C CA . GLY B 1 201 ? -6.047 12.891 3.254 1 90.56 201 GLY B CA 1
ATOM 5809 C C . GLY B 1 201 ? -6.07 12.438 4.699 1 90.56 201 GLY B C 1
ATOM 5810 O O . GLY B 1 201 ? -7.141 12.18 5.258 1 90.56 201 GLY B O 1
ATOM 5811 N N . LEU B 1 202 ? -4.949 12.305 5.246 1 92.19 202 LEU B N 1
ATOM 5812 C CA . LEU B 1 202 ? -4.848 11.891 6.641 1 92.19 202 LEU B CA 1
ATOM 5813 C C . LEU B 1 202 ? -5.5 12.906 7.566 1 92.19 202 LEU B C 1
ATOM 5815 O O . LEU B 1 202 ? -6.258 12.547 8.461 1 92.19 202 LEU B O 1
ATOM 5819 N N . GLU B 1 203 ? -5.25 14.172 7.352 1 95.69 203 GLU B N 1
ATOM 5820 C CA . GLU B 1 203 ? -5.754 15.219 8.234 1 95.69 203 GLU B CA 1
ATOM 5821 C C . GLU B 1 203 ? -7.277 15.273 8.211 1 95.69 203 GLU B C 1
ATOM 5823 O O . GLU B 1 203 ? -7.922 15.281 9.258 1 95.69 203 GLU B O 1
ATOM 5828 N N . ILE B 1 204 ? -7.855 15.258 7.016 1 94.31 204 ILE B N 1
ATOM 5829 C CA . ILE B 1 204 ? -9.305 15.398 6.914 1 94.31 204 ILE B CA 1
ATOM 5830 C C . ILE B 1 204 ? -9.984 14.141 7.449 1 94.31 204 ILE B C 1
ATOM 5832 O O . ILE B 1 204 ? -11.062 14.219 8.039 1 94.31 204 ILE B O 1
ATOM 5836 N N . SER B 1 205 ? -9.328 13.031 7.254 1 94.12 205 SER B N 1
ATOM 5837 C CA . SER B 1 205 ? -9.891 11.773 7.746 1 94.12 205 SER B CA 1
ATOM 5838 C C . SER B 1 205 ? -9.938 11.758 9.273 1 94.12 205 SER B C 1
ATOM 5840 O O . SER B 1 205 ? -10.93 11.312 9.859 1 94.12 205 SER B O 1
ATOM 5842 N N . LEU B 1 206 ? -8.969 12.188 9.914 1 95 206 LEU B N 1
ATOM 5843 C CA . LEU B 1 206 ? -8.906 12.18 11.375 1 95 206 LEU B CA 1
ATOM 5844 C C . LEU B 1 206 ? -9.867 13.211 11.961 1 95 206 LEU B C 1
ATOM 5846 O O . LEU B 1 206 ? -10.438 12.992 13.039 1 95 206 LEU B O 1
ATOM 5850 N N . ILE B 1 207 ? -10.062 14.289 11.242 1 96 207 ILE B N 1
ATOM 5851 C CA . ILE B 1 207 ? -11.047 15.281 11.656 1 96 207 ILE B CA 1
ATOM 5852 C C . ILE B 1 207 ? -12.445 14.664 11.609 1 96 207 ILE B C 1
ATOM 5854 O O . ILE B 1 207 ? -13.203 14.766 12.578 1 96 207 ILE B O 1
ATOM 5858 N N . LYS B 1 208 ? -12.734 14.023 10.508 1 94.38 208 LYS B N 1
ATOM 5859 C CA . LYS B 1 208 ? -14.047 13.398 10.352 1 94.38 208 LYS B CA 1
ATOM 5860 C C . LYS B 1 208 ? -14.289 12.359 11.438 1 94.38 208 LYS B C 1
ATOM 5862 O O . LYS B 1 208 ? -15.367 12.328 12.039 1 94.38 208 LYS B O 1
ATOM 5867 N N . GLN B 1 209 ? -13.344 11.617 11.711 1 92.56 209 GLN B N 1
ATOM 5868 C CA . GLN B 1 209 ? -13.477 10.578 12.727 1 92.56 209 GLN B CA 1
ATOM 5869 C C . GLN B 1 209 ? -13.656 11.18 14.117 1 92.56 209 GLN B C 1
ATOM 5871 O O . GLN B 1 209 ? -14.414 10.648 14.938 1 92.56 209 GLN B O 1
ATOM 5876 N N . GLY B 1 210 ? -12.922 12.227 14.391 1 93.94 210 GLY B N 1
ATOM 5877 C CA . GLY B 1 210 ? -13.078 12.898 15.672 1 93.94 210 GLY B CA 1
ATOM 5878 C C . GLY B 1 210 ? -14.492 13.398 15.906 1 93.94 210 GLY B C 1
ATOM 5879 O O . GLY B 1 210 ? -15.031 13.25 17.016 1 93.94 210 GLY B O 1
ATOM 5880 N N . TYR B 1 211 ? -15.094 13.93 14.891 1 94.19 211 TYR B N 1
ATOM 5881 C CA . TYR B 1 211 ? -16.453 14.438 15.008 1 94.19 211 TYR B CA 1
ATOM 5882 C C . TYR B 1 211 ? -17.453 13.297 15.156 1 94.19 211 TYR B C 1
ATOM 5884 O O . TYR B 1 211 ? -18.469 13.43 15.836 1 94.19 211 TYR B O 1
ATOM 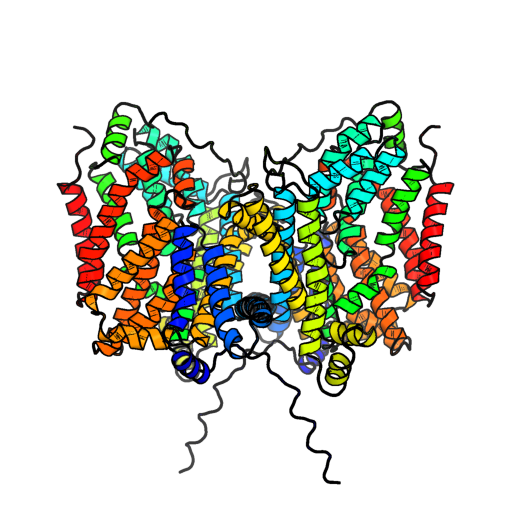5892 N N . GLU B 1 212 ? -17.156 12.195 14.531 1 91.25 212 GLU B N 1
ATOM 5893 C CA . GLU B 1 212 ? -18.031 11.031 14.672 1 91.25 212 GLU B CA 1
ATOM 5894 C C . GLU B 1 212 ? -18.094 10.57 16.125 1 91.25 212 GLU B C 1
ATOM 5896 O O . GLU B 1 212 ? -19.125 10.062 16.578 1 91.25 212 GLU B O 1
ATOM 5901 N N . LEU B 1 213 ? -17.062 10.797 16.828 1 90.75 213 LEU B N 1
ATOM 5902 C CA . LEU B 1 213 ? -16.984 10.367 18.219 1 90.75 213 LEU B CA 1
ATOM 5903 C C . LEU B 1 213 ? -17.922 11.195 19.094 1 90.75 213 LEU B C 1
ATOM 5905 O O . LEU B 1 213 ? -18.281 10.781 20.203 1 90.75 213 LEU B O 1
ATOM 5909 N N . ILE B 1 214 ? -18.328 12.367 18.609 1 90.38 214 ILE B N 1
ATOM 5910 C CA . ILE B 1 214 ? -19.25 13.188 19.375 1 90.38 214 ILE B CA 1
ATOM 5911 C C . ILE B 1 214 ? -20.625 13.18 18.719 1 90.38 214 ILE B C 1
ATOM 5913 O O . ILE B 1 214 ? -21.453 14.055 18.984 1 90.38 214 ILE B O 1
ATOM 5917 N N . GLY B 1 215 ? -20.797 12.25 17.719 1 88 215 GLY B N 1
ATOM 5918 C CA . GLY B 1 215 ? -22.109 12 17.156 1 88 215 GLY B CA 1
ATOM 5919 C C . GLY B 1 215 ? -22.422 12.883 15.961 1 88 215 GLY B C 1
ATOM 5920 O O . GLY B 1 215 ? -23.562 12.961 15.516 1 88 215 GLY B O 1
ATOM 5921 N N . VAL B 1 216 ? -21.5 13.633 15.5 1 90.19 216 VAL B N 1
ATOM 5922 C CA . VAL B 1 216 ? -21.688 14.477 14.328 1 90.19 216 VAL B CA 1
ATOM 5923 C C . VAL B 1 216 ? -21.094 13.797 13.094 1 90.19 216 VAL B C 1
ATOM 5925 O O . VAL B 1 216 ? -19.875 13.633 13 1 90.19 216 VAL B O 1
ATOM 5928 N N . THR B 1 217 ? -21.922 13.383 12.172 1 86.25 217 THR B N 1
ATOM 5929 C CA . THR B 1 217 ? -21.438 12.57 11.062 1 86.25 217 THR B CA 1
ATOM 5930 C C . THR B 1 217 ? -21.484 13.352 9.758 1 86.25 217 THR B C 1
ATOM 5932 O O . THR B 1 217 ? -20.828 12.977 8.781 1 86.25 217 THR B O 1
ATOM 5935 N N . ASP B 1 218 ? -22.25 14.359 9.617 1 84.5 218 ASP B N 1
ATOM 5936 C CA . ASP B 1 218 ? -22.422 15.086 8.367 1 84.5 218 ASP B CA 1
ATOM 5937 C C . ASP B 1 218 ? -21.641 16.406 8.375 1 84.5 218 ASP B C 1
ATOM 5939 O O . ASP B 1 218 ? -22.234 17.484 8.32 1 84.5 218 ASP B O 1
ATOM 5943 N N . ILE B 1 219 ? -20.359 16.25 8.5 1 88.75 219 ILE B N 1
ATOM 5944 C CA . ILE B 1 219 ? -19.531 17.453 8.5 1 88.75 219 ILE B CA 1
ATOM 5945 C C . ILE B 1 219 ? -18.734 17.547 7.199 1 88.75 219 ILE B C 1
ATOM 5947 O O . ILE B 1 219 ? -18.5 16.531 6.539 1 88.75 219 ILE B O 1
ATOM 5951 N N . ASN B 1 220 ? -18.391 18.766 6.84 1 91.44 220 ASN B N 1
ATOM 5952 C CA . ASN B 1 220 ? -17.422 19.016 5.777 1 91.44 220 ASN B CA 1
ATOM 5953 C C . ASN B 1 220 ? -16 19.047 6.312 1 91.44 220 ASN B C 1
ATOM 5955 O O . ASN B 1 220 ? -15.453 20.125 6.57 1 91.44 220 ASN B O 1
ATOM 5959 N N . ALA B 1 221 ? -15.414 17.891 6.363 1 93.31 221 ALA B N 1
ATOM 5960 C CA . ALA B 1 221 ? -14.086 17.766 6.965 1 93.31 221 ALA B CA 1
ATOM 5961 C C . ALA B 1 221 ? -13.055 18.594 6.215 1 93.31 221 ALA B C 1
ATOM 5963 O O . ALA B 1 221 ? -12.141 19.156 6.824 1 93.31 221 ALA B O 1
ATOM 5964 N N . PHE B 1 222 ? -13.148 18.656 4.898 1 91.75 222 PHE B N 1
ATOM 5965 C CA . PHE B 1 222 ? -12.234 19.453 4.098 1 91.75 222 PHE B CA 1
ATOM 5966 C C . PHE B 1 222 ? -12.391 20.938 4.43 1 91.75 222 PHE B C 1
ATOM 5968 O O . PHE B 1 222 ? -11.398 21.672 4.535 1 91.75 222 PHE B O 1
ATOM 5975 N N . GLY B 1 223 ? -13.648 21.375 4.516 1 92.06 223 GLY B N 1
ATOM 5976 C CA . GLY B 1 223 ? -13.906 22.75 4.906 1 92.06 223 GLY B CA 1
ATOM 5977 C C . GLY B 1 223 ? -13.312 23.109 6.258 1 92.06 223 GLY B C 1
ATOM 5978 O O . GLY B 1 223 ? -12.734 24.172 6.43 1 92.06 223 GLY B O 1
ATOM 5979 N N . ILE B 1 224 ? -13.477 22.203 7.191 1 94.69 224 ILE B N 1
ATOM 5980 C CA . ILE B 1 224 ? -12.922 22.391 8.531 1 94.69 224 ILE B CA 1
ATOM 5981 C C . ILE B 1 224 ? -11.398 22.469 8.445 1 94.69 224 ILE B C 1
ATOM 5983 O O . ILE B 1 224 ? -10.781 23.328 9.094 1 94.69 224 ILE B O 1
ATOM 5987 N N . PHE B 1 225 ? -10.82 21.641 7.656 1 95.75 225 PHE B N 1
ATOM 5988 C CA . PHE B 1 225 ? -9.383 21.672 7.434 1 95.75 225 PHE B CA 1
ATOM 5989 C C . PHE B 1 225 ? -8.938 23.031 6.945 1 95.75 225 PHE B C 1
ATOM 5991 O O . PHE B 1 225 ? -7.969 23.609 7.465 1 95.75 225 PHE B O 1
ATOM 5998 N N . VAL B 1 226 ? -9.609 23.547 5.977 1 93.88 226 VAL B N 1
ATOM 5999 C CA . VAL B 1 226 ? -9.242 24.828 5.391 1 93.88 226 VAL B CA 1
ATOM 6000 C C . VAL B 1 226 ? -9.375 25.922 6.438 1 93.88 226 VAL B C 1
ATOM 6002 O O . VAL B 1 226 ? -8.539 26.828 6.5 1 93.88 226 VAL B O 1
ATOM 6005 N N . GLU B 1 227 ? -10.344 25.812 7.258 1 95.12 227 GLU B N 1
ATOM 6006 C CA . GLU B 1 227 ? -10.586 26.812 8.289 1 95.12 227 GLU B CA 1
ATOM 6007 C C . GLU B 1 227 ? -9.492 26.781 9.359 1 95.12 227 GLU B C 1
ATOM 6009 O O . GLU B 1 227 ? -9.305 27.766 10.086 1 95.12 227 GLU B O 1
ATOM 6014 N N . THR B 1 228 ? -8.789 25.672 9.461 1 97 228 THR B N 1
ATOM 6015 C CA . THR B 1 228 ? -7.746 25.578 10.469 1 97 228 THR B CA 1
ATOM 6016 C C . THR B 1 228 ? -6.488 26.312 10.023 1 97 228 THR B C 1
ATOM 6018 O O . THR B 1 228 ? -5.617 26.609 10.844 1 97 228 THR B O 1
ATOM 6021 N N . ILE B 1 229 ? -6.328 26.609 8.789 1 96.75 229 ILE B N 1
ATOM 6022 C CA . ILE B 1 229 ? -5.078 27.047 8.18 1 96.75 229 ILE B CA 1
ATOM 6023 C C . ILE B 1 229 ? -4.617 28.344 8.836 1 96.75 229 ILE B C 1
ATOM 6025 O O . ILE B 1 229 ? -3.459 28.469 9.25 1 96.75 229 ILE B O 1
ATOM 6029 N N . PRO B 1 230 ? -5.543 29.344 9.07 1 96.5 230 PRO B N 1
ATOM 6030 C CA . PRO B 1 230 ? -5.078 30.578 9.703 1 96.5 230 PRO B CA 1
ATOM 6031 C C . PRO B 1 230 ? -4.629 30.375 11.141 1 96.5 230 PRO B C 1
ATOM 6033 O O . PRO B 1 230 ? -3.855 31.172 11.68 1 96.5 230 PRO B O 1
ATOM 6036 N N . TYR B 1 231 ? -5.066 29.281 11.742 1 97.12 231 TYR B N 1
ATOM 6037 C CA . TYR B 1 231 ? -4.762 29.031 13.148 1 97.12 231 TYR B CA 1
ATOM 6038 C C . TYR B 1 231 ? -3.541 28.125 13.289 1 97.12 231 TYR B C 1
ATOM 6040 O O . TYR B 1 231 ? -3.16 27.766 14.398 1 97.12 231 TYR B O 1
ATOM 6048 N N . ARG B 1 232 ? -2.939 27.781 12.086 1 98.12 232 ARG B N 1
ATOM 6049 C CA . ARG B 1 232 ? -1.706 27 12.125 1 98.12 232 ARG B CA 1
ATOM 6050 C C . ARG B 1 232 ? -0.51 27.875 12.461 1 98.12 232 ARG B C 1
ATOM 6052 O O . ARG B 1 232 ? 0.412 28.016 11.656 1 98.12 232 ARG B O 1
ATOM 6059 N N . PHE B 1 233 ? -0.448 28.359 13.625 1 97.94 233 PHE B N 1
ATOM 6060 C CA . PHE B 1 233 ? 0.433 29.453 14.031 1 97.94 233 PHE B CA 1
ATOM 6061 C C . PHE B 1 233 ? 1.895 29.062 13.852 1 97.94 233 PHE B C 1
ATOM 6063 O O . PHE B 1 233 ? 2.678 29.812 13.273 1 97.94 233 PHE B O 1
ATOM 6070 N N . TYR B 1 234 ? 2.281 27.922 14.367 1 98.25 234 TYR B N 1
ATOM 6071 C CA . TYR B 1 234 ? 3.688 27.547 14.258 1 98.25 234 TYR B CA 1
ATOM 6072 C C . TYR B 1 234 ? 4.125 27.484 12.805 1 98.25 234 TYR B C 1
ATOM 6074 O O . TYR B 1 234 ? 5.203 27.969 12.453 1 98.25 234 TYR B O 1
ATOM 6082 N N . ASN B 1 235 ? 3.309 26.844 11.984 1 98 235 ASN B N 1
ATOM 6083 C CA . ASN B 1 235 ? 3.646 26.719 10.57 1 98 235 ASN B CA 1
ATOM 6084 C C . ASN B 1 235 ? 3.84 28.094 9.922 1 98 235 ASN B C 1
ATOM 6086 O O . ASN B 1 235 ? 4.852 28.328 9.266 1 98 235 ASN B O 1
ATOM 6090 N N . LEU B 1 236 ? 2.908 28.922 10.133 1 98.06 236 LEU B N 1
ATOM 6091 C CA . LEU B 1 236 ? 2.904 30.234 9.484 1 98.06 236 LEU B CA 1
ATOM 6092 C C . LEU B 1 236 ? 4.008 31.125 10.047 1 98.06 236 LEU B C 1
ATOM 6094 O O . LEU B 1 236 ? 4.723 31.781 9.289 1 98.06 236 LEU B O 1
ATOM 6098 N N . PHE B 1 237 ? 4.16 31.141 11.336 1 98.44 237 PHE B N 1
ATOM 6099 C CA . PHE B 1 237 ? 5.184 31.969 11.961 1 98.44 237 PHE B CA 1
ATOM 6100 C C . PHE B 1 237 ? 6.578 31.484 11.609 1 98.44 237 PHE B C 1
ATOM 6102 O O . PHE B 1 237 ? 7.504 32.281 11.438 1 98.44 237 PHE B O 1
ATOM 6109 N N . MET B 1 238 ? 6.758 30.188 11.5 1 98.06 238 MET B N 1
ATOM 6110 C CA . MET B 1 238 ? 8.062 29.625 11.141 1 98.06 238 MET B CA 1
ATOM 6111 C C . MET B 1 238 ? 8.438 30.016 9.711 1 98.06 238 MET B C 1
ATOM 6113 O O . MET B 1 238 ? 9.594 30.328 9.438 1 98.06 238 MET B O 1
ATOM 6117 N N . LEU B 1 239 ? 7.473 29.891 8.82 1 98.06 239 LEU B N 1
ATOM 6118 C CA . LEU B 1 239 ? 7.73 30.281 7.438 1 98.06 239 LEU B CA 1
ATOM 6119 C C . LEU B 1 239 ? 8.109 31.75 7.344 1 98.06 239 LEU B C 1
ATOM 6121 O O . LEU B 1 239 ? 9.016 32.125 6.594 1 98.06 239 LEU B O 1
ATOM 6125 N N . PHE B 1 240 ? 7.449 32.594 8.109 1 98.31 240 PHE B N 1
ATOM 6126 C CA . PHE B 1 240 ? 7.766 34 8.133 1 98.31 240 PHE B CA 1
ATOM 6127 C C . PHE B 1 240 ? 9.102 34.25 8.828 1 98.31 240 PHE B C 1
ATOM 6129 O O . PHE B 1 240 ? 9.852 35.156 8.438 1 98.31 240 PHE B O 1
ATOM 6136 N N . PHE B 1 241 ? 9.375 33.5 9.852 1 98.38 241 PHE B N 1
ATOM 6137 C CA . PHE B 1 241 ? 10.625 33.594 10.602 1 98.38 241 PHE B CA 1
ATOM 6138 C C . PHE B 1 241 ? 11.82 33.406 9.672 1 98.38 241 PHE B C 1
ATOM 6140 O O . PHE B 1 241 ? 12.805 34.156 9.789 1 98.38 241 PHE B O 1
ATOM 6147 N N . ILE B 1 242 ? 11.766 32.5 8.742 1 98.06 242 ILE B N 1
ATOM 6148 C CA . ILE B 1 242 ? 12.836 32.219 7.781 1 98.06 242 ILE B CA 1
ATOM 6149 C C . ILE B 1 242 ? 13.109 33.5 6.957 1 98.06 242 ILE B C 1
ATOM 6151 O O . ILE B 1 242 ? 14.266 33.844 6.734 1 98.06 242 ILE B O 1
ATOM 6155 N N . VAL B 1 243 ? 12.047 34.094 6.523 1 97.69 243 VAL B N 1
ATOM 6156 C CA . VAL B 1 243 ? 12.172 35.312 5.727 1 97.69 243 VAL B CA 1
ATOM 6157 C C . VAL B 1 243 ? 12.844 36.406 6.555 1 97.69 243 VAL B C 1
ATOM 6159 O O . VAL B 1 243 ? 13.727 37.094 6.062 1 97.69 243 VAL B O 1
ATOM 6162 N N . CYS B 1 244 ? 12.492 36.531 7.805 1 97.44 244 CYS B N 1
ATOM 6163 C CA . CYS B 1 244 ? 13.047 37.562 8.688 1 97.44 244 CYS B CA 1
ATOM 6164 C C . CYS B 1 244 ? 14.539 37.344 8.914 1 97.44 244 CYS B C 1
ATOM 6166 O O . CYS B 1 244 ? 15.336 38.281 8.82 1 97.44 244 CYS B O 1
ATOM 6168 N N . ILE B 1 245 ? 14.906 36.125 9.203 1 96.44 245 ILE B N 1
ATOM 6169 C CA . ILE B 1 245 ? 16.312 35.812 9.492 1 96.44 245 ILE B CA 1
ATOM 6170 C C . ILE B 1 245 ? 17.156 36.062 8.234 1 96.44 245 ILE B C 1
ATOM 6172 O O . ILE B 1 245 ? 18.297 36.5 8.32 1 96.44 245 ILE B O 1
ATOM 6176 N N . ALA B 1 246 ? 16.625 35.719 7.113 1 95.38 246 ALA B N 1
ATOM 6177 C CA . ALA B 1 246 ? 17.344 35.875 5.855 1 95.38 246 ALA B CA 1
ATOM 6178 C C . ALA B 1 246 ? 17.531 37.375 5.547 1 95.38 246 ALA B C 1
ATOM 6180 O O . ALA B 1 246 ? 18.656 37.812 5.258 1 95.38 246 ALA B O 1
ATOM 6181 N N . PHE B 1 247 ? 16.516 38.188 5.656 1 95.69 247 PHE B N 1
ATOM 6182 C CA . PHE B 1 247 ? 16.578 39.594 5.273 1 95.69 247 PHE B CA 1
ATOM 6183 C C . PHE B 1 247 ? 17.328 40.406 6.309 1 95.69 247 PHE B C 1
ATOM 6185 O O . PHE B 1 247 ? 18.047 41.344 5.961 1 95.69 247 PHE B O 1
ATOM 6192 N N . MET B 1 248 ? 17.188 40.062 7.562 1 95.19 248 MET B N 1
ATOM 6193 C CA . MET B 1 248 ? 17.812 40.875 8.617 1 95.19 248 MET B CA 1
ATOM 6194 C C . MET B 1 248 ? 19.25 40.406 8.852 1 95.19 248 MET B C 1
ATOM 6196 O O . MET B 1 248 ? 20.047 41.156 9.445 1 95.19 248 MET B O 1
ATOM 6200 N N . GLY B 1 249 ? 19.578 39.25 8.414 1 94.44 249 GLY B N 1
ATOM 6201 C CA . GLY B 1 249 ? 20.922 38.75 8.594 1 94.44 249 GLY B CA 1
ATOM 6202 C C . GLY B 1 249 ? 21.297 38.562 10.055 1 94.44 249 GLY B C 1
ATOM 6203 O O . GLY B 1 249 ? 22.422 38.875 10.453 1 94.44 249 GLY B O 1
ATOM 6204 N N . ARG B 1 250 ? 20.281 38.25 10.844 1 95.94 250 ARG B N 1
ATOM 6205 C CA . ARG B 1 250 ? 20.469 38.062 12.273 1 95.94 250 ARG B CA 1
ATOM 6206 C C . ARG B 1 250 ? 20.156 36.625 12.68 1 95.94 250 ARG B C 1
ATOM 6208 O O . ARG B 1 250 ? 19.172 36.062 12.211 1 95.94 250 ARG B O 1
ATOM 6215 N N . ASP B 1 251 ? 21.031 36.062 13.406 1 96.81 251 ASP B N 1
ATOM 6216 C CA . ASP B 1 251 ? 20.859 34.719 13.922 1 96.81 251 ASP B CA 1
ATOM 6217 C C . ASP B 1 251 ? 21.141 34.656 15.422 1 96.81 251 ASP B C 1
ATOM 6219 O O . ASP B 1 251 ? 21.531 35.656 16.016 1 96.81 251 ASP B O 1
ATOM 6223 N N . PHE B 1 252 ? 20.812 33.594 16.078 1 96.44 252 PHE B N 1
ATOM 6224 C CA . PHE B 1 252 ? 21.094 33.406 17.5 1 96.44 252 PHE B CA 1
ATOM 6225 C C . PHE B 1 252 ? 21.297 31.953 17.828 1 96.44 252 PHE B C 1
ATOM 6227 O O . PHE B 1 252 ? 21.062 31.078 16.984 1 96.44 252 PHE B O 1
ATOM 6234 N N . GLY B 1 253 ? 21.906 31.703 19.016 1 94.12 253 GLY B N 1
ATOM 6235 C CA . GLY B 1 253 ? 22.141 30.328 19.438 1 94.12 253 GLY B CA 1
ATOM 6236 C C . GLY B 1 253 ? 23.203 29.625 18.625 1 94.12 253 GLY B C 1
ATOM 6237 O O . GLY B 1 253 ? 24.188 30.25 18.203 1 94.12 253 GLY B O 1
ATOM 6238 N N . GLY B 1 254 ? 23.031 28.391 18.438 1 94.06 254 GLY B N 1
ATOM 6239 C CA . GLY B 1 254 ? 23.984 27.594 17.688 1 94.06 254 GLY B CA 1
ATOM 6240 C C . GLY B 1 254 ? 24.062 27.969 16.219 1 94.06 254 GLY B C 1
ATOM 6241 O O . GLY B 1 254 ? 25.125 27.844 15.602 1 94.06 254 GLY B O 1
ATOM 6242 N N . MET B 1 255 ? 22.969 28.469 15.664 1 97 255 MET B N 1
ATOM 6243 C CA . MET B 1 255 ? 22.953 28.844 14.258 1 97 255 MET B CA 1
ATOM 6244 C C . MET B 1 255 ? 23.828 30.062 14.016 1 97 255 MET B C 1
ATOM 6246 O O . MET B 1 255 ? 24.453 30.188 12.953 1 97 255 MET B O 1
ATOM 6250 N N . LEU B 1 256 ? 23.844 30.969 15.008 1 96.44 256 LEU B N 1
ATOM 6251 C CA . LEU B 1 256 ? 24.734 32.125 14.891 1 96.44 256 LEU B CA 1
ATOM 6252 C C . LEU B 1 256 ? 26.188 31.688 14.781 1 96.44 256 LEU B C 1
ATOM 6254 O O . LEU B 1 256 ? 26.938 32.219 13.953 1 96.44 256 LEU B O 1
ATOM 6258 N N . LYS B 1 257 ? 26.531 30.766 15.586 1 95.31 257 LYS B N 1
ATOM 6259 C CA . LYS B 1 257 ? 27.891 30.234 15.547 1 95.31 257 LYS B CA 1
ATOM 6260 C C . LYS B 1 257 ? 28.188 29.562 14.203 1 95.31 257 LYS B C 1
ATOM 6262 O O . LYS B 1 257 ? 29.281 29.719 13.648 1 95.31 257 LYS B O 1
ATOM 6267 N N . ALA B 1 258 ? 27.266 28.859 13.719 1 95.81 258 ALA B N 1
ATOM 6268 C CA . ALA B 1 258 ? 27.422 28.172 12.438 1 95.81 258 ALA B CA 1
ATOM 6269 C C . ALA B 1 258 ? 27.562 29.172 11.289 1 95.81 258 ALA B C 1
ATOM 6271 O O . ALA B 1 258 ? 28.391 28.984 10.398 1 95.81 258 ALA B O 1
ATOM 6272 N N . GLU B 1 259 ? 26.719 30.188 11.305 1 96 259 GLU B N 1
ATOM 6273 C CA . GLU B 1 259 ? 26.75 31.203 10.25 1 96 259 GLU B CA 1
ATOM 6274 C C . GLU B 1 259 ? 28.047 32 10.281 1 96 259 GLU B C 1
ATOM 6276 O O . GLU B 1 259 ? 28.594 32.344 9.234 1 96 259 GLU B O 1
ATOM 6281 N N . ARG B 1 260 ? 28.562 32.281 11.406 1 95.31 260 ARG B N 1
ATOM 6282 C CA . ARG B 1 260 ? 29.828 33 11.531 1 95.31 260 ARG B CA 1
ATOM 6283 C C . ARG B 1 260 ? 30.984 32.125 11.055 1 95.31 260 ARG B C 1
ATOM 6285 O O . ARG B 1 260 ? 31.922 32.625 10.422 1 95.31 260 ARG B O 1
ATOM 6292 N N . ARG B 1 261 ? 30.875 30.906 11.383 1 94.69 261 ARG B N 1
ATOM 6293 C CA . ARG B 1 261 ? 31.859 29.953 10.891 1 94.69 261 ARG B CA 1
ATOM 6294 C C . ARG B 1 261 ? 31.828 29.875 9.367 1 94.69 261 ARG B C 1
ATOM 6296 O O . ARG B 1 261 ? 32.875 29.828 8.719 1 94.69 261 ARG B O 1
ATOM 6303 N N . ALA B 1 262 ? 30.719 29.938 8.797 1 94.31 262 ALA B N 1
ATOM 6304 C CA . ALA B 1 262 ? 30.562 29.844 7.348 1 94.31 262 ALA B CA 1
ATOM 6305 C C . ALA B 1 262 ? 31.125 31.078 6.656 1 94.31 262 ALA B C 1
ATOM 6307 O O . ALA B 1 262 ? 31.656 31 5.547 1 94.31 262 ALA B O 1
ATOM 6308 N N . LYS B 1 263 ? 31.047 32.188 7.297 1 92.5 263 LYS B N 1
ATOM 6309 C CA . LYS B 1 263 ? 31.516 33.438 6.719 1 92.5 263 LYS B CA 1
ATOM 6310 C C . LYS B 1 263 ? 33.031 33.438 6.594 1 92.5 263 LYS B C 1
ATOM 6312 O O . LYS B 1 263 ? 33.594 34.125 5.715 1 92.5 263 LYS B O 1
ATOM 6317 N N . VAL B 1 264 ? 33.625 32.719 7.434 1 91.5 264 VAL B N 1
ATOM 6318 C CA . VAL B 1 264 ? 35.094 32.656 7.379 1 91.5 264 VAL B CA 1
ATOM 6319 C C . VAL B 1 264 ? 35.531 31.5 6.473 1 91.5 264 VAL B C 1
ATOM 6321 O O . VAL B 1 264 ? 36.719 31.25 6.316 1 91.5 264 VAL B O 1
ATOM 6324 N N . GLY B 1 265 ? 34.562 30.719 5.953 1 88.56 265 GLY B N 1
ATOM 6325 C CA . GLY B 1 265 ? 34.906 29.75 4.926 1 88.56 265 GLY B CA 1
ATOM 6326 C C . GLY B 1 265 ? 34.656 28.312 5.363 1 88.56 265 GLY B C 1
ATOM 6327 O O . GLY B 1 265 ? 34.812 27.375 4.566 1 88.56 265 GLY B O 1
ATOM 6328 N N . GLU B 1 266 ? 34.25 28.125 6.57 1 91.12 266 GLU B N 1
ATOM 6329 C CA . GLU B 1 266 ? 33.969 26.797 7.074 1 91.12 266 GLU B CA 1
ATOM 6330 C C . GLU B 1 266 ? 32.469 26.484 7.012 1 91.12 266 GLU B C 1
ATOM 6332 O O . GLU B 1 266 ? 31.75 26.703 7.984 1 91.12 266 GLU B O 1
ATOM 6337 N N . LEU B 1 267 ? 32.094 25.859 6.07 1 89.12 267 LEU B N 1
ATOM 6338 C CA . LEU B 1 267 ? 30.688 25.719 5.738 1 89.12 267 LEU B CA 1
ATOM 6339 C C . LEU B 1 267 ? 30.031 24.641 6.598 1 89.12 267 LEU B C 1
ATOM 6341 O O . LEU B 1 267 ? 28.812 24.578 6.691 1 89.12 267 LEU B O 1
ATOM 6345 N N . HIS B 1 268 ? 30.797 23.688 7.156 1 86.25 268 HIS B N 1
ATOM 6346 C CA . HIS B 1 268 ? 30.266 22.641 8.039 1 86.25 268 HIS B CA 1
ATOM 6347 C C . HIS B 1 268 ? 31.203 22.391 9.211 1 86.25 268 HIS B C 1
ATOM 6349 O O . HIS B 1 268 ? 32.344 22.859 9.211 1 86.25 268 HIS B O 1
ATOM 6355 N N . SER B 1 269 ? 30.797 21.703 10.219 1 81.25 269 SER B N 1
ATOM 6356 C CA . SER B 1 269 ? 31.547 21.516 11.461 1 81.25 269 SER B CA 1
ATOM 6357 C C . SER B 1 269 ? 32.656 20.5 11.289 1 81.25 269 SER B C 1
ATOM 6359 O O . SER B 1 269 ? 33.531 20.359 12.164 1 81.25 269 SER B O 1
ATOM 6361 N N . GLY B 1 270 ? 32.781 19.859 10.227 1 74.12 270 GLY B N 1
ATOM 6362 C CA . GLY B 1 270 ? 33.812 18.844 10 1 74.12 270 GLY B CA 1
ATOM 6363 C C . GLY B 1 270 ? 33.406 17.469 10.508 1 74.12 270 GLY B C 1
ATOM 6364 O O . GLY B 1 270 ? 34.094 16.484 10.258 1 74.12 270 GLY B O 1
ATOM 6365 N N . ARG B 1 271 ? 32.438 17.344 11.203 1 70.06 271 ARG B N 1
ATOM 6366 C CA . ARG B 1 271 ? 31.953 16.047 11.648 1 70.06 271 ARG B CA 1
ATOM 6367 C C . ARG B 1 271 ? 31.422 15.227 10.477 1 70.06 271 ARG B C 1
ATOM 6369 O O . ARG B 1 271 ? 31.062 15.789 9.438 1 70.06 271 ARG B O 1
ATOM 6376 N N . SER B 1 272 ? 31.5 13.906 10.672 1 58.28 272 SER B N 1
ATOM 6377 C CA . SER B 1 272 ? 31.078 12.992 9.617 1 58.28 272 SER B CA 1
ATOM 6378 C C . SER B 1 272 ? 29.688 13.352 9.094 1 58.28 272 SER B C 1
ATOM 6380 O O . SER B 1 272 ? 28.75 13.562 9.875 1 58.28 272 SER B O 1
ATOM 6382 N N . MET B 1 273 ? 29.688 13.602 7.844 1 63.22 273 MET B N 1
ATOM 6383 C CA . MET B 1 273 ? 28.422 13.875 7.16 1 63.22 273 MET B CA 1
ATOM 6384 C C . MET B 1 273 ? 27.703 12.578 6.797 1 63.22 273 MET B C 1
ATOM 6386 O O . MET B 1 273 ? 28.344 11.547 6.59 1 63.22 273 MET B O 1
ATOM 6390 N N . MET B 1 274 ? 26.469 12.562 7 1 57.78 274 MET B N 1
ATOM 6391 C CA . MET B 1 274 ? 25.719 11.398 6.527 1 57.78 274 MET B CA 1
ATOM 6392 C C . MET B 1 274 ? 25.953 11.18 5.035 1 57.78 274 MET B C 1
ATOM 6394 O O . MET B 1 274 ? 26.047 12.141 4.27 1 57.78 274 MET B O 1
ATOM 6398 N N . SER B 1 275 ? 26.422 9.883 4.746 1 51.91 275 SER B N 1
ATOM 6399 C CA . SER B 1 275 ? 26.625 9.547 3.342 1 51.91 275 SER B CA 1
ATOM 6400 C C . SER B 1 275 ? 25.406 9.883 2.506 1 51.91 275 SER B C 1
ATOM 6402 O O . SER B 1 275 ? 24.266 9.766 2.979 1 51.91 275 SER B O 1
ATOM 6404 N N . ASP B 1 276 ? 25.531 10.594 1.521 1 48.88 276 ASP B N 1
ATOM 6405 C CA . ASP B 1 276 ? 24.484 10.875 0.548 1 48.88 276 ASP B CA 1
ATOM 6406 C C . ASP B 1 276 ? 23.703 9.609 0.211 1 48.88 276 ASP B C 1
ATOM 6408 O O . ASP B 1 276 ? 24.281 8.586 -0.148 1 48.88 276 ASP B O 1
ATOM 6412 N N . VAL B 1 277 ? 22.859 9.188 0.954 1 44.94 277 VAL B N 1
ATOM 6413 C CA . VAL B 1 277 ? 22.031 8.07 0.498 1 44.94 277 VAL B CA 1
ATOM 6414 C C . VAL B 1 277 ? 21.453 8.383 -0.877 1 44.94 277 VAL B C 1
ATOM 6416 O O . VAL B 1 277 ? 20.656 9.32 -1.021 1 44.94 277 VAL B O 1
ATOM 6419 N N . GLU B 1 278 ? 22.125 8.328 -1.84 1 43.12 278 GLU B N 1
ATOM 6420 C CA . GLU B 1 278 ? 21.531 8.398 -3.178 1 43.12 278 GLU B CA 1
ATOM 6421 C C . GLU B 1 278 ? 20.281 7.547 -3.277 1 43.12 278 GLU B C 1
ATOM 6423 O O . GLU B 1 278 ? 20.359 6.348 -3.549 1 43.12 278 GLU B O 1
ATOM 6428 N N . ASP B 1 279 ? 19.422 7.641 -2.408 1 47.59 279 ASP B N 1
ATOM 6429 C CA . ASP B 1 279 ? 18.203 6.957 -2.824 1 47.59 279 ASP B CA 1
ATOM 6430 C C . ASP B 1 279 ? 17.812 7.352 -4.246 1 47.59 279 ASP B C 1
ATOM 6432 O O . ASP B 1 279 ? 17.266 8.43 -4.469 1 47.59 279 ASP B O 1
ATOM 6436 N N . LYS B 1 280 ? 18.438 6.805 -5.145 1 50.56 280 LYS B N 1
ATOM 6437 C CA . LYS B 1 280 ? 18.328 6.969 -6.59 1 50.56 280 LYS B CA 1
ATOM 6438 C C . LYS B 1 280 ? 16.891 6.738 -7.059 1 50.56 280 LYS B C 1
ATOM 6440 O O . LYS B 1 280 ? 16.578 6.949 -8.227 1 50.56 280 LYS B O 1
ATOM 6445 N N . THR B 1 281 ? 16.109 6.371 -6.16 1 53 281 THR B N 1
ATOM 6446 C CA . THR B 1 281 ? 14.773 6.031 -6.652 1 53 281 THR B CA 1
ATOM 6447 C C . THR B 1 281 ? 14.008 7.289 -7.055 1 53 281 THR B C 1
ATOM 6449 O O . THR B 1 281 ? 13.18 7.254 -7.973 1 53 281 THR B O 1
ATOM 6452 N N . LEU B 1 282 ? 14.375 8.445 -6.371 1 60.41 282 LEU B N 1
ATOM 6453 C CA . LEU B 1 282 ? 13.617 9.641 -6.711 1 60.41 282 LEU B CA 1
ATOM 6454 C C . LEU B 1 282 ? 14.484 10.633 -7.484 1 60.41 282 LEU B C 1
ATOM 6456 O O . LEU B 1 282 ? 14.188 11.828 -7.52 1 60.41 282 LEU B O 1
ATOM 6460 N N . GLU B 1 283 ? 15.5 10.125 -8.07 1 70.94 283 GLU B N 1
ATOM 6461 C CA . GLU B 1 283 ? 16.297 10.992 -8.938 1 70.94 283 GLU B CA 1
ATOM 6462 C C . GLU B 1 283 ? 15.773 10.953 -10.375 1 70.94 283 GLU B C 1
ATOM 6464 O O . GLU B 1 283 ? 15.289 9.922 -10.844 1 70.94 283 GLU B O 1
ATOM 6469 N N . PRO B 1 284 ? 15.773 12.133 -10.953 1 78.44 284 PRO B N 1
ATOM 6470 C CA . PRO B 1 284 ? 15.359 12.156 -12.352 1 78.44 284 PRO B CA 1
ATOM 6471 C C . PRO B 1 284 ? 16.141 11.164 -13.219 1 78.44 284 PRO B C 1
ATOM 6473 O O . PRO B 1 284 ? 17.297 10.836 -12.906 1 78.44 284 PRO B O 1
ATOM 6476 N N . LYS B 1 285 ? 15.438 10.648 -14.18 1 83.19 285 LYS B N 1
ATOM 6477 C CA . LYS B 1 285 ? 16.109 9.781 -15.148 1 83.19 285 LYS B CA 1
ATOM 6478 C C . LYS B 1 285 ? 17.297 10.492 -15.797 1 83.19 285 LYS B C 1
ATOM 6480 O O . LYS B 1 285 ? 17.234 11.695 -16.062 1 83.19 285 LYS B O 1
ATOM 6485 N N . GLU B 1 286 ? 18.297 9.797 -16 1 81.12 286 GLU B N 1
ATOM 6486 C CA . GLU B 1 286 ? 19.516 10.383 -16.562 1 81.12 286 GLU B CA 1
ATOM 6487 C C . GLU B 1 286 ? 19.312 10.766 -18.031 1 81.12 286 GLU B C 1
ATOM 6489 O O . GLU B 1 286 ? 18.641 10.047 -18.781 1 81.12 286 GLU B O 1
ATOM 6494 N N . GLY B 1 287 ? 19.859 11.844 -18.438 1 81.25 287 GLY B N 1
ATOM 6495 C CA . GLY B 1 287 ? 19.938 12.219 -19.828 1 81.25 287 GLY B CA 1
ATOM 6496 C C . GLY B 1 287 ? 18.688 12.883 -20.359 1 81.25 287 GLY B C 1
ATOM 6497 O O . GLY B 1 287 ? 18.469 12.945 -21.562 1 81.25 287 GLY B O 1
ATOM 6498 N N . ILE B 1 288 ? 17.875 13.359 -19.469 1 86.25 288 ILE B N 1
ATOM 6499 C CA . ILE B 1 288 ? 16.625 13.953 -19.969 1 86.25 288 ILE B CA 1
ATOM 6500 C C . ILE B 1 288 ? 16.719 15.477 -19.922 1 86.25 288 ILE B C 1
ATOM 6502 O O . ILE B 1 288 ? 17.531 16.031 -19.172 1 86.25 288 ILE B O 1
ATOM 6506 N N . LYS B 1 289 ? 15.969 16.125 -20.781 1 88.62 289 LYS B N 1
ATOM 6507 C CA . LYS B 1 289 ? 15.844 17.578 -20.75 1 88.62 289 LYS B CA 1
ATOM 6508 C C . LYS B 1 289 ? 14.945 18.031 -19.609 1 88.62 289 LYS B C 1
ATOM 6510 O O . LYS B 1 289 ? 13.789 17.609 -19.516 1 88.62 289 LYS B O 1
ATOM 6515 N N . LEU B 1 290 ? 15.5 18.859 -18.797 1 89.88 290 LEU B N 1
ATOM 6516 C CA . LEU B 1 290 ? 14.758 19.328 -17.641 1 89.88 290 LEU B CA 1
ATOM 6517 C C . LEU B 1 290 ? 13.797 20.453 -18.047 1 89.88 290 LEU B C 1
ATOM 6519 O O . LEU B 1 290 ? 14.203 21.438 -18.656 1 89.88 290 LEU B O 1
ATOM 6523 N N . GLN B 1 291 ? 12.523 20.188 -17.766 1 92.19 291 GLN B N 1
ATOM 6524 C CA . GLN B 1 291 ? 11.484 21.172 -18.062 1 92.19 291 GLN B CA 1
ATOM 6525 C C . GLN B 1 291 ? 10.555 21.359 -16.859 1 92.19 291 GLN B C 1
ATOM 6527 O O . GLN B 1 291 ? 10.023 20.391 -16.328 1 92.19 291 GLN B O 1
ATOM 6532 N N . ALA B 1 292 ? 10.305 22.609 -16.516 1 90.56 292 ALA B N 1
ATOM 6533 C CA . ALA B 1 292 ? 9.445 22.938 -15.375 1 90.56 292 ALA B CA 1
ATOM 6534 C C . ALA B 1 292 ? 8.016 22.469 -15.617 1 90.56 292 ALA B C 1
ATOM 6536 O O . ALA B 1 292 ? 7.293 22.125 -14.68 1 90.56 292 ALA B O 1
ATOM 6537 N N . SER B 1 293 ? 7.645 22.422 -16.828 1 94.44 293 SER B N 1
ATOM 6538 C CA . SER B 1 293 ? 6.289 22.016 -17.188 1 94.44 293 SER B CA 1
ATOM 6539 C C . SER B 1 293 ? 6.023 20.578 -16.766 1 94.44 293 SER B C 1
ATOM 6541 O O . SER B 1 293 ? 4.871 20.172 -16.594 1 94.44 293 SER B O 1
ATOM 6543 N N . ASN B 1 294 ? 7.094 19.797 -16.625 1 94.62 294 ASN B N 1
ATOM 6544 C CA . ASN B 1 294 ? 6.949 18.406 -16.203 1 94.62 294 ASN B CA 1
ATOM 6545 C C . ASN B 1 294 ? 6.477 18.297 -14.758 1 94.62 294 ASN B C 1
ATOM 6547 O O . ASN B 1 294 ? 6.027 17.234 -14.32 1 94.62 294 ASN B O 1
ATOM 6551 N N . ALA B 1 295 ? 6.566 19.391 -14.047 1 91.31 295 ALA B N 1
ATOM 6552 C CA . ALA B 1 295 ? 6.02 19.453 -12.695 1 91.31 295 ALA B CA 1
ATOM 6553 C C . ALA B 1 295 ? 4.73 20.266 -12.656 1 91.31 295 ALA B C 1
ATOM 6555 O O . ALA B 1 295 ? 3.744 19.844 -12.039 1 91.31 295 ALA B O 1
ATOM 6556 N N . LEU B 1 296 ? 4.691 21.344 -13.297 1 92.88 296 LEU B N 1
ATOM 6557 C CA . LEU B 1 296 ? 3.619 22.328 -13.188 1 92.88 296 LEU B CA 1
ATOM 6558 C C . LEU B 1 296 ? 2.316 21.781 -13.766 1 92.88 296 LEU B C 1
ATOM 6560 O O . LEU B 1 296 ? 1.245 21.984 -13.195 1 92.88 296 LEU B O 1
ATOM 6564 N N . ILE B 1 297 ? 2.391 21.125 -14.898 1 95.62 297 ILE B N 1
ATOM 6565 C CA . ILE B 1 297 ? 1.18 20.688 -15.586 1 95.62 297 ILE B CA 1
ATOM 6566 C C . ILE B 1 297 ? 0.47 19.625 -14.75 1 95.62 297 ILE B C 1
ATOM 6568 O O . ILE B 1 297 ? -0.713 19.766 -14.43 1 95.62 297 ILE B O 1
ATOM 6572 N N . PRO B 1 298 ? 1.158 18.547 -14.359 1 95.12 298 PRO B N 1
ATOM 6573 C CA . PRO B 1 298 ? 0.468 17.578 -13.523 1 95.12 298 PRO B CA 1
ATOM 6574 C C . PRO B 1 298 ? -0.059 18.172 -12.219 1 95.12 298 PRO B C 1
ATOM 6576 O O . PRO B 1 298 ? -1.143 17.812 -11.758 1 95.12 298 PRO B O 1
ATOM 6579 N N . LEU B 1 299 ? 0.668 19.047 -11.648 1 91.69 299 LEU B N 1
ATOM 6580 C CA . LEU B 1 299 ? 0.243 19.688 -10.398 1 91.69 299 LEU B CA 1
ATOM 6581 C C . LEU B 1 299 ? -0.993 20.547 -10.617 1 91.69 299 LEU B C 1
ATOM 6583 O O . LEU B 1 299 ? -1.904 20.562 -9.789 1 91.69 299 LEU B O 1
ATOM 6587 N N . LEU B 1 300 ? -1 21.297 -11.672 1 93.31 300 LEU B N 1
ATOM 6588 C CA . LEU B 1 300 ? -2.164 22.125 -11.992 1 93.31 300 LEU B CA 1
ATOM 6589 C C . LEU B 1 300 ? -3.387 21.25 -12.25 1 93.31 300 LEU B C 1
ATOM 6591 O O . LEU B 1 300 ? -4.504 21.609 -11.867 1 93.31 300 LEU B O 1
ATOM 6595 N N . VAL B 1 301 ? -3.145 20.125 -12.938 1 94.75 301 VAL B N 1
ATOM 6596 C CA . VAL B 1 301 ? -4.234 19.188 -13.172 1 94.75 301 VAL B CA 1
ATOM 6597 C C . VAL B 1 301 ? -4.75 18.656 -11.836 1 94.75 301 VAL B C 1
ATOM 6599 O O . VAL B 1 301 ? -5.957 18.469 -11.656 1 94.75 301 VAL B O 1
ATOM 6602 N N . LEU B 1 302 ? -3.881 18.375 -10.93 1 92.31 302 LEU B N 1
ATOM 6603 C CA . LEU B 1 302 ? -4.25 17.891 -9.602 1 92.31 302 LEU B CA 1
ATOM 6604 C C . LEU B 1 302 ? -5.094 18.922 -8.867 1 92.31 302 LEU B C 1
ATOM 6606 O O . LEU B 1 302 ? -6.141 18.594 -8.305 1 92.31 302 LEU B O 1
ATOM 6610 N N . ILE B 1 303 ? -4.711 20.172 -8.898 1 90.19 303 ILE B N 1
ATOM 6611 C CA . ILE B 1 303 ? -5.379 21.234 -8.164 1 90.19 303 ILE B CA 1
ATOM 6612 C C . ILE B 1 303 ? -6.715 21.562 -8.828 1 90.19 303 ILE B C 1
ATOM 6614 O O . ILE B 1 303 ? -7.762 21.531 -8.18 1 90.19 303 ILE B O 1
ATOM 6618 N N . ILE B 1 304 ? -6.699 21.812 -10.125 1 92.62 304 ILE B N 1
ATOM 6619 C CA . ILE B 1 304 ? -7.918 22.156 -10.852 1 92.62 304 ILE B CA 1
ATOM 6620 C C . ILE B 1 304 ? -8.875 20.953 -10.852 1 92.62 304 ILE B C 1
ATOM 6622 O O . ILE B 1 304 ? -10.086 21.125 -10.695 1 92.62 304 ILE B O 1
ATOM 6626 N N . GLY B 1 305 ? -8.297 19.766 -11.039 1 92.5 305 GLY B N 1
ATOM 6627 C CA . GLY B 1 305 ? -9.109 18.562 -10.984 1 92.5 305 GLY B CA 1
ATOM 6628 C C . GLY B 1 305 ? -9.82 18.391 -9.648 1 92.5 305 GLY B C 1
ATOM 6629 O O . GLY B 1 305 ? -10.969 17.938 -9.609 1 92.5 305 GLY B O 1
ATOM 6630 N N . ALA B 1 306 ? -9.141 18.703 -8.578 1 90.12 306 ALA B N 1
ATOM 6631 C CA . ALA B 1 306 ? -9.742 18.594 -7.254 1 90.12 306 ALA B CA 1
ATOM 6632 C C . ALA B 1 306 ? -10.93 19.547 -7.121 1 90.12 306 ALA B C 1
ATOM 6634 O O . ALA B 1 306 ? -11.992 19.141 -6.637 1 90.12 306 ALA B O 1
ATOM 6635 N N . PHE B 1 307 ? -10.781 20.75 -7.582 1 88.38 307 PHE B N 1
ATOM 6636 C CA . PHE B 1 307 ? -11.859 21.734 -7.492 1 88.38 307 PHE B CA 1
ATOM 6637 C C . PHE B 1 307 ? -13.047 21.312 -8.359 1 88.38 307 PHE B C 1
ATOM 6639 O O . PHE B 1 307 ? -14.195 21.422 -7.93 1 88.38 307 PHE B O 1
ATOM 6646 N N . VAL B 1 308 ? -12.75 20.844 -9.508 1 90.81 308 VAL B N 1
ATOM 6647 C CA . VAL B 1 308 ? -13.797 20.391 -10.422 1 90.81 308 VAL B CA 1
ATOM 6648 C C . VAL B 1 308 ? -14.516 19.188 -9.828 1 90.81 308 VAL B C 1
ATOM 6650 O O . VAL B 1 308 ? -15.75 19.109 -9.875 1 90.81 308 VAL B O 1
ATOM 6653 N N . SER B 1 309 ? -13.766 18.281 -9.281 1 91.5 309 SER B N 1
ATOM 6654 C CA . SER B 1 309 ? -14.352 17.094 -8.688 1 91.5 309 SER B CA 1
ATOM 6655 C C . SER B 1 309 ? -15.195 17.438 -7.469 1 91.5 309 SER B C 1
ATOM 6657 O O . SER B 1 309 ? -16.25 16.828 -7.254 1 91.5 309 SER B O 1
ATOM 6659 N N . PHE B 1 310 ? -14.742 18.359 -6.66 1 88.38 310 PHE B N 1
ATOM 6660 C CA . PHE B 1 310 ? -15.523 18.812 -5.516 1 88.38 310 PHE B CA 1
ATOM 6661 C C . PHE B 1 310 ? -16.844 19.406 -5.965 1 88.38 310 PHE B C 1
ATOM 6663 O O . PHE B 1 310 ? -17.891 19.109 -5.387 1 88.38 310 PHE B O 1
ATOM 6670 N N . TYR B 1 311 ? -16.797 20.172 -6.977 1 88 311 TYR B N 1
ATOM 6671 C CA . TYR B 1 311 ? -17.984 20.844 -7.496 1 88 311 TYR B CA 1
ATOM 6672 C C . TYR B 1 311 ? -19 19.828 -7.992 1 88 311 TYR B C 1
ATOM 6674 O O . TYR B 1 311 ? -20.172 19.859 -7.586 1 88 311 TYR B O 1
ATOM 6682 N N . PHE B 1 312 ? -18.594 18.875 -8.734 1 86.94 312 PHE B N 1
ATOM 6683 C CA . PHE B 1 312 ? -19.531 17.953 -9.352 1 86.94 312 PHE B CA 1
ATOM 6684 C C . PHE B 1 312 ? -19.969 16.875 -8.359 1 86.94 312 PHE B C 1
ATOM 6686 O O . PHE B 1 312 ? -21.109 16.406 -8.398 1 86.94 312 PHE B O 1
ATOM 6693 N N . SER B 1 313 ? -19.094 16.484 -7.531 1 87.75 313 SER B N 1
ATOM 6694 C CA . SER B 1 313 ? -19.469 15.57 -6.457 1 87.75 313 SER B CA 1
ATOM 6695 C C . SER B 1 313 ? -20.547 16.188 -5.562 1 87.75 313 SER B C 1
ATOM 6697 O O . SER B 1 313 ? -21.516 15.539 -5.203 1 87.75 313 SER B O 1
ATOM 6699 N N . GLY B 1 314 ? -20.359 17.422 -5.25 1 86.94 314 GLY B N 1
ATOM 6700 C CA . GLY B 1 314 ? -21.344 18.141 -4.441 1 86.94 314 GLY B CA 1
ATOM 6701 C C . GLY B 1 314 ? -22.656 18.344 -5.152 1 86.94 314 GLY B C 1
ATOM 6702 O O . GLY B 1 314 ? -23.719 18.234 -4.543 1 86.94 314 GLY B O 1
ATOM 6703 N N . LEU B 1 315 ? -22.562 18.672 -6.434 1 86.69 315 LEU B N 1
ATOM 6704 C CA . LEU B 1 315 ? -23.766 18.875 -7.223 1 86.69 315 LEU B CA 1
ATOM 6705 C C . LEU B 1 315 ? -24.641 17.625 -7.246 1 86.69 315 LEU B C 1
ATOM 6707 O O . LEU B 1 315 ? -25.859 17.703 -7.191 1 86.69 315 LEU B O 1
ATOM 6711 N N . SER B 1 316 ? -24.031 16.5 -7.281 1 85.06 316 SER B N 1
ATOM 6712 C CA . SER B 1 316 ? -24.75 15.234 -7.34 1 85.06 316 SER B CA 1
ATOM 6713 C C . SER B 1 316 ? -25.375 14.891 -5.996 1 85.06 316 SER B C 1
ATOM 6715 O O . SER B 1 316 ? -26.328 14.109 -5.934 1 85.06 316 SER B O 1
ATOM 6717 N N . SER B 1 317 ? -24.875 15.445 -4.98 1 85.88 317 SER B N 1
ATOM 6718 C CA . SER B 1 317 ? -25.359 15.133 -3.639 1 85.88 317 SER B CA 1
ATOM 6719 C C . SER B 1 317 ? -26.422 16.141 -3.18 1 85.88 317 SER B C 1
ATOM 6721 O O . SER B 1 317 ? -27.156 15.867 -2.234 1 85.88 317 SER B O 1
ATOM 6723 N N . LEU B 1 318 ? -26.438 17.281 -3.859 1 86.5 318 LEU B N 1
ATOM 6724 C CA . LEU B 1 318 ? -27.422 18.297 -3.508 1 86.5 318 LEU B CA 1
ATOM 6725 C C . LEU B 1 318 ? -28.828 17.859 -3.932 1 86.5 318 LEU B C 1
ATOM 6727 O O . LEU B 1 318 ? -28.984 17.156 -4.926 1 86.5 318 LEU B O 1
ATOM 6731 N N . GLU B 1 319 ? -29.734 18.125 -3.102 1 85 319 GLU B N 1
ATOM 6732 C CA . GLU B 1 319 ? -31.125 17.797 -3.404 1 85 319 GLU B CA 1
ATOM 6733 C C . GLU B 1 319 ? -32.031 19 -3.178 1 85 319 GLU B C 1
ATOM 6735 O O . GLU B 1 319 ? -31.641 19.984 -2.541 1 85 319 GLU B O 1
ATOM 6740 N N . GLY B 1 320 ? -33.188 18.922 -3.787 1 85.69 320 GLY B N 1
ATOM 6741 C CA . GLY B 1 320 ? -34.25 19.891 -3.533 1 85.69 320 GLY B CA 1
ATOM 6742 C C . GLY B 1 320 ? -33.906 21.281 -4.039 1 85.69 320 GLY B C 1
ATOM 6743 O O . GLY B 1 320 ? -33.469 21.453 -5.184 1 85.69 320 GLY B O 1
ATOM 6744 N N . GLU B 1 321 ? -34.156 22.219 -3.166 1 81 321 GLU B N 1
ATOM 6745 C CA . GLU B 1 321 ? -34 23.641 -3.51 1 81 321 GLU B CA 1
ATOM 6746 C C . GLU B 1 321 ? -32.5 23.984 -3.73 1 81 321 GLU B C 1
ATOM 6748 O O . GLU B 1 321 ? -32.188 24.781 -4.602 1 81 321 GLU B O 1
ATOM 6753 N N . ALA B 1 322 ? -31.688 23.312 -2.967 1 83.19 322 ALA B N 1
ATOM 6754 C CA . ALA B 1 322 ? -30.25 23.578 -3.092 1 83.19 322 ALA B CA 1
ATOM 6755 C C . ALA B 1 322 ? -29.734 23.156 -4.465 1 83.19 322 ALA B C 1
ATOM 6757 O O . ALA B 1 322 ? -28.891 23.828 -5.047 1 83.19 322 ALA B O 1
ATOM 6758 N N . LEU B 1 323 ? -30.188 22.031 -4.945 1 87.12 323 LEU B N 1
ATOM 6759 C CA . LEU B 1 323 ? -29.781 21.562 -6.266 1 87.12 323 LEU B CA 1
ATOM 6760 C C . LEU B 1 323 ? -30.312 22.484 -7.359 1 87.12 323 LEU B C 1
ATOM 6762 O O . LEU B 1 323 ? -29.578 22.812 -8.297 1 87.12 323 LEU B O 1
ATOM 6766 N N . ALA B 1 324 ? -31.562 22.906 -7.25 1 87.25 324 ALA B N 1
ATOM 6767 C CA . ALA B 1 324 ? -32.156 23.797 -8.227 1 87.25 324 ALA B CA 1
ATOM 6768 C C . ALA B 1 324 ? -31.422 25.125 -8.289 1 87.25 324 ALA B C 1
ATOM 6770 O O . ALA B 1 324 ? -31.188 25.672 -9.375 1 87.25 324 ALA B O 1
ATOM 6771 N N . ASP B 1 325 ? -31.062 25.609 -7.156 1 87.06 325 ASP B N 1
ATOM 6772 C CA . ASP B 1 325 ? -30.328 26.875 -7.098 1 87.06 325 ASP B CA 1
ATOM 6773 C C . ASP B 1 325 ? -28.938 26.719 -7.73 1 87.06 325 ASP B C 1
ATOM 6775 O O . ASP B 1 325 ? -28.469 27.625 -8.422 1 87.06 325 ASP B O 1
ATOM 6779 N N . ALA B 1 326 ? -28.297 25.625 -7.449 1 86.31 326 ALA B N 1
ATOM 6780 C CA . ALA B 1 326 ? -26.953 25.391 -7.984 1 86.31 326 ALA B CA 1
ATOM 6781 C C . ALA B 1 326 ? -27 25.25 -9.5 1 86.31 326 ALA B C 1
ATOM 6783 O O . ALA B 1 326 ? -26.062 25.672 -10.195 1 86.31 326 ALA B O 1
ATOM 6784 N N . GLN B 1 327 ? -28.062 24.625 -9.984 1 86.06 327 GLN B N 1
ATOM 6785 C CA . GLN B 1 327 ? -28.188 24.438 -11.422 1 86.06 327 GLN B CA 1
ATOM 6786 C C . GLN B 1 327 ? -28.516 25.75 -12.117 1 86.06 327 GLN B C 1
ATOM 6788 O O . GLN B 1 327 ? -28.062 26 -13.242 1 86.06 327 GLN B O 1
ATOM 6793 N N . ALA B 1 328 ? -29.281 26.641 -11.438 1 85.81 328 ALA B N 1
ATOM 6794 C CA . ALA B 1 328 ? -29.656 27.938 -11.984 1 85.81 328 ALA B CA 1
ATOM 6795 C C . ALA B 1 328 ? -28.484 28.906 -11.969 1 85.81 328 ALA B C 1
ATOM 6797 O O . ALA B 1 328 ? -28.328 29.734 -12.883 1 85.81 328 ALA B O 1
ATOM 6798 N N . ASN B 1 329 ? -27.672 28.828 -10.938 1 87.31 329 ASN B N 1
ATOM 6799 C CA . ASN B 1 329 ? -26.516 29.703 -10.758 1 87.31 329 ASN B CA 1
ATOM 6800 C C . ASN B 1 329 ? -25.234 28.891 -10.492 1 87.31 329 ASN B C 1
ATOM 6802 O O . ASN B 1 329 ? -24.703 28.906 -9.383 1 87.31 329 ASN B O 1
ATOM 6806 N N . PRO B 1 330 ? -24.656 28.312 -11.523 1 84.56 330 PRO B N 1
ATOM 6807 C CA . PRO B 1 330 ? -23.609 27.312 -11.328 1 84.56 330 PRO B CA 1
ATOM 6808 C C . PRO B 1 330 ? -22.266 27.938 -10.93 1 84.56 330 PRO B C 1
ATOM 6810 O O . PRO B 1 330 ? -21.438 27.266 -10.328 1 84.56 330 PRO B O 1
ATOM 6813 N N . LEU B 1 331 ? -22.047 29.219 -11.102 1 84.81 331 LEU B N 1
ATOM 6814 C CA . LEU B 1 331 ? -20.703 29.766 -10.859 1 84.81 331 LEU B CA 1
ATOM 6815 C C . LEU B 1 331 ? -20.75 30.812 -9.766 1 84.81 331 LEU B C 1
ATOM 6817 O O . LEU B 1 331 ? -19.859 31.672 -9.68 1 84.81 331 LEU B O 1
ATOM 6821 N N . THR B 1 332 ? -21.766 30.797 -8.93 1 82.38 332 THR B N 1
ATOM 6822 C CA . THR B 1 332 ? -21.844 31.75 -7.828 1 82.38 332 THR B CA 1
ATOM 6823 C C . THR B 1 332 ? -21.078 31.234 -6.609 1 82.38 332 THR B C 1
ATOM 6825 O O . THR B 1 332 ? -20.844 30.031 -6.492 1 82.38 332 THR B O 1
ATOM 6828 N N . PHE B 1 333 ? -20.672 32.094 -5.777 1 82.38 333 PHE B N 1
ATOM 6829 C CA . PHE B 1 333 ? -19.969 31.75 -4.543 1 82.38 333 PHE B CA 1
ATOM 6830 C C . PHE B 1 333 ? -20.812 30.844 -3.666 1 82.38 333 PHE B C 1
ATOM 6832 O O . PHE B 1 333 ? -20.297 29.922 -3.027 1 82.38 333 PHE B O 1
ATOM 6839 N N . HIS B 1 334 ? -22.062 31.125 -3.639 1 80.31 334 HIS B N 1
ATOM 6840 C CA . HIS B 1 334 ? -22.984 30.312 -2.842 1 80.31 334 HIS B CA 1
ATOM 6841 C C . HIS B 1 334 ? -23.031 28.875 -3.359 1 80.31 334 HIS B C 1
ATOM 6843 O O . HIS B 1 334 ? -23.094 27.922 -2.57 1 80.31 334 HIS B O 1
ATOM 6849 N N . THR B 1 335 ? -23.047 28.781 -4.648 1 85.56 335 THR B N 1
ATOM 6850 C CA . THR B 1 335 ? -23.078 27.453 -5.25 1 85.56 335 THR B CA 1
ATOM 6851 C C . THR B 1 335 ? -21.781 26.688 -4.938 1 85.56 335 THR B C 1
ATOM 6853 O O . THR B 1 335 ? -21.828 25.484 -4.645 1 85.56 335 THR B O 1
ATOM 6856 N N . PHE B 1 336 ? -20.703 27.391 -4.988 1 85.12 336 PHE B N 1
ATOM 6857 C CA . PHE B 1 336 ? -19.422 26.75 -4.68 1 85.12 336 PHE B CA 1
ATOM 6858 C C . PHE B 1 336 ? -19.375 26.297 -3.229 1 85.12 336 PHE B C 1
ATOM 6860 O O . PHE B 1 336 ? -18.922 25.188 -2.938 1 85.12 336 PHE B O 1
ATOM 6867 N N . GLN B 1 337 ? -19.891 27.156 -2.465 1 80.94 337 GLN B N 1
ATOM 6868 C CA . GLN B 1 337 ? -19.938 26.797 -1.05 1 80.94 337 GLN B CA 1
ATOM 6869 C C . GLN B 1 337 ? -20.828 25.578 -0.811 1 80.94 337 GLN B C 1
ATOM 6871 O O . GLN B 1 337 ? -20.469 24.688 -0.045 1 80.94 337 GLN B O 1
ATOM 6876 N N . ALA B 1 338 ? -21.953 25.562 -1.435 1 83.31 338 ALA B N 1
ATOM 6877 C CA . ALA B 1 338 ? -22.906 24.469 -1.249 1 83.31 338 ALA B CA 1
ATOM 6878 C C . ALA B 1 338 ? -22.359 23.156 -1.809 1 83.31 338 ALA B C 1
ATOM 6880 O O . ALA B 1 338 ? -22.469 22.109 -1.171 1 83.31 338 ALA B O 1
ATOM 6881 N N . THR B 1 339 ? -21.797 23.281 -2.967 1 87.31 339 THR B N 1
ATOM 6882 C CA . THR B 1 339 ? -21.297 22.062 -3.607 1 87.31 339 THR B CA 1
ATOM 6883 C C . THR B 1 339 ? -20.078 21.531 -2.865 1 87.31 339 THR B C 1
ATOM 6885 O O . THR B 1 339 ? -19.969 20.312 -2.648 1 87.31 339 THR B O 1
ATOM 6888 N N . PHE B 1 340 ? -19.234 22.391 -2.467 1 83.94 340 PHE B N 1
ATOM 6889 C CA . PHE B 1 340 ? -18.047 21.969 -1.751 1 83.94 340 PHE B CA 1
ATOM 6890 C C . PHE B 1 340 ? -18.406 21.375 -0.391 1 83.94 340 PHE B C 1
ATOM 6892 O O . PHE B 1 340 ? -17.766 20.438 0.076 1 83.94 340 PHE B O 1
ATOM 6899 N N . GLY B 1 341 ? -19.422 21.969 0.152 1 79.94 341 GLY B N 1
ATOM 6900 C CA . GLY B 1 341 ? -19.875 21.469 1.441 1 79.94 341 GLY B CA 1
ATOM 6901 C C . GLY B 1 341 ? -20.5 20.094 1.362 1 79.94 341 GLY B C 1
ATOM 6902 O O . GLY B 1 341 ? -20.391 19.297 2.301 1 79.94 341 GLY B O 1
ATOM 6903 N N . ALA B 1 342 ? -21.031 19.75 0.242 1 84.56 342 ALA B N 1
ATOM 6904 C CA . ALA B 1 342 ? -21.75 18.484 0.095 1 84.56 342 ALA B CA 1
ATOM 6905 C C . ALA B 1 342 ? -20.906 17.438 -0.616 1 84.56 342 ALA B C 1
ATOM 6907 O O . ALA B 1 342 ? -21.328 16.297 -0.779 1 84.56 342 ALA B O 1
ATOM 6908 N N . ALA B 1 343 ? -19.75 17.859 -0.899 1 88.75 343 ALA B N 1
ATOM 6909 C CA . ALA B 1 343 ? -18.906 16.984 -1.706 1 88.75 343 ALA B CA 1
ATOM 6910 C C . ALA B 1 343 ? -18.328 15.852 -0.86 1 88.75 343 ALA B C 1
ATOM 6912 O O . ALA B 1 343 ? -18.125 16.016 0.347 1 88.75 343 ALA B O 1
ATOM 6913 N N . ASP B 1 344 ? -18.125 14.703 -1.455 1 91 344 ASP B N 1
ATOM 6914 C CA . ASP B 1 344 ? -17.297 13.641 -0.886 1 91 344 ASP B CA 1
ATOM 6915 C C . ASP B 1 344 ? -15.812 13.898 -1.159 1 91 344 ASP B C 1
ATOM 6917 O O . ASP B 1 344 ? -15.297 13.547 -2.225 1 91 344 ASP B O 1
ATOM 6921 N N . ALA B 1 345 ? -15.227 14.422 -0.173 1 88.5 345 ALA B N 1
ATOM 6922 C CA . ALA B 1 345 ? -13.836 14.852 -0.329 1 88.5 345 ALA B CA 1
ATOM 6923 C C . ALA B 1 345 ? -12.93 13.672 -0.662 1 88.5 345 ALA B C 1
ATOM 6925 O O . ALA B 1 345 ? -11.969 13.812 -1.426 1 88.5 345 ALA B O 1
ATOM 6926 N N . SER B 1 346 ? -13.172 12.5 -0.073 1 90.31 346 SER B N 1
ATOM 6927 C CA . SER B 1 346 ? -12.328 11.328 -0.275 1 90.31 346 SER B CA 1
ATOM 6928 C C . SER B 1 346 ? -12.312 10.906 -1.739 1 90.31 346 SER B C 1
ATOM 6930 O O . SER B 1 346 ? -11.242 10.75 -2.336 1 90.31 346 SER B O 1
ATOM 6932 N N . VAL B 1 347 ? -13.43 10.812 -2.338 1 91.5 347 VAL B N 1
ATOM 6933 C CA . VAL B 1 347 ? -13.547 10.375 -3.727 1 91.5 347 VAL B CA 1
ATOM 6934 C C . VAL B 1 347 ? -13.055 11.484 -4.656 1 91.5 347 VAL B C 1
ATOM 6936 O O . VAL B 1 347 ? -12.391 11.211 -5.66 1 91.5 347 VAL B O 1
ATOM 6939 N N . ALA B 1 348 ? -13.414 12.742 -4.332 1 91.62 348 ALA B N 1
ATOM 6940 C CA . ALA B 1 348 ? -13.039 13.883 -5.164 1 91.62 348 ALA B CA 1
ATOM 6941 C C . ALA B 1 348 ? -11.523 14 -5.277 1 91.62 348 ALA B C 1
ATOM 6943 O O . ALA B 1 348 ? -10.992 14.227 -6.367 1 91.62 348 ALA B O 1
ATOM 6944 N N . LEU B 1 349 ? -10.883 13.891 -4.176 1 90.44 349 LEU B N 1
ATOM 6945 C CA . LEU B 1 349 ? -9.43 14.016 -4.168 1 90.44 349 LEU B CA 1
ATOM 6946 C C . LEU B 1 349 ? -8.773 12.844 -4.898 1 90.44 349 LEU B C 1
ATOM 6948 O O . LEU B 1 349 ? -7.766 13.016 -5.582 1 90.44 349 LEU B O 1
ATOM 6952 N N . PHE B 1 350 ? -9.336 11.656 -4.75 1 95.12 350 PHE B N 1
ATOM 6953 C CA . PHE B 1 350 ? -8.812 10.5 -5.477 1 95.12 350 PHE B CA 1
ATOM 6954 C C . PHE B 1 350 ? -8.984 10.688 -6.98 1 95.12 350 PHE B C 1
ATOM 6956 O O . PHE B 1 350 ? -8.07 10.383 -7.758 1 95.12 350 PHE B O 1
ATOM 6963 N N . GLN B 1 351 ? -10.109 11.172 -7.438 1 94.94 351 GLN B N 1
ATOM 6964 C CA . GLN B 1 351 ? -10.367 11.453 -8.844 1 94.94 351 GLN B CA 1
ATOM 6965 C C . GLN B 1 351 ? -9.32 12.398 -9.422 1 94.94 351 GLN B C 1
ATOM 6967 O O . GLN B 1 351 ? -8.797 12.156 -10.516 1 94.94 351 GLN B O 1
ATOM 6972 N N . SER B 1 352 ? -9.102 13.438 -8.695 1 94.38 352 SER B N 1
ATOM 6973 C CA . SER B 1 352 ? -8.133 14.43 -9.148 1 94.38 352 SER B CA 1
ATOM 6974 C C . SER B 1 352 ? -6.727 13.836 -9.227 1 94.38 352 SER B C 1
ATOM 6976 O O . SER B 1 352 ? -5.98 14.117 -10.164 1 94.38 352 SER B O 1
ATOM 6978 N N . ALA B 1 353 ? -6.375 13.07 -8.211 1 94.94 353 ALA B N 1
ATOM 6979 C CA . ALA B 1 353 ? -5.055 12.453 -8.188 1 94.94 353 ALA B CA 1
ATOM 6980 C C . ALA B 1 353 ? -4.891 11.477 -9.352 1 94.94 353 ALA B C 1
ATOM 6982 O O . ALA B 1 353 ? -3.822 11.414 -9.969 1 94.94 353 ALA B O 1
ATOM 6983 N N . LEU B 1 354 ? -5.906 10.68 -9.617 1 96.56 354 LEU B N 1
ATOM 6984 C CA . LEU B 1 354 ? -5.848 9.727 -10.727 1 96.56 354 LEU B CA 1
ATOM 6985 C C . LEU B 1 354 ? -5.73 10.453 -12.062 1 96.56 354 LEU B C 1
ATOM 6987 O O . LEU B 1 354 ? -4.984 10.016 -12.945 1 96.56 354 LEU B O 1
ATOM 6991 N N . LEU B 1 355 ? -6.473 11.523 -12.25 1 96.31 355 LEU B N 1
ATOM 6992 C CA . LEU B 1 355 ? -6.375 12.32 -13.477 1 96.31 355 LEU B CA 1
ATOM 6993 C C . LEU B 1 355 ? -4.965 12.875 -13.656 1 96.31 355 LEU B C 1
ATOM 6995 O O . LEU B 1 355 ? -4.418 12.844 -14.758 1 96.31 355 LEU B O 1
ATOM 6999 N N . ALA B 1 356 ? -4.461 13.422 -12.57 1 96.12 356 ALA B N 1
ATOM 7000 C CA . ALA B 1 356 ? -3.096 13.93 -12.609 1 96.12 356 ALA B CA 1
ATOM 7001 C C . ALA B 1 356 ? -2.107 12.828 -12.992 1 96.12 356 ALA B C 1
ATOM 7003 O O . ALA B 1 356 ? -1.129 13.078 -13.695 1 96.12 356 ALA B O 1
ATOM 7004 N N . THR B 1 357 ? -2.338 11.641 -12.492 1 97 357 THR B N 1
ATOM 7005 C CA . THR B 1 357 ? -1.516 10.477 -12.828 1 97 357 THR B CA 1
ATOM 7006 C C . THR B 1 357 ? -1.544 10.211 -14.328 1 97 357 THR B C 1
ATOM 7008 O O . THR B 1 357 ? -0.496 10.031 -14.953 1 97 357 THR B O 1
ATOM 7011 N N . ILE B 1 358 ? -2.691 10.172 -14.891 1 97 358 ILE B N 1
ATOM 7012 C CA . ILE B 1 358 ? -2.863 9.883 -16.312 1 97 358 ILE B CA 1
ATOM 7013 C C . ILE B 1 358 ? -2.131 10.938 -17.141 1 97 358 ILE B C 1
ATOM 7015 O O . ILE B 1 358 ? -1.399 10.602 -18.078 1 97 358 ILE B O 1
ATOM 7019 N N . VAL B 1 359 ? -2.283 12.188 -16.781 1 97.12 359 VAL B N 1
ATOM 7020 C CA . VAL B 1 359 ? -1.645 13.281 -17.5 1 97.12 359 VAL B CA 1
ATOM 7021 C C . VAL B 1 359 ? -0.127 13.172 -17.375 1 97.12 359 VAL B C 1
ATOM 7023 O O . VAL B 1 359 ? 0.605 13.359 -18.344 1 97.12 359 VAL B O 1
ATOM 7026 N N . ALA B 1 360 ? 0.313 12.898 -16.172 1 96.81 360 ALA B N 1
ATOM 7027 C CA . ALA B 1 360 ? 1.75 12.773 -15.938 1 96.81 360 ALA B CA 1
ATOM 7028 C C . ALA B 1 360 ? 2.338 11.617 -16.75 1 96.81 360 ALA B C 1
ATOM 7030 O O . ALA B 1 360 ? 3.416 11.75 -17.328 1 96.81 360 ALA B O 1
ATOM 7031 N N . ILE B 1 361 ? 1.666 10.516 -16.766 1 96.81 361 ILE B N 1
ATOM 7032 C CA . ILE B 1 361 ? 2.137 9.367 -17.531 1 96.81 361 ILE B CA 1
ATOM 7033 C C . ILE B 1 361 ? 2.154 9.711 -19.031 1 96.81 361 ILE B C 1
ATOM 7035 O O . ILE B 1 361 ? 3.121 9.406 -19.734 1 96.81 361 ILE B O 1
ATOM 7039 N N . PHE B 1 362 ? 1.101 10.336 -19.5 1 97.19 362 PHE B N 1
ATOM 7040 C CA . PHE B 1 362 ? 1.028 10.742 -20.891 1 97.19 362 PHE B CA 1
ATOM 7041 C C . PHE B 1 362 ? 2.189 11.664 -21.25 1 97.19 362 PHE B C 1
ATOM 7043 O O . PHE B 1 362 ? 2.826 11.492 -22.281 1 97.19 362 PHE B O 1
ATOM 7050 N N . MET B 1 363 ? 2.459 12.609 -20.406 1 96.69 363 MET B N 1
ATOM 7051 C CA . MET B 1 363 ? 3.551 13.547 -20.656 1 96.69 363 MET B CA 1
ATOM 7052 C C . MET B 1 363 ? 4.895 12.82 -20.688 1 96.69 363 MET B C 1
ATOM 7054 O O . MET B 1 363 ? 5.727 13.086 -21.547 1 96.69 363 MET B O 1
ATOM 7058 N N . ALA B 1 364 ? 5.09 11.922 -19.734 1 96.19 364 ALA B N 1
ATOM 7059 C CA . ALA B 1 364 ? 6.344 11.18 -19.656 1 96.19 364 ALA B CA 1
ATOM 7060 C C . ALA B 1 364 ? 6.59 10.375 -20.922 1 96.19 364 ALA B C 1
ATOM 7062 O O . ALA B 1 364 ? 7.719 10.32 -21.422 1 96.19 364 ALA B O 1
ATOM 7063 N N . VAL B 1 365 ? 5.543 9.812 -21.469 1 94.94 365 VAL B N 1
ATOM 7064 C CA . VAL B 1 365 ? 5.656 8.969 -22.656 1 94.94 365 VAL B CA 1
ATOM 7065 C C . VAL B 1 365 ? 5.742 9.836 -23.906 1 94.94 365 VAL B C 1
ATOM 7067 O O . VAL B 1 365 ? 6.555 9.578 -24.797 1 94.94 365 VAL B O 1
ATOM 7070 N N . TYR B 1 366 ? 4.949 10.852 -23.953 1 95.81 366 TYR B N 1
ATOM 7071 C CA . TYR B 1 366 ? 4.91 11.742 -25.109 1 95.81 366 TYR B CA 1
ATOM 7072 C C . TYR B 1 366 ? 6.25 12.445 -25.312 1 95.81 366 TYR B C 1
ATOM 7074 O O . TYR B 1 366 ? 6.719 12.594 -26.438 1 95.81 366 TYR B O 1
ATOM 7082 N N . ARG B 1 367 ? 6.848 12.805 -24.219 1 95.5 367 ARG B N 1
ATOM 7083 C CA . ARG B 1 367 ? 8.125 13.508 -24.281 1 95.5 367 ARG B CA 1
ATOM 7084 C C . ARG B 1 367 ? 9.289 12.531 -24.359 1 95.5 367 ARG B C 1
ATOM 7086 O O . ARG B 1 367 ? 10.453 12.938 -24.281 1 95.5 367 ARG B O 1
ATOM 7093 N N . LYS B 1 368 ? 8.984 11.234 -24.391 1 94.56 368 LYS B N 1
ATOM 7094 C CA . LYS B 1 368 ? 9.961 10.164 -24.547 1 94.56 368 LYS B CA 1
ATOM 7095 C C . LYS B 1 368 ? 10.953 10.141 -23.391 1 94.56 368 LYS B C 1
ATOM 7097 O O . LYS B 1 368 ? 12.141 9.875 -23.594 1 94.56 368 LYS B O 1
ATOM 7102 N N . ILE B 1 369 ? 10.438 10.555 -22.297 1 94.69 369 ILE B N 1
ATOM 7103 C CA . ILE B 1 369 ? 11.258 10.492 -21.094 1 94.69 369 ILE B CA 1
ATOM 7104 C C . ILE B 1 369 ? 11.242 9.07 -20.531 1 94.69 369 ILE B C 1
ATOM 7106 O O . ILE B 1 369 ? 12.281 8.539 -20.141 1 94.69 369 ILE B O 1
ATOM 7110 N N . LEU B 1 370 ? 10.07 8.539 -20.469 1 94.19 370 LEU B N 1
ATOM 7111 C CA . LEU B 1 370 ? 9.852 7.176 -20 1 94.19 370 LEU B CA 1
ATOM 7112 C C . LEU B 1 370 ? 9 6.383 -20.984 1 94.19 370 LEU B C 1
ATOM 7114 O O . LEU B 1 370 ? 8.18 6.957 -21.703 1 94.19 370 LEU B O 1
ATOM 7118 N N . THR B 1 371 ? 9.25 5.043 -21.047 1 92.56 371 THR B N 1
ATOM 7119 C CA . THR B 1 371 ? 8.297 4.164 -21.719 1 92.56 371 THR B CA 1
ATOM 7120 C C . THR B 1 371 ? 7.027 4.004 -20.891 1 92.56 371 THR B C 1
ATOM 7122 O O . THR B 1 371 ? 6.996 4.395 -19.719 1 92.56 371 THR B O 1
ATOM 7125 N N . VAL B 1 372 ? 6.008 3.471 -21.453 1 92.19 372 VAL B N 1
ATOM 7126 C CA . VAL B 1 372 ? 4.758 3.246 -20.734 1 92.19 372 VAL B CA 1
ATOM 7127 C C . VAL B 1 372 ? 5.012 2.365 -19.516 1 92.19 372 VAL B C 1
ATOM 7129 O O . VAL B 1 372 ? 4.555 2.676 -18.406 1 92.19 372 VAL B O 1
ATOM 7132 N N . ARG B 1 373 ? 5.715 1.366 -19.672 1 89.81 373 ARG B N 1
ATOM 7133 C CA . ARG B 1 373 ? 6.023 0.434 -18.594 1 89.81 373 ARG B CA 1
ATOM 7134 C C . ARG B 1 373 ? 6.805 1.126 -17.484 1 89.81 373 ARG B C 1
ATOM 7136 O O . ARG B 1 373 ? 6.477 0.976 -16.297 1 89.81 373 ARG B O 1
ATOM 7143 N N . GLU B 1 374 ? 7.785 1.874 -17.875 1 91.75 374 GLU B N 1
ATOM 7144 C CA . GLU B 1 374 ? 8.602 2.588 -16.906 1 91.75 374 GLU B CA 1
ATOM 7145 C C . GLU B 1 374 ? 7.773 3.598 -16.109 1 91.75 374 GLU B C 1
ATOM 7147 O O . GLU B 1 374 ? 7.977 3.775 -14.906 1 91.75 374 GLU B O 1
ATOM 7152 N N . ALA B 1 375 ? 6.938 4.285 -16.859 1 95 375 ALA B N 1
ATOM 7153 C CA . ALA B 1 375 ? 6.105 5.301 -16.219 1 95 375 ALA B CA 1
ATOM 7154 C C . ALA B 1 375 ? 5.18 4.672 -15.172 1 95 375 ALA B C 1
ATOM 7156 O O . ALA B 1 375 ? 5.043 5.195 -14.062 1 95 375 ALA B O 1
ATOM 7157 N N . ILE B 1 376 ? 4.613 3.59 -15.508 1 94.12 376 ILE B N 1
ATOM 7158 C CA . ILE B 1 376 ? 3.688 2.92 -14.602 1 94.12 376 ILE B CA 1
ATOM 7159 C C . ILE B 1 376 ? 4.453 2.326 -13.422 1 94.12 376 ILE B C 1
ATOM 7161 O O . ILE B 1 376 ? 3.984 2.373 -12.281 1 94.12 376 ILE B O 1
ATOM 7165 N N . GLU B 1 377 ? 5.555 1.804 -13.68 1 91.44 377 GLU B N 1
ATOM 7166 C CA . GLU B 1 377 ? 6.406 1.299 -12.602 1 91.44 377 GLU B CA 1
ATOM 7167 C C . GLU B 1 377 ? 6.801 2.416 -11.641 1 91.44 377 GLU B C 1
ATOM 7169 O O . GLU B 1 377 ? 6.816 2.219 -10.43 1 91.44 377 GLU B O 1
ATOM 7174 N N . THR B 1 378 ? 7.176 3.57 -12.227 1 93.25 378 THR B N 1
ATOM 7175 C CA . THR B 1 378 ? 7.527 4.727 -11.406 1 93.25 378 THR B CA 1
ATOM 7176 C C . THR B 1 378 ? 6.348 5.16 -10.547 1 93.25 378 THR B C 1
ATOM 7178 O O . THR B 1 378 ? 6.512 5.473 -9.367 1 93.25 378 THR B O 1
ATOM 7181 N N . TRP B 1 379 ? 5.203 5.172 -11.172 1 95.19 379 TRP B N 1
ATOM 7182 C CA . TRP B 1 379 ? 3.977 5.492 -10.453 1 95.19 379 TRP B CA 1
ATOM 7183 C C . TRP B 1 379 ? 3.764 4.531 -9.289 1 95.19 379 TRP B C 1
ATOM 7185 O O . TRP B 1 379 ? 3.438 4.953 -8.18 1 95.19 379 TRP B O 1
ATOM 7195 N N . GLY B 1 380 ? 3.963 3.301 -9.445 1 93.25 380 GLY B N 1
ATOM 7196 C CA . GLY B 1 380 ? 3.852 2.301 -8.398 1 93.25 380 GLY B CA 1
ATOM 7197 C C . GLY B 1 380 ? 4.859 2.492 -7.281 1 93.25 380 GLY B C 1
ATOM 7198 O O . GLY B 1 380 ? 4.547 2.271 -6.109 1 93.25 380 GLY B O 1
ATOM 7199 N N . LYS B 1 381 ? 6.039 2.859 -7.641 1 92.25 381 LYS B N 1
ATOM 7200 C CA . LYS B 1 381 ? 7.059 3.156 -6.637 1 92.25 381 LYS B CA 1
ATOM 7201 C C . LYS B 1 381 ? 6.617 4.301 -5.727 1 92.25 381 LYS B C 1
ATOM 7203 O O . LYS B 1 381 ? 6.934 4.309 -4.535 1 92.25 381 LYS B O 1
ATOM 7208 N N . GLY B 1 382 ? 5.949 5.238 -6.352 1 92.38 382 GLY B N 1
ATOM 7209 C CA . GLY B 1 382 ? 5.391 6.312 -5.543 1 92.38 382 GLY B CA 1
ATOM 7210 C C . GLY B 1 382 ? 4.375 5.828 -4.527 1 92.38 382 GLY B C 1
ATOM 7211 O O . GLY B 1 382 ? 4.34 6.312 -3.395 1 92.38 382 GLY B O 1
ATOM 7212 N N . TRP B 1 383 ? 3.504 4.859 -4.953 1 94 383 TRP B N 1
ATOM 7213 C CA . TRP B 1 383 ? 2.555 4.254 -4.023 1 94 383 TRP B CA 1
ATOM 7214 C C . TRP B 1 383 ? 3.279 3.643 -2.828 1 94 383 TRP B C 1
ATOM 7216 O O . TRP B 1 383 ? 2.812 3.748 -1.691 1 94 383 TRP B O 1
ATOM 7226 N N . LYS B 1 384 ? 4.422 3.035 -3.104 1 93.38 384 LYS B N 1
ATOM 7227 C CA . LYS B 1 384 ? 5.203 2.336 -2.084 1 93.38 384 LYS B CA 1
ATOM 7228 C C . LYS B 1 384 ? 5.652 3.293 -0.985 1 93.38 384 LYS B C 1
ATOM 7230 O O . LYS B 1 384 ? 5.695 2.922 0.189 1 93.38 384 LYS B O 1
ATOM 7235 N N . THR B 1 385 ? 5.871 4.52 -1.303 1 88.12 385 THR B N 1
ATOM 7236 C CA . THR B 1 385 ? 6.391 5.488 -0.344 1 88.12 385 THR B CA 1
ATOM 7237 C C . THR B 1 385 ? 5.312 5.887 0.659 1 88.12 385 THR B C 1
ATOM 7239 O O . THR B 1 385 ? 5.613 6.461 1.707 1 88.12 385 THR B O 1
ATOM 7242 N N . MET B 1 386 ? 4.07 5.523 0.391 1 91.06 386 MET B N 1
ATOM 7243 C CA . MET B 1 386 ? 2.967 5.98 1.231 1 91.06 386 MET B CA 1
ATOM 7244 C C . MET B 1 386 ? 2.502 4.871 2.168 1 91.06 386 MET B C 1
ATOM 7246 O O . MET B 1 386 ? 1.561 5.059 2.941 1 91.06 386 MET B O 1
ATOM 7250 N N . ILE B 1 387 ? 3.164 3.783 2.217 1 91.94 387 ILE B N 1
ATOM 7251 C CA . ILE B 1 387 ? 2.691 2.602 2.928 1 91.94 387 ILE B CA 1
ATOM 7252 C C . ILE B 1 387 ? 2.693 2.869 4.43 1 91.94 387 ILE B C 1
ATOM 7254 O O . ILE B 1 387 ? 1.76 2.484 5.141 1 91.94 387 ILE B O 1
ATOM 7258 N N . THR B 1 388 ? 3.697 3.498 4.996 1 90.25 388 THR B N 1
ATOM 7259 C CA . THR B 1 388 ? 3.748 3.781 6.426 1 90.25 388 THR B CA 1
ATOM 7260 C C . THR B 1 388 ? 2.562 4.645 6.848 1 90.25 388 THR B C 1
ATOM 7262 O O . THR B 1 388 ? 1.978 4.43 7.91 1 90.25 388 THR B O 1
ATOM 7265 N N . THR B 1 389 ? 2.266 5.605 5.988 1 88.69 389 THR B N 1
ATOM 7266 C CA . THR B 1 389 ? 1.103 6.449 6.238 1 88.69 389 THR B CA 1
ATOM 7267 C C . THR B 1 389 ? -0.171 5.609 6.301 1 88.69 389 THR B C 1
ATOM 7269 O O . THR B 1 389 ? -1.019 5.82 7.168 1 88.69 389 THR B O 1
ATOM 7272 N N . ILE B 1 390 ? -0.31 4.645 5.371 1 93.25 390 ILE B N 1
ATOM 7273 C CA . ILE B 1 390 ? -1.485 3.781 5.32 1 93.25 390 ILE B CA 1
ATOM 7274 C C . ILE B 1 390 ? -1.567 2.945 6.598 1 93.25 390 ILE B C 1
ATOM 7276 O O . ILE B 1 390 ? -2.645 2.793 7.176 1 93.25 390 ILE B O 1
ATOM 7280 N N . ILE B 1 391 ? -0.457 2.43 7.086 1 93.88 391 ILE B N 1
ATOM 7281 C CA . ILE B 1 391 ? -0.42 1.627 8.305 1 93.88 391 ILE B CA 1
ATOM 7282 C C . ILE B 1 391 ? -0.884 2.467 9.492 1 93.88 391 ILE B C 1
ATOM 7284 O O . ILE B 1 391 ? -1.712 2.023 10.289 1 93.88 391 ILE B O 1
ATOM 7288 N N . ILE B 1 392 ? -0.423 3.682 9.578 1 90.31 392 ILE B N 1
ATOM 7289 C CA . ILE B 1 392 ? -0.764 4.578 10.68 1 90.31 392 ILE B CA 1
ATOM 7290 C C . ILE B 1 392 ? -2.254 4.91 10.633 1 90.31 392 ILE B C 1
ATOM 7292 O O . ILE B 1 392 ? -2.936 4.883 11.656 1 90.31 392 ILE B O 1
ATOM 7296 N N . LEU B 1 393 ? -2.789 5.176 9.43 1 90.19 393 LEU B N 1
ATOM 7297 C CA . LEU B 1 393 ? -4.199 5.512 9.258 1 90.19 393 LEU B CA 1
ATOM 7298 C C . LEU B 1 393 ? -5.09 4.355 9.703 1 90.19 393 LEU B C 1
ATOM 7300 O O . LEU B 1 393 ? -6.074 4.562 10.422 1 90.19 393 LEU B O 1
ATOM 7304 N N . LEU B 1 394 ? -4.715 3.182 9.281 1 94.81 394 LEU B N 1
ATOM 7305 C CA . LEU B 1 394 ? -5.5 2.004 9.633 1 94.81 394 LEU B CA 1
ATOM 7306 C C . LEU B 1 394 ? -5.551 1.816 11.148 1 94.81 394 LEU B C 1
ATOM 7308 O O . LEU B 1 394 ? -6.613 1.524 11.703 1 94.81 394 LEU B O 1
ATOM 7312 N N . LEU B 1 395 ? -4.457 1.983 11.812 1 94.06 395 LEU B N 1
ATOM 7313 C CA . LEU B 1 395 ? -4.406 1.804 13.258 1 94.06 395 LEU B CA 1
ATOM 7314 C C . LEU B 1 395 ? -5.094 2.961 13.977 1 94.06 395 LEU B C 1
ATOM 7316 O O . LEU B 1 395 ? -5.746 2.76 15 1 94.06 395 LEU B O 1
ATOM 7320 N N . ALA B 1 396 ? -4.945 4.191 13.445 1 90.31 396 ALA B N 1
ATOM 7321 C CA . ALA B 1 396 ? -5.613 5.352 14.023 1 90.31 396 ALA B CA 1
ATOM 7322 C C . ALA B 1 396 ? -7.133 5.203 13.953 1 90.31 396 ALA B C 1
ATOM 7324 O O . ALA B 1 396 ? -7.84 5.5 14.922 1 90.31 396 ALA B O 1
ATOM 7325 N N . TRP B 1 397 ? -7.645 4.773 12.781 1 92.62 397 TRP B N 1
ATOM 7326 C CA . TRP B 1 397 ? -9.07 4.531 12.617 1 92.62 397 TRP B CA 1
ATOM 7327 C C . TRP B 1 397 ? -9.555 3.445 13.57 1 92.62 397 TRP B C 1
ATOM 7329 O O . TRP B 1 397 ? -10.648 3.543 14.133 1 92.62 397 TRP B O 1
ATOM 7339 N N . SER B 1 398 ? -8.742 2.443 13.742 1 94.38 398 SER B N 1
ATOM 7340 C CA . SER B 1 398 ? -9.086 1.354 14.648 1 94.38 398 SER B CA 1
ATOM 7341 C C . SER B 1 398 ? -9.117 1.832 16.094 1 94.38 398 SER B C 1
ATOM 7343 O O . SER B 1 398 ? -9.984 1.418 16.875 1 94.38 398 SER B O 1
ATOM 7345 N N . LEU B 1 399 ? -8.148 2.639 16.453 1 92.38 399 LEU B N 1
ATOM 7346 C CA . LEU B 1 399 ? -8.133 3.201 17.812 1 92.38 399 LEU B CA 1
ATOM 7347 C C . LEU B 1 399 ? -9.383 4.039 18.062 1 92.38 399 LEU B C 1
ATOM 7349 O O . LEU B 1 399 ? -9.992 3.941 19.125 1 92.38 399 LEU B O 1
ATOM 7353 N N . SER B 1 400 ? -9.727 4.82 17.094 1 89.31 400 SER B N 1
ATOM 7354 C CA . SER B 1 400 ? -10.93 5.645 17.203 1 89.31 400 SER B CA 1
ATOM 7355 C C . SER B 1 400 ? -12.172 4.785 17.375 1 89.31 400 SER B C 1
ATOM 7357 O O . SER B 1 400 ? -13.094 5.156 18.109 1 89.31 400 SER B O 1
ATOM 7359 N N . SER B 1 401 ? -12.211 3.715 16.656 1 91.25 401 SER B N 1
ATOM 7360 C CA . SER B 1 401 ? -13.344 2.797 16.75 1 91.25 401 SER B CA 1
ATOM 7361 C C . SER B 1 401 ? -13.445 2.195 18.156 1 91.25 401 SER B C 1
ATOM 7363 O O . SER B 1 401 ? -14.539 2.045 18.688 1 91.25 401 SER B O 1
ATOM 7365 N N . VAL B 1 402 ? -12.336 1.871 18.75 1 92.81 402 VAL B N 1
ATOM 7366 C CA . VAL B 1 402 ? -12.289 1.3 20.094 1 92.81 402 VAL B CA 1
ATOM 7367 C C . VAL B 1 402 ? -12.703 2.355 21.125 1 92.81 402 VAL B C 1
ATOM 7369 O O . VAL B 1 402 ? -13.469 2.07 22.047 1 92.81 402 VAL B O 1
ATOM 7372 N N . ILE B 1 403 ? -12.211 3.486 20.969 1 90.31 403 ILE B N 1
ATOM 7373 C CA . ILE B 1 403 ? -12.539 4.609 21.844 1 90.31 403 ILE B CA 1
ATOM 7374 C C . ILE B 1 403 ? -14.039 4.859 21.812 1 90.31 403 ILE B C 1
ATOM 7376 O O . ILE B 1 403 ? -14.656 5.086 22.859 1 90.31 403 ILE B O 1
ATOM 7380 N N . LYS B 1 404 ? -14.594 4.777 20.641 1 89.5 404 LYS B N 1
ATOM 7381 C CA . LYS B 1 404 ? -16.031 4.98 20.469 1 89.5 404 LYS B CA 1
ATOM 7382 C C . LYS B 1 404 ? -16.828 3.902 21.188 1 89.5 404 LYS B C 1
ATOM 7384 O O . LYS B 1 404 ? -17.766 4.207 21.922 1 89.5 404 LYS B O 1
ATOM 7389 N N . GLU B 1 405 ? -16.438 2.719 21.016 1 90.62 405 GLU B N 1
ATOM 7390 C CA . GLU B 1 405 ? -17.156 1.603 21.609 1 90.62 405 GLU B CA 1
ATOM 7391 C C . GLU B 1 405 ? -17.031 1.599 23.125 1 90.62 405 GLU B C 1
ATOM 7393 O O . GLU B 1 405 ? -17.969 1.258 23.828 1 90.62 405 GLU B O 1
ATOM 7398 N N . LEU B 1 406 ? -15.914 1.981 23.625 1 92.31 406 LEU B N 1
ATOM 7399 C CA . LEU B 1 406 ? -15.648 1.988 25.062 1 92.31 406 LEU B CA 1
ATOM 7400 C C . LEU B 1 406 ? -16.359 3.156 25.734 1 92.31 406 LEU B C 1
ATOM 7402 O O . LEU B 1 406 ? -16.562 3.145 26.953 1 92.31 406 LEU B O 1
ATOM 7406 N N . GLY B 1 407 ? -16.703 4.16 24.891 1 90.5 407 GLY B N 1
ATOM 7407 C CA . GLY B 1 407 ? -17.281 5.359 25.469 1 90.5 407 GLY B CA 1
ATOM 7408 C C . GLY B 1 407 ? -16.266 6.262 26.141 1 90.5 407 GLY B C 1
ATOM 7409 O O . GLY B 1 407 ? -16.578 6.965 27.094 1 90.5 407 GLY B O 1
ATOM 7410 N N . THR B 1 408 ? -15.094 6.23 25.656 1 89.06 408 THR B N 1
ATOM 7411 C CA . THR B 1 408 ? -14 7.012 26.219 1 89.06 408 THR B CA 1
ATOM 7412 C C . THR B 1 408 ? -14.297 8.508 26.125 1 89.06 408 THR B C 1
ATOM 7414 O O . THR B 1 408 ? -14.031 9.258 27.062 1 89.06 408 THR B O 1
ATOM 7417 N N . SER B 1 409 ? -14.82 8.891 25 1 85.06 409 SER B N 1
ATOM 7418 C CA . SER B 1 409 ? -15.133 10.297 24.797 1 85.06 409 SER B CA 1
ATOM 7419 C C . SER B 1 409 ? -16.141 10.797 25.828 1 85.06 409 SER B C 1
ATOM 7421 O O . SER B 1 409 ? -15.984 11.898 26.375 1 85.06 409 SER B O 1
ATOM 7423 N N . ARG B 1 410 ? -17.078 10 26.109 1 84.44 410 ARG B N 1
ATOM 7424 C CA . ARG B 1 410 ? -18.094 10.359 27.094 1 84.44 410 ARG B CA 1
ATOM 7425 C C . ARG B 1 410 ? -17.484 10.477 28.484 1 84.44 410 ARG B C 1
ATOM 7427 O O . ARG B 1 410 ? -17.781 11.414 29.219 1 84.44 410 ARG B O 1
ATOM 7434 N N . TYR B 1 411 ? -16.672 9.578 28.812 1 86.81 411 TYR B N 1
ATOM 7435 C CA . TYR B 1 411 ? -16.031 9.594 30.109 1 86.81 411 TYR B CA 1
ATOM 7436 C C . TYR B 1 411 ? -15.109 10.789 30.266 1 86.81 411 TYR B C 1
ATOM 7438 O O . TYR B 1 411 ? -15.094 11.453 31.297 1 86.81 411 TYR B O 1
ATOM 7446 N N . LEU B 1 412 ? -14.375 11.008 29.281 1 83.12 412 LEU B N 1
ATOM 7447 C CA . LEU B 1 412 ? -13.422 12.117 29.281 1 83.12 412 LEU B CA 1
ATOM 7448 C C . LEU B 1 412 ? -14.141 13.453 29.469 1 83.12 412 LEU B C 1
ATOM 7450 O O . LEU B 1 412 ? -13.664 14.32 30.188 1 83.12 412 LEU B O 1
ATOM 7454 N N . VAL B 1 413 ? -15.203 13.586 28.812 1 81.75 413 VAL B N 1
ATOM 7455 C CA . VAL B 1 413 ? -16.016 14.789 28.891 1 81.75 413 VAL B CA 1
ATOM 7456 C C . VAL B 1 413 ? -16.531 14.961 30.328 1 81.75 413 VAL B C 1
ATOM 7458 O O . VAL B 1 413 ? -16.469 16.062 30.891 1 81.75 413 VAL B O 1
ATOM 7461 N N . ASP B 1 414 ? -16.969 13.906 30.828 1 80.62 414 ASP B N 1
ATOM 7462 C CA . ASP B 1 414 ? -17.5 13.953 32.188 1 80.62 414 ASP B CA 1
ATOM 7463 C C . ASP B 1 414 ? -16.406 14.32 33.188 1 80.62 414 ASP B C 1
ATOM 7465 O O . ASP B 1 414 ? -16.656 15.016 34.188 1 80.62 414 ASP B O 1
ATOM 7469 N N . LEU B 1 415 ? -15.273 13.906 32.906 1 81.12 415 LEU B N 1
ATOM 7470 C CA . LEU B 1 415 ? -14.156 14.055 33.812 1 81.12 415 LEU B CA 1
ATOM 7471 C C . LEU B 1 415 ? -13.57 15.461 33.75 1 81.12 415 LEU B C 1
ATOM 7473 O O . LEU B 1 415 ? -13.188 16.047 34.75 1 81.12 415 LEU B O 1
ATOM 7477 N N . LEU B 1 416 ? -13.492 16.031 32.5 1 81.88 416 LEU B N 1
ATOM 7478 C CA . LEU B 1 416 ? -12.594 17.172 32.312 1 81.88 416 LEU B CA 1
ATOM 7479 C C . LEU B 1 416 ? -13.352 18.406 31.875 1 81.88 416 LEU B C 1
ATOM 7481 O O . LEU B 1 416 ? -12.844 19.531 31.953 1 81.88 416 LEU B O 1
ATOM 7485 N N . SER B 1 417 ? -14.508 18.234 31.484 1 81.81 417 SER B N 1
ATOM 7486 C CA . SER B 1 417 ? -15.188 19.328 30.797 1 81.81 417 SER B CA 1
ATOM 7487 C C . SER B 1 417 ? -15.422 20.5 31.75 1 81.81 417 SER B C 1
ATOM 7489 O O . SER B 1 417 ? -15.336 21.656 31.344 1 81.81 417 SER B O 1
ATOM 7491 N N . GLN B 1 418 ? -15.586 20.188 32.969 1 82.69 418 GLN B N 1
ATOM 7492 C CA . GLN B 1 418 ? -15.898 21.25 33.938 1 82.69 418 GLN B CA 1
ATOM 7493 C C . GLN B 1 418 ? -14.625 21.844 34.531 1 82.69 418 GLN B C 1
ATOM 7495 O O . GLN B 1 418 ? -14.602 23.016 34.938 1 82.69 418 GLN B O 1
ATOM 7500 N N . SER B 1 419 ? -13.633 21.094 34.531 1 84.44 419 SER B N 1
ATOM 7501 C CA . SER B 1 419 ? -12.43 21.516 35.25 1 84.44 419 SER B CA 1
ATOM 7502 C C . SER B 1 419 ? -11.414 22.141 34.312 1 84.44 419 SER B C 1
ATOM 7504 O O . SER B 1 419 ? -10.516 22.859 34.75 1 84.44 419 SER B O 1
ATOM 7506 N N . THR B 1 420 ? -11.602 22.031 33.094 1 87.06 420 THR B N 1
ATOM 7507 C CA . THR B 1 420 ? -10.617 22.531 32.156 1 87.06 420 THR B CA 1
ATOM 7508 C C . THR B 1 420 ? -11.016 23.922 31.656 1 87.06 420 THR B C 1
ATOM 7510 O O . THR B 1 420 ? -12.039 24.078 30.984 1 87.06 420 THR B O 1
ATOM 7513 N N . PRO B 1 421 ? -10.141 24.859 31.969 1 89 421 PRO B N 1
ATOM 7514 C CA . PRO B 1 421 ? -10.438 26.188 31.438 1 89 421 PRO B CA 1
ATOM 7515 C C . PRO B 1 421 ? -10.312 26.25 29.906 1 89 421 PRO B C 1
ATOM 7517 O O . PRO B 1 421 ? -9.352 25.734 29.344 1 89 421 PRO B O 1
ATOM 7520 N N . LYS B 1 422 ? -11.281 26.812 29.297 1 90.56 422 LYS B N 1
ATOM 7521 C CA . LYS B 1 422 ? -11.344 26.891 27.844 1 90.56 422 LYS B CA 1
ATOM 7522 C C . LYS B 1 422 ? -10.109 27.594 27.281 1 90.56 422 LYS B C 1
ATOM 7524 O O . LYS B 1 422 ? -9.656 27.281 26.172 1 90.56 422 LYS B O 1
ATOM 7529 N N . ILE B 1 423 ? -9.5 28.453 28.016 1 91.69 423 ILE B N 1
ATOM 7530 C CA . ILE B 1 423 ? -8.414 29.297 27.547 1 91.69 423 ILE B CA 1
ATOM 7531 C C . ILE B 1 423 ? -7.137 28.469 27.406 1 91.69 423 ILE B C 1
ATOM 7533 O O . ILE B 1 423 ? -6.297 28.766 26.547 1 91.69 423 ILE B O 1
ATOM 7537 N N . ILE B 1 424 ? -7.004 27.391 28.109 1 93.94 424 ILE B N 1
ATOM 7538 C CA . ILE B 1 424 ? -5.727 26.688 28.188 1 93.94 424 ILE B CA 1
ATOM 7539 C C . ILE B 1 424 ? -5.75 25.469 27.281 1 93.94 424 ILE B C 1
ATOM 7541 O O . ILE B 1 424 ? -4.699 24.922 26.938 1 93.94 424 ILE B O 1
ATOM 7545 N N . LEU B 1 425 ? -6.922 25.031 26.891 1 94.94 425 LEU B N 1
ATOM 7546 C CA . LEU B 1 425 ? -7.062 23.734 26.234 1 94.94 425 LEU B CA 1
ATOM 7547 C C . LEU B 1 425 ? -6.281 23.703 24.922 1 94.94 425 LEU B C 1
ATOM 7549 O O . LEU B 1 425 ? -5.5 22.781 24.688 1 94.94 425 LEU B O 1
ATOM 7553 N N . PRO B 1 426 ? -6.441 24.719 24.047 1 96.69 426 PRO B N 1
ATOM 7554 C CA . PRO B 1 426 ? -5.691 24.656 22.797 1 96.69 426 PRO B CA 1
ATOM 7555 C C . PRO B 1 426 ? -4.18 24.609 23.016 1 96.69 426 PRO B C 1
ATOM 7557 O O . PRO B 1 426 ? -3.475 23.844 22.344 1 96.69 426 PRO B O 1
ATOM 7560 N N . ALA B 1 427 ? -3.709 25.422 23.891 1 96.44 427 ALA B N 1
ATOM 7561 C CA . ALA B 1 427 ? -2.279 25.438 24.203 1 96.44 427 ALA B CA 1
ATOM 7562 C C . ALA B 1 427 ? -1.824 24.094 24.75 1 96.44 427 ALA B C 1
ATOM 7564 O O . ALA B 1 427 ? -0.736 23.609 24.422 1 96.44 427 ALA B O 1
ATOM 7565 N N . SER B 1 428 ? -2.605 23.531 25.609 1 95.25 428 SER B N 1
ATOM 7566 C CA . SER B 1 428 ? -2.275 22.234 26.203 1 95.25 428 SER B CA 1
ATOM 7567 C C . SER B 1 428 ? -2.232 21.141 25.125 1 95.25 428 SER B C 1
ATOM 7569 O O . SER B 1 428 ? -1.348 20.281 25.156 1 95.25 428 SER B O 1
ATOM 7571 N N . ILE B 1 429 ? -3.213 21.172 24.281 1 96.12 429 ILE B N 1
ATOM 7572 C CA . ILE B 1 429 ? -3.26 20.203 23.172 1 96.12 429 ILE B CA 1
ATOM 7573 C C . ILE B 1 429 ? -2.023 20.375 22.297 1 96.12 429 ILE B C 1
ATOM 7575 O O . ILE B 1 429 ? -1.385 19.391 21.922 1 96.12 429 ILE B O 1
ATOM 7579 N N . PHE B 1 430 ? -1.688 21.594 21.969 1 97.69 430 PHE B N 1
ATOM 7580 C CA . PHE B 1 430 ? -0.512 21.906 21.172 1 97.69 430 PHE B CA 1
ATOM 7581 C C . PHE B 1 430 ? 0.751 21.359 21.828 1 97.69 430 PHE B C 1
ATOM 7583 O O . PHE B 1 430 ? 1.567 20.703 21.156 1 97.69 430 PHE B O 1
ATOM 7590 N N . ILE B 1 431 ? 0.922 21.562 23.047 1 96 431 ILE B N 1
ATOM 7591 C CA . ILE B 1 431 ? 2.113 21.156 23.781 1 96 431 ILE B CA 1
ATOM 7592 C C . ILE B 1 431 ? 2.18 19.641 23.875 1 96 431 ILE B C 1
ATOM 7594 O O . ILE B 1 431 ? 3.238 19.047 23.656 1 96 431 ILE B O 1
ATOM 7598 N N . LEU B 1 432 ? 1.079 19.062 24.172 1 93.06 432 LEU B N 1
ATOM 7599 C CA . LEU B 1 432 ? 1.05 17.609 24.25 1 93.06 432 LEU B CA 1
ATOM 7600 C C . LEU B 1 432 ? 1.374 16.984 22.906 1 93.06 432 LEU B C 1
ATOM 7602 O O . LEU B 1 432 ? 2.145 16.016 22.828 1 93.06 432 LEU B O 1
ATOM 7606 N N . GLY B 1 433 ? 0.759 17.484 21.891 1 95.62 433 GLY B N 1
ATOM 7607 C CA . GLY B 1 433 ? 1.071 17.031 20.547 1 95.62 433 GLY B CA 1
ATOM 7608 C C . GLY B 1 433 ? 2.533 17.203 20.172 1 95.62 433 GLY B C 1
ATOM 7609 O O . GLY B 1 433 ? 3.133 16.312 19.562 1 95.62 433 GLY B O 1
ATOM 7610 N N . SER B 1 434 ? 3.061 18.297 20.594 1 96.38 434 SER B N 1
ATOM 7611 C CA . SER B 1 434 ? 4.469 18.578 20.344 1 96.38 434 SER B CA 1
ATOM 7612 C C . SER B 1 434 ? 5.375 17.562 21.016 1 96.38 434 SER B C 1
ATOM 7614 O O . SER B 1 434 ? 6.32 17.062 20.406 1 96.38 434 SER B O 1
ATOM 7616 N N . PHE B 1 435 ? 5.082 17.203 22.172 1 93.31 435 PHE B N 1
ATOM 7617 C CA . PHE B 1 435 ? 5.91 16.281 22.938 1 93.31 435 PHE B CA 1
ATOM 7618 C C . PHE B 1 435 ? 5.809 14.867 22.359 1 93.31 435 PHE B C 1
ATOM 7620 O O . PHE B 1 435 ? 6.812 14.164 22.234 1 93.31 435 PHE B O 1
ATOM 7627 N N . ILE B 1 436 ? 4.613 14.484 22.047 1 91.62 436 ILE B N 1
ATOM 7628 C CA . ILE B 1 436 ? 4.426 13.156 21.469 1 91.62 436 ILE B CA 1
ATOM 7629 C C . ILE B 1 436 ? 5.176 13.062 20.141 1 91.62 436 ILE B C 1
ATOM 7631 O O . ILE B 1 436 ? 5.918 12.102 19.922 1 91.62 436 ILE B O 1
ATOM 7635 N N . SER B 1 437 ? 4.988 14.016 19.344 1 95.31 437 SER B N 1
ATOM 7636 C CA . SER B 1 437 ? 5.598 14.031 18.031 1 95.31 437 SER B CA 1
ATOM 7637 C C . SER B 1 437 ? 7.117 14.117 18.125 1 95.31 437 SER B C 1
ATOM 7639 O O . SER B 1 437 ? 7.832 13.508 17.328 1 95.31 437 SER B O 1
ATOM 7641 N N . PHE B 1 438 ? 7.629 14.906 19.016 1 93.19 438 PHE B N 1
ATOM 7642 C CA . PHE B 1 438 ? 9.062 15.008 19.234 1 93.19 438 PHE B CA 1
ATOM 7643 C C . PHE B 1 438 ? 9.648 13.656 19.625 1 93.19 438 PHE B C 1
ATOM 7645 O O . PHE B 1 438 ? 10.719 13.273 19.141 1 9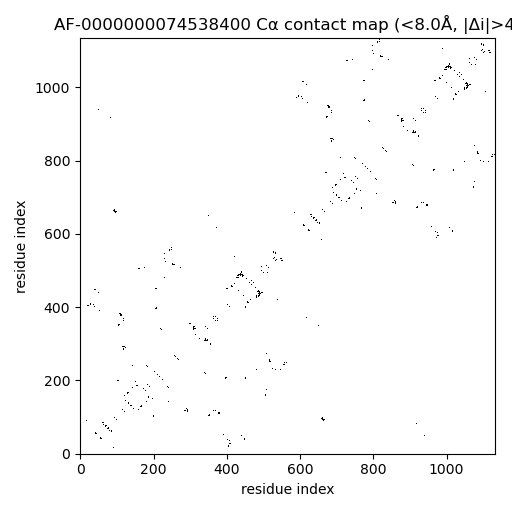3.19 438 PHE B O 1
ATOM 7652 N N . SER B 1 439 ? 8.961 12.969 20.422 1 89.88 439 SER B N 1
ATOM 7653 C CA . SER B 1 439 ? 9.438 11.695 20.953 1 89.88 439 SER B CA 1
ATOM 7654 C C . SER B 1 439 ? 9.367 10.594 19.891 1 89.88 439 SER B C 1
ATOM 7656 O O . SER B 1 439 ? 10.203 9.688 19.891 1 89.88 439 SER B O 1
ATOM 7658 N N . THR B 1 440 ? 8.414 10.656 19 1 88.75 440 THR B N 1
ATOM 7659 C CA . THR B 1 440 ? 8.188 9.562 18.062 1 88.75 440 THR B CA 1
ATOM 7660 C C . THR B 1 440 ? 8.734 9.922 16.688 1 88.75 440 THR B C 1
ATOM 7662 O O . THR B 1 440 ? 8.898 9.047 15.828 1 88.75 440 THR B O 1
ATOM 7665 N N . GLY B 1 441 ? 8.906 11.203 16.469 1 90.12 441 GLY B N 1
ATOM 7666 C CA . GLY B 1 441 ? 9.414 11.656 15.188 1 90.12 441 GLY B CA 1
ATOM 7667 C C . GLY B 1 441 ? 8.406 11.516 14.062 1 90.12 441 GLY B C 1
ATOM 7668 O O . GLY B 1 441 ? 8.773 11.305 12.906 1 90.12 441 GLY B O 1
ATOM 7669 N N . THR B 1 442 ? 7.082 11.477 14.438 1 90.69 442 THR B N 1
ATOM 7670 C CA . THR B 1 442 ? 6.051 11.328 13.422 1 90.69 442 THR B CA 1
ATOM 7671 C C . THR B 1 442 ? 4.875 12.258 13.703 1 90.69 442 THR B C 1
ATOM 7673 O O . THR B 1 442 ? 4.234 12.156 14.75 1 90.69 442 THR B O 1
ATOM 7676 N N . SER B 1 443 ? 4.598 13.125 12.719 1 94.75 443 SER B N 1
ATOM 7677 C CA . SER B 1 443 ? 3.418 13.977 12.789 1 94.75 443 SER B CA 1
ATOM 7678 C C . SER B 1 443 ? 2.137 13.172 12.609 1 94.75 443 SER B C 1
ATOM 7680 O O . SER B 1 443 ? 1.178 13.336 13.359 1 94.75 443 SER B O 1
ATOM 7682 N N . TYR B 1 444 ? 2.146 12.266 11.648 1 91.94 444 TYR B N 1
ATOM 7683 C CA . TYR B 1 444 ? 0.982 11.461 11.297 1 91.94 444 TYR B CA 1
ATOM 7684 C C . TYR B 1 444 ? 0.522 10.617 12.484 1 91.94 444 TYR B C 1
ATOM 7686 O O . TYR B 1 444 ? -0.666 10.594 12.812 1 91.94 444 TYR B O 1
ATOM 7694 N N . GLY B 1 445 ? 1.477 9.984 13.086 1 92.31 445 GLY B N 1
ATOM 7695 C CA . GLY B 1 445 ? 1.167 9.156 14.242 1 92.31 445 GLY B CA 1
ATOM 7696 C C . GLY B 1 445 ? 0.605 9.945 15.406 1 92.31 445 GLY B C 1
ATOM 7697 O O . GLY B 1 445 ? -0.35 9.508 16.062 1 92.31 445 GLY B O 1
ATOM 7698 N N . THR B 1 446 ? 1.176 11.094 15.602 1 94.44 446 THR B N 1
ATOM 7699 C CA . THR B 1 446 ? 0.739 11.961 16.703 1 94.44 446 THR B CA 1
ATOM 7700 C C . THR B 1 446 ? -0.693 12.438 16.469 1 94.44 446 THR B C 1
ATOM 7702 O O . THR B 1 446 ? -1.519 12.398 17.391 1 94.44 446 THR B O 1
ATOM 7705 N N . MET B 1 447 ? -0.989 12.836 15.281 1 96.94 447 MET B N 1
ATOM 7706 C CA . MET B 1 447 ? -2.344 13.266 14.945 1 96.94 447 MET B CA 1
ATOM 7707 C C . MET B 1 447 ? -3.34 12.125 15.148 1 96.94 447 MET B C 1
ATOM 7709 O O . MET B 1 447 ? -4.453 12.344 15.633 1 96.94 447 MET B O 1
ATOM 7713 N N . GLY B 1 448 ? -2.938 10.93 14.789 1 93.44 448 GLY B N 1
ATOM 7714 C CA . GLY B 1 448 ? -3.787 9.766 14.938 1 93.44 448 GLY B CA 1
ATOM 7715 C C . GLY B 1 448 ? -4.102 9.43 16.391 1 93.44 448 GLY B C 1
ATOM 7716 O O . GLY B 1 448 ? -5.207 8.984 16.703 1 93.44 448 GLY B O 1
ATOM 7717 N N . ILE B 1 449 ? -3.186 9.703 17.266 1 91.12 449 ILE B N 1
ATOM 7718 C CA . ILE B 1 449 ? -3.34 9.391 18.672 1 91.12 449 ILE B CA 1
ATOM 7719 C C . ILE B 1 449 ? -4.176 10.477 19.359 1 91.12 449 ILE B C 1
ATOM 7721 O O . ILE B 1 449 ? -5.043 10.172 20.172 1 91.12 449 ILE B O 1
ATOM 7725 N N . LEU B 1 450 ? -4 11.68 18.969 1 93.94 450 LEU B N 1
ATOM 7726 C CA . LEU B 1 450 ? -4.477 12.789 19.797 1 93.94 450 LEU B CA 1
ATOM 7727 C C . LEU B 1 450 ? -5.828 13.289 19.297 1 93.94 450 LEU B C 1
ATOM 7729 O O . LEU B 1 450 ? -6.629 13.805 20.078 1 93.94 450 LEU B O 1
ATOM 7733 N N . MET B 1 451 ? -6.141 13.148 18 1 95.69 451 MET B N 1
ATOM 7734 C CA . MET B 1 451 ? -7.332 13.758 17.406 1 95.69 451 MET B CA 1
ATOM 7735 C C . MET B 1 451 ? -8.602 13.18 18.047 1 95.69 451 MET B C 1
ATOM 7737 O O . MET B 1 451 ? -9.523 13.922 18.375 1 95.69 451 MET B O 1
ATOM 7741 N N . PRO B 1 452 ? -8.664 11.883 18.234 1 93.62 452 PRO B N 1
ATOM 7742 C CA . PRO B 1 452 ? -9.883 11.312 18.797 1 93.62 452 PRO B CA 1
ATOM 7743 C C . PRO B 1 452 ? -10.109 11.727 20.25 1 93.62 452 PRO B C 1
ATOM 7745 O O . PRO B 1 452 ? -11.211 11.562 20.781 1 93.62 452 PRO B O 1
ATOM 7748 N N . LEU B 1 453 ? -9.133 12.297 20.891 1 92.25 453 LEU B N 1
ATOM 7749 C CA . LEU B 1 453 ? -9.258 12.789 22.266 1 92.25 453 LEU B CA 1
ATOM 7750 C C . LEU B 1 453 ? -9.539 14.289 22.266 1 92.25 453 LEU B C 1
ATOM 7752 O O . LEU B 1 453 ? -10.375 14.758 23.047 1 92.25 453 LEU B O 1
ATOM 7756 N N . ALA B 1 454 ? -8.914 14.977 21.406 1 94.94 454 ALA B N 1
ATOM 7757 C CA . ALA B 1 454 ? -8.938 16.438 21.391 1 94.94 454 ALA B CA 1
ATOM 7758 C C . ALA B 1 454 ? -10.312 16.953 20.984 1 94.94 454 ALA B C 1
ATOM 7760 O O . ALA B 1 454 ? -10.844 17.891 21.594 1 94.94 454 ALA B O 1
ATOM 7761 N N . ILE B 1 455 ? -10.914 16.359 20 1 95.44 455 ILE B N 1
ATOM 7762 C CA . ILE B 1 455 ? -12.148 16.891 19.422 1 95.44 455 ILE B CA 1
ATOM 7763 C C . ILE B 1 455 ? -13.289 16.719 20.422 1 95.44 455 ILE B C 1
ATOM 7765 O O . ILE B 1 455 ? -13.992 17.672 20.75 1 95.44 455 ILE B O 1
ATOM 7769 N N . PRO B 1 456 ? -13.484 15.508 21 1 93.5 456 PRO B N 1
ATOM 7770 C CA . PRO B 1 456 ? -14.539 15.383 22.016 1 93.5 456 PRO B CA 1
ATOM 7771 C C . PRO B 1 456 ? -14.312 16.297 23.219 1 93.5 456 PRO B C 1
ATOM 7773 O O . PRO B 1 456 ? -15.266 16.891 23.734 1 93.5 456 PRO B O 1
ATOM 7776 N N . LEU B 1 457 ? -13.125 16.438 23.656 1 92.62 457 LEU B N 1
ATOM 7777 C CA . LEU B 1 457 ? -12.82 17.297 24.797 1 92.62 457 LEU B CA 1
ATOM 7778 C C . LEU B 1 457 ? -13.086 18.766 24.484 1 92.62 457 LEU B C 1
ATOM 7780 O O . LEU B 1 457 ? -13.656 19.484 25.297 1 92.62 457 LEU B O 1
ATOM 7784 N N . ALA B 1 458 ? -12.648 19.188 23.344 1 95.56 458 ALA B N 1
ATOM 7785 C CA . ALA B 1 458 ? -12.875 20.562 22.922 1 95.56 458 ALA B CA 1
ATOM 7786 C C . ALA B 1 458 ? -14.367 20.875 22.812 1 95.56 458 ALA B C 1
ATOM 7788 O O . ALA B 1 458 ? -14.82 21.953 23.219 1 95.56 458 ALA B O 1
ATOM 7789 N N . SER B 1 459 ? -15.086 19.953 22.234 1 94.25 459 SER B N 1
ATOM 7790 C CA . SER B 1 459 ? -16.531 20.109 22.109 1 94.25 459 SER B CA 1
ATOM 7791 C C . SER B 1 459 ? -17.188 20.266 23.484 1 94.25 459 SER B C 1
ATOM 7793 O O . SER B 1 459 ? -18.016 21.156 23.672 1 94.25 459 SER B O 1
ATOM 7795 N N . ALA B 1 460 ? -16.781 19.516 24.391 1 92.19 460 ALA B N 1
ATOM 7796 C CA . ALA B 1 460 ? -17.391 19.516 25.719 1 92.19 460 ALA B CA 1
ATOM 7797 C C . ALA B 1 460 ? -16.969 20.734 26.516 1 92.19 460 ALA B C 1
ATOM 7799 O O . ALA B 1 460 ? -17.797 21.359 27.188 1 92.19 460 ALA B O 1
ATOM 7800 N N . VAL B 1 461 ? -15.727 21.016 26.531 1 93 461 VAL B N 1
ATOM 7801 C CA . VAL B 1 461 ? -15.219 22.172 27.266 1 93 461 VAL B CA 1
ATOM 7802 C C . VAL B 1 461 ? -15.844 23.453 26.703 1 93 461 VAL B C 1
ATOM 7804 O O . VAL B 1 461 ? -16.234 24.328 27.469 1 93 461 VAL B O 1
ATOM 7807 N N . GLY B 1 462 ? -15.875 23.516 25.406 1 92.44 462 GLY B N 1
ATOM 7808 C CA . GLY B 1 462 ? -16.516 24.672 24.781 1 92.44 462 GLY B CA 1
ATOM 7809 C C . GLY B 1 462 ? -17.984 24.812 25.172 1 92.44 462 GLY B C 1
ATOM 7810 O O . GLY B 1 462 ? -18.422 25.906 25.547 1 92.44 462 GLY B O 1
ATOM 7811 N N . ALA B 1 463 ? -18.688 23.75 25.078 1 90.88 463 ALA B N 1
ATOM 7812 C CA . ALA B 1 463 ? -20.109 23.766 25.422 1 90.88 463 ALA B CA 1
ATOM 7813 C C . ALA B 1 463 ? -20.312 24.125 26.891 1 90.88 463 ALA B C 1
ATOM 7815 O O . ALA B 1 463 ? -21.203 24.922 27.203 1 90.88 463 ALA B O 1
ATOM 7816 N N . ASN B 1 464 ? -19.531 23.594 27.688 1 90.5 464 ASN B N 1
ATOM 7817 C CA . ASN B 1 464 ? -19.641 23.844 29.125 1 90.5 464 ASN B CA 1
ATOM 7818 C C . ASN B 1 464 ? -19.281 25.281 29.469 1 90.5 464 ASN B C 1
ATOM 7820 O O . ASN B 1 464 ? -19.703 25.812 30.5 1 90.5 464 ASN B O 1
ATOM 7824 N N . SER B 1 465 ? -18.5 25.828 28.672 1 90.88 465 SER B N 1
ATOM 7825 C CA . SER B 1 465 ? -18.094 27.203 28.891 1 90.88 465 SER B CA 1
ATOM 7826 C C . SER B 1 465 ? -19.094 28.188 28.297 1 90.88 465 SER B C 1
ATOM 7828 O O . SER B 1 465 ? -18.812 29.391 28.188 1 90.88 465 SER B O 1
ATOM 7830 N N . GLY B 1 466 ? -20.172 27.656 27.734 1 90.5 466 GLY B N 1
ATOM 7831 C CA . GLY B 1 466 ? -21.266 28.5 27.266 1 90.5 466 GLY B CA 1
ATOM 7832 C C . GLY B 1 466 ? -21.172 28.812 25.781 1 90.5 466 GLY B C 1
ATOM 7833 O O . GLY B 1 466 ? -21.953 29.609 25.266 1 90.5 466 GLY B O 1
ATOM 7834 N N . LEU B 1 467 ? -20.219 28.156 25.141 1 92.06 467 LEU B N 1
ATOM 7835 C CA . LEU B 1 467 ? -20.078 28.391 23.703 1 92.06 467 LEU B CA 1
ATOM 7836 C C . LEU B 1 467 ? -21.078 27.562 22.922 1 92.06 467 LEU B C 1
ATOM 7838 O O . LEU B 1 467 ? -21.375 26.422 23.281 1 92.06 467 LEU B O 1
ATOM 7842 N N . ALA B 1 468 ? -21.703 28.188 21.844 1 91.88 468 ALA B N 1
ATOM 7843 C CA . ALA B 1 468 ? -22.656 27.5 20.984 1 91.88 468 ALA B CA 1
ATOM 7844 C C . ALA B 1 468 ? -22.562 27.984 19.547 1 91.88 468 ALA B C 1
ATOM 7846 O O . ALA B 1 468 ? -21.984 29.047 19.281 1 91.88 468 ALA B O 1
ATOM 7847 N N . GLY B 1 469 ? -23 27.188 18.688 1 91.88 469 GLY B N 1
ATOM 7848 C CA . GLY B 1 469 ? -23.062 27.594 17.297 1 91.88 469 GLY B CA 1
ATOM 7849 C C . GLY B 1 469 ? -21.703 27.922 16.703 1 91.88 469 GLY B C 1
ATOM 7850 O O . GLY B 1 469 ? -20.781 27.125 16.797 1 91.88 469 GLY B O 1
ATOM 7851 N N . ASP B 1 470 ? -21.625 29.156 16.219 1 91.12 470 ASP B N 1
ATOM 7852 C CA . ASP B 1 470 ? -20.422 29.594 15.516 1 91.12 470 ASP B CA 1
ATOM 7853 C C . ASP B 1 470 ? -19.234 29.719 16.484 1 91.12 470 ASP B C 1
ATOM 7855 O O . ASP B 1 470 ? -18.094 29.438 16.109 1 91.12 470 ASP B O 1
ATOM 7859 N N . ALA B 1 471 ? -19.562 30.172 17.672 1 91.44 471 ALA B N 1
ATOM 7860 C CA . ALA B 1 471 ? -18.5 30.328 18.672 1 91.44 471 ALA B CA 1
ATOM 7861 C C . ALA B 1 471 ? -17.891 28.969 19.047 1 91.44 471 ALA B C 1
ATOM 7863 O O . ALA B 1 471 ? -16.672 28.859 19.219 1 91.44 471 ALA B O 1
ATOM 7864 N N . LEU B 1 472 ? -18.719 27.984 19.234 1 93.94 472 LEU B N 1
ATOM 7865 C CA . LEU B 1 472 ? -18.234 26.641 19.516 1 93.94 472 LEU B CA 1
ATOM 7866 C C . LEU B 1 472 ? -17.453 26.094 18.344 1 93.94 472 LEU B C 1
ATOM 7868 O O . LEU B 1 472 ? -16.406 25.453 18.516 1 93.94 472 LEU B O 1
ATOM 7872 N N . HIS B 1 473 ? -17.969 26.359 17.172 1 94.75 473 HIS B N 1
ATOM 7873 C CA . HIS B 1 473 ? -17.281 25.922 15.961 1 94.75 473 HIS B CA 1
ATOM 7874 C C . HIS B 1 473 ? -15.883 26.516 15.867 1 94.75 473 HIS B C 1
ATOM 7876 O O . HIS B 1 473 ? -14.914 25.812 15.57 1 94.75 473 HIS B O 1
ATOM 7882 N N . ALA B 1 474 ? -15.82 27.75 16.109 1 93.75 474 ALA B N 1
ATOM 7883 C CA . ALA B 1 474 ? -14.523 28.422 16.078 1 93.75 474 ALA B CA 1
ATOM 7884 C C . ALA B 1 474 ? -13.57 27.828 17.109 1 93.75 474 ALA B C 1
ATOM 7886 O O . ALA B 1 474 ? -12.375 27.688 16.828 1 93.75 474 ALA B O 1
ATOM 7887 N N . TYR B 1 475 ? -14.102 27.562 18.25 1 95.06 475 TYR B N 1
ATOM 7888 C CA . TYR B 1 475 ? -13.297 26.969 19.312 1 95.06 475 TYR B CA 1
ATOM 7889 C C . TYR B 1 475 ? -12.797 25.594 18.906 1 95.06 475 TYR B C 1
ATOM 7891 O O . TYR B 1 475 ? -11.656 25.234 19.188 1 95.06 475 TYR B O 1
ATOM 7899 N N . MET B 1 476 ? -13.664 24.844 18.25 1 96.56 476 MET B N 1
ATOM 7900 C CA . MET B 1 476 ? -13.273 23.531 17.734 1 96.56 476 MET B CA 1
ATOM 7901 C C . MET B 1 476 ? -12.133 23.656 16.719 1 96.56 476 MET B C 1
ATOM 7903 O O . MET B 1 476 ? -11.172 22.891 16.766 1 96.56 476 MET B O 1
ATOM 7907 N N . ILE B 1 477 ? -12.227 24.609 15.875 1 97.19 477 ILE B N 1
ATOM 7908 C CA . ILE B 1 477 ? -11.242 24.844 14.828 1 97.19 477 ILE B CA 1
ATOM 7909 C C . ILE B 1 477 ? -9.875 25.125 15.453 1 97.19 477 ILE B C 1
ATOM 7911 O O . ILE B 1 477 ? -8.859 24.578 15.008 1 97.19 477 ILE B O 1
ATOM 7915 N N . VAL B 1 478 ? -9.867 25.906 16.453 1 96.94 478 VAL B N 1
ATOM 7916 C CA . VAL B 1 478 ? -8.625 26.266 17.141 1 96.94 478 VAL B CA 1
ATOM 7917 C C . VAL B 1 478 ? -7.984 25.031 17.75 1 96.94 478 VAL B C 1
ATOM 7919 O O . VAL B 1 478 ? -6.77 24.828 17.641 1 96.94 478 VAL B O 1
ATOM 7922 N N . ASN B 1 479 ? -8.75 24.219 18.375 1 97.62 479 ASN B N 1
ATOM 7923 C CA . ASN B 1 479 ? -8.227 23.016 19.031 1 97.62 479 ASN B CA 1
ATOM 7924 C C . ASN B 1 479 ? -7.75 21.984 18.016 1 97.62 479 ASN B C 1
ATOM 7926 O O . ASN B 1 479 ? -6.73 21.328 18.234 1 97.62 479 ASN B O 1
ATOM 7930 N N . ILE B 1 480 ? -8.5 21.828 16.938 1 98.06 480 ILE B N 1
ATOM 7931 C CA . ILE B 1 480 ? -8.078 20.938 15.859 1 98.06 480 ILE B CA 1
ATOM 7932 C C . ILE B 1 480 ? -6.758 21.422 15.273 1 98.06 480 ILE B C 1
ATOM 7934 O O . ILE B 1 480 ? -5.844 20.625 15.039 1 98.06 480 ILE B O 1
ATOM 7938 N N . SER B 1 481 ? -6.676 22.703 15.047 1 98.12 481 SER B N 1
ATOM 7939 C CA . SER B 1 481 ? -5.441 23.312 14.555 1 98.12 481 SER B CA 1
ATOM 7940 C C . SER B 1 481 ? -4.277 23.047 15.5 1 98.12 481 SER B C 1
ATOM 7942 O O . SER B 1 481 ? -3.148 22.812 15.062 1 98.12 481 SER B O 1
ATOM 7944 N N . ALA B 1 482 ? -4.543 23.094 16.781 1 98 482 ALA B N 1
ATOM 7945 C CA . ALA B 1 482 ? -3.514 22.859 17.797 1 98 482 ALA B CA 1
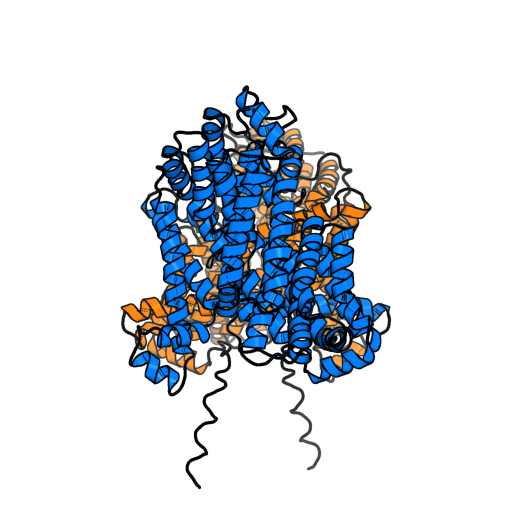ATOM 7946 C C . ALA B 1 482 ? -2.941 21.453 17.672 1 98 482 ALA B C 1
ATOM 7948 O O . ALA B 1 482 ? -1.737 21.25 17.844 1 98 482 ALA B O 1
ATOM 7949 N N . VAL B 1 483 ? -3.781 20.469 17.406 1 97.88 483 VAL B N 1
ATOM 7950 C CA . VAL B 1 483 ? -3.318 19.109 17.203 1 97.88 483 VAL B CA 1
ATOM 7951 C C . VAL B 1 483 ? -2.416 19.031 15.977 1 97.88 483 VAL B C 1
ATOM 7953 O O . VAL B 1 483 ? -1.303 18.516 16.047 1 97.88 483 VAL B O 1
ATOM 7956 N N . LEU B 1 484 ? -2.902 19.578 14.875 1 98.06 484 LEU B N 1
ATOM 7957 C CA . LEU B 1 484 ? -2.209 19.5 13.594 1 98.06 484 LEU B CA 1
ATOM 7958 C C . LEU B 1 484 ? -0.868 20.234 13.656 1 98.06 484 LEU B C 1
ATOM 7960 O O . LEU B 1 484 ? 0.142 19.719 13.164 1 98.06 484 LEU B O 1
ATOM 7964 N N . THR B 1 485 ? -0.858 21.359 14.297 1 97.81 485 THR B N 1
ATOM 7965 C CA . THR B 1 485 ? 0.327 22.203 14.359 1 97.81 485 THR B CA 1
ATOM 7966 C C . THR B 1 485 ? 1.315 21.672 15.391 1 97.81 485 THR B C 1
ATOM 7968 O O . THR B 1 485 ? 2.527 21.672 15.164 1 97.81 485 THR B O 1
ATOM 7971 N N . GLY B 1 486 ? 0.85 21.266 16.547 1 97.5 486 GLY B N 1
ATOM 7972 C CA . GLY B 1 486 ? 1.715 20.672 17.562 1 97.5 486 GLY B CA 1
ATOM 7973 C C . GLY B 1 486 ? 2.457 19.453 17.047 1 97.5 486 GLY B C 1
ATOM 7974 O O . GLY B 1 486 ? 3.641 19.266 17.344 1 97.5 486 GLY B O 1
ATOM 7975 N N . ALA B 1 487 ? 1.746 18.641 16.312 1 97.38 487 ALA B N 1
ATOM 7976 C CA . ALA B 1 487 ? 2.352 17.453 15.719 1 97.38 487 ALA B CA 1
ATOM 7977 C C . ALA B 1 487 ? 3.496 17.828 14.781 1 97.38 487 ALA B C 1
ATOM 7979 O O . ALA B 1 487 ? 4.547 17.172 14.781 1 97.38 487 ALA B O 1
ATOM 7980 N N . ILE B 1 488 ? 3.314 18.844 14.039 1 97.25 488 ILE B N 1
ATOM 7981 C CA . ILE B 1 488 ? 4.305 19.266 13.055 1 97.25 488 ILE B CA 1
ATOM 7982 C C . ILE B 1 488 ? 5.5 19.906 13.758 1 97.25 488 ILE B C 1
ATOM 7984 O O . ILE B 1 488 ? 6.652 19.656 13.391 1 97.25 488 ILE B O 1
ATOM 7988 N N . PHE B 1 489 ? 5.262 20.719 14.758 1 97.56 489 PHE B N 1
ATOM 7989 C CA . PHE B 1 489 ? 6.352 21.312 15.523 1 97.56 489 PHE B CA 1
ATOM 7990 C C . PHE B 1 489 ? 7.23 20.234 16.141 1 97.56 489 PHE B C 1
ATOM 7992 O O . PHE B 1 489 ? 8.453 20.281 16.016 1 97.56 489 PHE B O 1
ATOM 7999 N N . GLY B 1 490 ? 6.648 19.312 16.812 1 95.62 490 GLY B N 1
ATOM 8000 C CA . GLY B 1 490 ? 7.402 18.234 17.422 1 95.62 490 GLY B CA 1
ATOM 8001 C C . GLY B 1 490 ? 8.25 17.469 16.438 1 95.62 490 GLY B C 1
ATOM 8002 O O . GLY B 1 490 ? 9.422 17.172 16.703 1 95.62 490 GLY B O 1
ATOM 8003 N N . ASP B 1 491 ? 7.621 17.188 15.359 1 94 491 ASP B N 1
ATOM 8004 C CA . ASP B 1 491 ? 8.305 16.469 14.289 1 94 491 ASP B CA 1
ATOM 8005 C C . ASP B 1 491 ? 9.484 17.281 13.75 1 94 491 ASP B C 1
ATOM 8007 O O . ASP B 1 491 ? 10.555 16.719 13.508 1 94 491 ASP B O 1
ATOM 8011 N N . HIS B 1 492 ? 9.266 18.531 13.586 1 94.38 492 HIS B N 1
ATOM 8012 C CA . HIS B 1 492 ? 10.273 19.438 13.07 1 94.38 492 HIS B CA 1
ATOM 8013 C C . HIS B 1 492 ? 11.492 19.484 13.984 1 94.38 492 HIS B C 1
ATOM 8015 O O . HIS B 1 492 ? 12.625 19.641 13.508 1 94.38 492 HIS B O 1
ATOM 8021 N N . CYS B 1 493 ? 11.367 19.219 15.242 1 92.69 493 CYS B N 1
ATOM 8022 C CA . CYS B 1 493 ? 12.43 19.328 16.25 1 92.69 493 CYS B CA 1
ATOM 8023 C C . CYS B 1 493 ? 13 17.953 16.578 1 92.69 493 CYS B C 1
ATOM 8025 O O . CYS B 1 493 ? 13.992 17.844 17.297 1 92.69 493 CYS B O 1
ATOM 8027 N N . SER B 1 494 ? 12.477 16.938 16.047 1 93.25 494 SER B N 1
ATOM 8028 C CA . SER B 1 494 ? 12.828 15.586 16.484 1 93.25 494 SER B CA 1
ATOM 8029 C C . SER B 1 494 ? 14.07 15.078 15.758 1 93.25 494 SER B C 1
ATOM 8031 O O . SER B 1 494 ? 14.125 15.078 14.523 1 93.25 494 SER B O 1
ATOM 8033 N N . PRO B 1 495 ? 15.109 14.57 16.469 1 91.44 495 PRO B N 1
ATOM 8034 C CA . PRO B 1 495 ? 16.297 14.008 15.836 1 91.44 495 PRO B CA 1
ATOM 8035 C C . PRO B 1 495 ? 16.031 12.688 15.125 1 91.44 495 PRO B C 1
ATOM 8037 O O . PRO B 1 495 ? 16.844 12.227 14.328 1 91.44 495 PRO B O 1
ATOM 8040 N N . ILE B 1 496 ? 14.922 12.125 15.398 1 87.5 496 ILE B N 1
ATOM 8041 C CA . ILE B 1 496 ? 14.672 10.812 14.812 1 87.5 496 ILE B CA 1
ATOM 8042 C C . ILE B 1 496 ? 13.609 10.922 13.727 1 87.5 496 ILE B C 1
ATOM 8044 O O . ILE B 1 496 ? 13.164 9.914 13.18 1 87.5 496 ILE B O 1
ATOM 8048 N N . SER B 1 497 ? 13.141 12.117 13.43 1 90.31 497 SER B N 1
ATOM 8049 C CA . SER B 1 497 ? 12.195 12.352 12.344 1 90.31 497 SER B CA 1
ATOM 8050 C C . SER B 1 497 ? 12.844 12.141 10.984 1 90.31 497 SER B C 1
ATOM 8052 O O . SER B 1 497 ? 13.961 12.609 10.742 1 90.31 497 SER B O 1
ATOM 8054 N N . ASP B 1 498 ? 12.133 11.438 10.156 1 85.38 498 ASP B N 1
ATOM 8055 C CA . ASP B 1 498 ? 12.648 11.195 8.812 1 85.38 498 ASP B CA 1
ATOM 8056 C C . ASP B 1 498 ? 12.875 12.508 8.07 1 85.38 498 ASP B C 1
ATOM 8058 O O . ASP B 1 498 ? 13.859 12.656 7.344 1 85.38 498 ASP B O 1
ATOM 8062 N N . THR B 1 499 ? 11.969 13.43 8.227 1 90 499 THR B N 1
ATOM 8063 C CA . THR B 1 499 ? 12.094 14.703 7.531 1 90 499 THR B CA 1
ATOM 8064 C C . THR B 1 499 ? 13.32 15.469 8.023 1 90 499 THR B C 1
ATOM 8066 O O . THR B 1 499 ? 14.023 16.094 7.238 1 90 499 THR B O 1
ATOM 8069 N N . THR B 1 500 ? 13.617 15.391 9.273 1 91.5 500 THR B N 1
ATOM 8070 C CA . THR B 1 500 ? 14.797 16.031 9.852 1 91.5 500 THR B CA 1
ATOM 8071 C C . THR B 1 500 ? 16.078 15.375 9.344 1 91.5 500 THR B C 1
ATOM 8073 O O . THR B 1 500 ? 17.031 16.062 8.984 1 91.5 500 THR B O 1
ATOM 8076 N N . ILE B 1 501 ? 16.062 14.133 9.273 1 89 501 ILE B N 1
ATOM 8077 C CA . ILE B 1 501 ? 17.203 13.367 8.789 1 89 501 ILE B CA 1
ATOM 8078 C C . ILE B 1 501 ? 17.438 13.672 7.305 1 89 501 ILE B C 1
ATOM 8080 O O . ILE B 1 501 ? 18.547 13.961 6.895 1 89 501 ILE B O 1
ATOM 8084 N N . LEU B 1 502 ? 16.406 13.641 6.562 1 87.31 502 LEU B N 1
ATOM 8085 C CA . LEU B 1 502 ? 16.5 13.859 5.125 1 87.31 502 LEU B CA 1
ATOM 8086 C C . LEU B 1 502 ? 16.938 15.289 4.82 1 87.31 502 LEU B C 1
ATOM 8088 O O . LEU B 1 502 ? 17.672 15.523 3.857 1 87.31 502 LEU B O 1
ATOM 8092 N N . SER B 1 503 ? 16.453 16.25 5.598 1 91.5 503 SER B N 1
ATOM 8093 C CA . SER B 1 503 ? 16.859 17.641 5.406 1 91.5 503 SER B CA 1
ATOM 8094 C C . SER B 1 503 ? 18.344 17.828 5.656 1 91.5 503 SER B C 1
ATOM 8096 O O . SER B 1 503 ? 19.016 18.531 4.906 1 91.5 503 SER B O 1
ATOM 8098 N N . SER B 1 504 ? 18.906 17.203 6.695 1 91.38 504 SER B N 1
ATOM 8099 C CA . SER B 1 504 ? 20.344 17.297 6.969 1 91.38 504 SER B CA 1
ATOM 8100 C C . SER B 1 504 ? 21.156 16.609 5.875 1 91.38 504 SER B C 1
ATOM 8102 O O . SER B 1 504 ? 22.188 17.125 5.441 1 91.38 504 SER B O 1
ATOM 8104 N N . MET B 1 505 ? 20.672 15.492 5.438 1 85.69 505 MET B N 1
ATOM 8105 C CA . MET B 1 505 ? 21.344 14.766 4.363 1 85.69 505 MET B CA 1
ATOM 8106 C C . MET B 1 505 ? 21.344 15.586 3.074 1 85.69 505 MET B C 1
ATOM 8108 O O . MET B 1 505 ? 22.375 15.695 2.412 1 85.69 505 MET B O 1
ATOM 8112 N N . GLY B 1 506 ? 20.219 16.109 2.789 1 85.25 506 GLY B N 1
ATOM 8113 C CA . GLY B 1 506 ? 20.109 16.922 1.589 1 85.25 506 GLY B CA 1
ATOM 8114 C C . GLY B 1 506 ? 21.016 18.125 1.604 1 85.25 506 GLY B C 1
ATOM 8115 O O . GLY B 1 506 ? 21.562 18.516 0.566 1 85.25 506 GLY B O 1
ATOM 8116 N N . ALA B 1 507 ? 21.188 18.688 2.746 1 90.69 507 ALA B N 1
ATOM 8117 C CA . ALA B 1 507 ? 22 19.891 2.902 1 90.69 507 ALA B CA 1
ATOM 8118 C C . ALA B 1 507 ? 23.469 19.531 3.045 1 90.69 507 ALA B C 1
ATOM 8120 O O . ALA B 1 507 ? 24.344 20.406 2.957 1 90.69 507 ALA B O 1
ATOM 8121 N N . GLY B 1 508 ? 23.734 18.203 3.219 1 86.81 508 GLY B N 1
ATOM 8122 C CA . GLY B 1 508 ? 25.125 17.812 3.479 1 86.81 508 GLY B CA 1
ATOM 8123 C C . GLY B 1 508 ? 25.641 18.297 4.816 1 86.81 508 GLY B C 1
ATOM 8124 O O . GLY B 1 508 ? 26.766 18.797 4.906 1 86.81 508 GLY B O 1
ATOM 8125 N N . CYS B 1 509 ? 24.781 18.344 5.754 1 89.31 509 CYS B N 1
ATOM 8126 C CA . CYS B 1 509 ? 25.062 18.781 7.113 1 89.31 509 CYS B CA 1
ATOM 8127 C C . CYS B 1 509 ? 25.047 17.609 8.086 1 89.31 509 CYS B C 1
ATOM 8129 O O . CYS B 1 509 ? 24.328 16.641 7.875 1 89.31 509 CYS B O 1
ATOM 8131 N N . ASN B 1 510 ? 25.969 17.672 9.109 1 89.56 510 ASN B N 1
ATOM 8132 C CA . ASN B 1 510 ? 25.859 16.688 10.188 1 89.56 510 ASN B CA 1
ATOM 8133 C C . ASN B 1 510 ? 24.469 16.719 10.828 1 89.56 510 ASN B C 1
ATOM 8135 O O . ASN B 1 510 ? 23.953 17.797 11.141 1 89.56 510 ASN B O 1
ATOM 8139 N N . HIS B 1 511 ? 23.953 15.57 11.062 1 90.19 511 HIS B N 1
ATOM 8140 C CA . HIS B 1 511 ? 22.578 15.461 11.508 1 90.19 511 HIS B CA 1
ATOM 8141 C C . HIS B 1 511 ? 22.375 16.109 12.875 1 90.19 511 HIS B C 1
ATOM 8143 O O . HIS B 1 511 ? 21.438 16.875 13.07 1 90.19 511 HIS B O 1
ATOM 8149 N N . ILE B 1 512 ? 23.266 15.891 13.781 1 89.56 512 ILE B N 1
ATOM 8150 C CA . ILE B 1 512 ? 23.141 16.406 15.141 1 89.56 512 ILE B CA 1
ATOM 8151 C C . ILE B 1 512 ? 23.359 17.922 15.141 1 89.56 512 ILE B C 1
ATOM 8153 O O . ILE B 1 512 ? 22.703 18.641 15.891 1 89.56 512 ILE B O 1
ATOM 8157 N N . ASP B 1 513 ? 24.266 18.375 14.305 1 92.38 513 ASP B N 1
ATOM 8158 C CA . ASP B 1 513 ? 24.469 19.812 14.172 1 92.38 513 ASP B CA 1
ATOM 8159 C C . ASP B 1 513 ? 23.188 20.5 13.688 1 92.38 513 ASP B C 1
ATOM 8161 O O . ASP B 1 513 ? 22.828 21.562 14.172 1 92.38 513 ASP B O 1
ATOM 8165 N N . HIS B 1 514 ? 22.516 19.875 12.781 1 94.44 514 HIS B N 1
ATOM 8166 C CA . HIS B 1 514 ? 21.25 20.406 12.281 1 94.44 514 HIS B CA 1
ATOM 8167 C C . HIS B 1 514 ? 20.219 20.5 13.398 1 94.44 514 HIS B C 1
ATOM 8169 O O . HIS B 1 514 ? 19.625 21.562 13.602 1 94.44 514 HIS B O 1
ATOM 8175 N N . VAL B 1 515 ? 20.078 19.453 14.164 1 93.62 515 VAL B N 1
ATOM 8176 C CA . VAL B 1 515 ? 19.078 19.406 15.227 1 93.62 515 VAL B CA 1
ATOM 8177 C C . VAL B 1 515 ? 19.391 20.453 16.297 1 93.62 515 VAL B C 1
ATOM 8179 O O . VAL B 1 515 ? 18.5 21.172 16.734 1 93.62 515 VAL B O 1
ATOM 8182 N N . GLN B 1 516 ? 20.625 20.578 16.594 1 93.06 516 GLN B N 1
ATOM 8183 C CA . GLN B 1 516 ? 21.047 21.453 17.688 1 93.06 516 GLN B CA 1
ATOM 8184 C C . GLN B 1 516 ? 20.922 22.922 17.281 1 93.06 516 GLN B C 1
ATOM 8186 O O . GLN B 1 516 ? 20.594 23.781 18.109 1 93.06 516 GLN B O 1
ATOM 8191 N N . THR B 1 517 ? 21.172 23.219 16.094 1 95.44 517 THR B N 1
ATOM 8192 C CA . THR B 1 517 ? 21.141 24.609 15.648 1 95.44 517 THR B CA 1
ATOM 8193 C C . THR B 1 517 ? 19.719 25.047 15.375 1 95.44 517 THR B C 1
ATOM 8195 O O . THR B 1 517 ? 19.375 26.219 15.547 1 95.44 517 THR B O 1
ATOM 8198 N N . GLN B 1 518 ? 18.828 24.188 14.953 1 96.12 518 GLN B N 1
ATOM 8199 C CA . GLN B 1 518 ? 17.453 24.547 14.609 1 96.12 518 GLN B CA 1
ATOM 8200 C C . GLN B 1 518 ? 16.594 24.641 15.859 1 96.12 518 GLN B C 1
ATOM 8202 O O . GLN B 1 518 ? 15.586 25.344 15.875 1 96.12 518 GLN B O 1
ATOM 8207 N N . MET B 1 519 ? 17 23.953 16.891 1 95.81 519 MET B N 1
ATOM 8208 C CA . MET B 1 519 ? 16.172 23.781 18.078 1 95.81 519 MET B CA 1
ATOM 8209 C C . MET B 1 519 ? 15.836 25.141 18.688 1 95.81 519 MET B C 1
ATOM 8211 O O . MET B 1 519 ? 14.672 25.438 18.969 1 95.81 519 MET B O 1
ATOM 8215 N N . PRO B 1 520 ? 16.781 25.969 18.891 1 96.38 520 PRO B N 1
ATOM 8216 C CA . PRO B 1 520 ? 16.453 27.281 19.453 1 96.38 520 PRO B CA 1
ATOM 8217 C C . PRO B 1 520 ? 15.492 28.078 18.562 1 96.38 520 PRO B C 1
ATOM 8219 O O . PRO B 1 520 ? 14.625 28.797 19.078 1 96.38 520 PRO B O 1
ATOM 8222 N N . TYR B 1 521 ? 15.648 28.016 17.25 1 97.56 521 TYR B N 1
ATOM 8223 C CA . TYR B 1 521 ? 14.734 28.672 16.328 1 97.56 521 TYR B CA 1
ATOM 8224 C C . TYR B 1 521 ? 13.312 28.156 16.516 1 97.56 521 TYR B C 1
ATOM 8226 O O . TYR B 1 521 ? 12.375 28.938 16.672 1 97.56 521 TYR B O 1
ATOM 8234 N N . ALA B 1 522 ? 13.164 26.844 16.516 1 97.5 522 ALA B N 1
ATOM 8235 C CA . ALA B 1 522 ? 11.859 26.188 16.594 1 97.5 522 ALA B CA 1
ATOM 8236 C C . ALA B 1 522 ? 11.188 26.484 17.938 1 97.5 522 ALA B C 1
ATOM 8238 O O . ALA B 1 522 ? 9.992 26.781 17.984 1 97.5 522 ALA B O 1
ATOM 8239 N N . LEU B 1 523 ? 11.953 26.422 18.984 1 97.25 523 LEU B N 1
ATOM 8240 C CA . LEU B 1 523 ? 11.406 26.672 20.328 1 97.25 523 LEU B CA 1
ATOM 8241 C C . LEU B 1 523 ? 10.938 28.125 20.453 1 97.25 523 LEU B C 1
ATOM 8243 O O . LEU B 1 523 ? 9.953 28.406 21.125 1 97.25 523 LEU B O 1
ATOM 8247 N N . SER B 1 524 ? 11.648 29 19.891 1 97.69 524 SER B N 1
ATOM 8248 C CA . SER B 1 524 ? 11.258 30.406 19.938 1 97.69 524 SER B CA 1
ATOM 8249 C C . SER B 1 524 ? 9.93 30.641 19.234 1 97.69 524 SER B C 1
ATOM 8251 O O . SER B 1 524 ? 9.047 31.312 19.766 1 97.69 524 SER B O 1
ATOM 8253 N N . VAL B 1 525 ? 9.805 30.094 18.047 1 98.12 525 VAL B N 1
ATOM 8254 C CA . VAL B 1 525 ? 8.57 30.25 17.297 1 98.12 525 VAL B CA 1
ATOM 8255 C C . VAL B 1 525 ? 7.43 29.516 18 1 98.12 525 VAL B C 1
ATOM 8257 O O . VAL B 1 525 ? 6.285 29.969 17.984 1 98.12 525 VAL B O 1
ATOM 8260 N N . CYS B 1 526 ? 7.73 28.375 18.594 1 97.75 526 CYS B N 1
ATOM 8261 C CA . CYS B 1 526 ? 6.762 27.656 19.422 1 97.75 526 CYS B CA 1
ATOM 8262 C C . CYS B 1 526 ? 6.223 28.547 20.531 1 97.75 526 CYS B C 1
ATOM 8264 O O . CYS B 1 526 ? 5.008 28.625 20.734 1 97.75 526 CYS B O 1
ATOM 8266 N N . ALA B 1 527 ? 7.129 29.219 21.219 1 97.62 527 ALA B N 1
ATOM 8267 C CA . ALA B 1 527 ? 6.734 30.109 22.297 1 97.62 527 ALA B CA 1
ATOM 8268 C C . ALA B 1 527 ? 5.836 31.234 21.797 1 97.62 527 ALA B C 1
ATOM 8270 O O . ALA B 1 527 ? 4.836 31.578 22.422 1 97.62 527 ALA B O 1
ATOM 8271 N N . ILE B 1 528 ? 6.184 31.781 20.703 1 97.88 528 ILE B N 1
ATOM 8272 C CA . ILE B 1 528 ? 5.375 32.844 20.109 1 97.88 528 ILE B CA 1
ATOM 8273 C C . ILE B 1 528 ? 3.998 32.281 19.734 1 97.88 528 ILE B C 1
ATOM 8275 O O . ILE B 1 528 ? 2.984 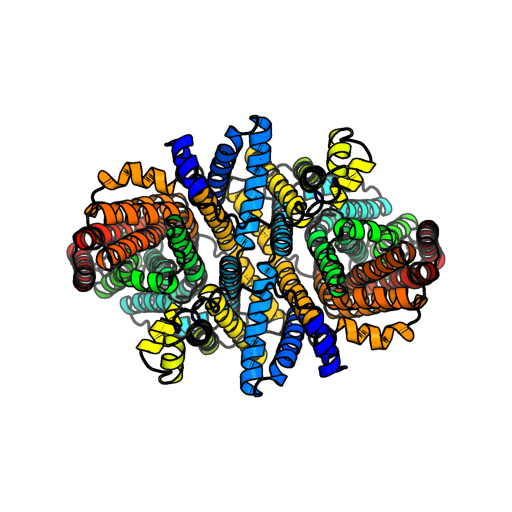32.969 19.938 1 97.88 528 ILE B O 1
ATOM 8279 N N . SER B 1 529 ? 3.961 31.078 19.188 1 98 529 SER B N 1
ATOM 8280 C CA . SER B 1 529 ? 2.705 30.453 18.781 1 98 529 SER B CA 1
ATOM 8281 C C . SER B 1 529 ? 1.777 30.266 19.984 1 98 529 SER B C 1
ATOM 8283 O O . SER B 1 529 ? 0.561 30.438 19.859 1 98 529 SER B O 1
ATOM 8285 N N . ILE B 1 530 ? 2.359 29.953 21.109 1 97.25 530 ILE B N 1
ATOM 8286 C CA . ILE B 1 530 ? 1.562 29.719 22.312 1 97.25 530 ILE B CA 1
ATOM 8287 C C . ILE B 1 530 ? 1.113 31.062 22.906 1 97.25 530 ILE B C 1
ATOM 8289 O O . ILE B 1 530 ? -0.081 31.281 23.125 1 97.25 530 ILE B O 1
ATOM 8293 N N . VAL B 1 531 ? 2.006 32 23.062 1 96.75 531 VAL B N 1
ATOM 8294 C CA . VAL B 1 531 ? 1.78 33.219 23.844 1 96.75 531 VAL B CA 1
ATOM 8295 C C . VAL B 1 531 ? 0.981 34.219 23.031 1 96.75 531 VAL B C 1
ATOM 8297 O O . VAL B 1 531 ? 0.11 34.906 23.547 1 96.75 531 VAL B O 1
ATOM 8300 N N . VAL B 1 532 ? 1.283 34.281 21.766 1 96.75 532 VAL B N 1
ATOM 8301 C CA . VAL B 1 532 ? 0.646 35.312 20.938 1 96.75 532 VAL B CA 1
ATOM 8302 C C . VAL B 1 532 ? -0.453 34.688 20.094 1 96.75 532 VAL B C 1
ATOM 8304 O O . VAL B 1 532 ? -1.364 35.375 19.625 1 96.75 532 VAL B O 1
ATOM 8307 N N . GLY B 1 533 ? -0.39 33.375 19.922 1 96.75 533 GLY B N 1
ATOM 8308 C CA . GLY B 1 533 ? -1.354 32.719 19.062 1 96.75 533 GLY B CA 1
ATOM 8309 C C . GLY B 1 533 ? -2.473 32.031 19.844 1 96.75 533 GLY B C 1
ATOM 8310 O O . GLY B 1 533 ? -3.535 32.625 20.047 1 96.75 533 GLY B O 1
ATOM 8311 N N . TYR B 1 534 ? -2.236 30.906 20.438 1 96.56 534 TYR B N 1
ATOM 8312 C CA . TYR B 1 534 ? -3.268 30.016 20.984 1 96.56 534 TYR B CA 1
ATOM 8313 C C . TYR B 1 534 ? -3.902 30.609 22.234 1 96.56 534 TYR B C 1
ATOM 8315 O O . TYR B 1 534 ? -5.121 30.547 22.406 1 96.56 534 TYR B O 1
ATOM 8323 N N . LEU B 1 535 ? -3.141 31.203 23.125 1 94.88 535 LEU B N 1
ATOM 8324 C CA . LEU B 1 535 ? -3.705 31.734 24.359 1 94.88 535 LEU B CA 1
ATOM 8325 C C . LEU B 1 535 ? -4.629 32.906 24.078 1 94.88 535 LEU B C 1
ATOM 8327 O O . LEU B 1 535 ? -5.785 32.906 24.484 1 94.88 535 LEU B O 1
ATOM 8331 N N . PRO B 1 536 ? -4.215 33.938 23.312 1 94.69 536 PRO B N 1
ATOM 8332 C CA . PRO B 1 536 ? -5.109 35.062 23.016 1 94.69 536 PRO B CA 1
ATOM 8333 C C . PRO B 1 536 ? -6.34 34.625 22.219 1 94.69 536 PRO B C 1
ATOM 8335 O O . PRO B 1 536 ? -7.434 35.156 22.438 1 94.69 536 PRO B O 1
ATOM 8338 N N . VAL B 1 537 ? -6.18 33.75 21.281 1 94.81 537 VAL B N 1
ATOM 8339 C CA . VAL B 1 537 ? -7.305 33.312 20.453 1 94.81 537 VAL B CA 1
ATOM 8340 C C . VAL B 1 537 ? -8.305 32.531 21.312 1 94.81 537 VAL B C 1
ATOM 8342 O O . VAL B 1 537 ? -9.516 32.656 21.109 1 94.81 537 VAL B O 1
ATOM 8345 N N . ALA B 1 538 ? -7.797 31.719 22.203 1 91.38 538 ALA B N 1
ATOM 8346 C CA . ALA B 1 538 ? -8.68 30.969 23.094 1 91.38 538 ALA B CA 1
ATOM 8347 C C . ALA B 1 538 ? -9.453 31.906 24.016 1 91.38 538 ALA B C 1
ATOM 8349 O O . ALA B 1 538 ? -10.531 31.562 24.5 1 91.38 538 ALA B O 1
ATOM 8350 N N . LEU B 1 539 ? -8.938 33.125 24.25 1 88.62 539 LEU B N 1
ATOM 8351 C CA . LEU B 1 539 ? -9.602 34.125 25.062 1 88.62 539 LEU B CA 1
ATOM 8352 C C . LEU B 1 539 ? -10.641 34.875 24.234 1 88.62 539 LEU B C 1
ATOM 8354 O O . LEU B 1 539 ? -11.398 35.688 24.781 1 88.62 539 LEU B O 1
ATOM 8358 N N . GLY B 1 540 ? -10.609 34.656 22.953 1 87.75 540 GLY B N 1
ATOM 8359 C CA . GLY B 1 540 ? -11.633 35.25 22.125 1 87.75 540 GLY B CA 1
ATOM 8360 C C . GLY B 1 540 ? -11.078 36.281 21.125 1 87.75 540 GLY B C 1
ATOM 8361 O O . GLY B 1 540 ? -11.836 36.906 20.391 1 87.75 540 GLY B O 1
ATOM 8362 N N . LEU B 1 541 ? -9.773 36.406 21.125 1 91.69 541 LEU B N 1
ATOM 8363 C CA . LEU B 1 541 ? -9.18 37.344 20.172 1 91.69 541 LEU B CA 1
ATOM 8364 C C . LEU B 1 541 ? -9.375 36.844 18.734 1 91.69 541 LEU B C 1
ATOM 8366 O O . LEU B 1 541 ? -9.219 35.656 18.469 1 91.69 541 LEU B O 1
ATOM 8370 N N . SER B 1 542 ? -9.68 37.781 17.922 1 93.81 542 SER B N 1
ATOM 8371 C CA . SER B 1 542 ? -9.883 37.438 16.516 1 93.81 542 SER B CA 1
ATOM 8372 C C . SER B 1 542 ? -8.586 36.969 15.859 1 93.81 542 SER B C 1
ATOM 8374 O O . SER B 1 542 ? -7.516 37.5 16.141 1 93.81 542 SER B O 1
ATOM 8376 N N . ILE B 1 543 ? -8.719 36 15 1 94.5 543 ILE B N 1
ATOM 8377 C CA . ILE B 1 543 ? -7.582 35.438 14.281 1 94.5 543 ILE B CA 1
ATOM 8378 C C . ILE B 1 543 ? -6.93 36.531 13.422 1 94.5 543 ILE B C 1
ATOM 8380 O O . ILE B 1 543 ? -5.711 36.531 13.242 1 94.5 543 ILE B O 1
ATOM 8384 N N . TRP B 1 544 ? -7.637 37.469 12.93 1 94.31 544 TRP B N 1
ATOM 8385 C CA . TRP B 1 544 ? -7.156 38.5 12.016 1 94.31 544 TRP B CA 1
ATOM 8386 C C . TRP B 1 544 ? -6.363 39.562 12.766 1 94.31 544 TRP B C 1
ATOM 8388 O O . TRP B 1 544 ? -5.68 40.375 12.148 1 94.31 544 TRP B O 1
ATOM 8398 N N . ILE B 1 545 ? -6.398 39.469 14.055 1 95.56 545 ILE B N 1
ATOM 8399 C CA . ILE B 1 545 ? -5.539 40.312 14.891 1 95.56 545 ILE B CA 1
ATOM 8400 C C . ILE B 1 545 ? -4.359 39.5 15.398 1 95.56 545 ILE B C 1
ATOM 8402 O O . ILE B 1 545 ? -3.219 39.938 15.383 1 95.56 545 ILE B O 1
ATOM 8406 N N . ALA B 1 546 ? -4.715 38.281 15.82 1 95.88 546 ALA B N 1
ATOM 8407 C CA . ALA B 1 546 ? -3.699 37.406 16.406 1 95.88 546 ALA B CA 1
ATOM 8408 C C . ALA B 1 546 ? -2.607 37.094 15.398 1 95.88 546 ALA B C 1
ATOM 8410 O O . ALA B 1 546 ? -1.424 37.031 15.742 1 95.88 546 ALA B O 1
ATOM 8411 N N . LEU B 1 547 ? -2.98 36.844 14.164 1 96.62 547 LEU B N 1
ATOM 8412 C CA . LEU B 1 547 ? -2.031 36.438 13.133 1 96.62 547 LEU B CA 1
ATOM 8413 C C . LEU B 1 547 ? -1.037 37.562 12.844 1 96.62 547 LEU B C 1
ATOM 8415 O O . LEU B 1 547 ? 0.176 37.344 12.914 1 96.62 547 LEU B O 1
ATOM 8419 N N . PRO B 1 548 ? -1.488 38.812 12.531 1 96.88 548 PRO B N 1
ATOM 8420 C CA . PRO B 1 548 ? -0.529 39.875 12.32 1 96.88 548 PRO B CA 1
ATOM 8421 C C . PRO B 1 548 ? 0.316 40.188 13.555 1 96.88 548 PRO B C 1
ATOM 8423 O O . PRO B 1 548 ? 1.496 40.5 13.438 1 96.88 548 PRO B O 1
ATOM 8426 N N . LEU B 1 549 ? -0.256 40.062 14.688 1 97 549 LEU B N 1
ATOM 8427 C CA . LEU B 1 549 ? 0.489 40.281 15.93 1 97 549 LEU B CA 1
ATOM 8428 C C . LEU B 1 549 ? 1.597 39.25 16.078 1 97 549 LEU B C 1
ATOM 8430 O O . LEU B 1 549 ? 2.684 39.562 16.562 1 97 549 LEU B O 1
ATOM 8434 N N . GLY B 1 550 ? 1.247 38 15.766 1 97.5 550 GLY B N 1
ATOM 8435 C CA . GLY B 1 550 ? 2.25 36.938 15.812 1 97.5 550 GLY B CA 1
ATOM 8436 C C . GLY B 1 550 ? 3.373 37.156 14.812 1 97.5 550 GLY B C 1
ATOM 8437 O O . GLY B 1 550 ? 4.539 36.875 15.117 1 97.5 550 GLY B O 1
ATOM 8438 N N . LEU B 1 551 ? 3.039 37.594 13.609 1 97.75 551 LEU B N 1
ATOM 8439 C CA . LEU B 1 551 ? 4.051 37.906 12.609 1 97.75 551 LEU B CA 1
ATOM 8440 C C . LEU B 1 551 ? 4.957 39.062 13.094 1 97.75 551 LEU B C 1
ATOM 8442 O O . LEU B 1 551 ? 6.176 38.969 12.93 1 97.75 551 LEU B O 1
ATOM 8446 N N . LEU B 1 552 ? 4.332 40.031 13.664 1 97.88 552 LEU B N 1
ATOM 8447 C CA . LEU B 1 552 ? 5.09 41.156 14.211 1 97.88 552 LEU B CA 1
ATOM 8448 C C . LEU B 1 552 ? 5.996 40.688 15.344 1 97.88 552 LEU B C 1
ATOM 8450 O O . LEU B 1 552 ? 7.16 41.094 15.422 1 97.88 552 LEU B O 1
ATOM 8454 N N . ALA B 1 553 ? 5.414 39.906 16.25 1 98.12 553 ALA B N 1
ATOM 8455 C CA . ALA B 1 553 ? 6.199 39.375 17.359 1 98.12 553 ALA B CA 1
ATOM 8456 C C . ALA B 1 553 ? 7.398 38.562 16.844 1 98.12 553 ALA B C 1
ATOM 8458 O O . ALA B 1 553 ? 8.477 38.625 17.438 1 98.12 553 ALA B O 1
ATOM 8459 N N . THR B 1 554 ? 7.191 37.812 15.797 1 98.19 554 THR B N 1
ATOM 8460 C CA . THR B 1 554 ? 8.266 37.031 15.203 1 98.19 554 THR B CA 1
ATOM 8461 C C . THR B 1 554 ? 9.359 37.938 14.641 1 98.19 554 THR B C 1
ATOM 8463 O O . THR B 1 554 ? 10.547 37.688 14.859 1 98.19 554 THR B O 1
ATOM 8466 N N . ALA B 1 555 ? 8.977 38.969 13.938 1 97.88 555 ALA B N 1
ATOM 8467 C CA . ALA B 1 555 ? 9.93 39.938 13.375 1 97.88 555 ALA B CA 1
ATOM 8468 C C . ALA B 1 555 ? 10.711 40.625 14.477 1 97.88 555 ALA B C 1
ATOM 8470 O O . ALA B 1 555 ? 11.922 40.812 14.375 1 97.88 555 ALA B O 1
ATOM 8471 N N . LEU B 1 556 ? 9.992 41.094 15.492 1 97.81 556 LEU B N 1
ATOM 8472 C CA . LEU B 1 556 ? 10.625 41.781 16.609 1 97.81 556 LEU B CA 1
ATOM 8473 C C . LEU B 1 556 ? 11.578 40.875 17.359 1 97.81 556 LEU B C 1
ATOM 8475 O O . LEU B 1 556 ? 12.625 41.312 17.844 1 97.81 556 LEU B O 1
ATOM 8479 N N . PHE B 1 557 ? 11.172 39.625 17.5 1 97.62 557 PHE B N 1
ATOM 8480 C CA . PHE B 1 557 ? 12.039 38.656 18.172 1 97.62 557 PHE B CA 1
ATOM 8481 C C . PHE B 1 557 ? 13.367 38.531 17.438 1 97.62 557 PHE B C 1
ATOM 8483 O O . PHE B 1 557 ? 14.43 38.531 18.062 1 97.62 557 PHE B O 1
ATOM 8490 N N . VAL B 1 558 ? 13.305 38.375 16.125 1 97.06 558 VAL B N 1
ATOM 8491 C CA . VAL B 1 558 ? 14.516 38.219 15.328 1 97.06 558 VAL B CA 1
ATOM 8492 C C . VAL B 1 558 ? 15.352 39.5 15.43 1 97.06 558 VAL B C 1
ATOM 8494 O O . VAL B 1 558 ? 16.578 39.438 15.539 1 97.06 558 VAL B O 1
ATOM 8497 N N . ARG B 1 559 ? 14.703 40.688 15.43 1 96.25 559 ARG B N 1
ATOM 8498 C CA . ARG B 1 559 ? 15.383 41.969 15.438 1 96.25 559 ARG B CA 1
ATOM 8499 C C . ARG B 1 559 ? 16.109 42.188 16.766 1 96.25 559 ARG B C 1
ATOM 8501 O O . ARG B 1 559 ? 17.234 42.688 16.781 1 96.25 559 ARG B O 1
ATOM 8508 N N . PHE B 1 560 ? 15.5 41.75 17.828 1 96.06 560 PHE B N 1
ATOM 8509 C CA . PHE B 1 560 ? 16.031 42.156 19.125 1 96.06 560 PHE B CA 1
ATOM 8510 C C . PHE B 1 560 ? 16.828 41 19.766 1 96.06 560 PHE B C 1
ATOM 8512 O O . PHE B 1 560 ? 17.766 41.25 20.531 1 96.06 560 PHE B O 1
ATOM 8519 N N . VAL B 1 561 ? 16.484 39.844 19.531 1 95.38 561 VAL B N 1
ATOM 8520 C CA . VAL B 1 561 ? 17.203 38.688 20.109 1 95.38 561 VAL B CA 1
ATOM 8521 C C . VAL B 1 561 ? 18.312 38.25 19.172 1 95.38 561 VAL B C 1
ATOM 8523 O O . VAL B 1 561 ? 19.359 37.781 19.609 1 95.38 561 VAL B O 1
ATOM 8526 N N . GLY B 1 562 ? 18.109 38.406 17.906 1 94.94 562 GLY B N 1
ATOM 8527 C CA . GLY B 1 562 ? 19.109 38.031 16.922 1 94.94 562 GLY B CA 1
ATOM 8528 C C . GLY B 1 562 ? 20.312 38.969 16.922 1 94.94 562 GLY B C 1
ATOM 8529 O O . GLY B 1 562 ? 20.172 40.156 17.25 1 94.94 562 GLY B O 1
ATOM 8530 N N . GLN B 1 563 ? 21.391 38.375 16.625 1 95.38 563 GLN B N 1
ATOM 8531 C CA . GLN B 1 563 ? 22.625 39.156 16.453 1 95.38 563 GLN B CA 1
ATOM 8532 C C . GLN B 1 563 ? 23.109 39.125 15.008 1 95.38 563 GLN B C 1
ATOM 8534 O O . GLN B 1 563 ? 22.875 38.156 14.297 1 95.38 563 GLN B O 1
ATOM 8539 N N . LYS B 1 564 ? 23.766 40.156 14.602 1 93.62 564 LYS B N 1
ATOM 8540 C CA . LYS B 1 564 ? 24.281 40.219 13.242 1 93.62 564 LYS B CA 1
ATOM 8541 C C . LYS B 1 564 ? 25.406 39.219 13.031 1 93.62 564 LYS B C 1
ATOM 8543 O O . LYS B 1 564 ? 26.25 39.031 13.906 1 93.62 564 LYS B O 1
ATOM 8548 N N . VAL B 1 565 ? 25.344 38.562 11.93 1 89.88 565 VAL B N 1
ATOM 8549 C CA . VAL B 1 565 ? 26.312 37.531 11.617 1 89.88 565 VAL B CA 1
ATOM 8550 C C . VAL B 1 565 ? 27.656 38.156 11.273 1 89.88 565 VAL B C 1
ATOM 8552 O O . VAL B 1 565 ? 28.703 37.656 11.672 1 89.88 565 VAL B O 1
ATOM 8555 N N . GLU B 1 566 ? 27.609 39.25 10.383 1 79.06 566 GLU B N 1
ATOM 8556 C CA . GLU B 1 566 ? 28.844 39.938 9.953 1 79.06 566 GLU B CA 1
ATOM 8557 C C . GLU B 1 566 ? 29.422 40.812 11.07 1 79.06 566 GLU B C 1
ATOM 8559 O O . GLU B 1 566 ? 30.516 41.344 10.938 1 79.06 566 GLU B O 1
ATOM 8564 N N . ALA B 1 567 ? 29.594 40.5 12.5 1 50.84 567 ALA B N 1
ATOM 8565 C CA . ALA B 1 567 ? 30.172 41.531 13.367 1 50.84 567 ALA B CA 1
ATOM 8566 C C . ALA B 1 567 ? 31.703 41.5 13.273 1 50.84 567 ALA B C 1
ATOM 8568 O O . ALA B 1 567 ? 32.312 40.469 13.031 1 50.84 567 ALA B O 1
#

Sequence (1134 aa):
MRKSLFFISMLFLPMLAFAVDAEVAKKNAEIFGIWTLVPPVVAIVLAFITKDVVLSLFLGVFSGTFLINVVSSNIFMTFIKGFTSIVQRVVGSLADSWNAGIVLQVLCIGGVVALITKMGGTKAVALWLSKRAKTGVSAQISTWLMGLFVFFDDYANALIVGPIMRPITDKFKVSREKLAFIIDATAAPVAGLAVISTWVGLEISLIKQGYELIGVTDINAFGIFVETIPYRFYNLFMLFFIVCIAFMGRDFGGMLKAERRAKVGELHSGRSMMSDVEDKTLEPKEGIKLQASNALIPLLVLIIGAFVSFYFSGLSSLEGEALADAQANPLTFHTFQATFGAADASVALFQSALLATIVAIFMAVYRKILTVREAIETWGKGWKTMITTIIILLLAWSLSSVIKELGTSRYLVDLLSQSTPKIILPASIFILGSFISFSTGTSYGTMGILMPLAIPLASAVGANSGLAGDALHAYMIVNISAVLTGAIFGDHCSPISDTTILSSMGAGCNHIDHVQTQMPYALSVCAISIVVGYLPVALGLSIWIALPLGLLATALFVRFVGQKVEAMRKSLFFISMLFLPMLAFAVDAEVAKKNAEIFGIWTLVPPVVAIVLAFITKDVVLSLFLGVFSGTFLINVVSSNIFMTFIKGFTSIVQRVVGSLADSWNAGIVLQVLCIGGVVALITKMGGTKAVALWLSKRAKTGVSAQISTWLMGLFVFFDDYANALIVGPIMRPITDKFKVSREKLAFIIDATAAPVAGLAVISTWVGLEISLIKQGYELIGVTDINAFGIFVETIPYRFYNLFMLFFIVCIAFMGRDFGGMLKAERRAKVGELHSGRSMMSDVEDKTLEPKEGIKLQASNALIPLLVLIIGAFVSFYFSGLSSLEGEALADAQANPLTFHTFQATFGAADASVALFQSALLATIVAIFMAVYRKILTVREAIETWGKGWKTMITTIIILLLAWSLSSVIKELGTSRYLVDLLSQSTPKIILPASIFILGSFISFSTGTSYGTMGILMPLAIPLASAVGANSGLAGDALHAYMIVNISAVLTGAIFGDHCSPISDTTILSSMGAGCNHIDHVQTQMPYALSVCAISIVVGYLPVALGLSIWIALPLGLLATALFVRFVGQKVEA

Radius of gyration: 30.94 Å; Cα contacts (8 Å, |Δi|>4): 2090; chains: 2; bounding box: 91×84×65 Å

Foldseek 3Di:
DPDPDPPDDPPCPDPPLLPQDLVLLVVLCVVCQVQLCVLLVQLLVVCQVVLANLVSLLVSLLSLQLVVCVVPDPNVVSNVRSVVLLVVLLVSQCPPPLSVLLLLLLLLLLLLLLLLLQQQQLLLVLLVLLVQQDALLSLLVSLLVSLLVPLAALLSQQQRSQQSSQVVNLVRLQALLLQLLSSLLSRLLRNLLDLHHSNNSLLLVLLQLLVVLVVDNQFLSSVLSNVLNLQLQLSVLSSLLSNLCSVVQFADDLSLVQSLCSVVPNRAPPPDFPDLPCPVLSHHDPPHDRDNCLNVVLVVLLVVQLLVLLLVQLLVQDDDPLNVVCVVPVPDPSSSVNSNSRHSNSNSNSRSSVRSLVVSLCVCVVSPRDPNVRSVVSSNVSSVVCVVLVSLSSSLSSSSSSSSSSSVLVSLLVVPLQPDALLCLLVVLLQSLLVSLQSNLALSSSSSSRSSNQQSNLLSNCVNVVHDDPRSSLSSSSNSSSNNSSNSLSNSLHLVHPSLSSSSSSSSYHSVSSNRRCVVVSVVSSVLSNPLRRNVVSVPDDSVVSSVVSNVVSSVCSVPVTDRSVD/DPPPPDPDPPPCPDPPLLPQDLVLLVVLCVVCQVQLCVLLVQLLVVCQVVLANLVSLLVSLLSLQLVVCVVPDPNVVSNVRSVVLLVSLLVSQCPPPLSVLLLLLLLLLLLLLLLLLQQQQLLLVLLVLLVQQDALLSLLVSLLVSLLVVLAALLCQQQRSQQSSQVVNLVRLQALLLQLLSSLLSRLLRNLLDLHHSNNSLLLVLLQLLVVLVVDNQFLSSVLSNLLNLQLQLSVLSSLLSNLCSVVQFADDLSLVRSLCSVVPNRAPPPDFDPLPCPVLSHHDPPHDRDNCLNVVLVVLLVVQLLVLLLVQLLVQDDDPLNVVCVVPVPDPSSSVRSNSRHSNSNSNSRSSVRSLVVSLCCCVVSPRDPNVRSVVSSNVSSVVCVVLVSLSSSLSSSSSSSSSSSVLVSLLVVPLQPDALLCLLVVLLQSLLVSLQSNLALSSSSSSRSSNQQSSLLSNCVNVVHDDPRSSLSSSSNSSSNNSSNSLSNSLHLVHPSLSSSSSSSSYHSVSSNRRCNVVSVVSSVLSNPLRRNVVSVPDDSVVSNVVSNVVSSVCSVPVTDRSVD

Nearest PDB structures (foldseek):
  7qha-assembly1_B  TM=6.452E-01  e=1.526E-05  Photobacterium profundum SS9
  8y4x-assembly1_A  TM=6.431E-01  e=2.421E-04  Fusobacterium nucleatum
  4av3-assembly1_A  TM=1.276E-01  e=2.184E-02  Thermotoga maritima
  8qah-assembly1_A  TM=1.282E-01  e=3.751E-01  synthetic construct
  8qah-assembly2_B  TM=1.266E-01  e=4.753E-01  synthetic construct

pLDDT: mean 88.69, std 13.58, range [22.23, 98.5]

Secondary structure (DSSP, 8-state):
--GGGGGGGGS----------HHHHHHHHHHHGGGGGHHHHHHHHHHHHH--HHHHHHHHHHHHHHHHHHTTS-HHHHHHHHHHHHHHHHHHHHHSHHHHHHHHHHHHHHHHHHHHHHTTHHHHHHHHHHTT--SHHHHHHHHHHHHHHTTT-HHHHHHHHHHHHHHHHHHTT--HHHHHHHHHHTTHHHHTT-SSSTTHHHHHHHHHHHHHTTT--S--HHHHHHHHGGG-HHHHHHHHHHHHHHHHTEE-HHHHHHHHHHHTT--S-SSPPPP----GGGSPPTTPPP-THHHHHHHHHHHHHHHHHHHHHHHHH--HHHHHHHHHSTTSHHHHHHHHHHS-HHHHHHHHHHHHHHHHHHHHHHTTSS-HHHHHHHHHHHHHTTHHHHHHHHHHHHHHHHHHHHTHHHHHHHHHTTTS-TTTHHHHHHHHHHHHHHHHT-HHHHHHHHHHHHHHHHHHHHHHTT--HHHHHHHHHHHHHHHHHHHHHHHHH-TT-HHHHHHHHHHT--HHHHHHHHHHHHHHHHHHIIIIIIHHHHTT--HHHHHHHHHHHHHHHHHHH-EES--/--SGGGGGGGS----------HHHHHHHHHHHGGGGGHHHHHHHHHHHHH--HHHHHHHHHHHHHHHHHHTTS-HHHHHHHHHHHHHHHHHHHHHSHHHHHHHHHHHHHHHHHHHHHHTTHHHHHHHHHHTT--SHHHHHHHHHHHHHHTTT-HHHHHHHHHHHHHHHHHHTT--HHHHHHHHHHTTHHHHTT-SSSTTHHHHHHHHHHHHHTTT--S--HHHHHHHHGGG-HHHHHHHHHHHHHHHHTEE-HHHHHHHHHHHTT--S-SSPPPP----GGGSPPTTPPP-THHHHHHHHHHHHHHHHHHHHHHHHH--HHHHHHHHHSTTSHHHHHHHHHHS-HHHHHHHHHHHHHHHHHHHHHHTTSS-HHHHHHHHHHHHHTTHHHHHHHHHHHHHHHHHHHHTHHHHHHHHHTTTS-TTTHHHHHHHHHHHHHHHHT-HHHHHHHHHHHHHHHHHHHHHHTT--HHHHHHHHHHHHHHHHHHHHHHHHH-TT-HHHHHHHHHHT--HHHHHHHHHHHHHHHHHHIIIIIIHHHHTT--HHHHHHHHHHHHHHHHHHH-EES--

Solvent-accessible surface area (backbone atoms only — not comparable to full-atom values): 53606 Å² total; per-residue (Å²): 142,78,82,75,79,78,73,74,78,78,68,77,70,68,82,70,66,79,67,58,49,69,64,52,12,54,52,31,21,68,74,45,44,75,59,34,46,46,20,63,49,45,21,54,53,35,19,61,72,64,37,26,46,66,61,11,35,48,50,11,33,35,51,34,34,27,58,70,32,45,80,82,36,54,73,70,54,10,52,53,50,9,52,54,43,49,50,50,37,38,29,51,42,38,18,32,54,62,49,22,15,27,53,50,21,36,27,34,38,29,12,38,52,34,42,24,29,34,54,20,3,53,58,28,45,46,53,59,44,51,72,63,38,81,44,51,43,40,31,48,49,32,51,44,51,43,20,59,67,36,20,45,34,34,64,60,26,13,63,49,51,21,61,66,42,38,66,56,31,50,72,47,33,42,15,21,45,55,50,16,42,48,39,37,56,23,11,54,45,34,12,70,61,29,88,68,30,60,42,35,48,59,55,29,50,46,49,42,52,15,37,42,63,68,71,46,77,91,68,42,34,62,60,51,51,61,65,17,53,82,55,24,38,44,40,54,45,46,52,50,41,53,55,45,34,38,75,65,44,26,36,49,73,53,38,29,54,42,39,40,39,5,66,77,66,43,42,64,90,76,60,78,50,56,71,72,72,72,65,60,82,66,41,44,57,84,91,62,79,66,35,42,61,49,29,50,52,33,49,48,40,28,53,54,33,27,55,53,31,24,41,54,43,3,51,70,60,42,56,70,69,61,30,53,49,28,70,76,40,66,84,39,70,67,30,49,50,51,13,49,52,48,24,53,62,31,54,17,44,24,49,8,22,50,51,17,35,52,50,43,45,48,50,32,38,73,68,64,73,30,55,69,56,54,38,52,50,38,25,47,53,14,29,34,72,33,42,66,58,51,55,42,49,42,35,26,52,27,33,45,50,40,36,42,42,33,12,24,48,60,41,49,28,71,68,38,22,83,73,46,58,60,42,49,46,33,41,49,42,18,51,52,24,19,52,50,1,31,50,32,19,30,34,69,47,30,39,41,62,43,35,55,53,48,44,34,39,43,51,35,17,32,44,68,70,69,36,54,70,68,58,29,49,51,52,40,36,46,39,53,16,17,34,58,34,14,4,42,52,12,17,65,62,9,83,73,5,62,58,41,47,39,7,12,38,22,24,62,16,32,56,66,58,30,45,58,28,40,39,62,58,54,52,52,40,46,49,44,25,38,66,40,31,36,38,43,41,48,70,64,46,53,64,84,53,30,48,58,49,34,47,49,50,47,48,50,44,45,66,69,68,24,39,63,49,88,114,136,82,80,74,74,76,73,72,77,74,68,78,70,65,83,68,66,82,66,60,48,69,64,50,12,54,50,30,22,66,72,44,43,76,60,34,47,45,20,62,49,44,20,54,53,34,18,61,72,64,38,28,47,67,61,11,35,49,51,12,32,37,50,34,33,27,58,69,34,44,79,81,37,56,72,71,54,11,53,53,50,9,52,54,44,47,50,50,35,38,30,50,44,39,18,32,54,62,47,22,15,28,54,50,21,36,27,36,38,28,12,37,52,34,42,22,28,34,55,19,2,53,58,26,43,46,52,60,43,50,71,64,37,82,45,51,45,39,33,49,49,33,52,45,51,43,20,59,68,36,20,46,35,35,64,60,27,15,63,48,53,21,59,67,43,36,66,55,31,50,73,47,33,43,16,20,45,56,48,15,40,48,38,36,55,22,12,55,46,34,13,67,63,30,86,67,28,60,43,34,46,60,54,29,51,46,49,43,52,15,36,42,62,66,72,47,78,91,68,42,34,63,59,52,51,60,64,17,52,82,54,25,39,44,39,55,42,45,53,51,40,54,53,44,35,38,74,66,44,25,35,49,71,55,39,29,55,42,37,40,39,5,66,77,68,41,42,63,91,76,60,78,49,56,72,71,72,72,65,62,82,67,42,44,57,83,92,61,79,67,36,42,61,47,29,50,50,33,50,49,39,28,55,54,32,26,55,52,32,24,42,53,43,3,52,71,59,41,57,71,69,61,30,53,48,30,69,76,39,66,85,39,70,67,30,49,50,51,12,48,51,48,24,53,61,31,52,17,45,24,49,9,25,50,51,16,35,53,52,41,45,48,48,33,38,73,69,65,73,32,54,69,58,55,39,52,51,38,25,47,53,14,29,33,73,34,44,64,60,50,55,43,49,43,35,27,49,27,33,45,52,40,36,44,42,32,12,24,48,59,42,50,30,71,67,39,22,83,74,45,58,60,42,49,48,33,40,49,42,18,52,50,22,19,52,50,1,32,49,34,19,31,34,68,46,29,39,43,64,44,34,56,53,48,44,33,41,43,52,35,16,32,43,68,71,68,36,53,69,68,58,29,49,51,52,41,35,46,38,53,17,18,35,58,33,13,4,42,53,11,17,65,61,10,82,71,5,62,57,40,45,40,8,12,38,22,24,63,15,32,56,64,58,30,45,58,29,38,38,62,58,53,52,51,39,45,49,44,25,38,66,40,30,36,36,42,40,48,70,65,45,53,64,84,52,31,48,58,50,34,49,49,50,46,47,51,44,44,65,69,66,25,40,65,50,88,117